Protein 2WV5 (pdb70)

Secondary structure (DSSP, 8-state):
-HHHHHHHHEEEEEEESSSSEEEEEEEEEEETTEEEEEGGGGGS--SEEEETTEEE-GGGEEEEEEEEESSSSEEEEEEEEEEESS-------GGGB-SS----SS-EEEEEEEETTTEEEEEEEEEEEEEEEEEPTTS-EEEEEEEEE----TT-TT-EEEE-STT--EEEEEEEEEETTEEEEEE--HHHHHHHHHH-/-HHHHHHHHEEEEEEESSSSEEEEEEEEEEETTEEEEEGGGGGS--SEEEETTEEE-GGGEEEEEEEEESSSSEEEEEEEEEEESS-------GGG-BSS----TT-EEEEEEEETTTEEEEEEEEEEEEEEEEE-TTS-EEEEEEEEE----TT-TT-EEEEESSSSEEEEEEEEEEETTEEEEEE-BHHHHHHHHTT-/-HHHHHHHHEEEEEEEETTEEEEEEEEEEEETTEEEEEGGGGGS--SEEEETTEEE-GGGEEEEEEEEESSSSEEEEEEEEEEESS-------GGG-BSS----TT-EEEEEEEETTTEEEEEEEEEEEEEEEEE-TTS-EEEEEEEEEE---TT-TT-EEEE--TTS-EEEEEEEEEETTEEEEEE-BHHHHHHHHHT-/-HHHHHHTTEEEEEEEETTEEEEEEEEEEEETTEEEEEGGGGGS--SEEEETTEEE-GGGEEEEEEEEESSSSEEEEEEEEEEESS-------GGGBBSS----TT-EEEEEEEETTTEEEEEEEEEEEEEEEEE-TTS-EEEEEEEEE----TT-TT-EEEEESSSSEEEEEEEEEEETTEEEEEE-BSHHHHHHHHH-/--EE-SEE-/--EE-SEE-/--EE-SEE-/--EE-SEE-

Structure (mmCIF, N/CA/C/O backbone):
data_2WV5
#
_entry.id   2WV5
#
_cell.length_a   64.033
_cell.length_b   75.105
_cell.length_c   86.303
_cell.angle_alpha   90.00
_cell.angle_beta   99.26
_cell.angle_gamma   90.00
#
_symmetry.space_group_name_H-M   'P 1 21 1'
#
loop_
_entity.id
_entity.type
_entity.pdbx_description
1 polymer 'PICORNAIN 3C'
2 polymer 'FOOT AND MOUTH DISEASE VIRUS (SEROTYPE A) VARIANT VP1 CAPSID PROTEIN'
3 water water
#
loop_
_atom_site.group_PDB
_atom_site.id
_atom_site.type_symbol
_atom_site.label_atom_id
_atom_site.label_alt_id
_atom_site.label_comp_id
_atom_site.label_asym_id
_atom_site.label_entity_id
_atom_site.label_seq_id
_atom_site.pdbx_PDB_ins_code
_atom_site.Cartn_x
_atom_site.Cartn_y
_atom_site.Cartn_z
_atom_site.occupancy
_atom_site.B_iso_or_equiv
_atom_site.auth_seq_id
_atom_site.auth_comp_id
_atom_site.auth_asym_id
_atom_site.auth_atom_id
_atom_site.pdbx_PDB_model_num
ATOM 1 N N . ASP A 1 8 ? 4.255 0.110 -9.783 1.00 44.82 7 ASP A N 1
ATOM 2 C CA . ASP A 1 8 ? 5.368 -0.524 -10.555 1.00 45.37 7 ASP A CA 1
ATOM 3 C C . ASP A 1 8 ? 6.642 -0.503 -9.715 1.00 45.66 7 ASP A C 1
ATOM 4 O O . ASP A 1 8 ? 7.224 -1.552 -9.424 1.00 46.89 7 ASP A O 1
ATOM 6 N N . LEU A 1 9 ? 7.074 0.692 -9.317 1.00 44.54 8 LEU A N 1
ATOM 7 C CA . LEU A 1 9 ? 8.277 0.815 -8.509 1.00 42.47 8 LEU A CA 1
ATOM 8 C C . LEU A 1 9 ? 7.995 0.242 -7.127 1.00 42.03 8 LEU A C 1
ATOM 9 O O . LEU A 1 9 ? 8.725 -0.617 -6.655 1.00 41.98 8 LEU A O 1
ATOM 14 N N . GLN A 1 10 ? 6.931 0.709 -6.484 1.00 41.64 9 GLN A N 1
ATOM 15 C CA . GLN A 1 10 ? 6.584 0.221 -5.155 1.00 41.77 9 GLN A CA 1
ATOM 16 C C . GLN A 1 10 ? 6.449 -1.308 -5.149 1.00 41.38 9 GLN A C 1
ATOM 17 O O . GLN A 1 10 ? 6.797 -1.964 -4.164 1.00 40.70 9 GLN A O 1
ATOM 23 N N . LYS A 1 11 ? 5.944 -1.865 -6.250 1.00 39.80 10 LYS A N 1
ATOM 24 C CA . LYS A 1 11 ? 5.780 -3.312 -6.375 1.00 38.05 10 LYS A CA 1
ATOM 25 C C . LYS A 1 11 ? 7.143 -3.904 -6.658 1.00 36.53 10 LYS A C 1
ATOM 26 O O . LYS A 1 11 ? 7.414 -5.060 -6.368 1.00 36.30 10 LYS A O 1
ATOM 28 N N . MET A 1 12 ? 7.999 -3.080 -7.232 1.00 36.06 11 MET A N 1
ATOM 29 C CA . MET A 1 12 ? 9.352 -3.477 -7.583 1.00 36.39 11 MET A CA 1
ATOM 30 C C . MET A 1 12 ? 10.277 -3.542 -6.349 1.00 34.70 11 MET A C 1
ATOM 31 O O . MET A 1 12 ? 11.038 -4.497 -6.177 1.00 33.58 11 MET A O 1
ATOM 36 N N . VAL A 1 13 ? 10.194 -2.528 -5.492 1.00 33.09 12 VAL A N 1
ATOM 37 C CA . VAL A 1 13 ? 11.019 -2.452 -4.291 1.00 31.23 12 VAL A CA 1
ATOM 38 C C . VAL A 1 13 ? 10.554 -3.460 -3.238 1.00 31.57 12 VAL A C 1
ATOM 39 O O . VAL A 1 13 ? 11.370 -4.025 -2.509 1.00 31.47 12 VAL A O 1
ATOM 43 N N . MET A 1 14 ? 9.249 -3.699 -3.164 1.00 30.54 13 MET A N 1
ATOM 44 C CA . MET A 1 14 ? 8.733 -4.647 -2.185 1.00 28.26 13 MET A CA 1
ATOM 45 C C . MET A 1 14 ? 9.291 -6.003 -2.544 1.00 27.12 13 MET A C 1
ATOM 46 O O . MET A 1 14 ? 9.533 -6.842 -1.678 1.00 29.72 13 MET A O 1
ATOM 51 N N . GLY A 1 15 ? 9.521 -6.211 -3.830 1.00 24.89 14 GLY A N 1
ATOM 52 C CA . GLY A 1 15 ? 10.050 -7.488 -4.260 1.00 23.67 14 GLY A CA 1
ATOM 53 C C . GLY A 1 15 ? 11.486 -7.667 -3.838 1.00 22.48 14 GLY A C 1
ATOM 54 O O . GLY A 1 15 ? 11.949 -8.782 -3.620 1.00 22.57 14 GLY A O 1
ATOM 55 N N . ASN A 1 16 ? 12.195 -6.556 -3.722 1.00 21.40 15 ASN A N 1
ATOM 56 C CA . ASN A 1 16 ? 13.592 -6.585 -3.338 1.00 20.83 15 ASN A CA 1
ATOM 57 C C . ASN A 1 16 ? 13.776 -6.546 -1.822 1.00 19.98 15 ASN A C 1
ATOM 58 O O . ASN A 1 16 ? 14.877 -6.744 -1.327 1.00 19.34 15 ASN A O 1
ATOM 63 N N . THR A 1 17 ? 12.702 -6.297 -1.087 1.00 20.21 16 THR A N 1
ATOM 64 C CA . THR A 1 17 ? 12.807 -6.201 0.363 1.00 21.72 16 THR A CA 1
ATOM 65 C C . THR A 1 17 ? 12.700 -7.548 1.065 1.00 24.07 16 THR A C 1
ATOM 66 O O . THR A 1 17 ? 11.681 -8.228 0.965 1.00 24.96 16 THR A O 1
ATOM 70 N N . LYS A 1 18 ? 13.759 -7.922 1.781 1.00 24.94 17 LYS A N 1
ATOM 71 C CA . LYS A 1 18 ? 13.803 -9.195 2.491 1.00 24.58 17 LYS A CA 1
ATOM 72 C C . LYS A 1 18 ? 13.919 -8.956 3.984 1.00 25.15 17 LYS A C 1
ATOM 73 O O . LYS A 1 18 ? 14.486 -7.952 4.418 1.00 25.26 17 LYS A O 1
ATOM 79 N N . PRO A 1 19 ? 13.384 -9.885 4.791 1.00 25.23 18 PRO A N 1
ATOM 80 C CA . PRO A 1 19 ? 13.404 -9.822 6.249 1.00 24.15 18 PRO A CA 1
ATOM 81 C C . PRO A 1 19 ? 14.758 -10.246 6.780 1.00 24.17 18 PRO A C 1
ATOM 82 O O . PRO A 1 19 ? 15.341 -11.221 6.297 1.00 24.32 18 PRO A O 1
ATOM 86 N N . VAL A 1 20 ? 15.245 -9.514 7.780 1.00 24.67 19 VAL A N 1
ATOM 87 C CA . VAL A 1 20 ? 16.545 -9.791 8.394 1.00 25.32 19 VAL A CA 1
ATOM 88 C C . VAL A 1 20 ? 16.418 -10.067 9.881 1.00 25.50 19 VAL A C 1
ATOM 89 O O . VAL A 1 20 ? 15.748 -9.329 10.607 1.00 26.74 19 VAL A O 1
ATOM 93 N N . GLU A 1 21 ? 17.071 -11.129 10.332 1.00 26.42 20 GLU A N 1
ATOM 94 C CA . GLU A 1 21 ? 17.054 -11.495 11.746 1.00 26.90 20 GLU A CA 1
ATOM 95 C C . GLU A 1 21 ? 18.476 -11.776 12.208 1.00 25.83 20 GLU A C 1
ATOM 96 O O . GLU A 1 21 ? 19.262 -12.386 11.485 1.00 24.45 20 GLU A O 1
ATOM 102 N N . LEU A 1 22 ? 18.814 -11.300 13.398 1.00 25.36 21 LEU A N 1
ATOM 103 C CA . LEU A 1 22 ? 20.130 -11.552 13.958 1.00 26.02 21 LEU A CA 1
ATOM 104 C C . LEU A 1 22 ? 19.951 -12.712 14.942 1.00 28.62 21 LEU A C 1
ATOM 105 O O . LEU A 1 22 ? 19.102 -12.653 15.841 1.00 28.56 21 LEU A O 1
ATOM 110 N N . ILE A 1 23 ? 20.735 -13.771 14.760 1.00 29.87 22 ILE A N 1
ATOM 111 C CA . ILE A 1 23 ? 20.645 -14.936 15.631 1.00 31.26 22 ILE A CA 1
ATOM 112 C C . ILE A 1 23 ? 21.834 -14.983 16.573 1.00 31.83 22 ILE A C 1
ATOM 113 O O . ILE A 1 23 ? 22.976 -14.789 16.152 1.00 31.52 22 ILE A O 1
ATOM 118 N N . LEU A 1 24 ? 21.552 -15.232 17.850 1.00 32.66 23 LEU A N 1
ATOM 119 C CA . LEU A 1 24 ? 22.584 -15.323 18.881 1.00 32.30 23 LEU A CA 1
ATOM 120 C C . LEU A 1 24 ? 22.227 -16.443 19.842 1.00 32.78 23 LEU A C 1
ATOM 121 O O . LEU A 1 24 ? 21.406 -16.249 20.732 1.00 32.41 23 LEU A O 1
ATOM 126 N N . ASP A 1 25 ? 22.856 -17.606 19.657 1.00 34.55 24 ASP A N 1
ATOM 127 C CA . ASP A 1 25 ? 22.604 -18.800 20.479 1.00 35.38 24 ASP A CA 1
ATOM 128 C C . ASP A 1 25 ? 21.215 -19.370 20.193 1.00 34.71 24 ASP A C 1
ATOM 129 O O . ASP A 1 25 ? 20.436 -19.602 21.110 1.00 34.31 24 ASP A O 1
ATOM 134 N N . GLY A 1 26 ? 20.914 -19.576 18.913 1.00 35.28 25 GLY A N 1
ATOM 135 C CA . GLY A 1 26 ? 19.631 -20.125 18.513 1.00 36.27 25 GLY A CA 1
ATOM 136 C C . GLY A 1 26 ? 18.432 -19.226 18.748 1.00 37.37 25 GLY A C 1
ATOM 137 O O . GLY A 1 26 ? 17.309 -19.590 18.421 1.00 37.35 25 GLY A O 1
ATOM 138 N N . LYS A 1 27 ? 18.651 -18.051 19.322 1.00 38.69 26 LYS A N 1
ATOM 139 C CA . LYS A 1 27 ? 17.544 -17.137 19.576 1.00 39.24 26 LYS A CA 1
ATOM 140 C C . LYS A 1 27 ? 17.621 -15.892 18.675 1.00 39.94 26 LYS A C 1
ATOM 141 O O . LYS A 1 27 ? 18.709 -15.472 18.265 1.00 40.45 26 LYS A O 1
ATOM 143 N N . THR A 1 28 ? 16.456 -15.333 18.347 1.00 39.63 27 THR A N 1
ATOM 144 C CA . THR A 1 28 ? 16.363 -14.133 17.518 1.00 38.25 27 THR A CA 1
ATOM 145 C C . THR A 1 28 ? 16.593 -12.910 18.408 1.00 37.89 27 THR A C 1
ATOM 146 O O . THR A 1 28 ? 15.746 -12.565 19.230 1.00 38.13 27 THR A O 1
ATOM 150 N N . VAL A 1 29 ? 17.732 -12.248 18.239 1.00 36.69 28 VAL A N 1
ATOM 151 C CA . VAL A 1 29 ? 18.054 -11.086 19.062 1.00 34.82 28 VAL A CA 1
ATOM 152 C C . VAL A 1 29 ? 17.775 -9.733 18.395 1.00 32.60 28 VAL A C 1
ATOM 153 O O . VAL A 1 29 ? 17.623 -8.723 19.074 1.00 32.55 28 VAL A O 1
ATOM 157 N N . ALA A 1 30 ? 17.705 -9.713 17.069 1.00 30.57 29 ALA A N 1
ATOM 158 C CA . ALA A 1 30 ? 17.422 -8.474 16.343 1.00 28.76 29 ALA A CA 1
ATOM 159 C C . ALA A 1 30 ? 16.589 -8.690 15.069 1.00 26.92 29 ALA A C 1
ATOM 160 O O . ALA A 1 30 ? 16.739 -9.691 14.366 1.00 25.79 29 ALA A O 1
ATOM 162 N N . ILE A 1 31 ? 15.711 -7.735 14.779 1.00 25.99 30 ILE A N 1
ATOM 163 C CA . ILE A 1 31 ? 14.857 -7.800 13.599 1.00 24.01 30 ILE A CA 1
ATOM 164 C C . ILE A 1 31 ? 14.898 -6.482 12.850 1.00 21.99 30 ILE A C 1
ATOM 165 O O . ILE A 1 31 ? 14.825 -5.423 13.468 1.00 22.51 30 ILE A O 1
ATOM 170 N N . CYS A 1 32 ? 15.030 -6.547 11.528 1.00 20.54 31 CYS A N 1
ATOM 171 C CA . CYS A 1 32 ? 15.036 -5.343 10.692 1.00 20.22 31 CYS A CA 1
ATOM 172 C C . CYS A 1 32 ? 14.745 -5.747 9.260 1.00 20.05 31 CYS A C 1
ATOM 173 O O . CYS A 1 32 ? 14.299 -6.867 9.028 1.00 21.51 31 CYS A O 1
ATOM 176 N N . CYS A 1 33 ? 14.981 -4.846 8.308 1.00 20.70 32 CYS A N 1
ATOM 177 C CA . CYS A 1 33 ? 14.732 -5.125 6.885 1.00 21.44 32 CYS A CA 1
ATOM 178 C C . CYS A 1 33 ? 16.017 -5.063 6.088 1.00 20.45 32 CYS A C 1
ATOM 179 O O . CYS A 1 33 ? 17.069 -4.745 6.622 1.00 21.96 32 CYS A O 1
ATOM 182 N N . ALA A 1 34 ? 15.907 -5.368 4.799 1.00 20.12 33 ALA A N 1
ATOM 183 C CA . ALA A 1 34 ? 17.021 -5.333 3.856 1.00 19.42 33 ALA A CA 1
ATOM 184 C C . ALA A 1 34 ? 16.425 -5.009 2.492 1.00 20.67 33 ALA A C 1
ATOM 185 O O . ALA A 1 34 ? 15.441 -5.636 2.083 1.00 21.50 33 ALA A O 1
ATOM 187 N N . THR A 1 35 ? 17.004 -4.028 1.798 1.00 20.40 34 THR A N 1
ATOM 188 C CA . THR A 1 35 ? 16.521 -3.635 0.475 1.00 20.81 34 THR A CA 1
ATOM 189 C C . THR A 1 35 ? 17.551 -3.955 -0.610 1.00 21.10 34 THR A C 1
ATOM 190 O O . THR A 1 35 ? 18.593 -3.299 -0.723 1.00 19.81 34 THR A O 1
ATOM 194 N N . GLY A 1 36 ? 17.258 -4.967 -1.412 1.00 20.71 35 GLY A N 1
ATOM 195 C CA . GLY A 1 36 ? 18.181 -5.329 -2.465 1.00 23.16 35 GLY A CA 1
ATOM 196 C C . GLY A 1 36 ? 18.198 -4.302 -3.581 1.00 24.99 35 GLY A C 1
ATOM 197 O O . GLY A 1 36 ? 17.141 -3.902 -4.080 1.00 25.41 35 GLY A O 1
ATOM 198 N N . VAL A 1 37 ? 19.396 -3.879 -3.981 1.00 25.25 36 VAL A N 1
ATOM 199 C CA . VAL A 1 37 ? 19.553 -2.898 -5.052 1.00 24.13 36 VAL A CA 1
ATOM 200 C C . VAL A 1 37 ? 20.070 -3.515 -6.369 1.00 24.65 36 VAL A C 1
ATOM 201 O O . VAL A 1 37 ? 19.681 -3.097 -7.462 1.00 24.27 36 VAL A O 1
ATOM 205 N N . PHE A 1 38 ? 20.939 -4.514 -6.265 1.00 24.36 37 PHE A N 1
ATOM 206 C CA . PHE A 1 38 ? 21.465 -5.173 -7.451 1.00 24.18 37 PHE A CA 1
ATOM 207 C C . PHE A 1 38 ? 22.243 -6.423 -7.078 1.00 24.37 37 PHE A C 1
ATOM 208 O O . PHE A 1 38 ? 22.667 -6.590 -5.932 1.00 24.26 37 PHE A O 1
ATOM 216 N N . GLY A 1 39 ? 22.426 -7.298 -8.059 1.00 23.85 38 GLY A N 1
ATOM 217 C CA . GLY A 1 39 ? 23.154 -8.530 -7.835 1.00 25.10 38 GLY A CA 1
ATOM 218 C C . GLY A 1 39 ? 22.729 -9.232 -6.567 1.00 25.21 38 GLY A C 1
ATOM 219 O O . GLY A 1 39 ? 21.600 -9.701 -6.451 1.00 25.14 38 GLY A O 1
ATOM 220 N N . THR A 1 40 ? 23.652 -9.314 -5.618 1.00 25.88 39 THR A N 1
ATOM 221 C CA . THR A 1 40 ? 23.388 -9.940 -4.332 1.00 26.96 39 THR A CA 1
ATOM 222 C C . THR A 1 40 ? 23.825 -8.908 -3.315 1.00 26.22 39 THR A C 1
ATOM 223 O O . THR A 1 40 ? 24.421 -9.234 -2.278 1.00 26.27 39 THR A O 1
ATOM 227 N N . ALA A 1 41 ? 23.540 -7.654 -3.653 1.00 23.94 40 ALA A N 1
ATOM 228 C CA . ALA A 1 41 ? 23.878 -6.522 -2.815 1.00 22.68 40 ALA A CA 1
ATOM 229 C C . ALA A 1 41 ? 22.600 -5.962 -2.217 1.00 22.41 40 ALA A C 1
ATOM 230 O O . ALA A 1 41 ? 21.609 -5.745 -2.927 1.00 20.98 40 ALA A O 1
ATOM 232 N N . TYR A 1 42 ? 22.627 -5.728 -0.909 1.00 21.22 41 TYR A N 1
ATOM 233 C CA . TYR A 1 42 ? 21.469 -5.182 -0.223 1.00 20.31 41 TYR A CA 1
ATOM 234 C C . TYR A 1 42 ? 21.831 -3.975 0.618 1.00 20.41 41 TYR A C 1
ATOM 235 O O . TYR A 1 42 ? 22.939 -3.892 1.139 1.00 22.23 41 TYR A O 1
ATOM 244 N N . LEU A 1 43 ? 20.895 -3.037 0.730 1.00 19.55 42 LEU A N 1
ATOM 245 C CA . LEU A 1 43 ? 21.084 -1.863 1.573 1.00 20.01 42 LEU A CA 1
ATOM 246 C C . LEU A 1 43 ? 20.495 -2.243 2.952 1.00 21.30 42 LEU A C 1
ATOM 247 O O . LEU A 1 43 ? 19.342 -2.693 3.036 1.00 23.27 42 LEU A O 1
ATOM 252 N N . VAL A 1 44 ? 21.277 -2.091 4.022 1.00 19.91 43 VAL A N 1
ATOM 253 C CA . VAL A 1 44 ? 20.801 -2.443 5.359 1.00 20.44 43 VAL A CA 1
ATOM 254 C C . VAL A 1 44 ? 21.270 -1.431 6.394 1.00 20.86 43 VAL A C 1
ATOM 255 O O . VAL A 1 44 ? 22.164 -0.633 6.123 1.00 21.47 43 VAL A O 1
ATOM 259 N N . PRO A 1 45 ? 20.669 -1.449 7.597 1.00 21.82 44 PRO A N 1
ATOM 260 C CA . PRO A 1 45 ? 21.083 -0.494 8.631 1.00 23.23 44 PRO A CA 1
ATOM 261 C C . PRO A 1 45 ? 22.505 -0.813 9.090 1.00 24.99 44 PRO A C 1
ATOM 262 O O . PRO A 1 45 ? 22.807 -1.963 9.419 1.00 23.67 44 PRO A O 1
ATOM 266 N N . ARG A 1 46 ? 23.387 0.186 9.103 1.00 27.37 45 ARG A N 1
ATOM 267 C CA . ARG A 1 46 ? 24.751 -0.075 9.548 1.00 28.00 45 ARG A CA 1
ATOM 268 C C . ARG A 1 46 ? 24.791 -0.376 11.036 1.00 27.57 45 ARG A C 1
ATOM 269 O O . ARG A 1 46 ? 25.558 -1.235 11.460 1.00 27.41 45 ARG A O 1
ATOM 277 N N . HIS A 1 47 ? 23.969 0.321 11.826 1.00 27.00 46 HIS A N 1
ATOM 278 C CA . HIS A 1 47 ? 23.957 0.087 13.266 1.00 26.21 46 HIS A CA 1
ATOM 279 C C . HIS A 1 47 ? 23.571 -1.344 13.600 1.00 26.38 46 HIS A C 1
ATOM 280 O O . HIS A 1 47 ? 23.625 -1.750 14.759 1.00 27.72 46 HIS A O 1
ATOM 287 N N . LEU A 1 48 ? 23.201 -2.104 12.570 1.00 26.65 47 LEU A N 1
ATOM 288 C CA . LEU A 1 48 ? 22.810 -3.506 12.709 1.00 27.52 47 LEU A CA 1
ATOM 289 C C . LEU A 1 48 ? 23.984 -4.375 13.173 1.00 29.98 47 LEU A C 1
ATOM 290 O O . LEU A 1 48 ? 23.845 -5.211 14.078 1.00 30.06 47 LEU A O 1
ATOM 295 N N . PHE A 1 49 ? 25.137 -4.176 12.541 1.00 30.23 48 PHE A N 1
ATOM 296 C CA . PHE A 1 49 ? 26.326 -4.947 12.868 1.00 30.23 48 PHE A CA 1
ATOM 297 C C . PHE A 1 49 ? 26.961 -4.526 14.184 1.00 30.74 48 PHE A C 1
ATOM 298 O O . PHE A 1 49 ? 27.971 -5.088 14.603 1.00 28.71 48 PHE A O 1
ATOM 306 N N . ALA A 1 50 ? 26.365 -3.534 14.834 1.00 32.49 49 ALA A N 1
ATOM 307 C CA . ALA A 1 50 ? 26.884 -3.070 16.110 1.00 34.87 49 ALA A CA 1
ATOM 308 C C . ALA A 1 50 ? 26.356 -4.013 17.181 1.00 35.54 49 ALA A C 1
ATOM 309 O O . ALA A 1 50 ? 26.815 -4.004 18.314 1.00 35.86 49 ALA A O 1
ATOM 311 N N . GLU A 1 51 ? 25.381 -4.831 16.806 1.00 36.68 50 GLU A N 1
ATOM 312 C CA . GLU A 1 51 ? 24.783 -5.773 17.736 1.00 37.51 50 GLU A CA 1
ATOM 313 C C . GLU A 1 51 ? 25.586 -7.070 17.786 1.00 37.28 50 GLU A C 1
ATOM 314 O O . GLU A 1 51 ? 26.339 -7.376 16.862 1.00 36.50 50 GLU A O 1
ATOM 320 N N . LYS A 1 52 ? 25.417 -7.824 18.873 1.00 36.91 51 LYS A N 1
ATOM 321 C CA . LYS A 1 52 ? 26.124 -9.088 19.068 1.00 35.18 51 LYS A CA 1
ATOM 322 C C . LYS A 1 52 ? 25.306 -10.234 18.499 1.00 34.66 51 LYS A C 1
ATOM 323 O O . LYS A 1 52 ? 24.235 -10.568 19.011 1.00 34.97 51 LYS A O 1
ATOM 325 N N . TYR A 1 53 ? 25.829 -10.839 17.443 1.00 31.77 52 TYR A N 1
ATOM 326 C CA . TYR A 1 53 ? 25.159 -11.938 16.782 1.00 30.82 52 TYR A CA 1
ATOM 327 C C . TYR A 1 53 ? 26.223 -12.917 16.296 1.00 32.65 52 TYR A C 1
ATOM 328 O O . TYR A 1 53 ? 27.414 -12.602 16.275 1.00 33.86 52 TYR A O 1
ATOM 337 N N . ASP A 1 54 ? 25.802 -14.104 15.895 1.00 33.88 53 ASP A N 1
ATOM 338 C CA . ASP A 1 54 ? 26.752 -15.071 15.386 1.00 35.46 53 ASP A CA 1
ATOM 339 C C . ASP A 1 54 ? 26.249 -15.614 14.051 1.00 35.79 53 ASP A C 1
ATOM 340 O O . ASP A 1 54 ? 26.945 -16.369 13.366 1.00 35.55 53 ASP A O 1
ATOM 345 N N . LYS A 1 55 ? 25.040 -15.197 13.681 1.00 35.00 54 LYS A N 1
ATOM 346 C CA . LYS A 1 55 ? 24.434 -15.597 12.412 1.00 33.77 54 LYS A CA 1
ATOM 347 C C . LYS A 1 55 ? 23.409 -14.550 11.959 1.00 31.73 54 LYS A C 1
ATOM 348 O O . LYS A 1 55 ? 22.586 -14.085 12.745 1.00 31.01 54 LYS A O 1
ATOM 350 N N . ILE A 1 56 ? 23.485 -14.163 10.692 1.00 30.71 55 ILE A N 1
ATOM 351 C CA . ILE A 1 56 ? 22.558 -13.187 10.139 1.00 31.14 55 ILE A CA 1
ATOM 352 C C . ILE A 1 56 ? 21.607 -13.884 9.173 1.00 30.85 55 ILE A C 1
ATOM 353 O O . ILE A 1 56 ? 22.034 -14.449 8.162 1.00 29.09 55 ILE A O 1
ATOM 358 N N . MET A 1 57 ? 20.320 -13.835 9.505 1.00 31.12 56 MET A N 1
ATOM 359 C CA . MET A 1 57 ? 19.271 -14.448 8.699 1.00 31.16 56 MET A CA 1
ATOM 360 C C . MET A 1 57 ? 18.760 -13.470 7.672 1.00 31.22 56 MET A C 1
ATOM 361 O O . MET A 1 57 ? 18.203 -12.424 8.019 1.00 32.01 56 MET A O 1
ATOM 366 N N . LEU A 1 58 ? 18.958 -13.802 6.405 1.00 30.76 57 LEU A N 1
ATOM 367 C CA . LEU A 1 58 ? 18.480 -12.946 5.336 1.00 30.48 57 LEU A CA 1
ATOM 368 C C . LEU A 1 58 ? 17.495 -13.747 4.499 1.00 30.58 57 LEU A C 1
ATOM 369 O O . LEU A 1 58 ? 17.858 -14.720 3.845 1.00 29.81 57 LEU A O 1
ATOM 374 N N . ASP A 1 59 ? 16.234 -13.349 4.551 1.00 32.39 58 ASP A N 1
ATOM 375 C CA . ASP A 1 59 ? 15.187 -14.026 3.789 1.00 33.07 58 ASP A CA 1
ATOM 376 C C . ASP A 1 59 ? 15.135 -15.527 4.083 1.00 30.41 58 ASP A C 1
ATOM 377 O O . ASP A 1 59 ? 14.880 -16.340 3.195 1.00 29.76 58 ASP A O 1
ATOM 382 N N . GLY A 1 60 ? 15.377 -15.880 5.339 1.00 28.49 59 GLY A N 1
ATOM 383 C CA . GLY A 1 60 ? 15.333 -17.269 5.741 1.00 26.51 59 GLY A CA 1
ATOM 384 C C . GLY A 1 60 ? 16.636 -18.019 5.571 1.00 25.68 59 GLY A C 1
ATOM 385 O O . GLY A 1 60 ? 16.718 -19.197 5.914 1.00 25.63 59 GLY A O 1
ATOM 386 N N . ARG A 1 61 ? 17.651 -17.353 5.032 1.00 25.63 60 ARG A N 1
ATOM 387 C CA . ARG A 1 61 ? 18.951 -17.982 4.829 1.00 25.62 60 ARG A CA 1
ATOM 388 C C . ARG A 1 61 ? 19.945 -17.540 5.894 1.00 26.89 60 ARG A C 1
ATOM 389 O O . ARG A 1 61 ? 20.248 -16.349 6.006 1.00 27.49 60 ARG A O 1
ATO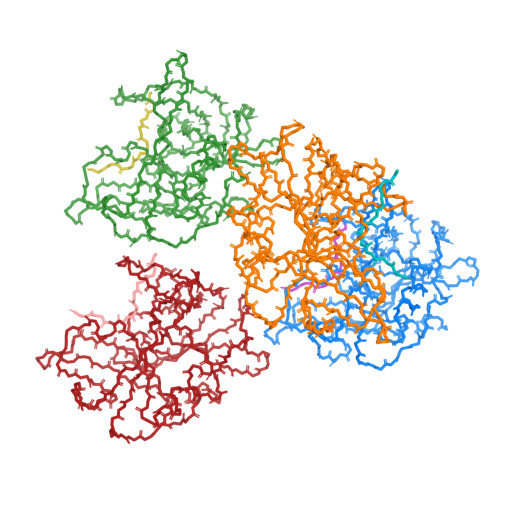M 397 N N . ALA A 1 62 ? 20.457 -18.491 6.671 1.00 26.47 61 ALA A N 1
ATOM 398 C CA . ALA A 1 62 ? 21.409 -18.158 7.727 1.00 25.99 61 ALA A CA 1
ATOM 399 C C . ALA A 1 62 ? 22.795 -17.981 7.139 1.00 25.77 61 ALA A C 1
ATOM 400 O O . ALA A 1 62 ? 23.244 -18.809 6.350 1.00 27.20 61 ALA A O 1
ATOM 402 N N . MET A 1 63 ? 23.465 -16.896 7.516 1.00 25.17 62 MET A N 1
ATOM 403 C CA . MET A 1 63 ? 24.804 -16.618 7.014 1.00 24.64 62 MET A CA 1
ATOM 404 C C . MET A 1 63 ? 25.711 -16.093 8.110 1.00 24.48 62 MET A C 1
ATOM 405 O O . MET A 1 63 ? 25.253 -15.499 9.079 1.00 23.60 62 MET A O 1
ATOM 410 N N . THR A 1 64 ? 27.006 -16.322 7.945 1.00 25.99 63 THR A N 1
ATOM 411 C CA . THR A 1 64 ? 28.004 -15.869 8.903 1.00 27.73 63 THR A CA 1
ATOM 412 C C . THR A 1 64 ? 28.831 -14.796 8.206 1.00 28.72 63 THR A C 1
ATOM 413 O O . THR A 1 64 ? 28.728 -14.629 6.998 1.00 30.17 63 THR A O 1
ATOM 417 N N . ASP A 1 65 ? 29.650 -14.069 8.953 1.00 30.06 64 ASP A N 1
ATOM 418 C CA . ASP A 1 65 ? 30.446 -12.986 8.378 1.00 29.92 64 ASP A CA 1
ATOM 419 C C . ASP A 1 65 ? 31.318 -13.321 7.156 1.00 30.33 64 ASP A C 1
ATOM 420 O O . ASP A 1 65 ? 31.603 -12.452 6.324 1.00 29.66 64 ASP A O 1
ATOM 425 N N . SER A 1 66 ? 31.731 -14.574 7.031 1.00 30.78 65 SER A N 1
ATOM 426 C CA . SER A 1 66 ? 32.567 -14.966 5.898 1.00 31.24 65 SER A CA 1
ATOM 427 C C . SER A 1 66 ? 31.748 -15.207 4.637 1.00 30.40 65 SER A C 1
ATOM 428 O O . SER A 1 66 ? 32.275 -15.663 3.638 1.00 29.83 65 SER A O 1
ATOM 431 N N . ASP A 1 67 ? 30.460 -14.886 4.694 1.00 31.06 66 ASP A N 1
ATOM 432 C CA . ASP A 1 67 ? 29.550 -15.079 3.563 1.00 30.57 66 ASP A CA 1
ATOM 433 C C . ASP A 1 67 ? 29.233 -13.804 2.779 1.00 29.97 66 ASP A C 1
ATOM 434 O O . ASP A 1 67 ? 28.619 -13.858 1.704 1.00 29.54 66 ASP A O 1
ATOM 439 N N . TYR A 1 68 ? 29.670 -12.663 3.301 1.00 28.78 67 TYR A N 1
ATOM 440 C CA . TYR A 1 68 ? 29.398 -11.392 2.645 1.00 28.06 67 TYR A CA 1
ATOM 441 C C . TYR A 1 68 ? 30.427 -10.338 3.007 1.00 26.58 67 TYR A C 1
ATOM 442 O O . TYR A 1 68 ? 31.306 -10.575 3.828 1.00 26.60 67 TYR A O 1
ATOM 451 N N . ARG A 1 69 ? 30.293 -9.174 2.376 1.00 26.07 68 ARG A N 1
ATOM 452 C CA . ARG A 1 69 ? 31.147 -8.011 2.619 1.00 25.19 68 ARG A CA 1
ATOM 453 C C . ARG A 1 69 ? 30.217 -6.836 2.904 1.00 24.77 68 ARG A C 1
ATOM 454 O O . ARG A 1 69 ? 29.138 -6.741 2.336 1.00 24.67 68 ARG A O 1
ATOM 457 N N . VAL A 1 70 ? 30.622 -5.947 3.795 1.00 25.03 69 VAL A N 1
ATOM 458 C CA . VAL A 1 70 ? 29.800 -4.792 4.107 1.00 24.79 69 VAL A CA 1
ATOM 459 C C . VAL A 1 70 ? 30.567 -3.515 3.785 1.00 24.95 69 VAL A C 1
ATOM 460 O O . VAL A 1 70 ? 31.497 -3.154 4.491 1.00 25.73 69 VAL A O 1
ATOM 464 N N . PHE A 1 71 ? 30.196 -2.837 2.707 1.00 25.72 70 PHE A N 1
ATOM 465 C CA . PHE A 1 71 ? 30.869 -1.588 2.365 1.00 26.87 70 PHE A CA 1
ATOM 466 C C . PHE A 1 71 ? 30.103 -0.467 3.035 1.00 28.52 70 PHE A C 1
ATOM 467 O O . PHE A 1 71 ? 28.878 -0.518 3.134 1.00 29.26 70 PHE A O 1
ATOM 475 N N . GLU A 1 72 ? 30.820 0.547 3.493 1.00 30.52 71 GLU A N 1
ATOM 476 C CA . GLU A 1 72 ? 30.178 1.663 4.152 1.00 33.01 71 GLU A CA 1
ATOM 477 C C . GLU A 1 72 ? 30.256 2.910 3.300 1.00 34.09 71 GLU A C 1
ATOM 478 O O . GLU A 1 72 ? 31.204 3.082 2.542 1.00 34.91 71 GLU A O 1
ATOM 484 N N . PHE A 1 73 ? 29.247 3.767 3.411 1.00 34.96 72 PHE A N 1
ATOM 485 C CA . PHE A 1 73 ? 29.215 5.012 2.662 1.00 36.15 72 PHE A CA 1
ATOM 486 C C . PHE A 1 73 ? 29.603 6.129 3.602 1.00 36.95 72 PHE A C 1
ATOM 487 O O . PHE A 1 73 ? 29.113 6.197 4.724 1.00 38.08 72 PHE A O 1
ATOM 495 N N . GLU A 1 74 ? 30.480 7.009 3.136 1.00 38.35 73 GLU A N 1
ATOM 496 C CA . GLU A 1 74 ? 30.949 8.125 3.943 1.00 39.27 73 GLU A CA 1
ATOM 497 C C . GLU A 1 74 ? 30.432 9.396 3.290 1.00 38.80 73 GLU A C 1
ATOM 498 O O . GLU A 1 74 ? 30.632 9.601 2.102 1.00 40.64 73 GLU A O 1
ATOM 504 N N . ILE A 1 75 ? 29.763 10.244 4.059 1.00 38.86 74 ILE A N 1
ATOM 505 C CA . ILE A 1 75 ? 29.209 11.480 3.520 1.00 38.47 74 ILE A CA 1
ATOM 506 C C . ILE A 1 75 ? 29.796 12.763 4.119 1.00 38.37 74 ILE A C 1
ATOM 507 O O . ILE A 1 75 ? 30.005 12.875 5.329 1.00 36.87 74 ILE A O 1
ATOM 512 N N . LYS A 1 76 ? 30.059 13.729 3.248 1.00 38.65 75 LYS A N 1
ATOM 513 C CA . LYS A 1 76 ? 30.635 15.002 3.652 1.00 39.67 75 LYS A CA 1
ATOM 514 C C . LYS A 1 76 ? 29.649 15.889 4.419 1.00 40.42 75 LYS A C 1
ATOM 515 O O . LYS A 1 76 ? 28.649 16.328 3.872 1.00 40.87 75 LYS A O 1
ATOM 517 N N . VAL A 1 77 ? 29.934 16.152 5.687 1.00 41.45 76 VAL A N 1
ATOM 518 C CA . VAL A 1 77 ? 29.071 17.000 6.501 1.00 42.50 76 VAL A CA 1
ATOM 519 C C . VAL A 1 77 ? 29.906 18.070 7.215 1.00 43.92 76 VAL A C 1
ATOM 520 O O . VAL A 1 77 ? 30.524 17.816 8.258 1.00 43.81 76 VAL A O 1
ATOM 524 N N . LYS A 1 78 ? 29.922 19.269 6.636 1.00 44.95 77 LYS A N 1
ATOM 525 C CA . LYS A 1 78 ? 30.675 20.392 7.189 1.00 46.50 77 LYS A CA 1
ATOM 526 C C . LYS A 1 78 ? 32.166 20.074 7.177 1.00 46.95 77 LYS A C 1
ATOM 527 O O . LYS A 1 78 ? 32.801 19.999 8.226 1.00 47.32 77 LYS A O 1
ATOM 529 N N . GLY A 1 79 ? 32.715 19.885 5.982 1.00 47.77 78 GLY A N 1
ATOM 530 C CA . GLY A 1 79 ? 34.128 19.572 5.851 1.00 49.03 78 GLY A CA 1
ATOM 531 C C . GLY A 1 79 ? 34.432 18.090 6.024 1.00 50.08 78 GLY A C 1
ATOM 532 O O . GLY A 1 79 ? 34.551 17.337 5.046 1.00 50.20 78 GLY A O 1
ATOM 533 N N . GLN A 1 80 ? 34.552 17.679 7.283 1.00 50.23 79 GLN A N 1
ATOM 534 C CA . GLN A 1 80 ? 34.838 16.296 7.656 1.00 50.22 79 GLN A CA 1
ATOM 535 C C . GLN A 1 80 ? 33.797 15.296 7.126 1.00 49.62 79 GLN A C 1
ATOM 536 O O . GLN A 1 80 ? 32.623 15.632 6.968 1.00 49.25 79 GLN A O 1
ATOM 542 N N . ASP A 1 81 ? 34.233 14.068 6.850 1.00 48.96 80 ASP A N 1
ATOM 543 C CA . ASP A 1 81 ? 33.329 13.034 6.343 1.00 48.76 80 ASP A CA 1
ATOM 544 C C . ASP A 1 81 ? 32.823 12.108 7.452 1.00 47.75 80 ASP A C 1
ATOM 545 O O . ASP A 1 81 ? 33.561 11.761 8.378 1.00 48.21 80 ASP A O 1
ATOM 550 N N . MET A 1 82 ? 31.562 11.702 7.346 1.00 45.75 81 MET A N 1
ATOM 551 C CA . MET A 1 82 ? 30.964 10.813 8.332 1.00 43.63 81 MET A CA 1
ATOM 552 C C . MET A 1 82 ? 30.388 9.532 7.728 1.00 41.78 81 MET A C 1
ATOM 553 O O . MET A 1 82 ? 30.227 9.407 6.516 1.00 40.72 81 MET A O 1
ATOM 558 N N . LEU A 1 83 ? 30.078 8.581 8.599 1.00 40.04 82 LEU A N 1
ATOM 559 C CA . LEU A 1 83 ? 29.555 7.288 8.184 1.00 36.51 82 LEU A CA 1
ATOM 560 C C . LEU A 1 83 ? 28.039 7.234 8.169 1.00 34.86 82 LEU A C 1
ATOM 561 O O . LEU A 1 83 ? 27.397 7.341 9.220 1.00 33.86 82 LEU A O 1
ATOM 566 N N . SER A 1 84 ? 27.488 7.063 6.965 1.00 31.91 83 SER A N 1
ATOM 567 C CA . SER A 1 84 ? 26.049 6.975 6.730 1.00 28.68 83 SER A CA 1
ATOM 568 C C . SER A 1 84 ? 25.510 5.709 7.372 1.00 27.23 83 SER A C 1
ATOM 569 O O . SER A 1 84 ? 26.215 4.707 7.438 1.00 26.25 83 SER A O 1
ATOM 572 N N . ASP A 1 85 ? 24.274 5.745 7.862 1.00 26.93 84 ASP A N 1
ATOM 573 C CA . ASP A 1 85 ? 23.710 4.546 8.475 1.00 25.79 84 ASP A CA 1
ATOM 574 C C . ASP A 1 85 ? 23.224 3.601 7.378 1.00 25.17 84 ASP A C 1
ATOM 575 O O . ASP A 1 85 ? 22.616 2.561 7.636 1.00 25.64 84 ASP A O 1
ATOM 580 N N . ALA A 1 86 ? 23.505 3.975 6.142 1.00 24.15 85 ALA A N 1
ATOM 581 C CA . ALA A 1 86 ? 23.113 3.157 5.014 1.00 26.69 85 ALA A CA 1
ATOM 582 C C . ALA A 1 86 ? 24.333 2.345 4.569 1.00 26.96 85 ALA A C 1
ATOM 583 O O . ALA A 1 86 ? 25.238 2.873 3.911 1.00 26.15 85 ALA A O 1
ATOM 585 N N . ALA A 1 87 ? 24.355 1.066 4.945 1.00 26.76 86 ALA A N 1
ATOM 586 C CA . ALA A 1 87 ? 25.457 0.168 4.602 1.00 26.17 86 ALA A CA 1
ATOM 587 C C . ALA A 1 87 ? 25.034 -0.793 3.496 1.00 26.19 86 ALA A C 1
ATOM 588 O O . ALA A 1 87 ? 23.865 -1.152 3.390 1.00 28.39 86 ALA A O 1
ATOM 590 N N . LEU A 1 88 ? 25.979 -1.207 2.663 1.00 24.93 87 LEU A N 1
ATOM 591 C CA . LEU A 1 88 ? 25.657 -2.134 1.589 1.00 23.00 87 LEU A CA 1
ATOM 592 C C . LEU A 1 88 ? 26.210 -3.523 1.912 1.00 22.48 87 LEU A C 1
ATOM 593 O O . LEU A 1 88 ? 27.415 -3.698 2.106 1.00 22.95 87 LEU A O 1
ATOM 598 N N . MET A 1 89 ? 25.320 -4.506 1.985 1.00 20.75 88 MET A N 1
ATOM 599 C CA . MET A 1 89 ? 25.720 -5.873 2.282 1.00 20.46 88 MET A CA 1
ATOM 600 C C . MET A 1 89 ? 25.780 -6.721 1.004 1.00 20.45 88 MET A C 1
ATOM 601 O O . MET A 1 89 ? 24.752 -7.110 0.456 1.00 21.98 88 MET A O 1
ATOM 606 N N . VAL A 1 90 ? 26.989 -7.007 0.536 1.00 20.37 89 VAL A N 1
ATOM 607 C CA . VAL A 1 90 ? 27.188 -7.789 -0.684 1.00 22.68 89 VAL A CA 1
ATOM 608 C C . VAL A 1 90 ? 27.514 -9.259 -0.416 1.00 24.16 89 VAL A C 1
ATOM 609 O O . VAL A 1 90 ? 28.625 -9.587 0.002 1.00 25.24 89 VAL A O 1
ATOM 613 N N . LEU A 1 91 ? 26.554 -10.141 -0.674 1.00 25.07 90 LEU A N 1
ATOM 614 C CA . LEU A 1 91 ? 26.760 -11.562 -0.453 1.00 26.84 90 LEU A CA 1
ATOM 615 C C . LEU A 1 91 ? 27.699 -12.143 -1.506 1.00 28.38 90 LEU A C 1
ATOM 616 O O . LEU A 1 91 ? 27.727 -11.664 -2.639 1.00 27.59 90 LEU A O 1
ATOM 621 N N . HIS A 1 92 ? 28.465 -13.170 -1.131 1.00 29.45 91 HIS A N 1
ATOM 622 C CA . HIS A 1 92 ? 29.374 -13.822 -2.075 1.00 31.17 91 HIS A CA 1
ATOM 623 C C . HIS A 1 92 ? 28.564 -14.705 -3.051 1.00 31.54 91 HIS A C 1
ATOM 624 O O . HIS A 1 92 ? 28.732 -14.613 -4.263 1.00 31.25 91 HIS A O 1
ATOM 631 N N . ARG A 1 93 ? 27.703 -15.565 -2.505 1.00 32.03 92 ARG A N 1
ATOM 632 C CA . ARG A 1 93 ? 26.834 -16.452 -3.291 1.00 32.99 92 ARG A CA 1
ATOM 633 C C . ARG A 1 93 ? 25.383 -16.068 -2.954 1.00 34.73 92 ARG A C 1
ATOM 634 O O . ARG A 1 93 ? 25.051 -15.864 -1.786 1.00 36.19 92 ARG A O 1
ATOM 637 N N . GLY A 1 94 ? 24.515 -15.966 -3.955 1.00 34.84 93 GLY A N 1
ATOM 638 C CA . GLY A 1 94 ? 23.135 -15.603 -3.668 1.00 34.21 93 GLY A CA 1
ATOM 639 C C . GLY A 1 94 ? 22.257 -15.441 -4.893 1.00 34.81 93 GLY A C 1
ATOM 640 O O . GLY A 1 94 ? 22.751 -15.294 -6.014 1.00 34.50 93 GLY A O 1
ATOM 641 N N . ASN A 1 95 ? 20.944 -15.471 -4.675 1.00 35.84 94 ASN A N 1
ATOM 642 C CA . ASN A 1 95 ? 19.959 -15.328 -5.756 1.00 36.08 94 ASN A CA 1
ATOM 643 C C . ASN A 1 95 ? 19.812 -13.859 -6.178 1.00 35.45 94 ASN A C 1
ATOM 644 O O . ASN A 1 95 ? 19.324 -13.030 -5.407 1.00 36.17 94 ASN A O 1
ATOM 649 N N . LYS A 1 96 ? 20.219 -13.543 -7.405 1.00 34.17 95 LYS A N 1
ATOM 650 C CA . LYS A 1 96 ? 20.162 -12.166 -7.894 1.00 32.64 95 LYS A CA 1
ATOM 651 C C . LYS A 1 96 ? 18.830 -11.470 -7.611 1.00 31.25 95 LYS A C 1
ATOM 652 O O . LYS A 1 96 ? 17.785 -12.112 -7.511 1.00 32.19 95 LYS A O 1
ATOM 654 N N . VAL A 1 97 ? 18.888 -10.153 -7.466 1.00 29.03 96 VAL A N 1
ATOM 655 C CA . VAL A 1 97 ? 17.711 -9.345 -7.200 1.00 27.70 96 VAL A CA 1
ATOM 656 C C . VAL A 1 97 ? 17.537 -8.413 -8.392 1.00 29.45 96 VAL A C 1
ATOM 657 O O . VAL A 1 97 ? 18.424 -8.332 -9.248 1.00 29.57 96 VAL A O 1
ATOM 661 N N . ARG A 1 98 ? 16.407 -7.716 -8.463 1.00 29.48 97 ARG A N 1
ATOM 662 C CA . ARG A 1 98 ? 16.173 -6.804 -9.580 1.00 30.82 97 ARG A CA 1
ATOM 663 C C . ARG A 1 98 ? 16.971 -5.521 -9.401 1.00 30.73 97 ARG A C 1
ATOM 664 O O . ARG A 1 98 ? 16.776 -4.782 -8.436 1.00 32.08 97 ARG A O 1
ATOM 666 N N . ASP A 1 99 ? 17.883 -5.272 -10.333 1.00 30.49 98 ASP A N 1
ATOM 667 C CA . ASP A 1 99 ? 18.711 -4.072 -10.308 1.00 28.24 98 ASP A CA 1
ATOM 668 C C . ASP A 1 99 ? 17.768 -2.890 -10.295 1.00 25.94 98 ASP A C 1
ATOM 669 O O . ASP A 1 99 ? 17.036 -2.685 -11.264 1.00 25.83 98 ASP A O 1
ATOM 674 N N . ILE A 1 100 ? 17.768 -2.121 -9.207 1.00 24.10 99 ILE A N 1
ATOM 675 C CA . ILE A 1 100 ? 16.900 -0.947 -9.129 1.00 22.79 99 ILE A CA 1
ATOM 676 C C . ILE A 1 100 ? 17.664 0.357 -8.887 1.00 21.29 99 ILE A C 1
ATOM 677 O O . ILE A 1 100 ? 17.064 1.385 -8.617 1.00 21.09 99 ILE A O 1
ATOM 682 N N . THR A 1 101 ? 18.986 0.312 -9.008 1.00 21.65 100 THR A N 1
ATOM 683 C CA . THR A 1 101 ? 19.829 1.488 -8.798 1.00 23.12 100 THR A CA 1
ATOM 684 C C . THR A 1 101 ? 19.427 2.702 -9.634 1.00 25.05 100 THR A C 1
ATOM 685 O O . THR A 1 101 ? 19.515 3.842 -9.167 1.00 24.06 100 THR A O 1
ATOM 689 N N . LYS A 1 102 ? 18.982 2.465 -10.868 1.00 27.87 101 LYS A N 1
ATOM 690 C CA . LYS A 1 102 ? 18.569 3.565 -11.744 1.00 28.93 101 LYS A CA 1
ATOM 691 C C . LYS A 1 102 ? 17.392 4.354 -11.156 1.00 29.40 101 LYS A C 1
ATOM 692 O O . LYS A 1 102 ? 16.941 5.340 -11.747 1.00 31.48 101 LYS A O 1
ATOM 698 N N . HIS A 1 103 ? 16.900 3.933 -9.994 1.00 28.43 102 HIS A N 1
ATOM 699 C CA . HIS A 1 103 ? 15.778 4.619 -9.369 1.00 27.89 102 HIS A CA 1
ATOM 700 C C . HIS A 1 103 ? 16.183 5.465 -8.197 1.00 27.63 102 HIS A C 1
ATOM 701 O O . HIS A 1 103 ? 15.334 5.983 -7.487 1.00 26.15 102 HIS A O 1
ATOM 708 N N . PHE A 1 104 ? 17.483 5.588 -7.976 1.00 29.75 103 PHE A N 1
ATOM 709 C CA . PHE A 1 104 ? 17.958 6.440 -6.897 1.00 34.79 103 PHE A CA 1
ATOM 710 C C . PHE A 1 104 ? 18.395 7.749 -7.546 1.00 36.46 103 PHE A C 1
ATOM 711 O O . PHE A 1 104 ? 18.424 7.856 -8.769 1.00 36.72 103 PHE A O 1
ATOM 719 N N . ARG A 1 105 ? 18.731 8.748 -6.741 1.00 39.37 104 ARG A N 1
ATOM 720 C CA . ARG A 1 105 ? 19.155 10.023 -7.308 1.00 43.19 104 ARG A CA 1
ATOM 721 C C . ARG A 1 105 ? 20.389 10.572 -6.614 1.00 44.42 104 ARG A C 1
ATOM 722 O O . ARG A 1 105 ? 20.859 10.009 -5.612 1.00 43.94 104 ARG A O 1
ATOM 730 N N . ASP A 1 106 ? 20.908 11.676 -7.147 1.00 45.88 105 ASP A N 1
ATOM 731 C CA . ASP A 1 106 ? 22.117 12.273 -6.603 1.00 47.03 105 ASP A CA 1
ATOM 732 C C . ASP A 1 106 ? 21.992 13.485 -5.677 1.00 48.05 105 ASP A C 1
ATOM 733 O O . ASP A 1 106 ? 22.992 14.030 -5.233 1.00 47.23 105 ASP A O 1
ATOM 738 N N . THR A 1 107 ? 20.773 13.880 -5.337 1.00 50.62 106 THR A N 1
ATOM 739 C CA . THR A 1 107 ? 20.577 15.023 -4.441 1.00 52.13 106 THR A CA 1
ATOM 740 C C . THR A 1 107 ? 19.196 15.009 -3.773 1.00 53.22 106 THR A C 1
ATOM 741 O O . THR A 1 107 ? 18.343 14.185 -4.107 1.00 54.30 106 THR A O 1
ATOM 745 N N . ALA A 1 108 ? 18.982 15.914 -2.821 1.00 53.62 107 ALA A N 1
ATOM 746 C CA . ALA A 1 108 ? 17.690 16.015 -2.152 1.00 53.70 107 ALA A CA 1
ATOM 747 C C . ALA A 1 108 ? 16.699 16.523 -3.200 1.00 54.17 107 ALA A C 1
ATOM 748 O O . ALA A 1 108 ? 16.140 17.612 -3.073 1.00 54.48 107 ALA A O 1
ATOM 750 N N . ARG A 1 109 ? 16.501 15.718 -4.238 1.00 54.53 108 ARG A N 1
ATOM 751 C CA . ARG A 1 109 ? 15.624 16.038 -5.356 1.00 55.29 108 ARG A CA 1
ATOM 752 C C . ARG A 1 109 ? 14.148 16.137 -4.940 1.00 55.80 108 ARG A C 1
ATOM 753 O O . ARG A 1 109 ? 13.253 16.171 -5.788 1.00 56.31 108 ARG A O 1
ATOM 756 N N . MET A 1 110 ? 13.899 16.194 -3.634 1.00 55.42 109 MET A N 1
ATOM 757 C CA . MET A 1 110 ? 12.536 16.288 -3.116 1.00 54.56 109 MET A CA 1
ATOM 758 C C . MET A 1 110 ? 12.098 17.715 -2.809 1.00 54.21 109 MET A C 1
ATOM 759 O O . MET A 1 110 ? 12.689 18.682 -3.293 1.00 54.78 109 MET A O 1
ATOM 764 N N . LYS A 1 111 ? 11.055 17.832 -1.992 1.00 52.94 110 LYS A N 1
ATOM 765 C CA . LYS A 1 111 ? 10.501 19.125 -1.605 1.00 51.51 110 LYS A CA 1
ATOM 766 C C . LYS A 1 111 ? 9.581 18.974 -0.386 1.00 51.41 110 LYS A C 1
ATOM 767 O O . LYS A 1 111 ? 8.624 18.196 -0.405 1.00 52.55 110 LYS A O 1
ATOM 769 N N . LYS A 1 112 ? 9.876 19.723 0.671 1.00 50.40 111 LYS A N 1
ATOM 770 C CA . LYS A 1 112 ? 9.084 19.678 1.896 1.00 48.78 111 LYS A CA 1
ATOM 771 C C . LYS A 1 112 ? 7.601 19.499 1.631 1.00 47.86 111 LYS A C 1
ATOM 772 O O . LYS A 1 112 ? 6.938 20.408 1.141 1.00 48.43 111 LYS A O 1
ATOM 778 N N . GLY A 1 113 ? 7.080 18.324 1.945 1.00 46.42 112 GLY A N 1
ATOM 779 C CA . GLY A 1 113 ? 5.664 18.092 1.745 1.00 44.71 112 GLY A CA 1
ATOM 780 C C . GLY A 1 113 ? 5.281 17.276 0.533 1.00 43.56 112 GLY A C 1
ATOM 781 O O . GLY A 1 113 ? 4.213 17.489 -0.036 1.00 44.41 112 GLY A O 1
ATOM 782 N N . THR A 1 114 ? 6.138 16.353 0.116 1.00 42.20 113 THR A N 1
ATOM 783 C CA . THR A 1 114 ? 5.794 15.519 -1.024 1.00 41.02 113 THR A CA 1
ATOM 784 C C . THR A 1 114 ? 5.545 14.109 -0.526 1.00 39.29 113 THR A C 1
ATOM 785 O O . THR A 1 114 ? 6.066 13.708 0.516 1.00 38.36 113 THR A O 1
ATOM 789 N N . PRO A 1 115 ? 4.718 13.348 -1.254 1.00 38.46 114 PRO A N 1
ATOM 790 C CA . PRO A 1 115 ? 4.353 11.963 -0.943 1.00 36.74 114 PRO A CA 1
ATOM 791 C C . PRO A 1 115 ? 5.545 11.038 -0.717 1.00 35.43 114 PRO A C 1
ATOM 792 O O . PRO A 1 115 ? 6.376 10.848 -1.606 1.00 35.24 114 PRO A O 1
ATOM 796 N N . VAL A 1 116 ? 5.618 10.467 0.480 1.00 34.56 115 VAL A N 1
ATOM 797 C CA . VAL A 1 116 ? 6.692 9.544 0.830 1.00 33.83 115 VAL A CA 1
ATOM 798 C C . VAL A 1 116 ? 6.103 8.192 1.240 1.00 34.70 115 VAL A C 1
ATOM 799 O O . VAL A 1 116 ? 5.099 8.126 1.958 1.00 34.71 115 VAL A O 1
ATOM 803 N N . VAL A 1 117 ? 6.731 7.115 0.781 1.00 34.10 116 VAL A N 1
ATOM 804 C CA . VAL A 1 117 ? 6.258 5.772 1.088 1.00 33.16 116 VAL A CA 1
ATOM 805 C C . VAL A 1 117 ? 7.390 4.849 1.530 1.00 32.42 116 VAL A C 1
ATOM 806 O O . VAL A 1 117 ? 8.359 4.645 0.795 1.00 32.75 116 VAL A O 1
ATOM 810 N N . GLY A 1 118 ? 7.266 4.300 2.737 1.00 30.60 117 GLY A N 1
ATOM 811 C CA . GLY A 1 118 ? 8.287 3.401 3.246 1.00 28.99 117 GLY A CA 1
ATOM 812 C C . GLY A 1 118 ? 7.862 1.960 3.046 1.00 28.21 117 GLY A C 1
ATOM 813 O O . GLY A 1 118 ? 6.751 1.601 3.433 1.00 29.72 117 GLY A O 1
ATOM 814 N N . VAL A 1 119 ? 8.724 1.140 2.440 1.00 25.93 118 VAL A N 1
ATOM 815 C CA . VAL A 1 119 ? 8.411 -0.270 2.197 1.00 23.80 118 VAL A CA 1
ATOM 816 C C . VAL A 1 119 ? 9.070 -1.167 3.252 1.00 23.87 118 VAL A C 1
ATOM 817 O O . VAL A 1 119 ? 10.274 -1.098 3.486 1.00 24.92 118 VAL A O 1
ATOM 821 N N . VAL A 1 120 ? 8.277 -2.016 3.886 1.00 22.76 119 VAL A N 1
ATOM 822 C CA . VAL A 1 120 ? 8.794 -2.878 4.934 1.00 23.32 119 VAL A CA 1
ATOM 823 C C . VAL A 1 120 ? 8.528 -4.345 4.690 1.00 24.48 119 VAL A C 1
ATOM 824 O O . VAL A 1 120 ? 7.546 -4.701 4.042 1.00 25.60 119 VAL A O 1
ATOM 828 N N . ASN A 1 121 ? 9.414 -5.190 5.213 1.00 24.64 120 ASN A N 1
ATOM 829 C CA . ASN A 1 121 ? 9.270 -6.638 5.120 1.00 24.32 120 ASN A CA 1
ATOM 830 C C . ASN A 1 121 ? 10.234 -7.311 6.080 1.00 25.68 120 ASN A C 1
ATOM 831 O O . ASN A 1 121 ? 11.395 -7.559 5.738 1.00 25.20 120 ASN A O 1
ATOM 836 N N . ASN A 1 122 ? 9.738 -7.597 7.285 1.00 26.32 121 ASN A N 1
ATOM 837 C CA . ASN A 1 122 ? 10.531 -8.233 8.331 1.00 26.35 121 ASN A CA 1
ATOM 838 C C . ASN A 1 122 ? 9.689 -9.196 9.151 1.00 27.77 121 ASN A C 1
ATOM 839 O O . ASN A 1 122 ? 8.459 -9.209 9.044 1.00 27.58 121 ASN A O 1
ATOM 844 N N . ALA A 1 123 ? 10.362 -9.985 9.987 1.00 29.52 122 ALA A N 1
ATOM 845 C CA . ALA A 1 123 ? 9.703 -10.981 10.833 1.00 28.91 122 ALA A CA 1
ATOM 846 C C . ALA A 1 123 ? 8.713 -10.402 11.841 1.00 29.94 122 ALA A C 1
ATOM 847 O O . ALA A 1 123 ? 7.908 -11.137 12.425 1.00 30.56 122 ALA A O 1
ATOM 849 N N . ASP A 1 124 ? 8.755 -9.092 12.048 1.00 29.28 123 ASP A N 1
ATOM 850 C CA . ASP A 1 124 ? 7.852 -8.479 13.011 1.00 29.58 123 ASP A CA 1
ATOM 851 C C . ASP A 1 124 ? 6.427 -8.241 12.497 1.00 29.09 123 ASP A C 1
ATOM 852 O O . ASP A 1 124 ? 5.471 -8.771 13.052 1.00 28.64 123 ASP A O 1
ATOM 857 N N . VAL A 1 125 ? 6.292 -7.463 11.427 1.00 29.11 124 VAL A N 1
ATOM 858 C CA . VAL A 1 125 ? 4.982 -7.130 10.868 1.00 27.86 124 VAL A CA 1
ATOM 859 C C . VAL A 1 125 ? 4.780 -7.591 9.420 1.00 28.61 124 VAL A C 1
ATOM 860 O O . VAL A 1 125 ? 3.873 -7.109 8.730 1.00 30.42 124 VAL A O 1
ATOM 864 N N . GLY A 1 126 ? 5.618 -8.513 8.953 1.00 27.24 125 GLY A N 1
ATOM 865 C CA . GLY A 1 126 ? 5.480 -8.998 7.588 1.00 25.70 125 GLY A CA 1
ATOM 866 C C . GLY A 1 126 ? 5.712 -7.917 6.545 1.00 25.21 125 GLY A C 1
ATOM 867 O O . GLY A 1 126 ? 6.590 -7.063 6.707 1.00 24.08 125 GLY A O 1
ATOM 868 N N . ARG A 1 127 ? 4.940 -7.957 5.461 1.00 24.00 126 ARG A N 1
ATOM 869 C CA . ARG A 1 127 ? 5.079 -6.959 4.409 1.00 22.48 126 ARG A CA 1
ATOM 870 C C . ARG A 1 127 ? 4.090 -5.851 4.691 1.00 20.69 126 ARG A C 1
ATOM 871 O O . ARG A 1 127 ? 2.926 -6.109 4.983 1.00 18.85 126 ARG A O 1
ATOM 879 N N . LEU A 1 128 ? 4.562 -4.615 4.587 1.00 18.75 127 LEU A N 1
ATOM 880 C CA . LEU A 1 128 ? 3.729 -3.477 4.896 1.00 18.34 127 LEU A CA 1
ATOM 881 C C . LEU A 1 128 ? 4.239 -2.222 4.218 1.00 18.66 127 LEU A C 1
ATOM 882 O O . LEU A 1 128 ? 5.395 -2.156 3.817 1.00 20.43 127 LEU A O 1
ATOM 887 N N . ILE A 1 129 ? 3.361 -1.231 4.101 1.00 17.76 128 ILE A N 1
ATOM 888 C CA . ILE A 1 129 ? 3.678 0.045 3.478 1.00 16.81 128 ILE A CA 1
ATOM 889 C C . ILE A 1 129 ? 3.244 1.144 4.443 1.00 16.65 128 ILE A C 1
ATOM 890 O O . ILE A 1 129 ? 2.155 1.066 5.002 1.00 17.43 128 ILE A O 1
ATOM 895 N N . PHE A 1 130 ? 4.094 2.143 4.669 1.00 15.93 129 PHE A N 1
ATOM 896 C CA . PHE A 1 130 ? 3.707 3.265 5.521 1.00 16.87 129 PHE A CA 1
ATOM 897 C C . PHE A 1 130 ? 3.878 4.558 4.710 1.00 20.45 129 PHE A C 1
ATOM 898 O O . PHE A 1 130 ? 4.891 4.739 4.019 1.00 21.27 129 PHE A O 1
ATOM 906 N N . SER A 1 131 ? 2.869 5.433 4.765 1.00 23.06 130 SER A N 1
ATOM 907 C CA . SER A 1 131 ? 2.900 6.684 4.014 1.00 25.24 130 SER A CA 1
ATOM 908 C C . SER A 1 131 ? 2.839 7.940 4.871 1.00 28.91 130 SER A C 1
ATOM 909 O O . SER A 1 131 ? 1.986 8.078 5.751 1.00 30.27 130 SER A O 1
ATOM 912 N N . GLY A 1 132 ? 3.754 8.861 4.584 1.00 31.95 131 GLY A N 1
ATOM 913 C CA . GLY A 1 132 ? 3.811 10.115 5.301 1.00 34.61 131 GLY A CA 1
ATOM 914 C C . GLY A 1 132 ? 4.168 11.261 4.369 1.00 37.24 131 GLY A C 1
ATOM 915 O O . GLY A 1 132 ? 4.123 11.117 3.141 1.00 36.43 131 GLY A O 1
ATOM 916 N N . GLU A 1 133 ? 4.525 12.398 4.966 1.00 39.57 132 GLU A N 1
ATOM 917 C CA . GLU A 1 133 ? 4.904 13.613 4.243 1.00 40.54 132 GLU A CA 1
ATOM 918 C C . GLU A 1 133 ? 6.401 13.902 4.343 1.00 40.60 132 GLU A C 1
ATOM 919 O O . GLU A 1 133 ? 6.998 13.797 5.420 1.00 38.96 132 GLU A O 1
ATOM 925 N N . ALA A 1 134 ? 6.993 14.315 3.227 1.00 40.76 133 ALA A N 1
ATOM 926 C CA . ALA A 1 134 ? 8.407 14.666 3.209 1.00 39.97 133 ALA A CA 1
ATOM 927 C C . ALA A 1 134 ? 8.586 15.922 4.062 1.00 39.81 133 ALA A C 1
ATOM 928 O O . ALA A 1 134 ? 7.879 16.909 3.856 1.00 40.97 133 ALA A O 1
ATOM 930 N N . LEU A 1 135 ? 9.512 15.891 5.021 1.00 39.50 134 LEU A N 1
ATOM 931 C CA . LEU A 1 135 ? 9.758 17.057 5.874 1.00 38.45 134 LEU A CA 1
ATOM 932 C C . LEU A 1 135 ? 10.913 17.918 5.364 1.00 40.77 134 LEU A C 1
ATOM 933 O O . LEU A 1 135 ? 10.712 18.834 4.561 1.00 41.44 134 LEU A O 1
ATOM 938 N N . THR A 1 136 ? 12.122 17.630 5.837 1.00 42.15 135 THR A N 1
ATOM 939 C CA . THR A 1 136 ? 13.311 18.376 5.426 1.00 42.51 135 THR A CA 1
ATOM 940 C C . THR A 1 136 ? 14.515 17.454 5.442 1.00 42.43 135 THR A C 1
ATOM 941 O O . THR A 1 136 ? 14.463 16.356 5.992 1.00 43.03 135 THR A O 1
ATOM 945 N N . TYR A 1 137 ? 15.602 17.899 4.832 1.00 42.42 136 TYR A N 1
ATOM 946 C CA . TYR A 1 137 ? 16.824 17.110 4.818 1.00 42.09 136 TYR A CA 1
ATOM 947 C C . TYR A 1 137 ? 17.565 17.443 6.116 1.00 42.70 136 TYR A C 1
ATOM 948 O O . TYR A 1 137 ? 17.393 18.534 6.667 1.00 42.53 136 TYR A O 1
ATOM 957 N N . LYS A 1 138 ? 18.374 16.508 6.611 1.00 42.09 137 LYS A N 1
ATOM 958 C CA . LYS A 1 138 ? 19.124 16.729 7.845 1.00 42.21 137 LYS A CA 1
ATOM 959 C C . LYS A 1 138 ? 20.600 16.411 7.649 1.00 41.41 137 LYS A C 1
ATOM 960 O O . LYS A 1 138 ? 20.963 15.337 7.169 1.00 42.35 137 LYS A O 1
ATOM 966 N N . ASP A 1 139 ? 21.459 17.337 8.042 1.00 39.89 138 ASP A N 1
ATOM 967 C CA . ASP A 1 139 ? 22.886 17.121 7.908 1.00 38.73 138 ASP A CA 1
ATOM 968 C C . ASP A 1 139 ? 23.340 16.025 8.860 1.00 38.58 138 ASP A C 1
ATOM 969 O O . ASP A 1 139 ? 23.891 14.997 8.440 1.00 36.78 138 ASP A O 1
ATOM 974 N N . ILE A 1 140 ? 23.077 16.262 10.145 1.00 38.06 139 ILE A N 1
ATOM 975 C CA . ILE A 1 140 ? 23.452 15.361 11.224 1.00 37.42 139 ILE A CA 1
ATOM 976 C C . ILE A 1 140 ? 22.378 15.286 12.305 1.00 37.49 139 ILE A C 1
ATOM 977 O O . ILE A 1 140 ? 22.114 16.270 12.997 1.00 37.67 139 ILE A O 1
ATOM 982 N N . VAL A 1 141 ? 21.768 14.116 12.459 1.00 37.40 140 VAL A N 1
ATOM 983 C CA . VAL A 1 141 ? 20.740 13.936 13.478 1.00 38.04 140 VAL A CA 1
ATOM 984 C C . VAL A 1 141 ? 21.298 13.157 14.671 1.00 39.46 140 VAL A C 1
ATOM 985 O O . VAL A 1 141 ? 21.976 12.139 14.489 1.00 39.83 140 VAL A O 1
ATOM 989 N N . VAL A 1 142 ? 21.020 13.650 15.883 1.00 40.31 141 VAL A N 1
ATOM 990 C CA . VAL A 1 142 ? 21.482 13.020 17.128 1.00 39.91 141 VAL A CA 1
ATOM 991 C C . VAL A 1 142 ? 20.377 12.168 17.745 1.00 41.70 141 VAL A C 1
ATOM 992 O O . VAL A 1 142 ? 19.303 12.659 18.117 1.00 41.98 141 VAL A O 1
ATOM 996 N N . LEU A 1 143 ? 20.678 10.881 17.857 1.00 43.25 142 LEU A N 1
ATOM 997 C CA . LEU A 1 143 ? 19.761 9.891 18.388 1.00 44.91 142 LEU A CA 1
ATOM 998 C C . LEU A 1 143 ? 19.592 9.866 19.905 1.00 45.38 142 LEU A C 1
ATOM 999 O O . LEU A 1 143 ? 20.416 10.375 20.672 1.00 45.52 142 LEU A O 1
ATOM 1004 N N . MET A 1 144 ? 18.495 9.240 20.308 1.00 45.52 143 MET A N 1
ATOM 1005 C CA . MET A 1 144 ? 18.116 9.088 21.695 1.00 44.60 143 MET A CA 1
ATOM 1006 C C . MET A 1 144 ? 19.175 8.370 22.517 1.00 43.96 143 MET A C 1
ATOM 1007 O O . MET A 1 144 ? 19.203 8.510 23.742 1.00 45.07 143 MET A O 1
ATOM 1012 N N . ASP A 1 145 ? 20.035 7.589 21.869 1.00 42.16 144 ASP A N 1
ATOM 1013 C CA . ASP A 1 145 ? 21.067 6.885 22.625 1.00 40.88 144 ASP A CA 1
ATOM 1014 C C . ASP A 1 145 ? 22.357 7.685 22.612 1.00 39.85 144 ASP A C 1
ATOM 1015 O O . ASP A 1 145 ? 23.435 7.155 22.863 1.00 39.12 144 ASP A O 1
ATOM 1020 N N . GLY A 1 146 ? 22.228 8.980 22.330 1.00 39.55 145 GLY A N 1
ATOM 1021 C CA . GLY A 1 146 ? 23.382 9.854 22.290 1.00 37.37 145 GLY A CA 1
ATOM 1022 C C . GLY A 1 146 ? 24.200 9.732 21.020 1.00 37.02 145 GLY A C 1
ATOM 1023 O O . GLY A 1 146 ? 25.088 10.552 20.785 1.00 37.33 145 GLY A O 1
ATOM 1024 N N . ASP A 1 147 ? 23.913 8.722 20.197 1.00 36.67 146 ASP A N 1
ATOM 1025 C CA . ASP A 1 147 ? 24.655 8.530 18.950 1.00 36.40 146 ASP A CA 1
ATOM 1026 C C . ASP A 1 147 ? 24.233 9.540 17.867 1.00 34.62 146 ASP A C 1
ATOM 1027 O O . ASP A 1 147 ? 23.336 10.342 18.082 1.00 33.97 146 ASP A O 1
ATOM 1032 N N . THR A 1 148 ? 24.863 9.480 16.697 1.00 33.07 147 THR A N 1
ATOM 1033 C CA . THR A 1 148 ? 24.582 10.429 15.622 1.00 31.74 147 THR A CA 1
ATOM 1034 C C . THR A 1 148 ? 24.671 9.847 14.207 1.00 30.16 147 THR A C 1
ATOM 1035 O O . THR A 1 148 ? 25.546 9.034 13.938 1.00 29.28 147 THR A O 1
ATOM 1039 N N . MET A 1 149 ? 23.790 10.284 13.301 1.00 29.17 148 MET A N 1
ATOM 1040 C CA . MET A 1 149 ? 23.811 9.787 11.917 1.00 28.99 148 MET A CA 1
ATOM 1041 C C . MET A 1 149 ? 23.814 10.885 10.858 1.00 29.29 148 MET A C 1
ATOM 1042 O O . MET A 1 149 ? 23.076 11.863 10.946 1.00 30.67 148 MET A O 1
ATOM 1047 N N . PRO A 1 150 ? 24.623 10.708 9.813 1.00 28.56 149 PRO A N 1
ATOM 1048 C CA . PRO A 1 150 ? 24.746 11.673 8.722 1.00 29.44 149 PRO A CA 1
ATOM 1049 C C . PRO A 1 150 ? 23.830 11.473 7.518 1.00 30.00 149 PRO A C 1
ATOM 1050 O O . PRO A 1 150 ? 23.340 10.374 7.268 1.00 30.30 149 PRO A O 1
ATOM 1054 N N . GLY A 1 151 ? 23.637 12.558 6.769 1.00 30.01 150 GLY A N 1
ATOM 1055 C CA . GLY A 1 151 ? 22.825 12.535 5.567 1.00 28.93 150 GLY A CA 1
ATOM 1056 C C . GLY A 1 151 ? 21.465 11.885 5.680 1.00 29.45 150 GLY A C 1
ATOM 1057 O O . GLY A 1 151 ? 21.135 10.974 4.913 1.00 28.55 150 GLY A O 1
ATOM 1058 N N . LEU A 1 152 ? 20.668 12.353 6.633 1.00 29.12 151 LEU A N 1
ATOM 1059 C CA . LEU A 1 152 ? 19.335 11.805 6.824 1.00 28.35 151 LEU A CA 1
ATOM 1060 C C . LEU A 1 152 ? 18.271 12.704 6.238 1.00 26.98 151 LEU A C 1
ATOM 1061 O O . LEU A 1 152 ? 18.459 13.907 6.086 1.00 26.83 151 LEU A O 1
ATOM 1066 N N . PHE A 1 153 ? 17.138 12.105 5.918 1.00 26.39 152 PHE A N 1
ATOM 1067 C CA . PHE A 1 153 ? 16.017 12.856 5.395 1.00 26.70 152 PHE A CA 1
ATOM 1068 C C . PHE A 1 153 ? 14.866 12.678 6.382 1.00 25.30 152 PHE A C 1
ATOM 1069 O O . PHE A 1 153 ? 14.535 11.552 6.758 1.00 24.14 152 PHE A O 1
ATOM 1077 N N . ALA A 1 154 ? 14.271 13.790 6.811 1.00 24.64 153 ALA A N 1
ATOM 1078 C CA . ALA A 1 154 ? 13.173 13.755 7.779 1.00 23.69 153 ALA A CA 1
ATOM 1079 C C . ALA A 1 154 ? 11.817 13.702 7.099 1.00 22.10 153 ALA A C 1
ATOM 1080 O O . ALA A 1 154 ? 11.655 14.204 5.987 1.00 22.17 153 ALA A O 1
ATOM 1082 N N . TYR A 1 155 ? 10.856 13.078 7.776 1.00 20.99 154 TYR A N 1
ATOM 1083 C CA . TYR A 1 155 ? 9.498 12.945 7.266 1.00 21.72 154 TYR A CA 1
ATOM 1084 C C . TYR A 1 155 ? 8.464 12.564 8.330 1.00 22.33 154 TYR A C 1
ATOM 1085 O O . TYR A 1 155 ? 8.767 11.884 9.313 1.00 19.18 154 TYR A O 1
ATOM 1094 N N . LYS A 1 156 ? 7.240 13.042 8.114 1.00 24.54 155 LYS A N 1
ATOM 1095 C CA . LYS A 1 156 ? 6.107 12.795 9.004 1.00 25.17 155 LYS A CA 1
ATOM 1096 C C . LYS A 1 156 ? 5.468 11.476 8.595 1.00 24.75 155 LYS A C 1
ATOM 1097 O O . LYS A 1 156 ? 4.771 11.413 7.583 1.00 23.31 155 LYS A O 1
ATOM 1100 N N . ALA A 1 157 ? 5.707 10.438 9.394 1.00 24.53 156 ALA A N 1
ATOM 1101 C CA . ALA A 1 157 ? 5.183 9.101 9.122 1.00 24.66 156 ALA A CA 1
ATOM 1102 C C . ALA A 1 157 ? 5.208 8.210 10.373 1.00 24.44 156 ALA A C 1
AT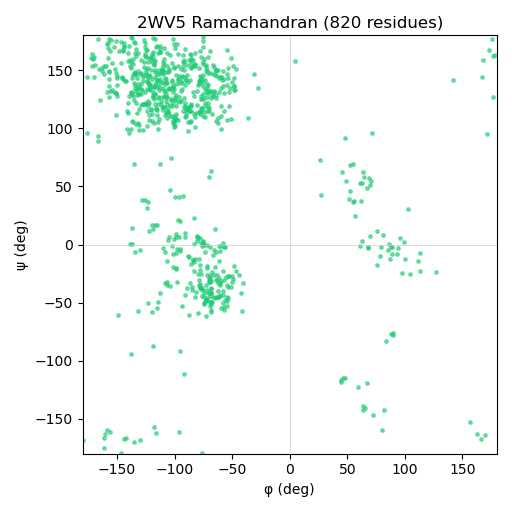OM 1103 O O . ALA A 1 157 ? 6.101 8.323 11.212 1.00 24.40 156 ALA A O 1
ATOM 1105 N N . ALA A 1 158 ? 4.224 7.323 10.493 1.00 24.42 157 ALA A N 1
ATOM 1106 C CA . ALA A 1 158 ? 4.159 6.424 11.636 1.00 24.68 157 ALA A CA 1
ATOM 1107 C C . ALA A 1 158 ? 5.074 5.231 11.389 1.00 25.73 157 ALA A C 1
ATOM 1108 O O . ALA A 1 158 ? 4.736 4.303 10.659 1.00 24.67 157 ALA A O 1
ATOM 1110 N N . THR A 1 159 ? 6.249 5.278 12.007 1.00 28.15 158 THR A N 1
ATOM 1111 C CA . THR A 1 159 ? 7.237 4.217 11.883 1.00 29.46 158 THR A CA 1
ATOM 1112 C C . THR A 1 159 ? 7.428 3.551 13.244 1.00 29.09 158 THR A C 1
ATOM 1113 O O . THR A 1 159 ? 7.015 4.093 14.269 1.00 28.35 158 THR A O 1
ATOM 1117 N N . ARG A 1 160 ? 8.058 2.378 13.237 1.00 28.78 159 ARG A N 1
ATOM 1118 C CA . ARG A 1 160 ? 8.313 1.619 14.455 1.00 28.28 159 ARG A CA 1
ATOM 1119 C C . ARG A 1 160 ? 9.660 0.895 14.353 1.00 27.32 159 ARG A C 1
ATOM 1120 O O . ARG A 1 160 ? 10.235 0.801 13.271 1.00 27.23 159 ARG A O 1
ATOM 1128 N N . ALA A 1 161 ? 10.165 0.382 15.470 1.00 25.82 160 ALA A N 1
ATOM 1129 C CA . ALA A 1 161 ? 11.428 -0.348 15.434 1.00 26.34 160 ALA A CA 1
ATOM 1130 C C . ALA A 1 161 ? 11.249 -1.544 14.486 1.00 25.04 160 ALA A C 1
ATOM 1131 O O . ALA A 1 161 ? 10.171 -2.132 14.421 1.00 24.97 160 ALA A O 1
ATOM 1133 N N . GLY A 1 162 ? 12.302 -1.892 13.752 1.00 24.09 161 GLY A N 1
ATOM 1134 C CA . GLY A 1 162 ? 12.217 -2.999 12.816 1.00 23.22 161 GLY A CA 1
ATOM 1135 C C . GLY A 1 162 ? 12.115 -2.493 11.386 1.00 23.73 161 GLY A C 1
ATOM 1136 O O . GLY A 1 162 ? 12.505 -3.184 10.437 1.00 23.88 161 GLY A O 1
ATOM 1137 N N . TYR A 1 163 ? 11.602 -1.275 11.231 1.00 22.83 162 TYR A N 1
ATOM 1138 C CA . TYR A 1 163 ? 11.448 -0.667 9.920 1.00 23.14 162 TYR A CA 1
ATOM 1139 C C . TYR A 1 163 ? 12.780 -0.181 9.349 1.00 22.69 162 TYR A C 1
ATOM 1140 O O . TYR A 1 163 ? 12.820 0.422 8.276 1.00 22.07 162 TYR A O 1
ATOM 1149 N N . ALA A 1 164 ? 13.865 -0.432 10.068 1.00 21.69 163 ALA A N 1
ATOM 1150 C CA . ALA A 1 164 ? 15.182 -0.029 9.606 1.00 22.04 163 ALA A CA 1
ATOM 1151 C C . ALA A 1 164 ? 15.592 -0.875 8.386 1.00 23.44 163 ALA A C 1
ATOM 1152 O O . ALA A 1 164 ? 15.460 -2.097 8.396 1.00 24.41 163 ALA A O 1
ATOM 1154 N N . GLY A 1 165 ? 16.073 -0.222 7.331 1.00 22.42 164 GLY A N 1
ATOM 1155 C CA . GLY A 1 165 ? 16.481 -0.960 6.154 1.00 21.10 164 GLY A CA 1
ATOM 1156 C C . GLY A 1 165 ? 15.458 -0.958 5.039 1.00 19.97 164 GLY A C 1
ATOM 1157 O O . GLY A 1 165 ? 15.755 -1.358 3.915 1.00 18.20 164 GLY A O 1
ATOM 1158 N N . GLY A 1 166 ? 14.246 -0.523 5.349 1.00 20.48 165 GLY A N 1
ATOM 1159 C CA . GLY A 1 166 ? 13.206 -0.473 4.334 1.00 20.38 165 GLY A CA 1
ATOM 1160 C C . GLY A 1 166 ? 13.417 0.741 3.457 1.00 20.10 165 GLY A C 1
ATOM 1161 O O . GLY A 1 166 ? 13.809 1.796 3.950 1.00 20.12 165 GLY A O 1
ATOM 1162 N N . ALA A 1 167 ? 13.167 0.603 2.160 1.00 21.99 166 ALA A N 1
ATOM 1163 C CA . ALA A 1 167 ? 13.353 1.717 1.229 1.00 23.08 166 ALA A CA 1
ATOM 1164 C C . ALA A 1 167 ? 12.254 2.766 1.330 1.00 23.97 166 ALA A C 1
ATOM 1165 O O . ALA A 1 167 ? 11.080 2.429 1.444 1.00 25.01 166 ALA A O 1
ATOM 1167 N N . VAL A 1 168 ? 12.648 4.036 1.310 1.00 25.15 167 VAL A N 1
ATOM 1168 C CA . VAL A 1 168 ? 11.704 5.146 1.361 1.00 27.16 167 VAL A CA 1
ATOM 1169 C C . VAL A 1 168 ? 11.717 5.801 -0.024 1.00 29.66 167 VAL A C 1
ATOM 1170 O O . VAL A 1 168 ? 12.788 6.123 -0.542 1.00 30.06 167 VAL A O 1
ATOM 1174 N N . LEU A 1 169 ? 10.538 5.981 -0.626 1.00 32.08 168 LEU A N 1
ATOM 1175 C CA . LEU A 1 169 ? 10.432 6.589 -1.958 1.00 32.56 168 LEU A CA 1
ATOM 1176 C C . LEU A 1 169 ? 9.538 7.829 -1.953 1.00 34.76 168 LEU A C 1
ATOM 1177 O O . LEU A 1 169 ? 8.531 7.868 -1.243 1.00 34.06 168 LEU A O 1
ATOM 1182 N N . ALA A 1 170 ? 9.918 8.832 -2.750 1.00 37.61 169 ALA A N 1
ATOM 1183 C CA . ALA A 1 170 ? 9.181 10.094 -2.858 1.00 41.42 169 ALA A CA 1
ATOM 1184 C C . ALA A 1 170 ? 8.615 10.309 -4.263 1.00 45.04 169 ALA A C 1
ATOM 1185 O O . ALA A 1 170 ? 8.510 9.360 -5.049 1.00 46.22 169 ALA A O 1
ATOM 1187 N N . LYS A 1 171 ? 8.255 11.556 -4.583 1.00 48.45 170 LYS A N 1
ATOM 1188 C CA . LYS A 1 171 ? 7.705 11.878 -5.907 1.00 51.33 170 LYS A CA 1
ATOM 1189 C C . LYS A 1 171 ? 8.276 13.141 -6.581 1.00 53.32 170 LYS A C 1
ATOM 1190 O O . LYS A 1 171 ? 7.570 14.140 -6.724 1.00 53.99 170 LYS A O 1
ATOM 1192 N N . ASP A 1 172 ? 9.548 13.087 -6.992 1.00 55.95 171 ASP A N 1
ATOM 1193 C CA . ASP A 1 172 ? 10.210 14.207 -7.684 1.00 58.53 171 ASP A CA 1
ATOM 1194 C C . ASP A 1 172 ? 9.474 14.418 -9.009 1.00 59.03 171 ASP A C 1
ATOM 1195 O O . ASP A 1 172 ? 9.632 13.633 -9.951 1.00 59.48 171 ASP A O 1
ATOM 1200 N N . GLY A 1 173 ? 8.681 15.480 -9.091 1.00 58.91 172 GLY A N 1
ATOM 1201 C CA . GLY A 1 173 ? 7.919 15.697 -10.303 1.00 59.11 172 GLY A CA 1
ATOM 1202 C C . GLY A 1 173 ? 6.949 14.528 -10.359 1.00 59.35 172 GLY A C 1
ATOM 1203 O O . GLY A 1 173 ? 6.424 14.113 -9.322 1.00 59.82 172 GLY A O 1
ATOM 1204 N N . ALA A 1 174 ? 6.715 13.983 -11.549 1.00 58.76 173 ALA A N 1
ATOM 1205 C CA . ALA A 1 174 ? 5.808 12.846 -11.702 1.00 57.59 173 ALA A CA 1
ATOM 1206 C C . ALA A 1 174 ? 6.619 11.563 -11.582 1.00 56.70 173 ALA A C 1
ATOM 1207 O O . ALA A 1 174 ? 6.131 10.464 -11.862 1.00 56.33 173 ALA A O 1
ATOM 1209 N N . ASP A 1 175 ? 7.869 11.723 -11.166 1.00 54.62 174 ASP A N 1
ATOM 1210 C CA . ASP A 1 175 ? 8.774 10.600 -11.008 1.00 53.15 174 ASP A CA 1
ATOM 1211 C C . ASP A 1 175 ? 8.830 10.073 -9.565 1.00 50.91 174 ASP A C 1
ATOM 1212 O O . ASP A 1 175 ? 8.824 10.842 -8.602 1.00 50.91 174 ASP A O 1
ATOM 1214 N N . THR A 1 176 ? 8.866 8.753 -9.424 1.00 47.63 175 THR A N 1
ATOM 1215 C CA . THR A 1 176 ? 8.966 8.136 -8.109 1.00 44.03 175 THR A CA 1
ATOM 1216 C C . THR A 1 176 ? 10.421 7.697 -7.988 1.00 41.54 175 THR A C 1
ATOM 1217 O O . THR A 1 176 ? 10.928 6.967 -8.840 1.00 40.32 175 THR A O 1
ATOM 1221 N N . PHE A 1 177 ? 11.109 8.144 -6.950 1.00 39.06 176 PHE A N 1
ATOM 1222 C CA . PHE A 1 177 ? 12.491 7.729 -6.801 1.00 36.25 176 PHE A CA 1
ATOM 1223 C C . PHE A 1 177 ? 12.768 7.286 -5.367 1.00 33.67 176 PHE A C 1
ATOM 1224 O O . PHE A 1 177 ? 12.171 7.795 -4.416 1.00 33.08 176 PHE A O 1
ATOM 1232 N N . ILE A 1 178 ? 13.657 6.309 -5.232 1.00 30.53 177 ILE A N 1
ATOM 1233 C CA . ILE A 1 178 ? 14.032 5.785 -3.930 1.00 26.22 177 ILE A CA 1
ATOM 1234 C C . ILE A 1 178 ? 14.959 6.795 -3.304 1.00 22.89 177 ILE A C 1
ATOM 1235 O O . ILE A 1 178 ? 15.963 7.161 -3.895 1.00 22.86 177 ILE A O 1
ATOM 1240 N N . VAL A 1 179 ? 14.623 7.240 -2.104 1.00 21.56 178 VAL A N 1
ATOM 1241 C CA . VAL A 1 179 ? 15.430 8.234 -1.411 1.00 19.77 178 VAL A CA 1
ATOM 1242 C C . VAL A 1 179 ? 16.614 7.618 -0.694 1.00 19.18 178 VAL A C 1
ATOM 1243 O O . VAL A 1 179 ? 17.728 8.136 -0.761 1.00 17.17 178 VAL A O 1
ATOM 1247 N N . GLY A 1 180 ? 16.348 6.512 -0.003 1.00 20.62 179 GLY A N 1
ATOM 1248 C CA . GLY A 1 180 ? 17.359 5.804 0.768 1.00 22.05 179 GLY A CA 1
ATOM 1249 C C . GLY A 1 180 ? 16.656 4.880 1.752 1.00 23.84 179 GLY A C 1
ATOM 1250 O O . GLY A 1 180 ? 15.461 4.619 1.595 1.00 25.54 179 GLY A O 1
ATOM 1251 N N . THR A 1 181 ? 17.364 4.409 2.778 1.00 23.20 180 THR A N 1
ATOM 1252 C CA . THR A 1 181 ? 16.783 3.480 3.760 1.00 22.59 180 THR A CA 1
ATOM 1253 C C . THR A 1 181 ? 16.428 4.046 5.141 1.00 22.69 180 THR A C 1
ATOM 1254 O O . THR A 1 181 ? 17.058 4.974 5.629 1.00 22.13 180 THR A O 1
ATOM 1258 N N . HIS A 1 182 ? 15.421 3.458 5.776 1.00 24.53 181 HIS A N 1
ATOM 1259 C CA . HIS A 1 182 ? 14.981 3.897 7.096 1.00 27.90 181 HIS A CA 1
ATOM 1260 C C . HIS A 1 182 ? 15.962 3.490 8.205 1.00 30.26 181 HIS A C 1
ATOM 1261 O O . HIS A 1 182 ? 16.414 2.351 8.266 1.00 31.87 181 HIS A O 1
ATOM 1268 N N . SER A 1 183 ? 16.275 4.422 9.094 1.00 32.06 182 SER A N 1
ATOM 1269 C CA . SER A 1 183 ? 17.203 4.144 10.176 1.00 34.59 182 SER A CA 1
ATOM 1270 C C . SER A 1 183 ? 16.555 4.326 11.533 1.00 35.65 182 SER A C 1
ATOM 1271 O O . SER A 1 183 ? 16.520 3.404 12.345 1.00 36.46 182 SER A O 1
ATOM 1274 N N . ALA A 1 184 ? 16.049 5.531 11.775 1.00 36.40 183 ALA A N 1
ATOM 1275 C CA . ALA A 1 184 ? 15.441 5.848 13.054 1.00 36.63 183 ALA A CA 1
ATOM 1276 C C . ALA A 1 184 ? 14.161 6.664 12.947 1.00 36.48 183 ALA A C 1
ATOM 1277 O O . ALA A 1 184 ? 13.955 7.438 12.016 1.00 35.64 183 ALA A O 1
ATOM 1279 N N . GLY A 1 185 ? 13.303 6.485 13.933 1.00 37.03 184 GLY A N 1
ATOM 1280 C CA . GLY A 1 185 ? 12.058 7.177 13.957 1.00 38.17 184 GLY A CA 1
ATOM 1281 C C . GLY A 1 185 ? 11.699 7.520 15.390 1.00 38.62 184 GLY A C 1
ATOM 1282 O O . GLY A 1 185 ? 11.942 6.733 16.298 1.00 36.76 184 GLY A O 1
ATOM 1283 N N . GLY A 1 186 ? 11.123 8.680 15.555 1.00 39.89 185 GLY A N 1
ATOM 1284 C CA . GLY A 1 186 ? 10.728 9.039 16.860 1.00 41.17 185 GLY A CA 1
ATOM 1285 C C . GLY A 1 186 ? 9.621 10.048 16.865 1.00 41.40 185 GLY A C 1
ATOM 1286 O O . GLY A 1 186 ? 9.699 11.077 16.185 1.00 41.68 185 GLY A O 1
ATOM 1287 N N . ASN A 1 187 ? 8.609 9.780 17.656 1.00 40.91 186 ASN A N 1
ATOM 1288 C CA . ASN A 1 187 ? 7.600 10.765 17.895 1.00 40.20 186 ASN A CA 1
ATOM 1289 C C . ASN A 1 187 ? 7.046 11.549 16.676 1.00 38.40 186 ASN A C 1
ATOM 1290 O O . ASN A 1 187 ? 7.188 12.767 16.614 1.00 38.26 186 ASN A O 1
ATOM 1295 N N . GLY A 1 188 ? 6.411 10.847 15.703 1.00 36.50 187 GLY A N 1
ATOM 1296 C CA . GLY A 1 188 ? 5.777 11.457 14.521 1.00 35.15 187 GLY A CA 1
ATOM 1297 C C . GLY A 1 188 ? 6.715 11.686 13.323 1.00 34.32 187 GLY A C 1
ATOM 1298 O O . GLY A 1 188 ? 6.266 11.977 12.206 1.00 34.23 187 GLY A O 1
ATOM 1299 N N . VAL A 1 189 ? 8.023 11.556 13.555 1.00 33.32 188 VAL A N 1
ATOM 1300 C CA . VAL A 1 189 ? 8.955 11.837 12.467 1.00 34.07 188 VAL A CA 1
ATOM 1301 C C . VAL A 1 189 ? 9.948 10.698 12.212 1.00 34.27 188 VAL A C 1
ATOM 1302 O O . VAL A 1 189 ? 10.705 10.308 13.088 1.00 35.66 188 VAL A O 1
ATOM 1306 N N . GLY A 1 190 ? 9.918 10.185 10.987 1.00 32.79 189 GLY A N 1
ATOM 1307 C CA . GLY A 1 190 ? 10.821 9.113 10.618 1.00 31.53 189 GLY A CA 1
ATOM 1308 C C . GLY A 1 190 ? 12.030 9.694 9.912 1.00 31.99 189 GLY A C 1
ATOM 1309 O O . GLY A 1 190 ? 11.953 10.776 9.319 1.00 31.79 189 GLY A O 1
ATOM 1310 N N . TYR A 1 191 ? 13.155 8.991 9.985 1.00 30.93 190 TYR A N 1
ATOM 1311 C CA . TYR A 1 191 ? 14.375 9.458 9.346 1.00 30.05 190 TYR A CA 1
ATOM 1312 C C . TYR A 1 191 ? 14.992 8.326 8.551 1.00 30.59 190 TYR A C 1
ATOM 1313 O O . TYR A 1 191 ? 15.161 7.228 9.066 1.00 30.42 190 TYR A O 1
ATOM 1322 N N . CYS A 1 192 ? 15.330 8.599 7.293 1.00 31.36 191 CYS A N 1
ATOM 1323 C CA . CYS A 1 192 ? 15.919 7.586 6.442 1.00 32.30 191 CYS A CA 1
ATOM 1324 C C . CYS A 1 192 ? 17.321 8.027 6.058 1.00 31.96 191 CYS A C 1
ATOM 1325 O O . CYS A 1 192 ? 17.574 9.215 5.859 1.00 33.77 191 CYS A O 1
ATOM 1328 N N . SER A 1 193 ? 18.238 7.072 5.947 1.00 29.70 192 SER A N 1
ATOM 1329 C CA . SER A 1 193 ? 19.599 7.391 5.577 1.00 28.76 192 SER A CA 1
ATOM 1330 C C . SER A 1 193 ? 19.677 7.495 4.065 1.00 28.83 192 SER A C 1
ATOM 1331 O O . SER A 1 193 ? 19.524 6.509 3.342 1.00 27.97 192 SER A O 1
ATOM 1334 N N . CYS A 1 194 ? 19.916 8.712 3.598 1.00 29.54 193 CYS A N 1
ATOM 1335 C CA . CYS A 1 194 ? 20.008 9.006 2.175 1.00 29.77 193 CYS A CA 1
ATOM 1336 C C . CYS A 1 194 ? 21.190 8.363 1.469 1.00 29.06 193 CYS A C 1
ATOM 1337 O O . CYS A 1 194 ? 22.327 8.468 1.932 1.00 29.28 193 CYS A O 1
ATOM 1340 N N . VAL A 1 195 ? 20.908 7.713 0.338 1.00 28.26 194 VAL A N 1
ATOM 1341 C CA . VAL A 1 195 ? 21.930 7.037 -0.458 1.00 28.14 194 VAL A CA 1
ATOM 1342 C C . VAL A 1 195 ? 21.976 7.676 -1.831 1.00 28.84 194 VAL A C 1
ATOM 1343 O O . VAL A 1 195 ? 20.957 7.784 -2.500 1.00 28.58 194 VAL A O 1
ATOM 1347 N N . SER A 1 196 ? 23.168 8.093 -2.244 1.00 31.17 195 SER A N 1
ATOM 1348 C CA . SER A 1 196 ? 23.371 8.726 -3.540 1.00 31.81 195 SER A CA 1
ATOM 1349 C C . SER A 1 196 ? 23.329 7.713 -4.664 1.00 31.70 195 SER A C 1
ATOM 1350 O O . SER A 1 196 ? 23.868 6.613 -4.542 1.00 30.80 195 SER A O 1
ATOM 1353 N N . ARG A 1 197 ? 22.699 8.091 -5.768 1.00 33.30 196 ARG A N 1
ATOM 1354 C CA . ARG A 1 197 ? 22.621 7.202 -6.919 1.00 33.98 196 ARG A CA 1
ATOM 1355 C C . ARG A 1 197 ? 24.047 6.930 -7.436 1.00 34.10 196 ARG A C 1
ATOM 1356 O O . ARG A 1 197 ? 24.391 5.787 -7.706 1.00 34.75 196 ARG A O 1
ATOM 1364 N N . SER A 1 198 ? 24.876 7.972 -7.549 1.00 34.11 197 SER A N 1
ATOM 1365 C CA . SER A 1 198 ? 26.268 7.824 -8.003 1.00 33.14 197 SER A CA 1
ATOM 1366 C C . SER A 1 198 ? 26.954 6.800 -7.119 1.00 33.94 197 SER A C 1
ATOM 1367 O O . SER A 1 198 ? 27.618 5.870 -7.597 1.00 32.95 197 SER A O 1
ATOM 1370 N N . MET A 1 199 ? 26.783 7.006 -5.815 1.00 34.71 198 MET A N 1
ATOM 1371 C CA . MET A 1 199 ? 27.348 6.154 -4.783 1.00 34.02 198 MET A CA 1
ATOM 1372 C C . MET A 1 199 ? 27.018 4.690 -5.032 1.00 34.22 198 MET A C 1
ATOM 1373 O O . MET A 1 199 ? 27.840 3.813 -4.768 1.00 36.37 198 MET A O 1
ATOM 1375 N N . LEU A 1 200 ? 25.820 4.420 -5.538 1.00 32.72 199 LEU A N 1
ATOM 1376 C CA . LEU A 1 200 ? 25.424 3.048 -5.815 1.00 32.15 199 LEU A CA 1
ATOM 1377 C C . LEU A 1 200 ? 26.106 2.503 -7.061 1.00 32.32 199 LEU A C 1
ATOM 1378 O O . LEU A 1 200 ? 26.604 1.376 -7.051 1.00 32.45 199 LEU A O 1
ATOM 1383 N N . GLN A 1 201 ? 26.134 3.308 -8.123 1.00 31.61 200 GLN A N 1
ATOM 1384 C CA . GLN A 1 201 ? 26.730 2.908 -9.395 1.00 31.18 200 GLN A CA 1
ATOM 1385 C C . GLN A 1 201 ? 28.197 2.507 -9.270 1.00 30.66 200 GLN A C 1
ATOM 1386 O O . GLN A 1 201 ? 28.596 1.448 -9.759 1.00 29.25 200 GLN A O 1
ATOM 1392 N N . LYS A 1 202 ? 29.001 3.359 -8.633 1.00 30.15 201 LYS A N 1
ATOM 1393 C CA . LYS A 1 202 ? 30.427 3.083 -8.462 1.00 29.06 201 LYS A CA 1
ATOM 1394 C C . LYS A 1 202 ? 30.593 1.821 -7.619 1.00 29.88 201 LYS A C 1
ATOM 1395 O O . LYS A 1 202 ? 31.446 0.972 -7.891 1.00 31.39 201 LYS A O 1
ATOM 1397 N N . MET A 1 203 ? 29.756 1.693 -6.600 1.00 29.10 202 MET A N 1
ATOM 1398 C CA . MET A 1 203 ? 29.792 0.534 -5.738 1.00 28.39 202 MET A CA 1
ATOM 1399 C C . MET A 1 203 ? 29.472 -0.723 -6.549 1.00 27.15 202 MET A C 1
ATOM 1400 O O . MET A 1 203 ? 29.981 -1.797 -6.261 1.00 25.60 202 MET A O 1
ATOM 1405 N N . LYS A 1 204 ? 28.620 -0.585 -7.563 1.00 27.80 203 LYS A N 1
ATOM 1406 C CA . LYS A 1 204 ? 28.243 -1.720 -8.413 1.00 27.46 203 LYS A CA 1
ATOM 1407 C C . LYS A 1 204 ? 29.369 -2.028 -9.400 1.00 29.31 203 LYS A C 1
ATOM 1408 O O . LYS A 1 204 ? 29.650 -3.193 -9.687 1.00 30.68 203 LYS A O 1
ATOM 1414 N N . ALA A 1 205 ? 30.015 -0.992 -9.923 1.00 30.85 204 ALA A N 1
ATOM 1415 C CA . ALA A 1 205 ? 31.123 -1.198 -10.850 1.00 32.15 204 ALA A CA 1
ATOM 1416 C C . ALA A 1 205 ? 32.268 -1.774 -10.017 1.00 33.52 204 ALA A C 1
ATOM 1417 O O . ALA A 1 205 ? 33.067 -2.588 -10.486 1.00 34.01 204 ALA A O 1
ATOM 1419 N N . HIS A 1 206 ? 32.317 -1.349 -8.760 1.00 33.98 205 HIS A N 1
ATOM 1420 C CA . HIS A 1 206 ? 33.335 -1.788 -7.826 1.00 33.83 205 HIS A CA 1
ATOM 1421 C C . HIS A 1 206 ? 33.210 -3.281 -7.517 1.00 34.29 205 HIS A C 1
ATOM 1422 O O . HIS A 1 206 ? 34.198 -3.936 -7.178 1.00 34.33 205 HIS A O 1
ATOM 1429 N N . VAL A 1 207 ? 31.993 -3.809 -7.645 1.00 34.76 206 VAL A N 1
ATOM 1430 C CA . VAL A 1 207 ? 31.702 -5.224 -7.393 1.00 34.63 206 VAL A CA 1
ATOM 1431 C C . VAL A 1 207 ? 31.050 -5.881 -8.623 1.00 33.71 206 VAL A C 1
ATOM 1432 O O . VAL A 1 207 ? 31.741 -6.610 -9.372 1.00 32.92 206 VAL A O 1
ATOM 1436 N N . ASP B 1 8 ? 66.203 -2.407 19.878 1.00 47.65 7 ASP B N 1
ATOM 1437 C CA . ASP B 1 8 ? 65.257 -3.342 20.551 1.00 46.63 7 ASP B CA 1
ATOM 1438 C C . ASP B 1 8 ? 63.856 -3.213 19.961 1.00 45.70 7 ASP B C 1
ATOM 1439 O O . ASP B 1 8 ? 63.330 -4.178 19.394 1.00 46.45 7 ASP B O 1
ATOM 1441 N N . LEU B 1 9 ? 63.255 -2.028 20.087 1.00 42.72 8 LEU B N 1
ATOM 1442 C CA . LEU B 1 9 ? 61.907 -1.817 19.562 1.00 40.34 8 LEU B CA 1
ATOM 1443 C C . LEU B 1 9 ? 61.922 -1.826 18.036 1.00 38.64 8 LEU B C 1
ATOM 1444 O O . LEU B 1 9 ? 61.140 -2.525 17.396 1.00 37.07 8 LEU B O 1
ATOM 1449 N N . GLN B 1 10 ? 62.834 -1.057 17.458 1.00 37.97 9 GLN B N 1
ATOM 1450 C CA . GLN B 1 10 ? 62.950 -0.983 16.011 1.00 36.35 9 GLN B CA 1
ATOM 1451 C C . GLN B 1 10 ? 63.104 -2.369 15.377 1.00 35.36 9 GLN B C 1
ATOM 1452 O O . GLN B 1 10 ? 62.450 -2.682 14.389 1.00 35.47 9 GLN B O 1
ATOM 1458 N N . LYS B 1 11 ? 63.966 -3.205 15.942 1.00 34.21 10 LYS B N 1
ATOM 1459 C CA . LYS B 1 11 ? 64.174 -4.543 15.395 1.00 32.17 10 LYS B CA 1
ATOM 1460 C C . LYS B 1 11 ? 62.960 -5.409 15.672 1.00 31.31 10 LYS B C 1
ATOM 1461 O O . LYS B 1 11 ? 62.754 -6.429 15.024 1.00 31.38 10 LYS B O 1
ATOM 1463 N N . MET B 1 12 ? 62.155 -4.982 16.637 1.00 30.85 11 MET B N 1
ATOM 1464 C CA . MET B 1 12 ? 60.967 -5.713 17.060 1.00 30.55 11 MET B CA 1
ATOM 1465 C C . MET B 1 12 ? 59.763 -5.385 16.184 1.00 29.65 11 MET B C 1
ATOM 1466 O O . MET B 1 12 ? 58.943 -6.254 15.900 1.00 30.22 11 MET B O 1
ATOM 1471 N N . VAL B 1 13 ? 59.656 -4.132 15.754 1.00 28.54 12 VAL B N 1
ATOM 1472 C CA . VAL B 1 13 ? 58.548 -3.727 14.898 1.00 28.26 12 VAL B CA 1
ATOM 1473 C C . VAL B 1 13 ? 58.809 -4.177 13.459 1.00 29.31 12 VAL B C 1
ATOM 1474 O O . VAL B 1 13 ? 57.882 -4.538 12.730 1.00 28.68 12 VAL B O 1
ATOM 1478 N N . MET B 1 14 ? 60.075 -4.160 13.056 1.00 30.15 13 MET B N 1
ATOM 1479 C CA . MET B 1 14 ? 60.435 -4.584 11.715 1.00 31.02 13 MET B CA 1
ATOM 1480 C C . MET B 1 14 ? 60.068 -6.056 11.589 1.00 31.38 13 MET B C 1
ATOM 1481 O O . MET B 1 14 ? 59.713 -6.532 10.509 1.00 31.44 13 MET B O 1
ATOM 1486 N N . GLY B 1 15 ? 60.136 -6.770 12.709 1.00 30.89 14 GLY B N 1
ATOM 1487 C CA . GLY B 1 15 ? 59.796 -8.181 12.704 1.00 29.69 14 GLY B CA 1
ATOM 1488 C C . GLY B 1 15 ? 58.308 -8.376 12.490 1.00 29.36 14 GLY B C 1
ATOM 1489 O O . GLY B 1 15 ? 57.868 -9.355 11.885 1.00 30.35 14 GLY B O 1
ATOM 1490 N N . ASN B 1 16 ? 57.525 -7.430 12.986 1.00 27.84 15 ASN B N 1
ATOM 1491 C CA . ASN B 1 16 ? 56.083 -7.505 12.847 1.00 26.35 15 ASN B CA 1
ATOM 1492 C C . ASN B 1 16 ? 55.586 -6.928 11.517 1.00 25.94 15 ASN B C 1
ATOM 1493 O O . ASN B 1 16 ? 54.457 -7.203 11.101 1.00 26.34 15 ASN B O 1
ATOM 1498 N N . THR B 1 17 ? 56.425 -6.150 10.844 1.00 23.35 16 THR B N 1
ATOM 1499 C CA . THR B 1 17 ? 56.025 -5.544 9.584 1.00 23.00 16 THR B CA 1
ATOM 1500 C C . THR B 1 17 ? 56.061 -6.470 8.370 1.00 23.08 16 THR B C 1
ATOM 1501 O O . THR B 1 17 ? 57.132 -6.912 7.947 1.00 22.67 16 THR B O 1
ATOM 1505 N N . LYS B 1 18 ? 54.881 -6.727 7.805 1.00 21.74 17 LYS B N 1
ATOM 1506 C CA . LYS B 1 18 ? 54.733 -7.591 6.642 1.00 21.55 17 LYS B CA 1
ATOM 1507 C C . LYS B 1 18 ? 54.313 -6.833 5.366 1.00 21.52 17 LYS B C 1
ATOM 1508 O O . LYS B 1 18 ? 53.591 -5.829 5.415 1.00 21.74 17 LYS B O 1
ATOM 1514 N N . PRO B 1 19 ? 54.763 -7.319 4.200 1.00 20.01 18 PRO B N 1
ATOM 1515 C CA . PRO B 1 19 ? 54.430 -6.691 2.923 1.00 18.37 18 PRO B CA 1
ATOM 1516 C C . PRO B 1 19 ? 53.027 -7.062 2.461 1.00 18.85 18 PRO B C 1
ATOM 1517 O O . PRO B 1 19 ? 52.592 -8.198 2.607 1.00 19.49 18 PRO B O 1
ATOM 1521 N N . VAL B 1 20 ? 52.319 -6.100 1.894 1.00 18.94 19 VAL B N 1
ATOM 1522 C CA . VAL B 1 20 ? 50.961 -6.338 1.432 1.00 18.66 19 VAL B CA 1
ATOM 1523 C C . VAL B 1 20 ? 50.801 -6.027 -0.054 1.00 19.83 19 VAL B C 1
ATOM 1524 O O . VAL B 1 20 ? 51.319 -5.024 -0.551 1.00 20.52 19 VAL B O 1
ATOM 1528 N N . GLU B 1 21 ? 50.088 -6.896 -0.763 1.00 21.46 20 GLU B N 1
ATOM 1529 C CA . GLU B 1 21 ? 49.839 -6.695 -2.188 1.00 24.35 20 GLU B CA 1
ATOM 1530 C C . GLU B 1 21 ? 48.372 -6.978 -2.508 1.00 24.91 20 GLU B C 1
ATOM 1531 O O . GLU B 1 21 ? 47.793 -7.919 -1.971 1.00 26.60 20 GLU B O 1
ATOM 1537 N N . LEU B 1 22 ? 47.767 -6.149 -3.356 1.00 24.49 21 LEU B N 1
ATOM 1538 C CA . LEU B 1 22 ? 46.380 -6.351 -3.764 1.00 24.87 21 LEU B CA 1
ATOM 1539 C C . LEU B 1 22 ? 46.410 -6.992 -5.155 1.00 26.99 21 LEU B C 1
ATOM 1540 O O . LEU B 1 22 ? 46.999 -6.449 -6.095 1.00 27.62 21 LEU B O 1
ATOM 1545 N N . ILE B 1 23 ? 45.799 -8.166 -5.280 1.00 27.92 22 ILE B N 1
ATOM 1546 C CA . ILE B 1 23 ? 45.787 -8.867 -6.557 1.00 29.07 22 ILE B CA 1
ATOM 1547 C C . ILE B 1 23 ? 44.421 -8.739 -7.193 1.00 29.19 22 ILE B C 1
ATOM 1548 O O . ILE B 1 23 ? 43.405 -8.909 -6.519 1.00 30.16 22 ILE B O 1
ATOM 1553 N N . LEU B 1 24 ? 44.408 -8.429 -8.485 1.00 28.87 23 LEU B N 1
ATOM 1554 C CA . LEU B 1 24 ? 43.172 -8.286 -9.253 1.00 29.82 23 LEU B CA 1
ATOM 1555 C C . LEU B 1 24 ? 43.370 -8.912 -10.635 1.00 33.24 23 LEU B C 1
ATOM 1556 O O . LEU B 1 24 ? 43.899 -8.275 -11.561 1.00 33.33 23 LEU B O 1
ATOM 1561 N N . ASP B 1 25 ? 42.937 -10.164 -10.765 1.00 35.56 24 ASP B N 1
ATOM 1562 C CA . ASP B 1 25 ? 43.080 -10.920 -12.010 1.00 36.90 24 ASP B CA 1
ATOM 1563 C C . ASP B 1 25 ? 44.545 -11.273 -12.231 1.00 37.60 24 ASP B C 1
ATOM 1564 O O . ASP B 1 25 ? 45.125 -10.951 -13.269 1.00 38.48 24 ASP B O 1
ATOM 1569 N N . GLY B 1 26 ? 45.138 -11.926 -11.234 1.00 39.10 25 GLY B N 1
ATOM 1570 C CA . GLY B 1 26 ? 46.532 -12.332 -11.312 1.00 39.05 25 GLY B CA 1
ATOM 1571 C C . GLY B 1 26 ? 47.555 -11.212 -11.427 1.00 38.95 25 GLY B C 1
ATOM 1572 O O . GLY B 1 26 ? 48.747 -11.487 -11.558 1.00 38.57 25 GLY B O 1
ATOM 1573 N N . LYS B 1 27 ? 47.107 -9.957 -11.382 1.00 38.42 26 LYS B N 1
ATOM 1574 C CA . LYS B 1 27 ? 48.023 -8.821 -11.484 1.00 37.67 26 LYS B CA 1
ATOM 1575 C C . LYS B 1 27 ? 48.067 -7.988 -10.195 1.00 37.49 26 LYS B C 1
ATOM 1576 O O . LYS B 1 27 ? 47.031 -7.712 -9.584 1.00 39.54 26 LYS B O 1
ATOM 1578 N N . THR B 1 28 ? 49.270 -7.602 -9.777 1.00 35.27 27 THR B N 1
ATOM 1579 C CA . THR B 1 28 ? 49.427 -6.785 -8.581 1.00 32.30 27 THR B CA 1
ATOM 1580 C C . THR B 1 28 ? 48.879 -5.400 -8.900 1.00 30.75 27 THR B C 1
ATOM 1581 O O . THR B 1 28 ? 49.392 -4.719 -9.784 1.00 30.06 27 THR B O 1
ATOM 1585 N N . VAL B 1 29 ? 47.833 -4.985 -8.195 1.00 28.80 28 VAL B N 1
ATOM 1586 C CA . VAL B 1 29 ? 47.246 -3.674 -8.455 1.00 28.44 28 VAL B CA 1
ATOM 1587 C C . VAL B 1 29 ? 47.555 -2.631 -7.377 1.00 28.35 28 VAL B C 1
ATOM 1588 O O . VAL B 1 29 ? 47.353 -1.438 -7.592 1.00 28.34 28 VAL B O 1
ATOM 1592 N N . ALA B 1 30 ? 48.045 -3.069 -6.219 1.00 27.60 29 ALA B N 1
ATOM 1593 C CA . ALA B 1 30 ? 48.370 -2.130 -5.149 1.00 25.33 29 ALA B CA 1
ATOM 1594 C C . ALA B 1 30 ? 49.404 -2.713 -4.185 1.00 23.89 29 ALA B C 1
ATOM 1595 O O . ALA B 1 30 ? 49.446 -3.924 -3.984 1.00 23.58 29 ALA B O 1
ATOM 1597 N N . ILE B 1 31 ? 50.232 -1.839 -3.607 1.00 22.18 30 ILE B N 1
ATOM 1598 C CA . ILE B 1 31 ? 51.278 -2.223 -2.652 1.00 20.58 30 ILE B CA 1
ATOM 1599 C C . ILE B 1 31 ? 51.297 -1.300 -1.434 1.00 19.91 30 ILE B C 1
ATOM 1600 O O . ILE B 1 31 ? 51.172 -0.090 -1.558 1.00 19.01 30 ILE B O 1
ATOM 1605 N N . CYS B 1 32 ? 51.448 -1.878 -0.253 1.00 19.85 31 CYS B N 1
ATOM 1606 C CA . CYS B 1 32 ? 51.524 -1.079 0.968 1.00 19.79 31 CYS B CA 1
ATOM 1607 C C . CYS B 1 32 ? 52.157 -1.939 2.047 1.00 20.03 31 CYS B C 1
ATOM 1608 O O . CYS B 1 32 ? 52.779 -2.953 1.734 1.00 22.25 31 CYS B O 1
ATOM 1611 N N . CYS B 1 33 ? 52.008 -1.551 3.308 1.00 19.20 32 CYS B N 1
ATOM 1612 C CA . CYS B 1 33 ? 52.589 -2.330 4.400 1.00 20.36 32 CYS B CA 1
ATOM 1613 C C . CYS B 1 33 ? 51.540 -2.726 5.422 1.00 20.38 32 CYS B C 1
ATOM 1614 O O . CYS B 1 33 ? 50.421 -2.211 5.400 1.00 20.23 32 CYS B O 1
ATOM 1617 N N . ALA B 1 34 ? 51.913 -3.645 6.309 1.00 18.69 33 ALA B N 1
ATOM 1618 C CA . ALA B 1 34 ? 51.036 -4.103 7.379 1.00 18.54 33 ALA B CA 1
ATOM 1619 C C . ALA B 1 34 ? 51.854 -4.260 8.669 1.00 19.71 33 ALA B C 1
ATOM 1620 O O . ALA B 1 34 ? 52.902 -4.913 8.674 1.00 19.62 33 ALA B O 1
ATOM 1622 N N . THR B 1 35 ? 51.387 -3.647 9.754 1.00 19.69 34 THR B N 1
ATOM 1623 C CA . THR B 1 35 ? 52.092 -3.741 11.027 1.00 19.57 34 THR B CA 1
ATOM 1624 C C . THR B 1 35 ? 51.373 -4.671 12.012 1.00 20.31 34 THR B C 1
ATOM 1625 O O . THR B 1 35 ? 50.262 -4.372 12.445 1.00 20.22 34 THR B O 1
ATOM 1629 N N . GLY B 1 36 ? 52.004 -5.794 12.363 1.00 19.38 35 GLY B N 1
ATOM 1630 C CA . GLY B 1 36 ? 51.394 -6.722 13.309 1.00 20.38 35 GLY B CA 1
ATOM 1631 C C . GLY B 1 36 ? 51.485 -6.263 14.761 1.00 20.31 35 GLY B C 1
ATOM 1632 O O . GLY B 1 36 ? 52.571 -5.991 15.259 1.00 21.64 35 GLY B O 1
ATOM 1633 N N . VAL B 1 37 ? 50.354 -6.177 15.452 1.00 20.30 36 VAL B N 1
ATOM 1634 C CA . VAL B 1 37 ? 50.360 -5.732 16.845 1.00 20.83 36 VAL B CA 1
ATOM 1635 C C . VAL B 1 37 ? 50.185 -6.857 17.877 1.00 21.87 36 VAL B C 1
ATOM 1636 O O . VAL B 1 37 ? 50.774 -6.796 18.967 1.00 20.95 36 VAL B O 1
ATOM 1640 N N . PHE B 1 38 ? 49.371 -7.864 17.547 1.00 22.26 37 PHE B N 1
ATOM 1641 C CA . PHE B 1 38 ? 49.145 -9.006 18.441 1.00 23.57 37 PHE B CA 1
ATOM 1642 C C . PHE B 1 38 ? 48.395 -10.149 17.747 1.00 25.63 37 PHE B C 1
ATOM 1643 O O . PHE B 1 38 ? 47.654 -9.914 16.786 1.00 27.54 37 PHE B O 1
ATOM 1651 N N . GLY B 1 39 ? 48.592 -11.380 18.232 1.00 26.07 38 GLY B N 1
ATOM 1652 C CA . GLY B 1 39 ? 47.932 -12.546 17.646 1.00 26.68 38 GLY B CA 1
ATOM 1653 C C . GLY B 1 39 ? 48.058 -12.587 16.133 1.00 26.93 38 GLY B C 1
ATOM 1654 O O . GLY B 1 39 ? 49.168 -12.759 15.613 1.00 27.18 38 GLY B O 1
ATOM 1655 N N . THR B 1 40 ? 46.933 -12.458 15.426 1.00 26.01 39 THR B N 1
ATOM 1656 C CA . THR B 1 40 ? 46.945 -12.424 13.957 1.00 26.30 39 THR B CA 1
ATOM 1657 C C . THR B 1 40 ? 46.218 -11.149 13.497 1.00 25.81 39 THR B C 1
ATOM 1658 O O . THR B 1 40 ? 45.480 -11.142 12.504 1.00 25.40 39 THR B O 1
ATOM 1662 N N . ALA B 1 41 ? 46.452 -10.072 14.245 1.00 24.10 40 ALA B N 1
ATOM 1663 C CA . ALA B 1 41 ? 45.853 -8.774 13.978 1.00 22.94 40 ALA B CA 1
ATOM 1664 C C . ALA B 1 41 ? 46.904 -7.797 13.475 1.00 22.64 40 ALA B C 1
ATOM 1665 O O . ALA B 1 41 ? 47.948 -7.604 14.108 1.00 21.60 40 ALA B O 1
ATOM 1667 N N . TYR B 1 42 ? 46.621 -7.176 12.337 1.00 20.65 41 TYR B N 1
ATOM 1668 C CA . TYR B 1 42 ? 47.548 -6.218 11.770 1.00 20.07 41 TYR B CA 1
ATOM 1669 C C . TYR B 1 42 ? 46.935 -4.824 11.601 1.00 21.85 41 TYR B C 1
ATOM 1670 O O . TYR B 1 42 ? 45.721 -4.675 11.405 1.00 22.98 41 TYR B O 1
ATOM 1679 N N . LEU B 1 43 ? 47.783 -3.803 11.694 1.00 20.84 42 LEU B N 1
ATOM 1680 C CA . LEU B 1 43 ? 47.352 -2.430 11.491 1.00 18.64 42 LEU B CA 1
ATOM 1681 C C . LEU B 1 43 ? 47.659 -2.186 10.017 1.00 19.72 42 LEU B C 1
ATOM 1682 O O . LEU B 1 43 ? 48.800 -2.369 9.569 1.00 19.55 42 LEU B O 1
ATOM 1687 N N . VAL B 1 44 ? 46.633 -1.807 9.257 1.00 19.44 43 VAL B N 1
ATOM 1688 C CA . VAL B 1 44 ? 46.795 -1.558 7.827 1.00 17.71 43 VAL B CA 1
ATOM 1689 C C . VAL B 1 44 ? 46.081 -0.289 7.396 1.00 18.77 43 VAL B C 1
ATOM 1690 O O . VAL B 1 44 ? 45.168 0.190 8.071 1.00 18.37 43 VAL B O 1
ATOM 1694 N N . PRO B 1 45 ? 46.477 0.269 6.249 1.00 18.78 44 PRO B N 1
ATOM 1695 C CA . PRO B 1 45 ? 45.813 1.491 5.800 1.00 21.00 44 PRO B CA 1
ATOM 1696 C C . PRO B 1 45 ? 44.349 1.204 5.497 1.00 22.24 44 PRO B C 1
ATOM 1697 O O . PRO B 1 45 ? 44.048 0.261 4.760 1.00 23.43 44 PRO B O 1
ATOM 1701 N N . ARG B 1 46 ? 43.436 1.995 6.052 1.00 22.03 45 ARG B N 1
ATOM 1702 C CA . ARG B 1 46 ? 42.037 1.755 5.758 1.00 23.30 45 ARG B CA 1
ATOM 1703 C C . ARG B 1 46 ? 41.745 2.038 4.291 1.00 22.61 45 ARG B C 1
ATOM 1704 O O . ARG B 1 46 ? 41.093 1.245 3.626 1.00 22.47 45 ARG B O 1
ATOM 1712 N N . HIS B 1 47 ? 42.251 3.147 3.766 1.00 22.84 46 HIS B N 1
ATOM 1713 C CA . HIS B 1 47 ? 41.975 3.460 2.374 1.00 23.36 46 HIS B CA 1
ATOM 1714 C C . HIS B 1 47 ? 42.398 2.341 1.416 1.00 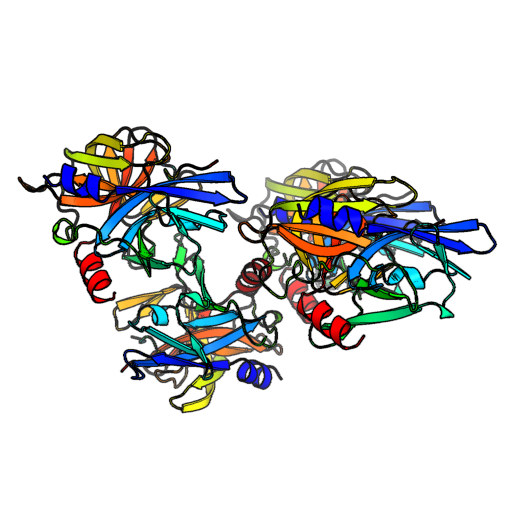24.05 46 HIS B C 1
ATOM 1715 O O . HIS B 1 47 ? 42.174 2.433 0.201 1.00 25.54 46 HIS B O 1
ATOM 1722 N N . LEU B 1 48 ? 42.982 1.278 1.966 1.00 23.55 47 LEU B N 1
ATOM 1723 C CA . LEU B 1 48 ? 43.427 0.142 1.161 1.00 24.05 47 LEU B CA 1
ATOM 1724 C C . LEU B 1 48 ? 42.229 -0.617 0.611 1.00 26.31 47 LEU B C 1
ATOM 1725 O O . LEU B 1 48 ? 42.188 -1.002 -0.564 1.00 24.46 47 LEU B O 1
ATOM 1730 N N . PHE B 1 49 ? 41.251 -0.830 1.485 1.00 28.46 48 PHE B N 1
ATOM 1731 C CA . PHE B 1 49 ? 40.049 -1.558 1.125 1.00 29.94 48 PHE B CA 1
ATOM 1732 C C . PHE B 1 49 ? 39.142 -0.772 0.198 1.00 31.35 48 PHE B C 1
ATOM 1733 O O . PHE B 1 49 ? 38.088 -1.250 -0.224 1.00 33.77 48 PHE B O 1
ATOM 1741 N N . ALA B 1 50 ? 39.563 0.438 -0.126 1.00 31.51 49 ALA B N 1
ATOM 1742 C CA . ALA B 1 50 ? 38.793 1.277 -1.012 1.00 31.62 49 ALA B CA 1
ATOM 1743 C C . ALA B 1 50 ? 39.139 0.863 -2.439 1.00 32.75 49 ALA B C 1
ATOM 1744 O O . ALA B 1 50 ? 38.431 1.206 -3.397 1.00 33.80 49 ALA B O 1
ATOM 1746 N N . GLU B 1 51 ? 40.233 0.119 -2.577 1.00 31.59 50 GLU B N 1
ATOM 1747 C CA . GLU B 1 51 ? 40.676 -0.340 -3.887 1.00 31.40 50 GLU B CA 1
ATOM 1748 C C . GLU B 1 51 ? 39.918 -1.595 -4.316 1.00 29.82 50 GLU B C 1
ATOM 1749 O O . GLU B 1 51 ? 39.408 -2.322 -3.476 1.00 31.20 50 GLU B O 1
ATOM 1755 N N . LYS B 1 52 ? 39.818 -1.836 -5.618 1.00 28.65 51 LYS B N 1
ATOM 1756 C CA . LYS B 1 52 ? 39.125 -3.026 -6.095 1.00 28.18 51 LYS B CA 1
ATOM 1757 C C . LYS B 1 52 ? 40.131 -4.140 -6.253 1.00 27.74 51 LYS B C 1
ATOM 1758 O O . LYS B 1 52 ? 41.058 -4.049 -7.054 1.00 27.41 51 LYS B O 1
ATOM 1764 N N . TYR B 1 53 ? 39.933 -5.203 -5.496 1.00 28.18 52 TYR B N 1
ATOM 1765 C CA . TYR B 1 53 ? 40.840 -6.339 -5.530 1.00 29.66 52 TYR B CA 1
ATOM 1766 C C . TYR B 1 53 ? 39.991 -7.590 -5.348 1.00 32.29 52 TYR B C 1
ATOM 1767 O O . TYR B 1 53 ? 38.785 -7.496 -5.083 1.00 31.34 52 TYR B O 1
ATOM 1776 N N . ASP B 1 54 ? 40.615 -8.757 -5.488 1.00 34.39 53 ASP B N 1
ATOM 1777 C CA . ASP B 1 54 ? 39.903 -10.012 -5.290 1.00 35.57 53 ASP B CA 1
ATOM 1778 C C . ASP B 1 54 ? 40.747 -10.993 -4.486 1.00 34.01 53 ASP B C 1
ATOM 1779 O O . ASP B 1 54 ? 40.319 -12.113 -4.213 1.00 35.00 53 ASP B O 1
ATOM 1784 N N . LYS B 1 55 ? 41.944 -10.553 -4.111 1.00 32.38 54 LYS B N 1
ATOM 1785 C CA . LYS B 1 55 ? 42.859 -11.346 -3.297 1.00 32.15 54 LYS B CA 1
ATOM 1786 C C . LYS B 1 55 ? 43.856 -10.395 -2.626 1.00 32.71 54 LYS B C 1
ATOM 1787 O O . LYS B 1 55 ? 44.423 -9.521 -3.288 1.00 32.91 54 LYS B O 1
ATOM 1789 N N . ILE B 1 56 ? 44.049 -10.553 -1.317 1.00 32.07 55 ILE B N 1
ATOM 1790 C CA . ILE B 1 56 ? 44.979 -9.713 -0.564 1.00 32.76 55 ILE B CA 1
ATOM 1791 C C . ILE B 1 56 ? 46.194 -10.516 -0.111 1.00 32.53 55 ILE B C 1
ATOM 1792 O O . ILE B 1 56 ? 46.061 -11.482 0.642 1.00 33.23 55 ILE B O 1
ATOM 1797 N N . MET B 1 57 ? 47.372 -10.105 -0.579 1.00 32.16 56 MET B N 1
ATOM 1798 C CA . MET B 1 57 ? 48.640 -10.769 -0.252 1.00 31.76 56 MET B CA 1
ATOM 1799 C C . MET B 1 57 ? 49.270 -10.188 0.997 1.00 30.27 56 MET B C 1
ATOM 1800 O O . MET B 1 57 ? 49.629 -9.014 1.021 1.00 31.38 56 MET B O 1
ATOM 1805 N N . LEU B 1 58 ? 49.405 -11.002 2.033 1.00 28.32 57 LEU B N 1
ATOM 1806 C CA . LEU B 1 58 ? 50.033 -10.536 3.257 1.00 27.35 57 LEU B CA 1
ATOM 1807 C C . LEU B 1 58 ? 51.204 -11.451 3.520 1.00 26.62 57 LEU B C 1
ATOM 1808 O O . LEU B 1 58 ? 51.038 -12.630 3.808 1.00 27.36 57 LEU B O 1
ATOM 1813 N N . ASP B 1 59 ? 52.395 -10.893 3.392 1.00 26.17 58 ASP B N 1
ATOM 1814 C CA . ASP B 1 59 ? 53.625 -11.629 3.604 1.00 26.64 58 ASP B CA 1
ATOM 1815 C C . ASP B 1 59 ? 53.729 -12.877 2.735 1.00 26.78 58 ASP B C 1
ATOM 1816 O O . ASP B 1 59 ? 54.240 -13.902 3.162 1.00 27.49 58 ASP B O 1
ATOM 1821 N N . GLY B 1 60 ? 53.249 -12.787 1.506 1.00 27.42 59 GLY B N 1
ATOM 1822 C CA . GLY B 1 60 ? 53.333 -13.927 0.616 1.00 27.23 59 GLY B CA 1
ATOM 1823 C C . GLY B 1 60 ? 52.173 -14.891 0.688 1.00 26.92 59 GLY B C 1
ATOM 1824 O O . GLY B 1 60 ? 52.154 -15.872 -0.058 1.00 28.17 59 GLY B O 1
ATOM 1825 N N . ARG B 1 61 ? 51.216 -14.633 1.578 1.00 26.12 60 ARG B N 1
ATOM 1826 C CA . ARG B 1 61 ? 50.050 -15.503 1.706 1.00 25.60 60 ARG B CA 1
ATOM 1827 C C . ARG B 1 61 ? 48.857 -14.879 1.018 1.00 23.94 60 ARG B C 1
ATOM 1828 O O . ARG B 1 61 ? 48.562 -13.711 1.239 1.00 26.64 60 ARG B O 1
ATOM 1836 N N . ALA B 1 62 ? 48.166 -15.639 0.184 1.00 22.38 61 ALA B N 1
ATOM 1837 C CA . ALA B 1 62 ? 47.010 -15.077 -0.503 1.00 23.78 61 ALA B CA 1
ATOM 1838 C C . ALA B 1 62 ? 45.761 -15.318 0.330 1.00 24.04 61 ALA B C 1
ATOM 1839 O O . ALA B 1 62 ? 45.588 -16.404 0.882 1.00 22.56 61 ALA B O 1
ATOM 1841 N N . MET B 1 63 ? 44.907 -14.296 0.436 1.00 24.59 62 MET B N 1
ATOM 1842 C CA . MET B 1 63 ? 43.669 -14.405 1.208 1.00 25.01 62 MET B CA 1
ATOM 1843 C C . MET B 1 63 ? 42.497 -13.702 0.545 1.00 25.14 62 MET B C 1
ATOM 1844 O O . MET B 1 63 ? 42.674 -12.798 -0.272 1.00 26.56 62 MET B O 1
ATOM 1849 N N . THR B 1 64 ? 41.294 -14.123 0.904 1.00 25.06 63 THR B N 1
ATOM 1850 C CA . THR B 1 64 ? 40.092 -13.506 0.371 1.00 25.90 63 THR B CA 1
ATOM 1851 C C . THR B 1 64 ? 39.304 -12.964 1.549 1.00 27.69 63 THR B C 1
ATOM 1852 O O . THR B 1 64 ? 39.511 -13.390 2.679 1.00 27.40 63 THR B O 1
ATOM 1856 N N . ASP B 1 65 ? 38.403 -12.025 1.288 1.00 30.66 64 ASP B N 1
ATOM 1857 C CA . ASP B 1 65 ? 37.614 -11.406 2.351 1.00 32.52 64 ASP B CA 1
ATOM 1858 C C . ASP B 1 65 ? 37.102 -12.327 3.454 1.00 32.84 64 ASP B C 1
ATOM 1859 O O . ASP B 1 65 ? 37.007 -11.908 4.604 1.00 33.74 64 ASP B O 1
ATOM 1864 N N . SER B 1 66 ? 36.783 -13.577 3.134 1.00 32.98 65 SER B N 1
ATOM 1865 C CA . SER B 1 66 ? 36.265 -14.478 4.166 1.00 33.35 65 SER B CA 1
ATOM 1866 C C . SER B 1 66 ? 37.336 -15.061 5.096 1.00 32.56 65 SER B C 1
ATOM 1867 O O . SER B 1 66 ? 37.041 -15.896 5.954 1.00 31.12 65 SER B O 1
ATOM 1870 N N . ASP B 1 67 ? 38.572 -14.599 4.933 1.00 32.97 66 ASP B N 1
ATOM 1871 C CA . ASP B 1 67 ? 39.692 -15.081 5.737 1.00 33.17 66 ASP B CA 1
ATOM 1872 C C . ASP B 1 67 ? 40.060 -14.182 6.909 1.00 32.58 66 ASP B C 1
ATOM 1873 O O . ASP B 1 67 ? 40.895 -14.554 7.734 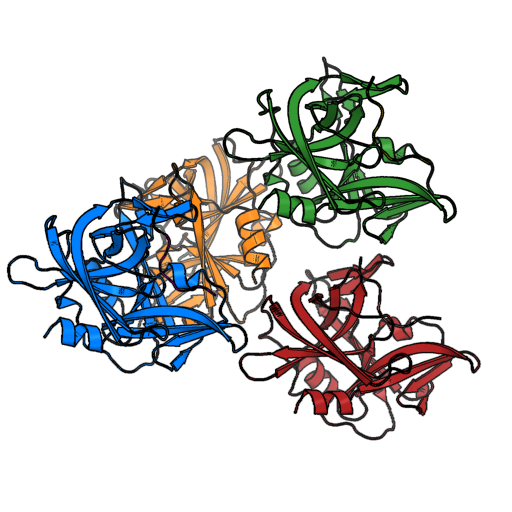1.00 34.18 66 ASP B O 1
ATOM 1878 N N . TYR B 1 68 ? 39.445 -13.009 6.989 1.00 30.91 67 TYR B N 1
ATOM 1879 C CA . TYR B 1 68 ? 39.753 -12.068 8.060 1.00 29.21 67 TYR B CA 1
ATOM 1880 C C . TYR B 1 68 ? 38.601 -11.106 8.296 1.00 29.10 67 TYR B C 1
ATOM 1881 O O . TYR B 1 68 ? 37.594 -11.129 7.584 1.00 27.88 67 TYR B O 1
ATOM 1890 N N . ARG B 1 69 ? 38.768 -10.257 9.301 1.00 28.99 68 ARG B N 1
ATOM 1891 C CA . ARG B 1 69 ? 37.781 -9.245 9.650 1.00 28.53 68 ARG B CA 1
ATOM 1892 C C . ARG B 1 69 ? 38.530 -7.919 9.667 1.00 29.47 68 ARG B C 1
ATOM 1893 O O . ARG B 1 69 ? 39.753 -7.896 9.829 1.00 31.05 68 ARG B O 1
ATOM 1896 N N . VAL B 1 70 ? 37.814 -6.813 9.490 1.00 28.60 69 VAL B N 1
ATOM 1897 C CA . VAL B 1 70 ? 38.468 -5.513 9.512 1.00 26.98 69 VAL B CA 1
ATOM 1898 C C . VAL B 1 70 ? 37.725 -4.546 10.413 1.00 27.20 69 VAL B C 1
ATOM 1899 O O . VAL B 1 70 ? 36.661 -4.050 10.066 1.00 27.35 69 VAL B O 1
ATOM 1903 N N . PHE B 1 71 ? 38.280 -4.287 11.589 1.00 27.88 70 PHE B N 1
ATOM 1904 C CA . PHE B 1 71 ? 37.652 -3.356 12.511 1.00 27.47 70 PHE B CA 1
ATOM 1905 C C . PHE B 1 71 ? 38.161 -1.946 12.239 1.00 28.06 70 PHE B C 1
ATOM 1906 O O . PHE B 1 71 ? 39.309 -1.737 11.859 1.00 28.46 70 PHE B O 1
ATOM 1914 N N . GLU B 1 72 ? 37.297 -0.965 12.419 1.00 30.60 71 GLU B N 1
ATOM 1915 C CA . GLU B 1 72 ? 37.706 0.409 12.204 1.00 32.38 71 GLU B CA 1
ATOM 1916 C C . GLU B 1 72 ? 37.699 1.177 13.516 1.00 33.32 71 GLU B C 1
ATOM 1917 O O . GLU B 1 72 ? 36.939 0.866 14.436 1.00 33.23 71 GLU B O 1
ATOM 1923 N N . PHE B 1 73 ? 38.579 2.163 13.607 1.00 35.33 72 PHE B N 1
ATOM 1924 C CA . PHE B 1 73 ? 38.661 2.999 14.794 1.00 36.82 72 PHE B CA 1
ATOM 1925 C C . PHE B 1 73 ? 37.965 4.314 14.483 1.00 37.42 72 PHE B C 1
ATOM 1926 O O . PHE B 1 73 ? 38.126 4.894 13.403 1.00 36.69 72 PHE B O 1
ATOM 1934 N N . GLU B 1 74 ? 37.172 4.770 15.439 1.00 38.81 73 GLU B N 1
ATOM 1935 C CA . GLU B 1 74 ? 36.429 6.007 15.291 1.00 39.79 73 GLU B CA 1
ATOM 1936 C C . GLU B 1 74 ? 36.966 6.996 16.317 1.00 39.33 73 GLU B C 1
ATOM 1937 O O . GLU B 1 74 ? 36.934 6.737 17.516 1.00 38.60 73 GLU B O 1
ATOM 1943 N N . ILE B 1 75 ? 37.465 8.125 15.836 1.00 39.84 74 ILE B N 1
ATOM 1944 C CA . ILE B 1 75 ? 38.034 9.130 16.709 1.00 40.65 74 ILE B CA 1
ATOM 1945 C C . ILE B 1 75 ? 37.216 10.419 16.741 1.00 41.76 74 ILE B C 1
ATOM 1946 O O . ILE B 1 75 ? 36.781 10.924 15.699 1.00 40.83 74 ILE B O 1
ATOM 1951 N N . LYS B 1 76 ? 37.002 10.936 17.952 1.00 43.15 75 LYS B N 1
ATOM 1952 C CA . LYS B 1 76 ? 36.235 12.166 18.157 1.00 44.10 75 LYS B CA 1
ATOM 1953 C C . LYS B 1 76 ? 37.007 13.393 17.680 1.00 44.46 75 LYS B C 1
ATOM 1954 O O . LYS B 1 76 ? 38.116 13.660 18.147 1.00 45.13 75 LYS B O 1
ATOM 1956 N N . VAL B 1 77 ? 36.419 14.132 16.745 1.00 44.36 76 VAL B N 1
ATOM 1957 C CA . VAL B 1 77 ? 37.050 15.335 16.218 1.00 45.75 76 VAL B CA 1
ATOM 1958 C C . VAL B 1 77 ? 36.011 16.452 16.112 1.00 46.95 76 VAL B C 1
ATOM 1959 O O . VAL B 1 77 ? 35.148 16.438 15.226 1.00 46.88 76 VAL B O 1
ATOM 1963 N N . LYS B 1 78 ? 36.097 17.415 17.029 1.00 47.80 77 LYS B N 1
ATOM 1964 C CA . LYS B 1 78 ? 35.160 18.539 17.065 1.00 47.83 77 LYS B CA 1
ATOM 1965 C C . LYS B 1 78 ? 33.730 18.031 17.274 1.00 48.30 77 LYS B C 1
ATOM 1966 O O . LYS B 1 78 ? 32.823 18.363 16.509 1.00 47.31 77 LYS B O 1
ATOM 1968 N N . GLY B 1 79 ? 33.544 17.221 18.315 1.00 49.50 78 GLY B N 1
ATOM 1969 C CA . GLY B 1 79 ? 32.233 16.671 18.613 1.00 51.36 78 GLY B CA 1
ATOM 1970 C C . GLY B 1 79 ? 31.965 15.349 17.912 1.00 52.44 78 GLY B C 1
ATOM 1971 O O . GLY B 1 79 ? 32.027 14.282 18.531 1.00 53.43 78 GLY B O 1
ATOM 1972 N N . GLN B 1 80 ? 31.673 15.427 16.615 1.00 52.46 79 GLN B N 1
ATOM 1973 C CA . GLN B 1 80 ? 31.383 14.259 15.786 1.00 52.50 79 GLN B CA 1
ATOM 1974 C C . GLN B 1 80 ? 32.563 13.283 15.672 1.00 51.61 79 GLN B C 1
ATOM 1975 O O . GLN B 1 80 ? 33.725 13.685 15.757 1.00 50.92 79 GLN B O 1
ATOM 1981 N N . ASP B 1 81 ? 32.254 11.997 15.493 1.00 51.34 80 ASP B N 1
ATOM 1982 C CA . ASP B 1 81 ? 33.278 10.957 15.370 1.00 50.37 80 ASP B CA 1
ATOM 1983 C C . ASP B 1 81 ? 33.612 10.660 13.920 1.00 48.76 80 ASP B C 1
ATOM 1984 O O . ASP B 1 81 ? 32.729 10.616 13.066 1.00 48.30 80 ASP B O 1
ATOM 1989 N N . MET B 1 82 ? 34.894 10.440 13.655 1.00 46.82 81 MET B N 1
ATOM 1990 C CA . MET B 1 82 ? 35.343 10.135 12.305 1.00 45.48 81 MET B CA 1
ATOM 1991 C C . MET B 1 82 ? 36.135 8.833 12.236 1.00 42.90 81 MET B C 1
ATOM 1992 O O . MET B 1 82 ? 36.640 8.329 13.238 1.00 42.38 81 MET B O 1
ATOM 1997 N N . LEU B 1 83 ? 36.244 8.299 11.032 1.00 39.44 82 LEU B N 1
ATOM 1998 C CA . LEU B 1 83 ? 36.939 7.050 10.823 1.00 35.78 82 LEU B CA 1
ATOM 1999 C C . LEU B 1 83 ? 38.435 7.217 10.569 1.00 32.83 82 LEU B C 1
ATOM 2000 O O . LEU B 1 83 ? 38.834 7.810 9.566 1.00 32.94 82 LEU B O 1
ATOM 2005 N N . SER B 1 84 ? 39.247 6.684 11.482 1.00 28.46 83 SER B N 1
ATOM 2006 C CA . SER B 1 84 ? 40.704 6.749 11.390 1.00 24.90 83 SER B CA 1
ATOM 2007 C C . SER B 1 84 ? 41.247 5.993 10.186 1.00 24.47 83 SER B C 1
ATOM 2008 O O . SER B 1 84 ? 40.653 5.004 9.754 1.00 24.82 83 SER B O 1
ATOM 2011 N N . ASP B 1 85 ? 42.374 6.433 9.636 1.00 22.19 84 ASP B N 1
ATOM 2012 C CA . ASP B 1 85 ? 42.904 5.699 8.501 1.00 22.85 84 ASP B CA 1
ATOM 2013 C C . ASP B 1 85 ? 43.671 4.466 8.972 1.00 22.84 84 ASP B C 1
ATOM 2014 O O . ASP B 1 85 ? 44.257 3.743 8.175 1.00 24.58 84 ASP B O 1
ATOM 2019 N N . ALA B 1 86 ? 43.671 4.231 10.279 1.00 21.97 85 ALA B N 1
ATOM 2020 C CA . ALA B 1 86 ? 44.321 3.056 10.823 1.00 19.85 85 ALA B CA 1
ATOM 2021 C C . ALA B 1 86 ? 43.235 2.018 11.070 1.00 19.24 85 ALA B C 1
ATOM 2022 O O . ALA B 1 86 ? 42.411 2.168 11.965 1.00 17.56 85 ALA B O 1
ATOM 2024 N N . ALA B 1 87 ? 43.221 0.978 10.249 1.00 18.85 86 ALA B N 1
ATOM 2025 C CA . ALA B 1 87 ? 42.253 -0.096 10.401 1.00 18.95 86 ALA B CA 1
ATOM 2026 C C . ALA B 1 87 ? 42.991 -1.278 11.019 1.00 18.42 86 ALA B C 1
ATOM 2027 O O . ALA B 1 87 ? 44.219 -1.310 11.024 1.00 19.61 86 ALA B O 1
ATOM 2029 N N . LEU B 1 88 ? 42.248 -2.237 11.552 1.00 17.03 87 LEU B N 1
ATOM 2030 C CA . LEU B 1 88 ? 42.856 -3.411 12.153 1.00 18.17 87 LEU B CA 1
ATOM 2031 C C . LEU B 1 88 ? 42.375 -4.666 11.432 1.00 18.73 87 LEU B C 1
ATOM 2032 O O . LEU B 1 88 ? 41.187 -4.993 11.441 1.00 17.09 87 LEU B O 1
ATOM 2037 N N . MET B 1 89 ? 43.306 -5.370 10.809 1.00 19.80 88 MET B N 1
ATOM 2038 C CA . MET B 1 89 ? 42.971 -6.569 10.061 1.00 21.83 88 MET B CA 1
ATOM 2039 C C . MET B 1 89 ? 43.251 -7.810 10.879 1.00 22.76 88 MET B C 1
ATOM 2040 O O . MET B 1 89 ? 44.410 -8.132 11.155 1.00 24.38 88 MET B O 1
ATOM 2045 N N . VAL B 1 90 ? 42.186 -8.508 11.255 1.00 22.81 89 VAL B N 1
ATOM 2046 C CA . VAL B 1 90 ? 42.310 -9.699 12.071 1.00 23.34 89 VAL B CA 1
ATOM 2047 C C . VAL B 1 90 ? 42.013 -10.970 11.296 1.00 23.62 89 VAL B C 1
ATOM 2048 O O . VAL B 1 90 ? 40.873 -11.218 10.900 1.00 23.05 89 VAL B O 1
ATOM 2052 N N . LEU B 1 91 ? 43.058 -11.772 11.092 1.00 25.13 90 LEU B N 1
ATOM 2053 C CA . LEU B 1 91 ? 42.964 -13.037 10.364 1.00 25.88 90 LEU B CA 1
ATOM 2054 C C . LEU B 1 91 ? 42.343 -14.112 11.245 1.00 26.70 90 LEU B C 1
ATOM 2055 O O . LEU B 1 91 ? 42.590 -14.151 12.450 1.00 24.88 90 LEU B O 1
ATOM 2060 N N . HIS B 1 92 ? 41.540 -14.986 10.642 1.00 28.32 91 HIS B N 1
ATOM 2061 C CA . HIS B 1 92 ? 40.918 -16.079 11.388 1.00 30.13 91 HIS B CA 1
ATOM 2062 C C . HIS B 1 92 ? 41.989 -17.113 11.745 1.00 30.90 91 HIS B C 1
ATOM 2063 O O . HIS B 1 92 ? 42.080 -17.548 12.885 1.00 31.30 91 HIS B O 1
ATOM 2070 N N . ARG B 1 93 ? 42.798 -17.505 10.766 1.00 31.77 92 ARG B N 1
ATOM 2071 C CA . ARG B 1 93 ? 43.866 -18.467 11.004 1.00 34.02 92 ARG B CA 1
ATOM 2072 C C . ARG B 1 93 ? 45.185 -17.841 10.586 1.00 35.75 92 ARG B C 1
ATOM 2073 O O . ARG B 1 93 ? 45.242 -17.154 9.562 1.00 37.55 92 ARG B O 1
ATOM 2076 N N . GLY B 1 94 ? 46.239 -18.070 11.369 1.00 36.09 93 GLY B N 1
ATOM 2077 C CA . GLY B 1 94 ? 47.538 -17.512 11.027 1.00 37.08 93 GLY B CA 1
ATOM 2078 C C . GLY B 1 94 ? 48.631 -17.697 12.070 1.00 38.52 93 GLY B C 1
ATOM 2079 O O . GLY B 1 94 ? 48.363 -18.082 13.210 1.00 38.64 93 GLY B O 1
ATOM 2080 N N . ASN B 1 95 ? 49.875 -17.426 11.674 1.00 38.83 94 ASN B N 1
ATOM 2081 C CA . ASN B 1 95 ? 51.021 -17.540 12.578 1.00 38.88 94 ASN B CA 1
ATOM 2082 C C . ASN B 1 95 ? 51.091 -16.298 13.447 1.00 37.31 94 ASN B C 1
ATOM 2083 O O . ASN B 1 95 ? 51.246 -15.193 12.930 1.00 38.67 94 ASN B O 1
ATOM 2088 N N . LYS B 1 96 ? 51.002 -16.478 14.761 1.00 34.72 95 LYS B N 1
ATOM 2089 C CA . LYS B 1 96 ? 51.042 -15.352 15.690 1.00 32.32 95 LYS B CA 1
ATOM 2090 C C . LYS B 1 96 ? 52.251 -14.434 15.516 1.00 30.78 95 LYS B C 1
ATOM 2091 O O . LYS B 1 96 ? 53.313 -14.857 15.059 1.00 29.58 95 LYS B O 1
ATOM 2093 N N . VAL B 1 97 ? 52.067 -13.167 15.876 1.00 30.02 96 VAL B N 1
ATOM 2094 C CA . VAL B 1 97 ? 53.124 -12.158 15.794 1.00 29.20 96 VAL B CA 1
ATOM 2095 C C . VAL B 1 97 ? 53.478 -11.759 17.229 1.00 29.48 96 VAL B C 1
ATOM 2096 O O . VAL B 1 97 ? 52.774 -12.152 18.158 1.00 30.66 96 VAL B O 1
ATOM 2100 N N . ARG B 1 98 ? 54.555 -10.992 17.415 1.00 29.20 97 ARG B N 1
ATOM 2101 C CA . ARG B 1 98 ? 54.962 -10.567 18.760 1.00 29.33 97 ARG B CA 1
ATOM 2102 C C . ARG B 1 98 ? 54.075 -9.441 19.283 1.00 31.15 97 ARG B C 1
ATOM 2103 O O . ARG B 1 98 ? 54.035 -8.336 18.721 1.00 32.44 97 ARG B O 1
ATOM 2105 N N . ASP B 1 99 ? 53.358 -9.734 20.363 1.00 31.72 98 ASP B N 1
ATOM 2106 C CA . ASP B 1 99 ? 52.477 -8.756 20.985 1.00 30.79 98 ASP B CA 1
ATOM 2107 C C . ASP B 1 99 ? 53.279 -7.510 21.305 1.00 29.28 98 ASP B C 1
ATOM 2108 O O . ASP B 1 99 ? 54.089 -7.529 22.225 1.00 29.11 98 ASP B O 1
ATOM 2113 N N . ILE B 1 100 ? 53.062 -6.437 20.549 1.00 28.55 99 ILE B N 1
ATOM 2114 C CA . ILE B 1 100 ? 53.777 -5.195 20.805 1.00 27.94 99 ILE B CA 1
ATOM 2115 C C . ILE B 1 100 ? 52.840 -4.067 21.241 1.00 28.90 99 ILE B C 1
ATOM 2116 O O . ILE B 1 100 ? 53.229 -2.898 21.223 1.00 30.88 99 ILE B O 1
ATOM 2121 N N . THR B 1 101 ? 51.619 -4.411 21.652 1.00 29.07 100 THR B N 1
ATOM 2122 C CA . THR B 1 101 ? 50.647 -3.400 22.077 1.00 29.60 100 THR B CA 1
ATOM 2123 C C . THR B 1 101 ? 51.090 -2.542 23.251 1.00 28.84 100 THR B C 1
ATOM 2124 O O . THR B 1 101 ? 50.720 -1.372 23.339 1.00 28.91 100 THR B O 1
ATOM 2128 N N . LYS B 1 102 ? 51.888 -3.104 24.147 1.00 28.94 101 LYS B N 1
ATOM 2129 C CA . LYS B 1 102 ? 52.326 -2.333 25.299 1.00 30.87 101 LYS B CA 1
ATOM 2130 C C . LYS B 1 102 ? 53.231 -1.171 24.907 1.00 31.64 101 LYS B C 1
ATOM 2131 O O . LYS B 1 102 ? 53.606 -0.357 25.749 1.00 33.50 101 LYS B O 1
ATOM 2137 N N . HIS B 1 103 ? 53.571 -1.076 23.628 1.00 31.91 102 HIS B N 1
ATOM 2138 C CA . HIS B 1 103 ? 54.440 0.002 23.165 1.00 31.47 102 HIS B CA 1
ATOM 2139 C C . HIS B 1 103 ? 53.693 1.165 22.538 1.00 32.47 102 HIS B C 1
ATOM 2140 O O . HIS B 1 103 ? 54.309 2.069 21.978 1.00 30.67 102 HIS B O 1
ATOM 2147 N N . PHE B 1 104 ? 52.365 1.131 22.612 1.00 34.65 103 PHE B N 1
ATOM 2148 C CA . PHE B 1 104 ? 51.550 2.217 22.080 1.00 36.28 103 PHE B CA 1
ATOM 2149 C C . PHE B 1 104 ? 51.184 3.060 23.282 1.00 37.44 103 PHE B C 1
ATOM 2150 O O . PHE B 1 104 ? 51.416 2.644 24.410 1.00 38.06 103 PHE B O 1
ATOM 2158 N N . ARG B 1 105 ? 50.624 4.240 23.054 1.00 39.66 104 ARG B N 1
ATOM 2159 C CA . ARG B 1 105 ? 50.258 5.107 24.161 1.00 41.55 104 ARG B CA 1
ATOM 2160 C C . ARG B 1 105 ? 48.865 5.695 24.004 1.00 43.32 104 ARG B C 1
ATOM 2161 O O . ARG B 1 105 ? 48.211 5.511 22.970 1.00 43.71 104 ARG B O 1
ATOM 2169 N N . ASP B 1 106 ? 48.415 6.397 25.044 1.00 44.74 105 ASP B N 1
ATOM 2170 C CA . ASP B 1 106 ? 47.097 7.031 25.052 1.00 46.46 105 ASP B CA 1
ATOM 2171 C C . ASP B 1 106 ? 47.257 8.540 25.092 1.00 46.29 105 ASP B C 1
ATOM 2172 O O . ASP B 1 106 ? 46.632 9.275 24.325 1.00 45.65 105 ASP B O 1
ATOM 2177 N N . THR B 1 107 ? 48.094 8.971 26.033 1.00 47.95 106 THR B N 1
ATOM 2178 C CA . THR B 1 107 ? 48.399 10.374 26.273 1.00 49.71 106 THR B CA 1
ATOM 2179 C C . THR B 1 107 ? 49.887 10.561 26.018 1.00 50.69 106 THR B C 1
ATOM 2180 O O . THR B 1 107 ? 50.502 9.760 25.315 1.00 51.47 106 THR B O 1
ATOM 2184 N N . ALA B 1 108 ? 50.466 11.605 26.605 1.00 52.30 107 ALA B N 1
ATOM 2185 C CA . ALA B 1 108 ? 51.887 11.883 26.423 1.00 54.18 107 ALA B CA 1
ATOM 2186 C C . ALA B 1 108 ? 52.206 11.803 24.937 1.00 54.43 107 ALA B C 1
ATOM 2187 O O . ALA B 1 108 ? 52.511 10.735 24.402 1.00 53.69 107 ALA B O 1
ATOM 2189 N N . ARG B 1 109 ? 52.116 12.948 24.274 1.00 54.78 108 ARG B N 1
ATOM 2190 C CA . ARG B 1 109 ? 52.381 13.021 22.847 1.00 56.19 108 ARG B CA 1
ATOM 2191 C C . ARG B 1 109 ? 53.498 14.009 22.485 1.00 56.60 108 ARG B C 1
ATOM 2192 O O . ARG B 1 109 ? 53.427 15.196 22.813 1.00 57.01 108 ARG B O 1
ATOM 2196 N N . MET B 1 110 ? 54.525 13.473 21.825 1.00 59.36 109 MET B N 1
ATOM 2197 C CA . MET B 1 110 ? 55.726 14.173 21.346 1.00 60.18 109 MET B CA 1
ATOM 2198 C C . MET B 1 110 ? 55.962 15.661 21.673 1.00 60.72 109 MET B C 1
ATOM 2199 O O . MET B 1 110 ? 55.038 16.427 21.967 1.00 61.55 109 MET B O 1
ATOM 2204 N N . LYS B 1 111 ? 57.235 16.047 21.601 1.00 58.58 110 LYS B N 1
ATOM 2205 C CA . LYS B 1 111 ? 57.686 17.421 21.815 1.00 57.54 110 LYS B CA 1
ATOM 2206 C C . LYS B 1 111 ? 58.250 17.780 20.441 1.00 57.59 110 LYS B C 1
ATOM 2207 O O . LYS B 1 111 ? 59.213 17.158 20.002 1.00 58.58 110 LYS B O 1
ATOM 2209 N N . LYS B 1 112 ? 57.659 18.756 19.756 1.00 57.20 111 LYS B N 1
ATOM 2210 C CA . LYS B 1 112 ? 58.114 19.118 18.407 1.00 56.64 111 LYS B CA 1
ATOM 2211 C C . LYS B 1 112 ? 59.604 18.920 18.103 1.00 56.03 111 LYS B C 1
ATOM 2212 O O . LYS B 1 112 ? 60.459 19.066 18.976 1.00 56.13 111 LYS B O 1
ATOM 2218 N N . GLY B 1 113 ? 59.897 18.581 16.849 1.00 55.37 112 GLY B N 1
ATOM 2219 C CA . GLY B 1 113 ? 61.270 18.383 16.417 1.00 54.20 112 GLY B CA 1
ATOM 2220 C C . GLY B 1 113 ? 61.940 17.085 16.838 1.00 53.96 112 GLY B C 1
ATOM 2221 O O . GLY B 1 113 ? 62.953 16.703 16.247 1.00 53.47 112 GLY B O 1
ATOM 2222 N N . THR B 1 114 ? 61.388 16.403 17.843 1.00 52.87 113 THR B N 1
ATOM 2223 C CA . THR B 1 114 ? 61.969 15.150 18.337 1.00 51.86 113 THR B CA 1
ATOM 2224 C C . THR B 1 114 ? 62.195 14.079 17.269 1.00 50.96 113 THR B C 1
ATOM 2225 O O . THR B 1 114 ? 61.705 14.191 16.143 1.00 50.82 113 THR B O 1
ATOM 2229 N N . PRO B 1 115 ? 62.953 13.022 17.619 1.00 49.97 114 PRO B N 1
ATOM 2230 C CA . PRO B 1 115 ? 63.311 11.872 16.775 1.00 48.67 114 PRO B CA 1
ATOM 2231 C C . PRO B 1 115 ? 62.136 10.971 16.357 1.00 46.91 114 PRO B C 1
ATOM 2232 O O . PRO B 1 115 ? 61.322 10.577 17.194 1.00 47.86 114 PRO B O 1
ATOM 2236 N N . VAL B 1 116 ? 62.056 10.634 15.072 1.00 44.00 115 VAL B N 1
ATOM 2237 C CA . VAL B 1 116 ? 60.991 9.762 14.591 1.00 41.86 115 VAL B CA 1
ATOM 2238 C C . VAL B 1 116 ? 61.483 8.753 13.545 1.00 40.99 115 VAL B C 1
ATOM 2239 O O . VAL B 1 116 ? 62.010 9.127 12.491 1.00 40.47 115 VAL B O 1
ATOM 2243 N N . VAL B 1 117 ? 61.296 7.470 13.848 1.00 39.13 116 VAL B N 1
ATOM 2244 C CA . VAL B 1 117 ? 61.724 6.380 12.973 1.00 38.06 116 VAL B CA 1
ATOM 2245 C C . VAL B 1 117 ? 60.568 5.601 12.357 1.00 37.70 116 VAL B C 1
ATOM 2246 O O . VAL B 1 117 ? 59.744 5.019 13.068 1.00 38.39 116 VAL B O 1
ATOM 2250 N N . GLY B 1 118 ? 60.523 5.575 11.030 1.00 36.26 117 GLY B N 1
ATOM 2251 C CA . GLY B 1 118 ? 59.471 4.849 10.348 1.00 34.04 117 GLY B CA 1
ATOM 2252 C C . GLY B 1 118 ? 59.966 3.490 9.899 1.00 32.18 117 GLY B C 1
ATOM 2253 O O . GLY B 1 118 ? 61.095 3.376 9.411 1.00 32.96 117 GLY B O 1
ATOM 2254 N N . VAL B 1 119 ? 59.136 2.461 10.066 1.00 28.95 118 VAL B N 1
ATOM 2255 C CA . VAL B 1 119 ? 59.513 1.111 9.660 1.00 26.12 118 VAL B CA 1
ATOM 2256 C C . VAL B 1 119 ? 58.625 0.646 8.519 1.00 23.58 118 VAL B C 1
ATOM 2257 O O . VAL B 1 119 ? 57.405 0.682 8.629 1.00 23.59 118 VAL B O 1
ATOM 2261 N N . VAL B 1 120 ? 59.251 0.217 7.425 1.00 22.05 119 VAL B N 1
ATOM 2262 C CA . VAL B 1 120 ? 58.538 -0.243 6.227 1.00 20.33 119 VAL B CA 1
ATOM 2263 C C . VAL B 1 120 ? 59.099 -1.545 5.659 1.00 20.00 119 VAL B C 1
ATOM 2264 O O . VAL B 1 120 ? 60.297 -1.827 5.756 1.00 19.78 119 VAL B O 1
ATOM 2268 N N . ASN B 1 121 ? 58.203 -2.341 5.090 1.00 18.57 120 ASN B N 1
ATOM 2269 C CA . ASN B 1 121 ? 58.549 -3.594 4.434 1.00 18.73 120 ASN B CA 1
ATOM 2270 C C . ASN B 1 121 ? 57.474 -3.752 3.354 1.00 18.69 120 ASN B C 1
ATOM 2271 O O . ASN B 1 121 ? 56.297 -3.938 3.668 1.00 18.23 120 ASN B O 1
ATOM 2276 N N . ASN B 1 122 ? 57.865 -3.635 2.090 1.00 16.47 121 ASN B N 1
ATOM 2277 C CA . ASN B 1 122 ? 56.909 -3.766 1.014 1.00 16.90 121 ASN B CA 1
ATOM 2278 C C . ASN B 1 122 ? 57.567 -4.149 -0.287 1.00 18.20 121 ASN B C 1
ATOM 2279 O O . ASN B 1 122 ? 58.707 -3.798 -0.547 1.00 16.48 121 ASN B O 1
ATOM 2284 N N . ALA B 1 123 ? 56.814 -4.875 -1.104 1.00 20.52 122 ALA B N 1
ATOM 2285 C CA . ALA B 1 123 ? 57.285 -5.355 -2.389 1.00 20.85 122 ALA B CA 1
ATOM 2286 C C . ALA B 1 123 ? 58.046 -4.308 -3.205 1.00 21.96 122 ALA B C 1
ATOM 2287 O O . ALA B 1 123 ? 58.893 -4.651 -4.032 1.00 22.55 122 ALA B O 1
ATOM 2289 N N . ASP B 1 124 ? 57.754 -3.035 -2.973 1.00 22.56 123 ASP B N 1
ATOM 2290 C CA . ASP B 1 124 ? 58.414 -1.968 -3.718 1.00 22.93 123 ASP B CA 1
ATOM 2291 C C . ASP B 1 124 ? 59.873 -1.703 -3.346 1.00 24.15 123 ASP B C 1
ATOM 2292 O O . ASP B 1 124 ? 60.764 -1.836 -4.184 1.00 25.06 123 ASP B O 1
ATOM 2297 N N . VAL B 1 125 ? 60.118 -1.321 -2.096 1.00 25.14 124 VAL B N 1
ATOM 2298 C CA . VAL B 1 125 ? 61.470 -1.007 -1.658 1.00 25.23 124 VAL B CA 1
ATOM 2299 C C . VAL B 1 125 ? 62.110 -1.982 -0.685 1.00 25.02 124 VAL B C 1
ATOM 2300 O O . VAL B 1 125 ? 63.262 -1.810 -0.314 1.00 24.95 124 VAL B O 1
ATOM 2304 N N . GLY B 1 126 ? 61.369 -2.999 -0.268 1.00 26.01 125 GLY B N 1
ATOM 2305 C CA . GLY B 1 126 ? 61.918 -3.980 0.655 1.00 26.38 125 GLY B CA 1
ATOM 2306 C C . GLY B 1 126 ? 61.857 -3.504 2.088 1.00 27.56 125 GLY B C 1
ATOM 2307 O O . GLY B 1 126 ? 60.877 -2.875 2.475 1.00 26.52 125 GLY B O 1
ATOM 2308 N N . ARG B 1 127 ? 62.885 -3.812 2.878 1.00 28.87 126 ARG B N 1
ATOM 2309 C CA . ARG B 1 127 ? 62.927 -3.371 4.269 1.00 30.33 126 ARG B CA 1
ATOM 2310 C C . ARG B 1 127 ? 63.605 -2.018 4.328 1.00 30.23 126 ARG B C 1
ATOM 2311 O O . ARG B 1 127 ? 64.810 -1.907 4.117 1.00 30.14 126 ARG B O 1
ATOM 2319 N N . LEU B 1 128 ? 62.823 -0.989 4.632 1.00 30.68 127 LEU B N 1
ATOM 2320 C CA . LEU B 1 128 ? 63.347 0.369 4.702 1.00 30.27 127 LEU B CA 1
ATOM 2321 C C . LEU B 1 128 ? 63.012 1.077 6.022 1.00 29.96 127 LEU B C 1
ATOM 2322 O O . LEU B 1 128 ? 61.953 0.847 6.610 1.00 31.24 127 LEU B O 1
ATOM 2327 N N . ILE B 1 129 ? 63.933 1.918 6.488 1.00 28.57 128 ILE B N 1
ATOM 2328 C CA . ILE B 1 129 ? 63.748 2.687 7.715 1.00 27.61 128 ILE B CA 1
ATOM 2329 C C . ILE B 1 129 ? 63.956 4.152 7.339 1.00 28.65 128 ILE B C 1
ATOM 2330 O O . ILE B 1 129 ? 65.019 4.528 6.834 1.00 28.44 128 ILE B O 1
ATOM 2335 N N . PHE B 1 130 ? 62.950 4.987 7.550 1.00 29.10 129 PHE B N 1
ATOM 2336 C CA . PHE B 1 130 ? 63.138 6.392 7.239 1.00 29.33 129 PHE B CA 1
ATOM 2337 C C . PHE B 1 130 ? 63.124 7.178 8.542 1.00 30.90 129 PHE B C 1
ATOM 2338 O O . PHE B 1 130 ? 62.392 6.848 9.480 1.00 29.63 129 PHE B O 1
ATOM 2346 N N . SER B 1 131 ? 63.973 8.194 8.609 1.00 32.53 130 SER B N 1
ATOM 2347 C CA . SER B 1 131 ? 64.068 9.024 9.798 1.00 32.99 130 SER B CA 1
ATOM 2348 C C . SER B 1 131 ? 63.291 10.286 9.537 1.00 33.17 130 SER B C 1
ATOM 2349 O O . SER B 1 131 ? 63.145 10.701 8.391 1.00 33.01 130 SER B O 1
ATOM 2352 N N . GLY B 1 132 ? 62.794 10.896 10.601 1.00 34.59 131 GLY B N 1
ATOM 2353 C CA . GLY B 1 132 ? 62.041 12.121 10.442 1.00 36.20 131 GLY B CA 1
ATOM 2354 C C . GLY B 1 132 ? 61.921 12.872 11.747 1.00 38.33 131 GLY B C 1
ATOM 2355 O O . GLY B 1 132 ? 61.958 12.283 12.834 1.00 38.72 131 GLY B O 1
ATOM 2356 N N . GLU B 1 133 ? 61.790 14.186 11.636 1.00 39.90 132 GLU B N 1
ATOM 2357 C CA . GLU B 1 133 ? 61.644 15.042 12.801 1.00 41.19 132 GLU B CA 1
ATOM 2358 C C . GLU B 1 133 ? 60.158 15.134 13.141 1.00 41.85 132 GLU B C 1
ATOM 2359 O O . GLU B 1 133 ? 59.307 15.219 12.251 1.00 40.86 132 GLU B O 1
ATOM 2365 N N . ALA B 1 134 ? 59.842 15.105 14.429 1.00 43.31 133 ALA B N 1
ATOM 2366 C CA . ALA B 1 134 ? 58.452 15.211 14.849 1.00 44.67 133 ALA B CA 1
ATOM 2367 C C . ALA B 1 134 ? 57.994 16.653 14.597 1.00 45.60 133 ALA B C 1
ATOM 2368 O O . ALA B 1 134 ? 58.815 17.561 14.424 1.00 45.72 133 ALA B O 1
ATOM 2370 N N . LEU B 1 135 ? 56.686 16.861 14.558 1.00 45.96 134 LEU B N 1
ATOM 2371 C CA . LEU B 1 135 ? 56.153 18.194 14.339 1.00 46.51 134 LEU B CA 1
ATOM 2372 C C . LEU B 1 135 ? 54.968 18.444 15.256 1.00 47.51 134 LEU B C 1
ATOM 2373 O O . LEU B 1 135 ? 55.121 18.836 16.415 1.00 49.28 134 LEU B O 1
ATOM 2378 N N . THR B 1 136 ? 53.778 18.185 14.734 1.00 47.58 135 THR B N 1
ATOM 2379 C CA . THR B 1 136 ? 52.567 18.419 15.490 1.00 46.35 135 THR B CA 1
ATOM 2380 C C . THR B 1 136 ? 51.438 17.497 15.081 1.00 45.63 135 THR B C 1
ATOM 2381 O O . THR B 1 136 ? 51.354 17.062 13.932 1.00 44.31 135 THR B O 1
ATOM 2385 N N . TYR B 1 137 ? 50.567 17.216 16.042 1.00 45.27 136 TYR B N 1
ATOM 2386 C CA . TYR B 1 137 ? 49.395 16.383 15.836 1.00 44.67 136 TYR B CA 1
ATOM 2387 C C . TYR B 1 137 ? 48.438 1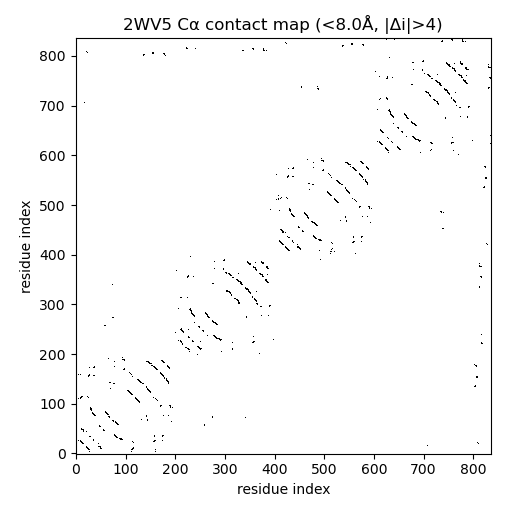7.184 14.944 1.00 44.78 136 TYR B C 1
ATOM 2388 O O . TYR B 1 137 ? 48.631 18.384 14.733 1.00 44.10 136 TYR B O 1
ATOM 2397 N N . LYS B 1 138 ? 47.426 16.519 14.401 1.00 44.61 137 LYS B N 1
ATOM 2398 C CA . LYS B 1 138 ? 46.442 17.186 13.563 1.00 45.08 137 LYS B CA 1
ATOM 2399 C C . LYS B 1 138 ? 45.056 16.607 13.837 1.00 45.94 137 LYS B C 1
ATOM 2400 O O . LYS B 1 138 ? 44.895 15.401 14.050 1.00 44.20 137 LYS B O 1
ATOM 2406 N N . ASP B 1 139 ? 44.059 17.487 13.852 1.00 46.93 138 ASP B N 1
ATOM 2407 C CA . ASP B 1 139 ? 42.679 17.084 14.083 1.00 46.72 138 ASP B CA 1
ATOM 2408 C C . ASP B 1 139 ? 42.182 16.392 12.829 1.00 45.41 138 ASP B C 1
ATOM 2409 O O . ASP B 1 139 ? 41.614 15.308 12.888 1.00 45.79 138 ASP B O 1
ATOM 2414 N N . ILE B 1 140 ? 42.399 17.040 11.692 1.00 43.70 139 ILE B N 1
ATOM 2415 C CA . ILE B 1 140 ? 41.988 16.493 10.418 1.00 42.61 139 ILE B CA 1
ATOM 2416 C C . ILE B 1 140 ? 42.941 16.978 9.338 1.00 41.86 139 ILE B C 1
ATOM 2417 O O . ILE B 1 140 ? 43.421 18.115 9.367 1.00 40.31 139 ILE B O 1
ATOM 2422 N N . VAL B 1 141 ? 43.214 16.098 8.386 1.00 40.92 140 VAL B N 1
ATOM 2423 C CA . VAL B 1 141 ? 44.089 16.426 7.276 1.00 41.15 140 VAL B CA 1
ATOM 2424 C C . VAL B 1 141 ? 43.283 16.209 5.995 1.00 41.12 140 VAL B C 1
ATOM 2425 O O . VAL B 1 141 ? 42.591 15.194 5.839 1.00 41.24 140 VAL B O 1
ATOM 2429 N N . VAL B 1 142 ? 43.356 17.173 5.089 1.00 38.06 141 VAL B N 1
ATOM 2430 C CA . VAL B 1 142 ? 42.634 17.066 3.845 1.00 36.17 141 VAL B CA 1
ATOM 2431 C C . VAL B 1 142 ? 43.613 16.605 2.798 1.00 34.83 141 VAL B C 1
ATOM 2432 O O . VAL B 1 142 ? 44.648 17.224 2.584 1.00 34.81 141 VAL B O 1
ATOM 2436 N N . LEU B 1 143 ? 43.280 15.506 2.143 1.00 34.24 142 LEU B N 1
ATOM 2437 C CA . LEU B 1 143 ? 44.161 14.946 1.134 1.00 34.63 142 LEU B CA 1
ATOM 2438 C C . LEU B 1 143 ? 44.021 15.618 -0.223 1.00 35.02 142 LEU B C 1
ATOM 2439 O O . LEU B 1 143 ? 43.066 16.352 -0.488 1.00 34.20 142 LEU B O 1
ATOM 2444 N N . MET B 1 144 ? 45.011 15.365 -1.067 1.00 37.06 143 MET B N 1
ATOM 2445 C CA . MET B 1 144 ? 45.065 15.889 -2.425 1.00 38.39 143 MET B CA 1
ATOM 2446 C C . MET B 1 144 ? 43.851 15.389 -3.200 1.00 39.05 143 MET B C 1
ATOM 2447 O O . MET B 1 144 ? 43.311 16.085 -4.057 1.00 40.80 143 MET B O 1
ATOM 2452 N N . ASP B 1 145 ? 43.441 14.162 -2.894 1.00 39.99 144 ASP B N 1
ATOM 2453 C CA . ASP B 1 145 ? 42.281 13.551 -3.524 1.00 39.33 144 ASP B CA 1
ATOM 2454 C C . ASP B 1 145 ? 41.059 14.052 -2.775 1.00 38.21 144 ASP B C 1
ATOM 2455 O O . ASP B 1 145 ? 40.010 13.418 -2.783 1.00 38.64 144 ASP B O 1
ATOM 2460 N N . GLY B 1 146 ? 41.223 15.199 -2.120 1.00 36.76 145 GLY B N 1
ATOM 2461 C CA . GLY B 1 146 ? 40.139 15.823 -1.387 1.00 33.84 145 GLY B CA 1
ATOM 2462 C C . GLY B 1 146 ? 39.495 14.961 -0.331 1.00 33.04 145 GLY B C 1
ATOM 2463 O O . GLY B 1 146 ? 38.347 15.183 0.030 1.00 33.41 145 GLY B O 1
ATOM 2464 N N . ASP B 1 147 ? 40.228 13.983 0.179 1.00 32.36 146 ASP B N 1
ATOM 2465 C CA . ASP B 1 147 ? 39.688 13.104 1.201 1.00 31.73 146 ASP B CA 1
ATOM 2466 C C . ASP B 1 147 ? 40.019 13.613 2.605 1.00 30.70 146 ASP B C 1
ATOM 2467 O O . ASP B 1 147 ? 40.913 14.441 2.786 1.00 29.68 146 ASP B O 1
ATOM 2472 N N . THR B 1 148 ? 39.300 13.103 3.599 1.00 30.01 147 THR B N 1
ATOM 2473 C CA . THR B 1 148 ? 39.515 13.500 4.989 1.00 30.63 147 THR B CA 1
ATOM 2474 C C . THR B 1 148 ? 39.982 12.339 5.873 1.00 29.67 147 THR B C 1
ATOM 2475 O O . THR B 1 148 ? 39.364 11.276 5.863 1.00 29.39 147 THR B O 1
ATOM 2479 N N . MET B 1 149 ? 41.072 12.557 6.622 1.00 28.79 148 MET B N 1
ATOM 2480 C CA . MET B 1 149 ? 41.640 11.556 7.549 1.00 27.31 148 MET B CA 1
ATOM 2481 C C . MET B 1 149 ? 41.759 12.176 8.934 1.00 27.31 148 MET B C 1
ATOM 2482 O O . MET B 1 149 ? 42.445 13.169 9.119 1.00 29.24 148 MET B O 1
ATOM 2487 N N . PRO B 1 150 ? 41.102 11.587 9.934 1.00 28.39 149 PRO B N 1
ATOM 2488 C CA . PRO B 1 150 ? 41.162 12.132 11.290 1.00 28.22 149 PRO B CA 1
ATOM 2489 C C . PRO B 1 150 ? 42.300 11.594 12.146 1.00 28.54 149 PRO B C 1
ATOM 2490 O O . PRO B 1 150 ? 42.778 10.485 11.923 1.00 29.63 149 PRO B O 1
ATOM 2494 N N . GLY B 1 151 ? 42.702 12.403 13.129 1.00 29.28 150 GLY B N 1
ATOM 2495 C CA . GLY B 1 151 ? 43.750 12.061 14.084 1.00 29.64 150 GLY B CA 1
ATOM 2496 C C . GLY B 1 151 ? 45.108 11.652 13.559 1.00 30.46 150 GLY B C 1
ATOM 2497 O O . GLY B 1 151 ? 45.498 10.503 13.704 1.00 31.41 150 GLY B O 1
ATOM 2498 N N . LEU B 1 152 ? 45.846 12.583 12.969 1.00 31.47 151 LEU B N 1
ATOM 2499 C CA . LEU B 1 152 ? 47.158 12.254 12.429 1.00 32.34 151 LEU B CA 1
ATOM 2500 C C . LEU B 1 152 ? 48.303 13.013 13.095 1.00 34.18 151 LEU B C 1
ATOM 2501 O O . LEU B 1 152 ? 48.121 14.100 13.644 1.00 35.65 151 LEU B O 1
ATOM 2506 N N . PHE B 1 153 ? 49.489 12.419 13.046 1.00 35.22 152 PHE B N 1
ATOM 2507 C CA . PHE B 1 153 ? 50.683 13.021 13.614 1.00 34.54 152 PHE B CA 1
ATOM 2508 C C . PHE B 1 153 ? 51.620 13.276 12.446 1.00 32.56 152 PHE B C 1
ATOM 2509 O O . PHE B 1 153 ? 52.030 12.344 11.759 1.00 31.24 152 PHE B O 1
ATOM 2517 N N . ALA B 1 154 ? 51.938 14.544 12.215 1.00 31.95 153 ALA B N 1
ATOM 2518 C CA . ALA B 1 154 ? 52.815 14.930 11.117 1.00 31.85 153 ALA B CA 1
ATOM 2519 C C . ALA B 1 154 ? 54.277 14.855 11.526 1.00 32.15 153 ALA B C 1
ATOM 2520 O O . ALA B 1 154 ? 54.607 14.816 12.713 1.00 31.71 153 ALA B O 1
ATOM 2522 N N . TYR B 1 155 ? 55.149 14.835 10.526 1.00 32.40 154 TYR B N 1
ATOM 2523 C CA . TYR B 1 155 ? 56.586 14.763 10.749 1.00 32.71 154 TYR B CA 1
ATOM 2524 C C . TYR B 1 155 ? 57.317 15.008 9.435 1.00 32.99 154 TYR B C 1
ATOM 2525 O O . TYR B 1 155 ? 56.840 14.614 8.372 1.00 33.98 154 TYR B O 1
ATOM 2534 N N . LYS B 1 156 ? 58.457 15.688 9.516 1.00 33.36 155 LYS B N 1
ATOM 2535 C CA . LYS B 1 156 ? 59.260 15.993 8.341 1.00 33.52 155 LYS B CA 1
ATOM 2536 C C . LYS B 1 156 ? 59.923 14.715 7.904 1.00 33.25 155 LYS B C 1
ATOM 2537 O O . LYS B 1 156 ? 60.654 14.093 8.672 1.00 33.46 155 LYS B O 1
ATOM 2540 N N . ALA B 1 157 ? 59.668 14.306 6.672 1.00 33.66 156 ALA B N 1
ATOM 2541 C CA . ALA B 1 157 ? 60.265 13.074 6.208 1.00 34.81 156 ALA B CA 1
ATOM 2542 C C . ALA B 1 157 ? 60.068 12.784 4.734 1.00 34.72 156 ALA B C 1
ATOM 2543 O O . ALA B 1 157 ? 59.111 13.231 4.102 1.00 35.51 156 ALA B O 1
ATOM 2545 N N . ALA B 1 158 ? 61.005 12.016 4.200 1.00 34.17 157 ALA B N 1
ATOM 2546 C CA . ALA B 1 158 ? 60.972 11.601 2.817 1.00 33.33 157 ALA B CA 1
ATOM 2547 C C . ALA B 1 158 ? 60.222 10.271 2.787 1.00 32.50 157 ALA B C 1
ATOM 2548 O O . ALA B 1 158 ? 60.725 9.258 3.273 1.00 32.17 157 ALA B O 1
ATOM 2550 N N . THR B 1 159 ? 59.011 10.281 2.238 1.00 31.44 158 THR B N 1
ATOM 2551 C CA . THR B 1 159 ? 58.215 9.062 2.158 1.00 30.34 158 THR B CA 1
ATOM 2552 C C . THR B 1 159 ? 57.602 8.917 0.769 1.00 29.67 158 THR B C 1
ATOM 2553 O O . THR B 1 159 ? 57.294 9.903 0.105 1.00 28.58 158 THR B O 1
ATOM 2557 N N . ARG B 1 160 ? 57.434 7.679 0.327 1.00 30.18 159 ARG B N 1
ATOM 2558 C CA . ARG B 1 160 ? 56.874 7.424 -0.992 1.00 30.47 159 ARG B CA 1
ATOM 2559 C C . ARG B 1 160 ? 55.586 6.631 -0.872 1.00 30.94 159 ARG B C 1
ATOM 2560 O O . ARG B 1 160 ? 55.177 6.258 0.228 1.00 31.44 159 ARG B O 1
ATOM 2568 N N . ALA B 1 161 ? 54.942 6.374 -2.005 1.00 30.32 160 ALA B N 1
ATOM 2569 C CA . ALA B 1 161 ? 53.736 5.572 -1.980 1.00 30.75 160 ALA B CA 1
ATOM 2570 C C . ALA B 1 161 ? 54.226 4.155 -1.737 1.00 31.89 160 ALA B C 1
ATOM 2571 O O . ALA B 1 161 ? 55.274 3.747 -2.246 1.00 32.08 160 ALA B O 1
ATOM 2573 N N . GLY B 1 162 ? 53.471 3.413 -0.940 1.00 33.92 161 GLY B N 1
ATOM 2574 C CA . GLY B 1 162 ? 53.845 2.050 -0.624 1.00 33.27 161 GLY B CA 1
ATOM 2575 C C . GLY B 1 162 ? 54.191 1.997 0.846 1.00 32.85 161 GLY B C 1
ATOM 2576 O O . GLY B 1 162 ? 54.127 0.940 1.469 1.00 35.01 161 GLY B O 1
ATOM 2577 N N . TYR B 1 163 ? 54.543 3.149 1.405 1.00 29.72 162 TYR B N 1
ATOM 2578 C CA . TYR B 1 163 ? 54.908 3.231 2.813 1.00 27.68 162 TYR B CA 1
ATOM 2579 C C . TYR B 1 163 ? 53.710 3.061 3.740 1.00 25.50 162 TYR B C 1
ATOM 2580 O O . TYR B 1 163 ? 53.863 2.731 4.911 1.00 24.11 162 TYR B O 1
ATOM 2589 N N . ALA B 1 164 ? 52.514 3.283 3.216 1.00 24.30 163 ALA B N 1
ATOM 2590 C CA . ALA B 1 164 ? 51.310 3.151 4.025 1.00 22.32 163 ALA B CA 1
ATOM 2591 C C . ALA B 1 164 ? 51.298 1.819 4.779 1.00 20.68 163 ALA B C 1
ATOM 2592 O O . ALA B 1 164 ? 51.679 0.782 4.246 1.00 19.45 163 ALA B O 1
ATOM 2594 N N . GLY B 1 165 ? 50.858 1.860 6.029 1.00 19.73 164 GLY B N 1
ATOM 2595 C CA . GLY B 1 165 ? 50.816 0.651 6.824 1.00 17.84 164 GLY B CA 1
ATOM 2596 C C . GLY B 1 165 ? 52.083 0.485 7.639 1.00 16.47 164 GLY B C 1
ATOM 2597 O O . GLY B 1 165 ? 52.179 -0.402 8.480 1.00 16.18 164 GLY B O 1
ATOM 2598 N N . GLY B 1 166 ? 53.066 1.333 7.379 1.00 15.49 165 GLY B N 1
ATOM 2599 C CA . GLY B 1 166 ? 54.307 1.245 8.114 1.00 15.08 165 GLY B CA 1
ATOM 2600 C C . GLY B 1 166 ? 54.125 1.893 9.467 1.00 16.33 165 GLY B C 1
ATOM 2601 O O . GLY B 1 166 ? 53.297 2.792 9.615 1.00 15.10 165 GLY B O 1
ATOM 2602 N N . ALA B 1 167 ? 54.884 1.441 10.459 1.00 17.82 166 ALA B N 1
ATOM 2603 C CA . ALA B 1 167 ? 54.780 2.010 11.796 1.00 19.02 166 ALA B CA 1
ATOM 2604 C C . ALA B 1 167 ? 55.740 3.177 11.974 1.00 20.40 166 ALA B C 1
ATOM 2605 O O . ALA B 1 167 ? 56.861 3.152 11.466 1.00 21.58 166 ALA B O 1
ATOM 2607 N N . VAL B 1 168 ? 55.298 4.211 12.680 1.00 20.84 167 VAL B N 1
ATOM 2608 C CA . VAL B 1 168 ? 56.167 5.346 12.934 1.00 22.38 167 VAL B CA 1
ATOM 2609 C C . VAL B 1 168 ? 56.579 5.302 14.409 1.00 23.86 167 VAL B C 1
ATOM 2610 O O . VAL B 1 168 ? 55.731 5.144 15.288 1.00 23.50 167 VAL B O 1
ATOM 2614 N N . LEU B 1 169 ? 57.884 5.409 14.664 1.00 25.56 168 LEU B N 1
ATOM 2615 C CA . LEU B 1 169 ? 58.431 5.393 16.024 1.00 26.19 168 LEU B CA 1
ATOM 2616 C C . LEU B 1 169 ? 58.773 6.811 16.491 1.00 28.43 168 LEU B C 1
ATOM 2617 O O . LEU B 1 169 ? 59.358 7.594 15.740 1.00 28.73 168 LEU B O 1
ATOM 2622 N N . ALA B 1 170 ? 58.407 7.144 17.728 1.00 31.72 169 ALA B N 1
ATOM 2623 C CA . ALA B 1 170 ? 58.679 8.478 18.271 1.00 35.03 169 ALA B CA 1
ATOM 2624 C C . ALA B 1 170 ? 59.198 8.430 19.697 1.00 37.92 169 ALA B C 1
ATOM 2625 O O . ALA B 1 170 ? 58.798 7.576 20.488 1.00 38.62 169 ALA B O 1
ATOM 2627 N N . LYS B 1 171 ? 60.081 9.372 20.022 1.00 41.63 170 LYS B N 1
ATOM 2628 C CA . LYS B 1 171 ? 60.667 9.458 21.357 1.00 44.72 170 LYS B CA 1
ATOM 2629 C C . LYS B 1 171 ? 59.699 10.079 22.375 1.00 46.27 170 LYS B C 1
ATOM 2630 O O . LYS B 1 171 ? 59.280 11.232 22.233 1.00 46.51 170 LYS B O 1
ATOM 2632 N N . ASP B 1 172 ? 59.329 9.291 23.381 1.00 48.93 171 ASP B N 1
ATOM 2633 C CA . ASP B 1 172 ? 58.442 9.741 24.459 1.00 51.58 171 ASP B CA 1
ATOM 2634 C C . ASP B 1 172 ? 59.360 9.742 25.678 1.00 52.70 171 ASP B C 1
ATOM 2635 O O . ASP B 1 172 ? 59.232 8.923 26.598 1.00 51.00 171 ASP B O 1
ATOM 2640 N N . GLY B 1 173 ? 60.293 10.687 25.660 1.00 54.32 172 GLY B N 1
ATOM 2641 C CA . GLY B 1 173 ? 61.281 10.758 26.710 1.00 56.77 172 GLY B CA 1
ATOM 2642 C C . GLY B 1 173 ? 62.254 9.685 26.257 1.00 57.95 172 GLY B C 1
ATOM 2643 O O . GLY B 1 173 ? 62.249 9.318 25.073 1.00 58.08 172 GLY B O 1
ATOM 2644 N N . ALA B 1 174 ? 63.082 9.174 27.163 1.00 58.20 173 ALA B N 1
ATOM 2645 C CA . ALA B 1 174 ? 64.022 8.126 26.786 1.00 58.21 173 ALA B CA 1
ATOM 2646 C C . ALA B 1 174 ? 63.201 7.007 26.146 1.00 57.64 173 ALA B C 1
ATOM 2647 O O . ALA B 1 174 ? 63.552 6.486 25.080 1.00 58.32 173 ALA B O 1
ATOM 2649 N N . ASP B 1 175 ? 62.090 6.675 26.804 1.00 55.73 174 ASP B N 1
ATOM 2650 C CA . ASP B 1 175 ? 61.177 5.629 26.361 1.00 53.67 174 ASP B CA 1
ATOM 2651 C C . ASP B 1 175 ? 60.544 5.927 24.998 1.00 52.16 174 ASP B C 1
ATOM 2652 O O . ASP B 1 175 ? 59.707 6.820 24.887 1.00 52.76 174 ASP B O 1
ATOM 2654 N N . THR B 1 176 ? 60.953 5.176 23.973 1.00 49.58 175 THR B N 1
ATOM 2655 C CA . THR B 1 176 ? 60.430 5.333 22.609 1.00 46.87 175 THR B CA 1
ATOM 2656 C C . THR B 1 176 ? 59.156 4.489 22.443 1.00 43.63 175 THR B C 1
ATOM 2657 O O . THR B 1 176 ? 58.884 3.608 23.261 1.00 43.39 175 THR B O 1
ATOM 2661 N N . PHE B 1 177 ? 58.373 4.758 21.398 1.00 39.20 176 PHE B N 1
ATOM 2662 C CA . PHE B 1 177 ? 57.130 4.019 21.189 1.00 34.97 176 PHE B CA 1
ATOM 2663 C C . PHE B 1 177 ? 56.590 4.111 19.757 1.00 33.08 176 PHE B C 1
ATOM 2664 O O . PHE B 1 177 ? 57.237 4.687 18.879 1.00 32.43 176 PHE B O 1
ATOM 2672 N N . ILE B 1 178 ? 55.401 3.542 19.545 1.00 30.35 177 ILE B N 1
ATOM 2673 C CA . ILE B 1 178 ? 54.723 3.527 18.243 1.00 27.65 177 ILE B CA 1
ATOM 2674 C C . ILE B 1 178 ? 53.531 4.491 18.223 1.00 28.96 177 ILE B C 1
ATOM 2675 O O . ILE B 1 178 ? 52.502 4.230 18.852 1.00 29.76 177 ILE B O 1
ATOM 2680 N N . VAL B 1 179 ? 53.670 5.592 17.492 1.00 28.17 178 VAL B N 1
ATOM 2681 C CA . VAL B 1 179 ? 52.620 6.598 17.383 1.00 26.43 178 VAL B CA 1
ATOM 2682 C C . VAL B 1 179 ? 51.421 6.104 16.599 1.00 26.71 178 VAL B C 1
ATOM 2683 O O . VAL B 1 179 ? 50.289 6.520 16.822 1.00 26.67 178 VAL B O 1
ATOM 2687 N N . GLY B 1 180 ? 51.693 5.222 15.654 1.00 27.79 179 GLY B N 1
ATOM 2688 C CA . GLY B 1 180 ? 50.649 4.677 14.812 1.00 26.28 179 GLY B CA 1
ATOM 2689 C C . GLY B 1 180 ? 51.262 4.178 13.517 1.00 24.47 179 GLY B C 1
ATOM 2690 O O . GLY B 1 180 ? 52.442 3.820 13.479 1.00 23.03 179 GLY B O 1
ATOM 2691 N N . THR B 1 181 ? 50.471 4.176 12.451 1.00 23.12 180 THR B N 1
ATOM 2692 C CA . THR B 1 181 ? 50.949 3.698 11.165 1.00 21.22 180 THR B CA 1
ATOM 2693 C C . THR B 1 181 ? 50.714 4.690 10.026 1.00 20.61 180 THR B C 1
ATOM 2694 O O . THR B 1 181 ? 49.628 5.247 9.880 1.00 20.73 180 THR B O 1
ATOM 2698 N N . HIS B 1 182 ? 51.760 4.901 9.232 1.00 20.57 181 HIS B N 1
ATOM 2699 C CA . HIS B 1 182 ? 51.758 5.821 8.092 1.00 20.55 181 HIS B CA 1
ATOM 2700 C C . HIS B 1 182 ? 50.547 5.692 7.162 1.00 20.35 181 HIS B C 1
ATOM 2701 O O . HIS B 1 182 ? 50.175 4.586 6.756 1.00 20.38 181 HIS B O 1
ATOM 2708 N N . SER B 1 183 ? 49.952 6.830 6.810 1.00 18.92 182 SER B N 1
ATOM 2709 C CA . SER B 1 183 ? 48.791 6.847 5.919 1.00 19.46 182 SER B CA 1
ATOM 2710 C C . SER B 1 183 ? 49.003 7.706 4.676 1.00 19.24 182 SER B C 1
ATOM 2711 O O . SER B 1 183 ? 48.756 7.254 3.559 1.00 18.39 182 SER B O 1
ATOM 2714 N N . ALA B 1 184 ? 49.450 8.944 4.874 1.00 18.97 183 ALA B N 1
ATOM 2715 C CA . ALA B 1 184 ? 49.645 9.862 3.762 1.00 18.77 183 ALA B CA 1
ATOM 2716 C C . ALA B 1 184 ? 50.901 10.687 3.866 1.00 20.24 183 ALA B C 1
ATOM 2717 O O . ALA B 1 184 ? 51.444 10.875 4.952 1.00 21.67 183 ALA B O 1
ATOM 2719 N N . GLY B 1 185 ? 51.343 11.195 2.723 1.00 20.35 184 GLY B N 1
ATOM 2720 C CA . GLY B 1 185 ? 52.532 12.018 2.682 1.00 24.00 184 GLY B CA 1
ATOM 2721 C C . GLY B 1 185 ? 52.502 12.928 1.468 1.00 27.20 184 GLY B C 1
ATOM 2722 O O . GLY B 1 185 ? 51.687 12.730 0.556 1.00 27.17 184 GLY B O 1
ATOM 2723 N N . GLY B 1 186 ? 53.384 13.928 1.455 1.00 28.44 185 GLY B N 1
ATOM 2724 C CA . GLY B 1 186 ? 53.445 14.854 0.339 1.00 29.19 185 GLY B CA 1
ATOM 2725 C C . GLY B 1 186 ? 54.274 16.085 0.641 1.00 30.82 185 GLY B C 1
ATOM 2726 O O . GLY B 1 186 ? 54.294 16.577 1.767 1.00 30.08 185 GLY B O 1
ATOM 2727 N N . ASN B 1 187 ? 54.984 16.568 -0.370 1.00 33.53 186 ASN B N 1
ATOM 2728 C CA . ASN B 1 187 ? 55.803 17.772 -0.246 1.00 35.21 186 ASN B CA 1
ATOM 2729 C C . ASN B 1 187 ? 56.789 17.780 0.931 1.00 34.75 186 ASN B C 1
ATOM 2730 O O . ASN B 1 187 ? 56.895 18.767 1.669 1.00 35.80 186 ASN B O 1
ATOM 2735 N N . GLY B 1 188 ? 57.508 16.679 1.107 1.00 32.97 187 GLY B N 1
ATOM 2736 C CA . GLY B 1 188 ? 58.491 16.619 2.168 1.00 31.24 187 GLY B CA 1
ATOM 2737 C C . GLY B 1 188 ? 57.980 16.364 3.571 1.00 31.28 187 GLY B C 1
ATOM 2738 O O . GLY B 1 188 ? 58.785 16.276 4.497 1.00 31.67 187 GLY B O 1
ATOM 2739 N N . VAL B 1 189 ? 56.667 16.247 3.750 1.00 30.30 188 VAL B N 1
ATOM 2740 C CA . VAL B 1 189 ? 56.122 15.987 5.080 1.00 29.46 188 VAL B CA 1
ATOM 2741 C C . VAL B 1 189 ? 55.363 14.673 5.070 1.00 29.40 188 VAL B C 1
ATOM 2742 O O . VAL B 1 189 ? 54.922 14.223 4.009 1.00 28.61 188 VAL B O 1
ATOM 2746 N N . GLY B 1 190 ? 55.214 14.066 6.251 1.00 29.53 189 GLY B N 1
ATOM 2747 C CA . GLY B 1 190 ? 54.508 12.798 6.369 1.00 28.95 189 GLY B CA 1
ATOM 2748 C C . GLY B 1 190 ? 53.442 12.813 7.447 1.00 29.51 189 GLY B C 1
ATOM 2749 O O . GLY B 1 190 ? 53.495 13.644 8.349 1.00 30.36 189 GLY B O 1
ATOM 2750 N N . TYR B 1 191 ? 52.471 11.904 7.353 1.00 29.25 190 TYR B N 1
ATOM 2751 C CA . TYR B 1 191 ? 51.386 11.822 8.332 1.00 29.59 190 TYR B CA 1
ATOM 2752 C C . TYR B 1 191 ? 50.993 10.381 8.599 1.00 30.07 190 TYR B C 1
ATOM 2753 O O . TYR B 1 191 ? 50.935 9.573 7.673 1.00 30.44 190 TYR B O 1
ATOM 2762 N N . CYS B 1 192 ? 50.702 10.068 9.862 1.00 30.34 191 CYS B N 1
ATOM 2763 C CA . CYS B 1 192 ? 50.292 8.727 10.219 1.00 30.70 191 CYS B CA 1
ATOM 2764 C C . CYS B 1 192 ? 49.099 8.762 11.151 1.00 31.14 191 CYS B C 1
ATOM 2765 O O . CYS B 1 192 ? 48.933 9.694 11.937 1.00 29.88 191 CYS B O 1
ATOM 2768 N N . SER B 1 193 ? 48.251 7.747 11.032 1.00 31.65 192 SER B N 1
ATOM 2769 C CA . SER B 1 193 ? 47.079 7.641 11.873 1.00 32.57 192 SER B CA 1
ATOM 2770 C C . SER B 1 193 ? 47.559 7.266 13.261 1.00 34.04 192 SER B C 1
ATOM 2771 O O . SER B 1 193 ? 48.309 6.302 13.436 1.00 34.60 192 SER B O 1
ATOM 2774 N N . CYS B 1 194 ? 47.138 8.043 14.247 1.00 34.25 193 CYS B N 1
ATOM 2775 C CA . CYS B 1 194 ? 47.512 7.773 15.617 1.00 34.40 193 CYS B CA 1
ATOM 2776 C C . CYS B 1 194 ? 46.621 6.658 16.149 1.00 34.02 193 CYS B C 1
ATOM 2777 O O . CYS B 1 194 ? 45.416 6.642 15.897 1.00 33.28 193 CYS B O 1
ATOM 2780 N N . VAL B 1 195 ? 47.232 5.718 16.867 1.00 33.60 194 VAL B N 1
ATOM 2781 C CA . VAL B 1 195 ? 46.514 4.592 17.448 1.00 32.97 194 VAL B CA 1
ATOM 2782 C C . VAL B 1 195 ? 46.740 4.549 18.955 1.00 35.65 194 VAL B C 1
ATOM 2783 O O . VAL B 1 195 ? 47.884 4.490 19.431 1.00 34.35 194 VAL B O 1
ATOM 2787 N N . SER B 1 196 ? 45.639 4.580 19.701 1.00 38.78 195 SER B N 1
ATOM 2788 C CA . SER B 1 196 ? 45.687 4.535 21.161 1.00 40.13 195 SER B CA 1
ATOM 2789 C C . SER B 1 196 ? 46.066 3.145 21.660 1.00 40.42 195 SER B C 1
ATOM 2790 O O . SER B 1 196 ? 45.838 2.143 20.972 1.00 38.52 195 SER B O 1
ATOM 2793 N N . ARG B 1 197 ? 46.649 3.095 22.859 1.00 41.20 196 ARG B N 1
ATOM 2794 C CA . ARG B 1 197 ? 47.035 1.821 23.464 1.00 40.99 196 ARG B CA 1
ATOM 2795 C C . ARG B 1 197 ? 45.720 1.176 23.871 1.00 41.30 196 ARG B C 1
ATOM 2796 O O . ARG B 1 197 ? 45.492 -0.009 23.621 1.00 40.77 196 ARG B O 1
ATOM 2804 N N . SER B 1 198 ? 44.853 1.974 24.495 1.00 41.57 197 SER B N 1
ATOM 2805 C CA . SER B 1 198 ? 43.543 1.490 24.914 1.00 41.50 197 SER B CA 1
ATOM 2806 C C . SER B 1 198 ? 42.905 0.958 23.656 1.00 40.93 197 SER B C 1
ATOM 2807 O O . SER B 1 198 ? 42.365 -0.147 23.639 1.00 40.70 197 SER B O 1
ATOM 2810 N N . MET B 1 199 ? 42.986 1.764 22.600 1.00 40.45 198 MET B N 1
ATOM 2811 C CA . MET B 1 199 ? 42.421 1.409 21.312 1.00 40.26 198 MET B CA 1
ATOM 2812 C C . MET B 1 199 ? 42.722 -0.054 20.984 1.00 40.15 198 MET B C 1
ATOM 2813 O O . MET B 1 199 ? 41.859 -0.778 20.488 1.00 39.35 198 MET B O 1
ATOM 2815 N N . LEU B 1 200 ? 43.943 -0.490 21.277 1.00 39.91 199 LEU B N 1
ATOM 2816 C CA . LEU B 1 200 ? 44.334 -1.873 21.020 1.00 39.93 199 LEU B CA 1
ATOM 2817 C C . LEU B 1 200 ? 43.964 -2.824 22.184 1.00 39.82 199 LEU B C 1
ATOM 2818 O O . LEU B 1 200 ? 43.636 -3.989 21.953 1.00 38.52 199 LEU B O 1
ATOM 2823 N N . GLN B 1 201 ? 44.002 -2.331 23.423 1.00 40.40 200 GLN B N 1
ATOM 2824 C CA . GLN B 1 201 ? 43.648 -3.160 24.585 1.00 41.44 200 GLN B CA 1
ATOM 2825 C C . GLN B 1 201 ? 42.221 -3.703 24.424 1.00 40.25 200 GLN B C 1
ATOM 2826 O O . GLN B 1 201 ? 41.949 -4.878 24.693 1.00 37.95 200 GLN B O 1
ATOM 2832 N N . LYS B 1 202 ? 41.319 -2.831 23.984 1.00 40.05 201 LYS B N 1
ATOM 2833 C CA . LYS B 1 202 ? 39.915 -3.184 23.780 1.00 41.13 201 LYS B CA 1
ATOM 2834 C C . LYS B 1 202 ? 39.710 -4.152 22.614 1.00 42.04 201 LYS B C 1
ATOM 2835 O O . LYS B 1 202 ? 39.054 -5.186 22.753 1.00 42.63 201 LYS B O 1
ATOM 2837 N N . MET B 1 203 ? 40.278 -3.809 21.466 1.00 42.41 202 MET B N 1
ATOM 2838 C CA . MET B 1 203 ? 40.148 -4.629 20.276 1.00 42.87 202 MET B CA 1
ATOM 2839 C C . MET B 1 203 ? 40.785 -5.989 20.498 1.00 42.64 202 MET B C 1
ATOM 2840 O O . MET B 1 203 ? 40.403 -6.979 19.872 1.00 43.00 202 MET B O 1
ATOM 2845 N N . LYS B 1 204 ? 41.751 -6.031 21.405 1.00 42.56 203 LYS B N 1
ATOM 2846 C CA . LYS B 1 204 ? 42.474 -7.264 21.721 1.00 42.97 203 LYS B CA 1
ATOM 2847 C C . LYS B 1 204 ? 41.721 -8.235 22.625 1.00 43.82 203 LYS B C 1
ATOM 2848 O O . LYS B 1 204 ? 41.864 -9.447 22.494 1.00 43.24 203 LYS B O 1
ATOM 2854 N N . ALA B 1 205 ? 40.932 -7.702 23.552 1.00 46.27 204 ALA B N 1
ATOM 2855 C CA . ALA B 1 205 ? 40.171 -8.541 24.469 1.00 47.93 204 ALA B CA 1
ATOM 2856 C C . ALA B 1 205 ? 38.803 -8.826 23.874 1.00 48.95 204 ALA B C 1
ATOM 2857 O O . ALA B 1 205 ? 37.939 -9.417 24.514 1.00 48.72 204 ALA B O 1
ATOM 2859 N N . HIS B 1 206 ? 38.624 -8.397 22.633 1.00 50.70 205 HIS B N 1
ATOM 2860 C CA . HIS B 1 206 ? 37.381 -8.596 21.900 1.00 52.23 205 HIS B CA 1
ATOM 2861 C C . HIS B 1 206 ? 37.635 -9.756 20.930 1.00 52.01 205 HIS B C 1
ATOM 2862 O O . HIS B 1 206 ? 36.734 -10.184 20.203 1.00 52.47 205 HIS B O 1
ATOM 2869 N N . VAL B 1 207 ? 38.869 -10.269 20.954 1.00 50.56 206 VAL B N 1
ATOM 2870 C CA . VAL B 1 207 ? 39.301 -11.370 20.086 1.00 48.47 206 VAL B CA 1
ATOM 2871 C C . VAL B 1 207 ? 40.181 -12.399 20.804 1.00 48.26 206 VAL B C 1
ATOM 2872 O O . VAL B 1 207 ? 40.632 -12.111 21.937 1.00 48.09 206 VAL B O 1
ATOM 2876 N N . ASP C 1 8 ? 29.669 3.638 32.710 1.00 40.63 7 ASP C N 1
ATOM 2877 C CA . ASP C 1 8 ? 30.829 3.029 31.994 1.00 40.84 7 ASP C CA 1
ATOM 2878 C C . ASP C 1 8 ? 32.073 3.053 32.878 1.00 40.65 7 ASP C C 1
ATOM 2879 O O . ASP C 1 8 ? 32.627 2.007 33.216 1.00 40.87 7 ASP C O 1
ATOM 2881 N N . LEU C 1 9 ? 32.508 4.248 33.260 1.00 39.55 8 LEU C N 1
ATOM 2882 C CA . LEU C 1 9 ? 33.691 4.369 34.101 1.00 39.46 8 LEU C CA 1
ATOM 2883 C C . LEU C 1 9 ? 33.422 3.818 35.492 1.00 39.77 8 LEU C C 1
ATOM 2884 O O . LEU C 1 9 ? 34.205 3.033 36.017 1.00 39.95 8 LEU C O 1
ATOM 2889 N N . GLN C 1 10 ? 32.316 4.238 36.093 1.00 39.48 9 GLN C N 1
ATOM 2890 C CA . GLN C 1 10 ? 31.971 3.768 37.419 1.00 39.79 9 GLN C CA 1
ATOM 2891 C C . GLN C 1 10 ? 31.855 2.235 37.424 1.00 40.40 9 GLN C C 1
ATOM 2892 O O . GLN C 1 10 ? 32.295 1.575 38.374 1.00 39.73 9 GLN C O 1
ATOM 2898 N N . LYS C 1 11 ? 31.274 1.671 36.361 1.00 39.59 10 LYS C N 1
ATOM 2899 C CA . LYS C 1 11 ? 31.121 0.220 36.262 1.00 37.59 10 LYS C CA 1
ATOM 2900 C C . LYS C 1 11 ? 32.487 -0.381 36.011 1.00 36.89 10 LYS C C 1
ATOM 2901 O O . LYS C 1 11 ? 32.749 -1.525 36.362 1.00 37.52 10 LYS C O 1
ATOM 2903 N N . MET C 1 12 ? 33.359 0.419 35.409 1.00 36.61 11 MET C N 1
ATOM 2904 C CA . MET C 1 12 ? 34.711 -0.004 35.079 1.00 36.60 11 MET C CA 1
ATOM 2905 C C . MET C 1 12 ? 35.656 0.002 36.278 1.00 36.41 11 MET C C 1
ATOM 2906 O O . MET C 1 12 ? 36.522 -0.865 36.387 1.00 37.16 11 MET C O 1
ATOM 2911 N N . VAL C 1 13 ? 35.494 0.974 37.175 1.00 35.53 12 VAL C N 1
ATOM 2912 C CA . VAL C 1 13 ? 36.336 1.066 38.366 1.00 34.43 12 VAL C CA 1
ATOM 2913 C C . VAL C 1 13 ? 35.875 0.060 39.421 1.00 34.78 12 VAL C C 1
ATOM 2914 O O . VAL C 1 13 ? 36.690 -0.539 40.119 1.00 35.56 12 VAL C O 1
ATOM 2918 N N . MET C 1 14 ? 34.567 -0.134 39.537 1.00 34.71 13 MET C N 1
ATOM 2919 C CA . MET C 1 14 ? 34.052 -1.089 40.505 1.00 33.40 13 MET C CA 1
ATOM 2920 C C . MET C 1 14 ? 34.596 -2.461 40.133 1.00 32.31 13 MET C C 1
ATOM 2921 O O . MET C 1 14 ? 34.794 -3.321 40.996 1.00 34.15 13 MET C O 1
ATOM 2926 N N . GLY C 1 15 ? 34.855 -2.658 38.844 1.00 29.91 14 GLY C N 1
ATOM 2927 C CA . GLY C 1 15 ? 35.381 -3.931 38.392 1.00 27.44 14 GLY C CA 1
ATOM 2928 C C . GLY C 1 15 ? 36.802 -4.119 38.860 1.00 26.61 14 GLY C C 1
ATOM 2929 O O . GLY C 1 15 ? 37.252 -5.235 39.132 1.00 25.72 14 GLY C O 1
ATOM 2930 N N . ASN C 1 16 ? 37.510 -3.003 38.970 1.00 26.27 15 ASN C N 1
ATOM 2931 C CA . ASN C 1 16 ? 38.899 -3.023 39.393 1.00 25.52 15 ASN C CA 1
ATOM 2932 C C . ASN C 1 16 ? 39.057 -2.965 40.909 1.00 24.70 15 ASN C C 1
ATOM 2933 O O . ASN C 1 16 ? 40.153 -3.170 41.430 1.00 24.76 15 ASN C O 1
ATOM 2938 N N . THR C 1 17 ? 37.971 -2.692 41.622 1.00 24.06 16 THR C N 1
ATOM 2939 C CA . THR C 1 17 ? 38.063 -2.590 43.073 1.00 24.59 16 THR C CA 1
ATOM 2940 C C . THR C 1 17 ? 37.992 -3.950 43.765 1.00 25.28 16 THR C C 1
ATOM 2941 O O . THR C 1 17 ? 37.074 -4.734 43.518 1.00 26.19 16 THR C O 1
ATOM 2945 N N . LYS C 1 18 ? 38.973 -4.223 44.624 1.00 24.97 17 LYS C N 1
ATOM 2946 C CA . LYS C 1 18 ? 39.043 -5.489 45.349 1.00 25.09 17 LYS C CA 1
ATOM 2947 C C . LYS C 1 18 ? 39.119 -5.260 46.863 1.00 24.17 17 LYS C C 1
ATOM 2948 O O . LYS C 1 18 ? 39.693 -4.274 47.326 1.00 23.33 17 LYS C O 1
ATOM 2954 N N . PRO C 1 19 ? 38.532 -6.173 47.652 1.00 22.71 18 PRO C N 1
ATOM 2955 C CA . PRO C 1 19 ? 38.542 -6.059 49.109 1.00 20.81 18 PRO C CA 1
ATOM 2956 C C . PRO C 1 19 ? 39.891 -6.482 49.628 1.00 20.84 18 PRO C C 1
ATOM 2957 O O . PRO C 1 19 ? 40.474 -7.452 49.146 1.00 21.82 18 PRO C O 1
ATOM 2961 N N . VAL C 1 20 ? 40.390 -5.758 50.615 1.00 21.20 19 VAL C N 1
ATOM 2962 C CA . VAL C 1 20 ? 41.692 -6.067 51.186 1.00 22.76 19 VAL C CA 1
ATOM 2963 C C . VAL C 1 20 ? 41.555 -6.342 52.666 1.00 22.77 19 VAL C C 1
ATOM 2964 O O . VAL C 1 20 ? 40.833 -5.627 53.356 1.00 25.11 19 VAL C O 1
ATOM 2968 N N . GLU C 1 21 ? 42.234 -7.378 53.150 1.00 23.00 20 GLU C N 1
ATOM 2969 C CA . GLU C 1 21 ? 42.187 -7.726 54.571 1.00 24.51 20 GLU C CA 1
ATOM 2970 C C . GLU C 1 21 ? 43.586 -8.012 55.081 1.00 24.65 20 GLU C C 1
ATOM 2971 O O . GLU C 1 21 ? 44.361 -8.700 54.418 1.00 23.21 20 GLU C O 1
ATOM 2977 N N . LEU C 1 22 ? 43.913 -7.464 56.248 1.00 24.80 21 LEU C N 1
ATOM 2978 C CA . LEU C 1 22 ? 45.206 -7.723 56.854 1.00 25.97 21 LEU C CA 1
ATOM 2979 C C . LEU C 1 22 ? 44.977 -8.856 57.861 1.00 28.59 21 LEU C C 1
ATOM 2980 O O . LEU C 1 22 ? 44.073 -8.784 58.702 1.00 28.58 21 LEU C O 1
ATOM 2985 N N . ILE C 1 23 ? 45.778 -9.913 57.750 1.00 30.50 22 ILE C N 1
ATOM 2986 C CA . ILE C 1 23 ? 45.652 -11.069 58.632 1.00 31.61 22 ILE C CA 1
ATOM 2987 C C . ILE C 1 23 ? 46.827 -11.115 59.591 1.00 33.01 22 ILE C C 1
ATOM 2988 O O . ILE C 1 23 ? 47.975 -10.966 59.168 1.00 34.20 22 ILE C O 1
ATOM 2993 N N . LEU C 1 24 ? 46.540 -11.308 60.878 1.00 33.85 23 LEU C N 1
ATOM 2994 C CA . LEU C 1 24 ? 47.586 -11.395 61.899 1.00 35.69 23 LEU C CA 1
ATOM 2995 C C . LEU C 1 24 ? 47.247 -12.520 62.861 1.00 37.65 23 LEU C C 1
ATOM 2996 O O . LEU C 1 24 ? 46.438 -12.343 63.770 1.00 38.86 23 LEU C O 1
ATOM 3001 N N . ASP C 1 25 ? 47.877 -13.673 62.656 1.00 39.88 24 ASP C N 1
ATOM 3002 C CA . ASP C 1 25 ? 47.628 -14.851 63.480 1.00 41.38 24 ASP C CA 1
ATOM 3003 C C . ASP C 1 25 ? 46.218 -15.360 63.191 1.00 41.69 24 ASP C C 1
ATOM 3004 O O . ASP C 1 25 ? 45.386 -15.456 64.091 1.00 42.17 24 ASP C O 1
ATOM 3009 N N . GLY C 1 26 ? 45.953 -15.658 61.922 1.00 41.32 25 GLY C N 1
ATOM 3010 C CA . GLY C 1 26 ? 44.652 -16.168 61.526 1.00 42.03 25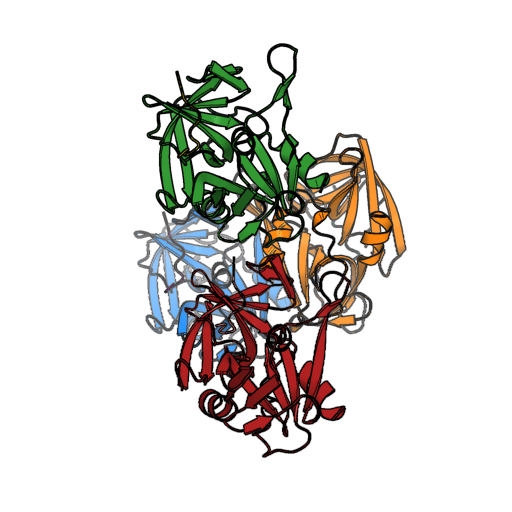 GLY C CA 1
ATOM 3011 C C . GLY C 1 26 ? 43.456 -15.268 61.789 1.00 42.54 25 GLY C C 1
ATOM 3012 O O . GLY C 1 26 ? 42.322 -15.632 61.458 1.00 42.14 25 GLY C O 1
ATOM 3013 N N . LYS C 1 27 ? 43.692 -14.097 62.379 1.00 41.68 26 LYS C N 1
ATOM 3014 C CA . LYS C 1 27 ? 42.609 -13.158 62.665 1.00 40.54 26 LYS C CA 1
ATOM 3015 C C . LYS C 1 27 ? 42.689 -11.905 61.777 1.00 39.10 26 LYS C C 1
ATOM 3016 O O . LYS C 1 27 ? 43.781 -11.386 61.519 1.00 39.72 26 LYS C O 1
ATOM 3018 N N . THR C 1 28 ? 41.534 -11.434 61.303 1.00 37.16 27 THR C N 1
ATOM 3019 C CA . THR C 1 28 ? 41.464 -10.234 60.461 1.00 35.28 27 THR C CA 1
ATOM 3020 C C . THR C 1 28 ? 41.666 -8.998 61.336 1.00 33.67 27 THR C C 1
ATOM 3021 O O . THR C 1 28 ? 40.815 -8.647 62.152 1.00 32.79 27 THR C O 1
ATOM 3025 N N . VAL C 1 29 ? 42.798 -8.334 61.158 1.00 32.53 28 VAL C N 1
ATOM 3026 C CA . VAL C 1 29 ? 43.101 -7.161 61.956 1.00 31.98 28 VAL C CA 1
ATOM 3027 C C . VAL C 1 29 ? 42.807 -5.824 61.277 1.00 30.22 28 VAL C C 1
ATOM 3028 O O . VAL C 1 29 ? 42.661 -4.810 61.952 1.00 32.24 28 VAL C O 1
ATOM 3032 N N . ALA C 1 30 ? 42.718 -5.815 59.951 1.00 28.13 29 ALA C N 1
ATOM 3033 C CA . ALA C 1 30 ? 42.425 -4.582 59.218 1.00 26.33 29 ALA C CA 1
ATOM 3034 C C . ALA C 1 30 ? 41.660 -4.828 57.910 1.00 25.64 29 ALA C C 1
ATOM 3035 O O . ALA C 1 30 ? 41.871 -5.836 57.225 1.00 23.92 29 ALA C O 1
ATOM 3037 N N . ILE C 1 31 ? 40.767 -3.891 57.582 1.00 25.41 30 ILE C N 1
ATOM 3038 C CA . ILE C 1 31 ? 39.944 -3.955 56.378 1.00 22.66 30 ILE C CA 1
ATOM 3039 C C . ILE C 1 31 ? 39.971 -2.622 55.649 1.00 22.56 30 ILE C C 1
ATOM 3040 O O . ILE C 1 31 ? 39.808 -1.569 56.272 1.00 21.88 30 ILE C O 1
ATOM 3045 N N . CYS C 1 32 ? 40.168 -2.680 54.330 1.00 21.14 31 CYS C N 1
ATOM 3046 C CA . CYS C 1 32 ? 40.193 -1.496 53.479 1.00 19.11 31 CYS C CA 1
ATOM 3047 C C . CYS C 1 32 ? 39.902 -1.942 52.058 1.00 19.49 31 CYS C C 1
ATOM 3048 O O . CYS C 1 32 ? 39.343 -3.020 51.858 1.00 20.62 31 CYS C O 1
ATOM 3051 N N . CYS C 1 33 ? 40.280 -1.125 51.077 1.00 20.03 32 CYS C N 1
ATOM 3052 C CA . CYS C 1 33 ? 40.058 -1.444 49.663 1.00 20.29 32 CYS C CA 1
ATOM 3053 C C . CYS C 1 33 ? 41.351 -1.364 48.865 1.00 20.13 32 CYS C C 1
ATOM 3054 O O . CYS C 1 33 ? 42.394 -0.979 49.382 1.00 20.73 32 CYS C O 1
ATOM 3057 N N . ALA C 1 34 ? 41.258 -1.722 47.589 1.00 20.41 33 ALA C N 1
ATOM 3058 C CA . ALA C 1 34 ? 42.381 -1.674 46.657 1.00 20.78 33 ALA C CA 1
ATOM 3059 C C . ALA C 1 34 ? 41.817 -1.403 45.267 1.00 21.75 33 ALA C C 1
ATOM 3060 O O . ALA C 1 34 ? 40.906 -2.102 44.818 1.00 23.30 33 ALA C O 1
ATOM 3062 N N . THR C 1 35 ? 42.347 -0.388 44.589 1.00 21.95 34 THR C N 1
ATOM 3063 C CA . THR C 1 35 ? 41.877 -0.036 43.248 1.00 20.36 34 THR C CA 1
ATOM 3064 C C . THR C 1 35 ? 42.899 -0.440 42.191 1.00 20.95 34 THR C C 1
ATOM 3065 O O . THR C 1 35 ? 44.005 0.095 42.150 1.00 22.21 34 THR C O 1
ATOM 3069 N N . GLY C 1 36 ? 42.537 -1.387 41.336 1.00 20.62 35 GLY C N 1
ATOM 3070 C CA . GLY C 1 36 ? 43.459 -1.801 40.299 1.00 21.12 35 GLY C CA 1
ATOM 3071 C C . GLY C 1 36 ? 43.507 -0.782 39.174 1.00 21.16 35 GLY C C 1
ATOM 3072 O O . GLY C 1 36 ? 42.473 -0.398 38.642 1.00 21.33 35 GLY C O 1
ATOM 3073 N N . VAL C 1 37 ? 44.705 -0.344 38.810 1.00 21.16 36 VAL C N 1
ATOM 3074 C CA . VAL C 1 37 ? 44.860 0.621 37.737 1.00 22.25 36 VAL C CA 1
ATOM 3075 C C . VAL C 1 37 ? 45.423 -0.013 36.449 1.00 23.42 36 VAL C C 1
ATOM 3076 O O . VAL C 1 37 ? 45.080 0.402 35.336 1.00 23.11 36 VAL C O 1
ATOM 3080 N N . PHE C 1 38 ? 46.273 -1.028 36.591 1.00 24.89 37 PHE C N 1
ATOM 3081 C CA . PHE C 1 38 ? 46.842 -1.705 35.419 1.00 25.17 37 PHE C CA 1
ATOM 3082 C C . PHE C 1 38 ? 47.608 -2.968 35.807 1.00 24.97 37 PHE C C 1
ATOM 3083 O O . PHE C 1 38 ? 48.008 -3.118 36.963 1.00 25.81 37 PHE C O 1
ATOM 3091 N N . GLY C 1 39 ? 47.806 -3.865 34.844 1.00 23.20 38 GLY C N 1
ATOM 3092 C CA . GLY C 1 39 ? 48.530 -5.099 35.108 1.00 23.59 38 GLY C CA 1
ATOM 3093 C C . GLY C 1 39 ? 48.104 -5.749 36.407 1.00 25.15 38 GLY C C 1
ATOM 3094 O O . GLY C 1 39 ? 46.954 -6.156 36.555 1.00 26.24 38 GLY C O 1
ATOM 3095 N N . THR C 1 40 ? 49.030 -5.854 37.355 1.00 25.74 39 THR C N 1
ATOM 3096 C CA . THR C 1 40 ? 48.720 -6.445 38.658 1.00 26.24 39 THR C CA 1
ATOM 3097 C C . THR C 1 40 ? 49.082 -5.415 39.724 1.00 25.89 39 THR C C 1
ATOM 3098 O O . THR C 1 40 ? 49.485 -5.737 40.856 1.00 23.82 39 THR C O 1
ATOM 3102 N N . ALA C 1 41 ? 48.922 -4.160 39.317 1.00 24.73 40 ALA C N 1
ATOM 3103 C CA . ALA C 1 41 ? 49.204 -3.010 40.146 1.00 24.07 40 ALA C CA 1
ATOM 3104 C C . ALA C 1 41 ? 47.907 -2.455 40.708 1.00 23.93 40 ALA C C 1
ATOM 3105 O O . ALA C 1 41 ? 46.923 -2.288 39.983 1.00 22.94 40 ALA C O 1
ATOM 3107 N N . TYR 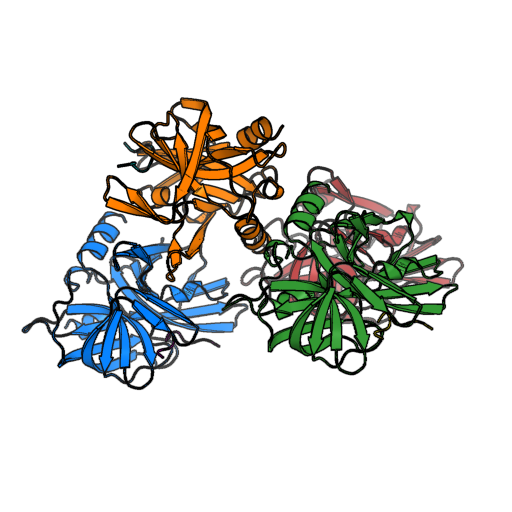C 1 42 ? 47.914 -2.173 42.007 1.00 23.72 41 TYR C N 1
ATOM 3108 C CA . TYR C 1 42 ? 46.741 -1.625 42.671 1.00 22.26 41 TYR C CA 1
ATOM 3109 C C . TYR C 1 42 ? 47.084 -0.411 43.497 1.00 22.01 41 TYR C C 1
ATOM 3110 O O . TYR C 1 42 ? 48.177 -0.325 44.064 1.00 23.57 41 TYR C O 1
ATOM 3119 N N . LEU C 1 43 ? 46.139 0.521 43.566 1.00 20.86 42 LEU C N 1
ATOM 3120 C CA . LEU C 1 43 ? 46.291 1.710 44.389 1.00 20.80 42 LEU C CA 1
ATOM 3121 C C . LEU C 1 43 ? 45.693 1.374 45.776 1.00 20.59 42 LEU C C 1
ATOM 3122 O O . LEU C 1 43 ? 44.526 0.985 45.873 1.00 21.20 42 LEU C O 1
ATOM 3127 N N . VAL C 1 44 ? 46.497 1.488 46.835 1.00 19.26 43 VAL C N 1
ATOM 3128 C CA . VAL C 1 44 ? 46.024 1.192 48.188 1.00 19.88 43 VAL C CA 1
ATOM 3129 C C . VAL C 1 44 ? 46.447 2.267 49.175 1.00 19.98 43 VAL C C 1
ATOM 3130 O O . VAL C 1 44 ? 47.323 3.085 48.888 1.00 19.07 43 VAL C O 1
ATOM 3134 N N . PRO C 1 45 ? 45.829 2.284 50.360 1.00 20.52 44 PRO C N 1
ATOM 3135 C CA . PRO C 1 45 ? 46.251 3.325 51.297 1.00 22.69 44 PRO C CA 1
ATOM 3136 C C . PRO C 1 45 ? 47.658 2.955 51.771 1.00 24.26 44 PRO C C 1
ATOM 3137 O O . PRO C 1 45 ? 47.931 1.785 52.050 1.00 22.49 44 PRO C O 1
ATOM 3141 N N . ARG C 1 46 ? 48.554 3.935 51.846 1.00 26.17 45 ARG C N 1
ATOM 3142 C CA . ARG C 1 46 ? 49.908 3.649 52.309 1.00 26.74 45 ARG C CA 1
ATOM 3143 C C . ARG C 1 46 ? 49.924 3.370 53.804 1.00 25.89 45 ARG C C 1
ATOM 3144 O O . ARG C 1 46 ? 50.639 2.475 54.252 1.00 24.82 45 ARG C O 1
ATOM 3152 N N . HIS C 1 47 ? 49.132 4.122 54.572 1.00 26.08 46 HIS C N 1
ATOM 3153 C CA . HIS C 1 47 ? 49.089 3.930 56.023 1.00 26.23 46 HIS C CA 1
ATOM 3154 C C . HIS C 1 47 ? 48.649 2.513 56.390 1.00 25.74 46 HIS C C 1
ATOM 3155 O O . HIS C 1 47 ? 48.589 2.153 57.566 1.00 26.46 46 HIS C O 1
ATOM 3162 N N . LEU C 1 48 ? 48.361 1.712 55.368 1.00 25.76 47 LEU C N 1
ATOM 3163 C CA . LEU C 1 48 ? 47.949 0.324 55.542 1.00 27.43 47 LEU C CA 1
ATOM 3164 C C . LEU C 1 48 ? 49.134 -0.530 56.005 1.00 30.73 47 LEU C C 1
ATOM 3165 O O . LEU C 1 48 ? 49.013 -1.396 56.884 1.00 31.25 47 LEU C O 1
ATOM 3170 N N . PHE C 1 49 ? 50.287 -0.276 55.401 1.00 31.54 48 PHE C N 1
ATOM 3171 C CA . PHE C 1 49 ? 51.483 -1.027 55.723 1.00 31.81 48 PHE C CA 1
ATOM 3172 C C . PHE C 1 49 ? 52.097 -0.620 57.049 1.00 31.82 48 PHE C C 1
ATOM 3173 O O . PHE C 1 49 ? 53.131 -1.147 57.457 1.00 31.24 48 PHE C O 1
ATOM 3181 N N . ALA C 1 50 ? 51.446 0.312 57.729 1.00 32.46 49 ALA C N 1
ATOM 3182 C CA . ALA C 1 50 ? 51.939 0.782 59.010 1.00 33.23 49 ALA C CA 1
ATOM 3183 C C . ALA C 1 50 ? 51.465 -0.190 60.075 1.00 33.91 49 ALA C C 1
ATOM 3184 O O . ALA C 1 50 ? 52.059 -0.298 61.143 1.00 34.10 49 ALA C O 1
ATOM 3186 N N . GLU C 1 51 ? 50.390 -0.905 59.762 1.00 35.03 50 GLU C N 1
ATOM 3187 C CA . GLU C 1 51 ? 49.818 -1.874 60.684 1.00 34.37 50 GLU C CA 1
ATOM 3188 C C . GLU C 1 51 ? 50.643 -3.148 60.747 1.00 33.52 50 GLU C C 1
ATOM 3189 O O . GLU C 1 51 ? 51.363 -3.487 59.804 1.00 31.73 50 GLU C O 1
ATOM 3195 N N . LYS C 1 52 ? 50.526 -3.845 61.876 1.00 33.85 51 LYS C N 1
ATOM 3196 C CA . LYS C 1 52 ? 51.232 -5.103 62.104 1.00 31.66 51 LYS C CA 1
ATOM 3197 C C . LYS C 1 52 ? 50.378 -6.218 61.510 1.00 30.77 51 LYS C C 1
ATOM 3198 O O . LYS C 1 52 ? 49.216 -6.401 61.890 1.00 30.14 51 LYS C O 1
ATOM 3200 N N . TYR C 1 53 ? 50.962 -6.947 60.567 1.00 29.32 52 TYR C N 1
ATOM 3201 C CA . TYR C 1 53 ? 50.273 -8.032 59.900 1.00 29.46 52 TYR C CA 1
ATOM 3202 C C . TYR C 1 53 ? 51.318 -9.035 59.439 1.00 30.69 52 TYR C C 1
ATOM 3203 O O . TYR C 1 53 ? 52.508 -8.758 59.487 1.00 31.05 52 TYR C O 1
ATOM 3212 N N . ASP C 1 54 ? 50.880 -10.199 58.984 1.00 31.98 53 ASP C N 1
ATOM 3213 C CA . ASP C 1 54 ? 51.821 -11.180 58.482 1.00 34.76 53 ASP C CA 1
ATOM 3214 C C . ASP C 1 54 ? 51.309 -11.750 57.161 1.00 35.15 53 ASP C C 1
ATOM 3215 O O . ASP C 1 54 ? 52.007 -12.500 56.477 1.00 35.61 53 ASP C O 1
ATOM 3220 N N . LYS C 1 55 ? 50.092 -11.360 56.794 1.00 35.24 54 LYS C N 1
ATOM 3221 C CA . LYS C 1 55 ? 49.492 -11.811 55.539 1.00 35.57 54 LYS C CA 1
ATOM 3222 C C . LYS C 1 55 ? 48.480 -10.773 55.038 1.00 34.78 54 LYS C C 1
ATOM 3223 O O . LYS C 1 55 ? 47.645 -10.300 55.810 1.00 36.24 54 LYS C O 1
ATOM 3225 N N . ILE C 1 56 ? 48.575 -10.412 53.758 1.00 32.59 55 ILE C N 1
ATOM 3226 C CA . ILE C 1 56 ? 47.671 -9.439 53.153 1.00 31.64 55 ILE C CA 1
ATOM 3227 C C . ILE C 1 56 ? 46.723 -10.106 52.163 1.00 31.81 55 ILE C C 1
ATOM 3228 O O . ILE C 1 56 ? 47.150 -10.646 51.139 1.00 31.38 55 ILE C O 1
ATOM 3233 N N . MET C 1 57 ? 45.434 -10.060 52.484 1.00 32.67 56 MET C N 1
ATOM 3234 C CA . MET C 1 57 ? 44.387 -10.652 51.653 1.00 33.61 56 MET C CA 1
ATOM 3235 C C . MET C 1 57 ? 43.906 -9.694 50.581 1.00 32.77 56 MET C C 1
ATOM 3236 O O . MET C 1 57 ? 43.327 -8.650 50.888 1.00 32.34 56 MET C O 1
ATOM 3241 N N . LEU C 1 58 ? 44.150 -10.036 49.324 1.00 31.61 57 LEU C N 1
ATOM 3242 C CA . LEU C 1 58 ? 43.685 -9.184 48.241 1.00 31.92 57 LEU C CA 1
ATOM 3243 C C . LEU C 1 58 ? 42.704 -9.963 47.382 1.00 32.63 57 LEU C C 1
ATOM 3244 O O . LEU C 1 58 ? 43.088 -10.832 46.602 1.00 32.98 57 LEU C O 1
ATOM 3249 N N . ASP C 1 59 ? 41.425 -9.660 47.542 1.00 34.06 58 ASP C N 1
ATOM 3250 C CA . ASP C 1 59 ? 40.391 -10.334 46.763 1.00 35.02 58 ASP C CA 1
ATOM 3251 C C . ASP C 1 59 ? 40.357 -11.838 47.042 1.00 33.33 58 ASP C C 1
ATOM 3252 O O . ASP C 1 59 ? 40.139 -12.643 46.137 1.00 33.09 58 ASP C O 1
ATOM 3257 N N . GLY C 1 60 ? 40.584 -12.203 48.302 1.00 32.04 59 GLY C N 1
ATOM 3258 C CA . GLY C 1 60 ? 40.544 -13.600 48.695 1.00 29.91 59 GLY C CA 1
ATOM 3259 C C . GLY C 1 60 ? 41.833 -14.377 48.525 1.00 29.69 59 GLY C C 1
ATOM 3260 O O . GLY C 1 60 ? 41.879 -15.571 48.820 1.00 29.41 59 GLY C O 1
ATOM 3261 N N . ARG C 1 61 ? 42.879 -13.713 48.042 1.00 29.11 60 ARG C N 1
ATOM 3262 C CA . ARG C 1 61 ? 44.176 -14.360 47.839 1.00 27.68 60 ARG C CA 1
ATOM 3263 C C . ARG C 1 61 ? 45.183 -13.892 48.894 1.00 28.85 60 ARG C C 1
ATOM 3264 O O . ARG C 1 61 ? 45.573 -12.724 48.913 1.00 30.55 60 ARG C O 1
ATOM 3272 N N . ALA C 1 62 ? 45.599 -14.799 49.772 1.00 28.46 61 ALA C N 1
ATOM 3273 C CA . ALA C 1 62 ? 46.541 -14.462 50.842 1.00 28.76 61 ALA C CA 1
ATOM 3274 C C . ALA C 1 62 ? 47.952 -14.313 50.313 1.00 29.23 61 ALA C C 1
ATOM 3275 O O . ALA C 1 62 ? 48.440 -15.202 49.613 1.00 30.44 61 ALA C O 1
ATOM 3277 N N . MET C 1 63 ? 48.618 -13.208 50.655 1.00 28.05 62 MET C N 1
ATOM 3278 C CA . MET C 1 63 ? 49.985 -12.983 50.175 1.00 27.78 62 MET C CA 1
ATOM 3279 C C . MET C 1 63 ? 50.934 -12.462 51.237 1.00 28.04 62 MET C C 1
ATOM 3280 O O . MET C 1 63 ? 50.512 -11.849 52.212 1.00 29.13 62 MET C O 1
ATOM 3285 N N . THR C 1 64 ? 52.223 -12.714 51.051 1.00 28.54 63 THR C N 1
ATOM 3286 C CA . THR C 1 64 ? 53.216 -12.228 52.001 1.00 29.78 63 THR C CA 1
ATOM 3287 C C . THR C 1 64 ? 54.052 -11.189 51.282 1.00 30.30 63 THR C C 1
ATOM 3288 O O . THR C 1 64 ? 54.004 -11.095 50.055 1.00 30.28 63 THR C O 1
ATOM 3292 N N . ASP C 1 65 ? 54.818 -10.412 52.040 1.00 32.01 64 ASP C N 1
ATOM 3293 C CA . ASP C 1 65 ? 55.624 -9.342 51.464 1.00 33.07 64 ASP C CA 1
ATOM 3294 C C . ASP C 1 65 ? 56.491 -9.682 50.255 1.00 33.61 64 ASP C C 1
ATOM 3295 O O . ASP C 1 65 ? 56.735 -8.824 49.402 1.00 35.59 64 ASP C O 1
ATOM 3300 N N . SER C 1 66 ? 56.947 -10.922 50.146 1.00 32.92 65 SER C N 1
ATOM 3301 C CA . SER C 1 66 ? 57.787 -11.294 49.006 1.00 32.47 65 SER C CA 1
ATOM 3302 C C . SER C 1 66 ? 57.006 -11.482 47.688 1.00 32.75 65 SER C C 1
ATOM 3303 O O . SER C 1 66 ? 57.598 -11.754 46.643 1.00 31.46 65 SER C O 1
ATOM 3306 N N . ASP C 1 67 ? 55.684 -11.318 47.745 1.00 33.29 66 ASP C N 1
ATOM 3307 C CA . ASP C 1 67 ? 54.812 -11.495 46.581 1.00 32.41 66 ASP C CA 1
ATOM 3308 C C . ASP C 1 67 ? 54.487 -10.213 45.824 1.00 31.30 66 ASP C C 1
ATOM 3309 O O . ASP C 1 67 ? 53.822 -10.262 44.788 1.00 31.41 66 ASP C O 1
ATOM 3314 N N . TYR C 1 68 ? 54.949 -9.073 46.325 1.00 29.33 67 TYR C N 1
ATOM 3315 C CA . TYR C 1 68 ? 54.645 -7.808 45.671 1.00 28.12 67 TYR C CA 1
ATOM 3316 C C . TYR C 1 68 ? 55.640 -6.729 46.039 1.00 26.93 67 TYR C C 1
ATOM 3317 O O . TYR C 1 68 ? 56.491 -6.926 46.900 1.00 26.74 67 TYR C O 1
ATOM 3326 N N . ARG C 1 69 ? 55.518 -5.586 45.372 1.00 26.74 68 ARG C N 1
ATOM 3327 C CA . ARG C 1 69 ? 56.375 -4.430 45.617 1.00 26.77 68 ARG C CA 1
ATOM 3328 C C . ARG C 1 69 ? 55.459 -3.257 45.917 1.00 26.93 68 ARG C C 1
ATOM 3329 O O . ARG C 1 69 ? 54.346 -3.194 45.400 1.00 26.84 68 ARG C O 1
ATOM 3332 N N . VAL C 1 70 ? 55.913 -2.331 46.753 1.00 26.94 69 VAL C N 1
ATOM 3333 C CA . VAL C 1 70 ? 55.096 -1.175 47.064 1.00 28.01 69 VAL C CA 1
ATOM 3334 C C . VAL C 1 70 ? 55.816 0.135 46.763 1.00 29.74 69 VAL C C 1
ATOM 3335 O O . VAL C 1 70 ? 56.669 0.575 47.533 1.00 31.29 69 VAL C O 1
ATOM 3339 N N . PHE C 1 71 ? 55.477 0.759 45.639 1.00 30.15 70 PHE C N 1
ATOM 3340 C CA . PHE C 1 71 ? 56.094 2.031 45.282 1.00 30.19 70 PHE C CA 1
ATOM 3341 C C . PHE C 1 71 ? 55.304 3.150 45.928 1.00 29.98 70 PHE C C 1
ATOM 3342 O O . PHE C 1 71 ? 54.079 3.093 46.004 1.00 29.20 70 PHE C O 1
ATOM 3350 N N . GLU C 1 72 ? 56.007 4.167 46.403 1.00 30.90 71 GLU C N 1
ATOM 3351 C CA . GLU C 1 72 ? 55.337 5.287 47.027 1.00 32.21 71 GLU C CA 1
ATOM 3352 C C . GLU C 1 72 ? 55.427 6.501 46.126 1.00 32.74 71 GLU C C 1
ATOM 3353 O O . GLU C 1 72 ? 56.321 6.595 45.291 1.00 32.37 71 GLU C O 1
ATOM 3359 N N . PHE C 1 73 ? 54.479 7.416 46.278 1.00 34.36 72 PHE C N 1
ATOM 3360 C CA . PHE C 1 73 ? 54.486 8.635 45.493 1.00 36.09 72 PHE C CA 1
ATOM 3361 C C . PHE C 1 73 ? 54.887 9.761 46.416 1.00 36.07 72 PHE C C 1
ATOM 3362 O O . PHE C 1 73 ? 54.478 9.803 47.568 1.00 35.92 72 PHE C O 1
ATOM 3370 N N . GLU C 1 74 ? 55.703 10.666 45.902 1.00 37.33 73 GLU C N 1
ATOM 3371 C CA . GLU C 1 74 ? 56.184 11.788 46.679 1.00 38.73 73 GLU C CA 1
ATOM 3372 C C . GLU C 1 74 ? 55.673 13.057 46.006 1.00 39.09 73 GLU C C 1
ATOM 3373 O O . GLU C 1 74 ? 55.892 13.271 44.817 1.00 39.39 73 GLU C O 1
ATOM 3379 N N . ILE C 1 75 ? 54.983 13.898 46.763 1.00 40.44 74 ILE C N 1
ATOM 3380 C CA . ILE C 1 75 ? 54.440 15.130 46.202 1.00 41.33 74 ILE C CA 1
ATOM 3381 C C . ILE C 1 75 ? 55.027 16.404 46.796 1.00 41.26 74 ILE C C 1
ATOM 3382 O O . ILE C 1 75 ? 55.242 16.506 48.006 1.00 40.38 74 ILE C O 1
ATOM 3387 N N . LYS C 1 76 ? 55.269 17.369 45.913 1.00 41.43 75 LYS C N 1
ATOM 3388 C CA . LYS C 1 76 ? 55.853 18.657 46.264 1.00 41.78 75 LYS C CA 1
ATOM 3389 C C . LYS C 1 76 ? 54.898 19.595 47.003 1.00 41.80 75 LYS C C 1
ATOM 3390 O O . LYS C 1 76 ? 53.959 20.114 46.413 1.00 41.58 75 LYS C O 1
ATOM 3392 N N . VAL C 1 77 ? 55.153 19.827 48.288 1.00 42.23 76 VAL C N 1
ATOM 3393 C CA . VAL C 1 77 ? 54.309 20.712 49.085 1.00 42.99 76 VAL C CA 1
ATOM 3394 C C . VAL C 1 77 ? 55.120 21.798 49.794 1.00 43.82 76 VAL C C 1
ATOM 3395 O O . VAL C 1 77 ? 55.705 21.567 50.857 1.00 43.59 76 VAL C O 1
ATOM 3399 N N . LYS C 1 78 ? 55.144 22.985 49.189 1.00 44.63 77 LYS C N 1
ATOM 3400 C CA . LYS C 1 78 ? 55.879 24.124 49.728 1.00 45.45 77 LYS C CA 1
ATOM 3401 C C . LYS C 1 78 ? 57.371 23.835 49.740 1.00 45.89 77 LYS C C 1
ATOM 3402 O O . LYS C 1 78 ? 58.008 23.870 50.796 1.00 45.46 77 LYS C O 1
ATOM 3404 N N . GLY C 1 79 ? 57.918 23.546 48.562 1.00 46.20 78 GLY C N 1
ATOM 3405 C CA . GLY C 1 79 ? 59.338 23.253 48.448 1.00 48.35 78 GLY C CA 1
ATOM 3406 C C . GLY C 1 79 ? 59.696 21.791 48.657 1.00 49.64 78 GLY C C 1
ATOM 3407 O O . GLY C 1 79 ? 59.958 21.054 47.697 1.00 51.69 78 GLY C O 1
ATOM 3408 N N . GLN C 1 80 ? 59.704 21.369 49.917 1.00 49.40 79 GLN C N 1
ATOM 3409 C CA . GLN C 1 80 ? 60.031 19.993 50.289 1.00 49.70 79 GLN C CA 1
ATOM 3410 C C . GLN C 1 80 ? 59.031 18.958 49.750 1.00 48.70 79 GLN C C 1
ATOM 3411 O O . GLN C 1 80 ? 57.856 19.261 49.579 1.00 48.73 79 GLN C O 1
ATOM 3417 N N . ASP C 1 81 ? 59.503 17.742 49.479 1.00 48.29 80 ASP C N 1
ATOM 3418 C CA . ASP C 1 81 ? 58.632 16.676 48.971 1.00 49.06 80 ASP C CA 1
ATOM 3419 C C . ASP C 1 81 ? 58.074 15.786 50.093 1.00 48.83 80 ASP C C 1
ATOM 3420 O O . ASP C 1 81 ? 58.790 15.424 51.035 1.00 50.07 80 ASP C O 1
ATOM 3425 N N . MET C 1 82 ? 56.796 15.427 49.988 1.00 47.12 81 MET C N 1
ATOM 3426 C CA . MET C 1 82 ? 56.166 14.579 50.994 1.00 45.06 81 MET C CA 1
ATOM 3427 C C . MET C 1 82 ? 55.590 13.296 50.416 1.00 42.68 81 MET C C 1
ATOM 3428 O O . MET C 1 82 ? 55.336 13.197 49.212 1.00 42.28 81 MET C O 1
ATOM 3433 N N . LEU C 1 83 ? 55.370 12.323 51.296 1.00 39.72 82 LEU C N 1
ATOM 3434 C CA . LEU C 1 83 ? 54.848 11.020 50.910 1.00 36.31 82 LEU C CA 1
ATOM 3435 C C . LEU C 1 83 ? 53.320 10.952 50.844 1.00 34.39 82 LEU C C 1
ATOM 3436 O O . LEU C 1 83 ? 52.633 11.086 51.858 1.00 34.52 82 LEU C O 1
ATOM 3441 N N . SER C 1 84 ? 52.802 10.740 49.635 1.00 31.85 83 SER C N 1
ATOM 3442 C CA . SER C 1 84 ? 51.363 10.644 49.395 1.00 29.30 83 SER C CA 1
ATOM 3443 C C . SER C 1 84 ? 50.782 9.422 50.087 1.00 27.57 83 SER C C 1
ATOM 3444 O O . SER C 1 84 ? 51.451 8.398 50.195 1.00 27.17 83 SER C O 1
ATOM 3447 N N . ASP C 1 85 ? 49.547 9.513 50.572 1.00 27.29 84 ASP C N 1
ATOM 3448 C CA . ASP C 1 85 ? 48.972 8.342 51.226 1.00 26.88 84 ASP C CA 1
ATOM 3449 C C . ASP C 1 85 ? 48.515 7.332 50.187 1.00 25.56 84 ASP C C 1
ATOM 3450 O O . ASP C 1 85 ? 47.975 6.281 50.522 1.00 25.75 84 ASP C O 1
ATOM 3455 N N . ALA C 1 86 ? 48.730 7.660 48.922 1.00 23.52 85 ALA C N 1
ATOM 3456 C CA . ALA C 1 86 ? 48.352 6.757 47.860 1.00 25.26 85 ALA C CA 1
ATOM 3457 C C . ALA C 1 86 ? 49.583 5.954 47.445 1.00 25.51 85 ALA C C 1
ATOM 3458 O O . ALA C 1 86 ? 50.493 6.485 46.805 1.00 25.30 85 ALA C O 1
ATOM 3460 N N . ALA C 1 87 ? 49.601 4.676 47.826 1.00 25.60 86 ALA C N 1
ATOM 3461 C CA . ALA C 1 87 ? 50.705 3.763 47.512 1.00 25.31 86 ALA C CA 1
ATOM 3462 C C . ALA C 1 87 ? 50.305 2.776 46.414 1.00 24.99 86 ALA C C 1
ATOM 3463 O O . ALA C 1 87 ? 49.140 2.393 46.314 1.00 25.79 86 ALA C O 1
ATOM 3465 N N . LEU C 1 88 ? 51.269 2.361 45.594 1.00 25.32 87 LEU C N 1
ATOM 3466 C CA . LEU C 1 88 ? 50.995 1.414 44.504 1.00 23.85 87 LEU C CA 1
ATOM 3467 C C . LEU C 1 88 ? 51.528 0.021 44.819 1.00 23.89 87 LEU C C 1
ATOM 3468 O O . LEU C 1 88 ? 52.730 -0.182 44.986 1.00 24.10 87 LEU C O 1
ATOM 3473 N N . MET C 1 89 ? 50.618 -0.939 44.898 1.00 24.17 88 MET C N 1
ATOM 3474 C CA . MET C 1 89 ? 50.972 -2.323 45.210 1.00 25.15 88 MET C CA 1
ATOM 3475 C C . MET C 1 89 ? 51.024 -3.192 43.946 1.00 24.83 88 MET C C 1
ATOM 3476 O O . MET C 1 89 ? 49.991 -3.592 43.404 1.00 24.91 88 MET C O 1
ATOM 3481 N N . VAL C 1 90 ? 52.234 -3.483 43.486 1.00 25.20 89 VAL C N 1
ATOM 3482 C CA . VAL C 1 90 ? 52.427 -4.285 42.280 1.00 26.02 89 VAL C CA 1
ATOM 3483 C C . VAL C 1 90 ? 52.761 -5.736 42.617 1.00 26.86 89 VAL C C 1
ATOM 3484 O O . VAL C 1 90 ? 53.849 -6.036 43.123 1.00 26.86 89 VAL C O 1
ATOM 3488 N N . LEU C 1 91 ? 51.822 -6.633 42.339 1.00 27.96 90 LEU C N 1
ATOM 3489 C CA . LEU C 1 91 ? 52.027 -8.050 42.614 1.00 28.85 90 LEU C CA 1
ATOM 3490 C C . LEU C 1 91 ? 52.957 -8.649 41.577 1.00 29.85 90 LEU C C 1
ATOM 3491 O O . LEU C 1 91 ? 52.926 -8.253 40.416 1.00 30.88 90 LEU C O 1
ATOM 3496 N N . HIS C 1 92 ? 53.773 -9.611 41.986 1.00 30.18 91 HIS C N 1
ATOM 3497 C CA . HIS C 1 92 ? 54.670 -10.253 41.041 1.00 31.81 91 HIS C CA 1
ATOM 3498 C C . HIS C 1 92 ? 53.839 -11.083 40.047 1.00 32.49 91 HIS C C 1
ATOM 3499 O O . HIS C 1 92 ? 53.929 -10.894 38.838 1.00 32.40 91 HIS C O 1
ATOM 3506 N N . ARG C 1 93 ? 53.029 -11.999 40.566 1.00 34.14 92 ARG C N 1
ATOM 3507 C CA . ARG C 1 93 ? 52.176 -12.839 39.727 1.00 35.38 92 ARG C CA 1
ATOM 3508 C C . ARG C 1 93 ? 50.740 -12.424 40.044 1.00 35.30 92 ARG C C 1
ATOM 3509 O O . ARG C 1 93 ? 50.416 -12.155 41.200 1.00 34.94 92 ARG C O 1
ATOM 3512 N N . GLY C 1 94 ? 49.880 -12.363 39.034 1.00 35.36 93 GLY C N 1
ATOM 3513 C CA . GLY C 1 94 ? 48.502 -11.981 39.300 1.00 35.14 93 GLY C CA 1
ATOM 3514 C C . GLY C 1 94 ? 47.582 -11.893 38.095 1.00 34.58 93 GLY C C 1
ATOM 3515 O O . GLY C 1 94 ? 48.040 -11.829 36.951 1.00 33.98 93 GLY C O 1
ATOM 3516 N N . ASN C 1 95 ? 46.277 -11.897 38.360 1.00 33.94 94 ASN C N 1
ATOM 3517 C CA . ASN C 1 95 ? 45.264 -11.809 37.307 1.00 34.68 94 ASN C CA 1
ATOM 3518 C C . ASN C 1 95 ? 45.103 -10.361 36.825 1.00 34.28 94 ASN C C 1
ATOM 3519 O O . ASN C 1 95 ? 44.638 -9.505 37.578 1.00 34.75 94 ASN C O 1
ATOM 3524 N N . LYS C 1 96 ? 45.472 -10.104 35.567 1.00 32.78 95 LYS C N 1
ATOM 3525 C CA . LYS C 1 96 ? 45.423 -8.762 34.980 1.00 30.12 95 LYS C CA 1
ATOM 3526 C C . LYS C 1 96 ? 44.108 -8.020 35.198 1.00 29.01 95 LYS C C 1
ATOM 3527 O O . LYS C 1 96 ? 43.030 -8.613 35.193 1.00 27.26 95 LYS C O 1
ATOM 3529 N N . VAL C 1 97 ? 44.217 -6.712 35.401 1.00 27.90 96 VAL C N 1
ATOM 3530 C CA . VAL C 1 97 ? 43.062 -5.858 35.631 1.00 27.61 96 VAL C CA 1
ATOM 3531 C C . VAL C 1 97 ? 42.926 -4.926 34.439 1.00 28.48 96 VAL C C 1
ATOM 3532 O O . VAL C 1 97 ? 43.856 -4.796 33.645 1.00 28.35 96 VAL C O 1
ATOM 3536 N N . ARG C 1 98 ? 41.774 -4.274 34.312 1.00 28.79 97 ARG C N 1
ATOM 3537 C CA . ARG C 1 98 ? 41.560 -3.362 33.196 1.00 28.61 97 ARG C CA 1
ATOM 3538 C C . ARG C 1 98 ? 42.339 -2.084 33.401 1.00 27.88 97 ARG C C 1
ATOM 3539 O O . ARG C 1 98 ? 42.127 -1.371 34.379 1.00 28.82 97 ARG C O 1
ATOM 3541 N N . ASP C 1 99 ? 43.244 -1.810 32.468 1.00 27.54 98 ASP C N 1
ATOM 3542 C CA . ASP C 1 99 ? 44.071 -0.605 32.483 1.00 26.07 98 ASP C CA 1
ATOM 3543 C C . ASP C 1 99 ? 43.167 0.619 32.448 1.00 23.77 98 ASP C C 1
ATOM 3544 O O . ASP C 1 99 ? 42.531 0.897 31.424 1.00 23.69 98 ASP C O 1
ATOM 3549 N N . ILE C 1 100 ? 43.119 1.355 33.553 1.00 21.52 99 ILE C N 1
ATOM 3550 C CA . ILE C 1 100 ? 42.276 2.544 33.624 1.00 20.71 99 ILE C CA 1
ATOM 3551 C C . ILE C 1 100 ? 43.061 3.822 33.872 1.00 20.88 99 ILE C C 1
ATOM 3552 O O . ILE C 1 100 ? 42.484 4.855 34.187 1.00 20.10 99 ILE C O 1
ATOM 3557 N N . THR C 1 101 ? 44.377 3.747 33.710 1.00 22.32 100 THR C N 1
ATOM 3558 C CA . THR C 1 101 ? 45.252 4.899 33.913 1.00 23.89 100 THR C CA 1
ATOM 3559 C C . THR C 1 101 ? 44.923 6.118 33.051 1.00 25.10 100 THR C C 1
ATOM 3560 O O . THR C 1 101 ? 45.166 7.243 33.468 1.00 25.22 100 THR C O 1
ATOM 3564 N N . LYS C 1 102 ? 44.385 5.905 31.851 1.00 26.61 101 LYS C N 1
ATOM 3565 C CA . LYS C 1 102 ? 44.059 7.028 30.977 1.00 28.37 101 LYS C CA 1
ATOM 3566 C C . LYS C 1 102 ? 42.941 7.883 31.557 1.00 29.45 101 LYS C C 1
ATOM 3567 O O . LYS C 1 102 ? 42.652 8.964 31.050 1.00 29.90 101 LYS C O 1
ATOM 3573 N N . HIS C 1 103 ? 42.315 7.404 32.627 1.00 29.78 102 HIS C N 1
ATOM 3574 C CA . HIS C 1 103 ? 41.222 8.142 33.251 1.00 29.34 102 HIS C CA 1
ATOM 3575 C C . HIS C 1 103 ? 41.639 8.995 34.440 1.00 30.13 102 HIS C C 1
ATOM 3576 O O . HIS C 1 103 ? 40.795 9.555 35.140 1.00 30.09 102 HIS C O 1
ATOM 3583 N N . PHE C 1 104 ? 42.939 9.072 34.687 1.00 30.54 103 PHE C N 1
ATOM 3584 C CA . PHE C 1 104 ? 43.434 9.905 35.763 1.00 32.75 103 PHE C CA 1
ATOM 3585 C C . PHE C 1 104 ? 43.857 11.186 35.076 1.00 34.06 103 PHE C C 1
ATOM 3586 O O . PHE C 1 104 ? 43.836 11.249 33.854 1.00 34.83 103 PHE C O 1
ATOM 3594 N N . ARG C 1 105 ? 44.218 12.211 35.835 1.00 36.43 104 ARG C N 1
ATOM 3595 C CA . ARG C 1 105 ? 44.635 13.465 35.214 1.00 39.63 104 ARG C CA 1
ATOM 3596 C C . ARG C 1 105 ? 45.852 14.037 35.909 1.00 40.70 104 ARG C C 1
ATOM 3597 O O . ARG C 1 105 ? 46.338 13.478 36.897 1.00 38.76 104 ARG C O 1
ATOM 3605 N N . ASP C 1 106 ? 46.340 15.157 35.384 1.00 43.48 105 ASP C N 1
ATOM 3606 C CA . ASP C 1 106 ? 47.519 15.802 35.938 1.00 46.35 105 ASP C CA 1
ATOM 3607 C C . ASP C 1 106 ? 47.285 17.079 36.749 1.00 48.55 105 ASP C C 1
ATOM 3608 O O . ASP C 1 106 ? 48.229 17.698 37.220 1.00 49.47 105 ASP C O 1
ATOM 3613 N N . THR C 1 107 ? 46.035 17.467 36.952 1.00 51.46 106 THR C N 1
ATOM 3614 C CA . THR C 1 107 ? 45.759 18.666 37.742 1.00 53.41 106 THR C CA 1
ATOM 3615 C C . THR C 1 107 ? 44.462 18.554 38.550 1.00 53.94 106 THR C C 1
ATOM 3616 O O . THR C 1 107 ? 43.570 17.763 38.211 1.00 54.26 106 THR C O 1
ATOM 3620 N N . ALA C 1 108 ? 44.368 19.332 39.628 1.00 53.98 107 ALA C N 1
ATOM 3621 C CA . ALA C 1 108 ? 43.159 19.350 40.448 1.00 53.97 107 ALA C CA 1
ATOM 3622 C C . ALA C 1 108 ? 42.110 20.043 39.581 1.00 53.64 107 ALA C C 1
ATOM 3623 O O . ALA C 1 108 ? 41.543 21.063 39.965 1.00 54.16 107 ALA C O 1
ATOM 3625 N N . ARG C 1 109 ? 41.882 19.465 38.404 1.00 53.42 108 ARG C N 1
ATOM 3626 C CA . ARG C 1 109 ? 40.952 19.959 37.393 1.00 53.10 108 ARG C CA 1
ATOM 3627 C C . ARG C 1 109 ? 39.566 20.304 37.953 1.00 52.27 108 ARG C C 1
ATOM 3628 O O . ARG C 1 109 ? 38.802 21.045 37.336 1.00 51.30 108 ARG C O 1
ATOM 3631 N N . MET C 1 110 ? 39.266 19.773 39.134 1.00 52.27 109 MET C N 1
ATOM 3632 C CA . MET C 1 110 ? 37.983 19.974 39.812 1.00 51.68 109 MET C CA 1
ATOM 3633 C C . MET C 1 110 ? 37.486 21.406 39.979 1.00 49.46 109 MET C C 1
ATOM 3634 O O . MET C 1 110 ? 38.253 22.363 39.896 1.00 49.50 109 MET C O 1
ATOM 3639 N N . LYS C 1 111 ? 36.185 21.529 40.220 1.00 46.50 110 LYS C N 1
ATOM 3640 C CA . LYS C 1 111 ? 35.539 22.818 40.427 1.00 44.49 110 LYS C CA 1
ATOM 3641 C C . LYS C 1 111 ? 34.582 22.635 41.597 1.00 43.84 110 LYS C C 1
ATOM 3642 O O . LYS C 1 111 ? 33.540 21.994 41.463 1.00 44.36 110 LYS C O 1
ATOM 3644 N N . LYS C 1 112 ? 34.957 23.185 42.747 1.00 43.00 111 LYS C N 1
ATOM 3645 C CA . LYS C 1 112 ? 34.163 23.095 43.971 1.00 42.07 111 LYS C CA 1
ATOM 3646 C C . LYS C 1 112 ? 32.666 22.942 43.726 1.00 41.58 111 LYS C C 1
ATOM 3647 O O . LYS C 1 112 ? 32.083 23.638 42.896 1.00 41.22 111 LYS C O 1
ATOM 3653 N N . GLY C 1 113 ? 32.050 22.017 44.453 1.00 41.09 112 GLY C N 1
ATOM 3654 C CA . GLY C 1 113 ? 30.624 21.794 44.314 1.00 39.33 112 GLY C CA 1
ATOM 3655 C C . GLY C 1 113 ? 30.190 20.785 43.267 1.00 38.18 112 GLY C C 1
ATOM 3656 O O . GLY C 1 113 ? 29.013 20.444 43.216 1.00 39.35 112 GLY C O 1
ATOM 3657 N N . THR C 1 114 ? 31.105 20.294 42.436 1.00 36.11 113 THR C N 1
ATOM 3658 C CA . THR C 1 114 ? 30.705 19.339 41.409 1.00 34.61 113 THR C CA 1
ATOM 3659 C C . THR C 1 114 ? 30.615 17.910 41.928 1.00 33.30 113 THR C C 1
ATOM 3660 O O . THR C 1 114 ? 31.281 17.545 42.900 1.00 33.53 113 THR C O 1
ATOM 3664 N N . PRO C 1 115 ? 29.770 17.084 41.286 1.00 31.57 114 PRO C N 1
ATOM 3665 C CA . PRO C 1 115 ? 29.534 15.678 41.625 1.00 29.34 114 PRO C CA 1
ATOM 3666 C C . PRO C 1 115 ? 30.782 14.836 41.823 1.00 28.24 114 PRO C C 1
ATOM 3667 O O . PRO C 1 115 ? 31.731 14.909 41.046 1.00 28.54 114 PRO C O 1
ATOM 3671 N N . VAL C 1 116 ? 30.751 14.026 42.873 1.00 27.96 115 VAL C N 1
ATOM 3672 C CA . VAL C 1 116 ? 31.850 13.141 43.236 1.00 27.64 115 VAL C CA 1
ATOM 3673 C C . VAL C 1 116 ? 31.294 11.758 43.607 1.00 27.66 115 VAL C C 1
ATOM 3674 O O . VAL C 1 116 ? 30.387 11.648 44.430 1.00 27.22 115 VAL C O 1
ATOM 3678 N N . VAL C 1 117 ? 31.827 10.707 42.988 1.00 27.68 116 VAL C N 1
ATOM 3679 C CA . VAL C 1 117 ? 31.403 9.341 43.293 1.00 26.18 116 VAL C CA 1
ATOM 3680 C C . VAL C 1 117 ? 32.591 8.572 43.868 1.00 26.73 116 VAL C C 1
ATOM 3681 O O . VAL C 1 117 ? 33.687 8.580 43.296 1.00 27.49 116 VAL C O 1
ATOM 3685 N N . GLY C 1 118 ? 32.373 7.927 45.009 1.00 25.71 117 GLY C N 1
ATOM 3686 C CA . GLY C 1 118 ? 33.422 7.139 45.628 1.00 24.93 117 GLY C CA 1
ATOM 3687 C C . GLY C 1 118 ? 33.085 5.673 45.430 1.00 25.50 117 GLY C C 1
ATOM 3688 O O . GLY C 1 118 ? 31.915 5.289 45.563 1.00 27.29 117 GLY C O 1
ATOM 3689 N N . VAL C 1 119 ? 34.087 4.851 45.116 1.00 23.21 118 VAL C N 1
ATOM 3690 C CA . VAL C 1 119 ? 33.860 3.421 44.892 1.00 20.78 118 VAL C CA 1
ATOM 3691 C C . VAL C 1 119 ? 34.478 2.526 45.983 1.00 20.48 118 VAL C C 1
ATOM 3692 O O . VAL C 1 119 ? 35.677 2.584 46.247 1.00 22.09 118 VAL C O 1
ATOM 3696 N N . VAL C 1 120 ? 33.650 1.704 46.621 1.00 19.06 119 VAL C N 1
ATOM 3697 C CA . VAL C 1 120 ? 34.120 0.820 47.683 1.00 19.05 119 VAL C CA 1
ATOM 3698 C C . VAL C 1 120 ? 33.850 -0.635 47.350 1.00 20.98 119 VAL C C 1
ATOM 3699 O O . VAL C 1 120 ? 33.015 -0.958 46.506 1.00 20.96 119 VAL C O 1
ATOM 3703 N N . ASN C 1 121 ? 34.565 -1.511 48.039 1.00 22.57 120 ASN C N 1
ATOM 3704 C CA . ASN C 1 121 ? 34.410 -2.940 47.873 1.00 23.38 120 ASN C CA 1
ATOM 3705 C C . ASN C 1 121 ? 35.313 -3.607 48.884 1.00 23.94 120 ASN C C 1
ATOM 3706 O O . ASN C 1 121 ? 36.500 -3.773 48.628 1.00 25.01 120 ASN C O 1
ATOM 3711 N N . ASN C 1 122 ? 34.756 -3.974 50.037 1.00 23.92 121 ASN C N 1
ATOM 3712 C CA . ASN C 1 122 ? 35.536 -4.614 51.089 1.00 24.84 121 ASN C CA 1
ATOM 3713 C C . ASN C 1 122 ? 34.759 -5.642 51.907 1.00 25.84 121 ASN C C 1
ATOM 3714 O O . ASN C 1 122 ? 33.574 -5.874 51.673 1.00 26.79 121 ASN C O 1
ATOM 3719 N N . ALA C 1 123 ? 35.436 -6.241 52.885 1.00 27.14 122 ALA C N 1
ATOM 3720 C CA . ALA C 1 123 ? 34.828 -7.256 53.749 1.00 26.83 122 ALA C CA 1
ATOM 3721 C C . ALA C 1 123 ? 33.843 -6.662 54.760 1.00 28.39 122 ALA C C 1
ATOM 3722 O O . ALA C 1 123 ? 33.138 -7.391 55.468 1.00 27.20 122 ALA C O 1
ATOM 3724 N N . ASP C 1 124 ? 33.784 -5.335 54.811 1.00 30.43 123 ASP C N 1
ATOM 3725 C CA . ASP C 1 124 ? 32.903 -4.645 55.744 1.00 31.64 123 ASP C CA 1
ATOM 3726 C C . ASP C 1 124 ? 31.498 -4.326 55.219 1.00 31.74 123 ASP C C 1
ATOM 3727 O O . ASP C 1 124 ? 30.519 -4.510 55.938 1.00 32.87 123 ASP C O 1
ATOM 3732 N N . VAL C 1 125 ? 31.397 -3.850 53.979 1.00 31.14 124 VAL C N 1
ATOM 3733 C CA . VAL C 1 125 ? 30.099 -3.500 53.394 1.00 29.07 124 VAL C CA 1
ATOM 3734 C C . VAL C 1 125 ? 29.918 -3.960 51.943 1.00 28.46 124 VAL C C 1
ATOM 3735 O O . VAL C 1 125 ? 29.005 -3.507 51.266 1.00 29.46 124 VAL C O 1
ATOM 3739 N N . GLY C 1 126 ? 30.782 -4.848 51.462 1.00 27.31 125 GLY C N 1
ATOM 3740 C CA . GLY C 1 126 ? 30.660 -5.320 50.090 1.00 26.64 125 GLY C CA 1
ATOM 3741 C C . GLY C 1 126 ? 30.862 -4.225 49.054 1.00 26.56 125 GLY C C 1
ATOM 3742 O O . GLY C 1 126 ? 31.750 -3.387 49.202 1.00 27.13 125 GLY C O 1
ATOM 3743 N N . ARG C 1 127 ? 30.052 -4.227 47.998 1.00 25.54 126 ARG C N 1
ATOM 3744 C CA . ARG C 1 127 ? 30.174 -3.202 46.965 1.00 23.42 126 ARG C CA 1
ATOM 3745 C C . ARG C 1 127 ? 29.219 -2.071 47.249 1.00 21.23 126 ARG C C 1
ATOM 3746 O O . ARG C 1 127 ? 28.045 -2.294 47.500 1.00 20.32 126 ARG C O 1
ATOM 3754 N N . LEU C 1 128 ? 29.738 -0.851 47.182 1.00 20.85 127 LEU C N 1
ATOM 3755 C CA . LEU C 1 128 ? 28.961 0.343 47.485 1.00 18.73 127 LEU C CA 1
ATOM 3756 C C . LEU C 1 128 ? 29.520 1.566 46.770 1.00 17.65 127 LEU C C 1
ATOM 3757 O O . LEU C 1 128 ? 30.692 1.597 46.409 1.00 18.67 127 LEU C O 1
ATOM 3762 N N . ILE C 1 129 ? 28.677 2.570 46.564 1.00 15.95 128 ILE C N 1
ATOM 3763 C CA . ILE C 1 129 ? 29.093 3.807 45.916 1.00 14.52 128 ILE C CA 1
ATOM 3764 C C . ILE C 1 129 ? 28.593 4.946 46.812 1.00 14.62 128 ILE C C 1
ATOM 3765 O O . ILE C 1 129 ? 27.468 4.888 47.307 1.00 14.07 128 ILE C O 1
ATOM 3770 N N . PHE C 1 130 ? 29.424 5.954 47.070 1.00 14.12 129 PHE C N 1
ATOM 3771 C CA . PHE C 1 130 ? 28.941 7.086 47.854 1.00 14.43 129 PHE C CA 1
ATOM 3772 C C . PHE C 1 130 ? 29.067 8.351 46.997 1.00 16.24 129 PHE C C 1
ATOM 3773 O O . PHE C 1 130 ? 30.003 8.503 46.202 1.00 14.72 129 PHE C O 1
ATOM 3781 N N . SER C 1 131 ? 28.086 9.237 47.115 1.00 18.86 130 SER C N 1
ATOM 3782 C CA . SER C 1 131 ? 28.106 10.463 46.344 1.00 20.97 130 SER C CA 1
ATOM 3783 C C . SER C 1 131 ? 28.170 11.680 47.252 1.00 23.87 130 SER C C 1
ATOM 3784 O O . SER C 1 131 ? 27.836 11.614 48.440 1.00 24.61 130 SER C O 1
ATOM 3787 N N . GLY C 1 132 ? 28.623 12.788 46.675 1.00 27.11 131 GLY C N 1
ATOM 3788 C CA . GLY C 1 132 ? 28.743 14.027 47.412 1.00 29.38 131 GLY C CA 1
ATOM 3789 C C . GLY C 1 132 ? 29.270 15.135 46.527 1.00 31.60 131 GLY C C 1
ATOM 3790 O O . GLY C 1 132 ? 29.326 14.990 45.301 1.00 31.25 131 GLY C O 1
ATOM 3791 N N . GLU C 1 133 ? 29.657 16.243 47.154 1.00 33.36 132 GLU C N 1
ATOM 3792 C CA . GLU C 1 133 ? 30.182 17.409 46.446 1.00 34.12 132 GLU C CA 1
ATOM 3793 C C . GLU C 1 133 ? 31.681 17.602 46.636 1.00 33.75 132 GLU C C 1
ATOM 3794 O O . GLU C 1 133 ? 32.219 17.415 47.726 1.00 34.07 132 GLU C O 1
ATOM 3800 N N . ALA C 1 134 ? 32.344 18.028 45.573 1.00 32.98 133 ALA C N 1
ATOM 3801 C CA . ALA C 1 134 ? 33.765 18.292 45.641 1.00 31.66 133 ALA C CA 1
ATOM 3802 C C . ALA C 1 134 ? 33.975 19.558 46.483 1.00 31.09 133 ALA C C 1
ATOM 3803 O O . ALA C 1 134 ? 33.305 20.566 46.268 1.00 31.31 133 ALA C O 1
ATOM 3805 N N . LEU C 1 135 ? 34.870 19.499 47.465 1.00 30.47 134 LEU C N 1
ATOM 3806 C CA . LEU C 1 135 ? 35.171 20.683 48.257 1.00 31.11 134 LEU C CA 1
ATOM 3807 C C . LEU C 1 135 ? 36.364 21.358 47.563 1.00 33.24 134 LEU C C 1
ATOM 3808 O O . LEU C 1 135 ? 36.214 21.880 46.456 1.00 33.60 134 LEU C O 1
ATOM 3813 N N . THR C 1 136 ? 37.539 21.353 48.189 1.00 34.81 135 THR C N 1
ATOM 3814 C CA . THR C 1 136 ? 38.726 21.948 47.569 1.00 37.51 135 THR C CA 1
ATOM 3815 C C . THR C 1 136 ? 39.964 21.075 47.691 1.00 37.65 135 THR C C 1
ATOM 3816 O O . THR C 1 136 ? 39.898 19.913 48.098 1.00 37.26 135 THR C O 1
ATOM 3820 N N . TYR C 1 137 ? 41.099 21.658 47.333 1.00 37.81 136 TYR C N 1
ATOM 3821 C CA . TYR C 1 137 ? 42.360 20.954 47.405 1.00 37.84 136 TYR C CA 1
ATOM 3822 C C . TYR C 1 137 ? 43.002 21.236 48.766 1.00 38.62 136 TYR C C 1
ATOM 3823 O O . TYR C 1 137 ? 42.683 22.234 49.424 1.00 38.99 136 TYR C O 1
ATOM 3832 N N . LYS C 1 138 ? 43.890 20.348 49.196 1.00 37.57 137 LYS C N 1
ATOM 3833 C CA . LYS C 1 138 ? 44.556 20.504 50.481 1.00 37.81 137 LYS C CA 1
ATOM 3834 C C . LYS C 1 138 ? 46.005 20.096 50.334 1.00 37.60 137 LYS C C 1
ATOM 3835 O O . LYS C 1 138 ? 46.309 18.929 50.093 1.00 38.51 137 LYS C O 1
ATOM 3841 N N . ASP C 1 139 ? 46.909 21.050 50.470 1.00 37.02 138 ASP C N 1
ATOM 3842 C CA . ASP C 1 139 ? 48.313 20.716 50.358 1.00 36.02 138 ASP C CA 1
ATOM 3843 C C . ASP C 1 139 ? 48.608 19.685 51.437 1.00 34.81 138 ASP C C 1
ATOM 3844 O O . ASP C 1 139 ? 49.099 18.591 51.153 1.00 34.27 138 ASP C O 1
ATOM 3849 N N . ILE C 1 140 ? 48.274 20.043 52.675 1.00 33.19 139 ILE C N 1
ATOM 3850 C CA . ILE C 1 140 ? 48.511 19.193 53.833 1.00 31.52 139 ILE C CA 1
ATOM 3851 C C . ILE C 1 140 ? 47.347 19.166 54.820 1.00 30.58 139 ILE C C 1
ATOM 3852 O O . ILE C 1 140 ? 46.811 20.197 55.213 1.00 28.70 139 ILE C O 1
ATOM 3857 N N . VAL C 1 141 ? 46.957 17.970 55.221 1.00 30.96 140 VAL C N 1
ATOM 3858 C CA . VAL C 1 141 ? 45.877 17.827 56.183 1.00 33.81 140 VAL C CA 1
ATOM 3859 C C . VAL C 1 141 ? 46.459 17.176 57.434 1.00 34.01 140 VAL C C 1
ATOM 3860 O O . VAL C 1 141 ? 47.405 16.383 57.350 1.00 34.16 140 VAL C O 1
ATOM 3864 N N . VAL C 1 142 ? 45.899 17.522 58.589 1.00 33.64 141 VAL C N 1
ATOM 3865 C CA . VAL C 1 142 ? 46.351 16.965 59.856 1.00 33.76 141 VAL C CA 1
ATOM 3866 C C . VAL C 1 142 ? 45.235 16.106 60.464 1.00 35.46 141 VAL C C 1
ATOM 3867 O O . VAL C 1 142 ? 44.223 16.603 60.985 1.00 35.03 141 VAL C O 1
ATOM 3871 N N . LEU C 1 143 ? 45.445 14.800 60.373 1.00 36.45 142 LEU C N 1
ATOM 3872 C CA . LEU C 1 143 ? 44.503 13.821 60.863 1.00 38.09 142 LEU C CA 1
ATOM 3873 C C . LEU C 1 143 ? 44.519 13.708 62.384 1.00 38.77 142 LEU C C 1
ATOM 3874 O O . LEU C 1 143 ? 45.504 14.040 63.043 1.00 38.85 142 LEU C O 1
ATOM 3879 N N . MET C 1 144 ? 43.409 13.226 62.923 1.00 39.79 143 MET C N 1
ATOM 3880 C CA . MET C 1 144 ? 43.230 13.035 64.353 1.00 41.02 143 MET C CA 1
ATOM 3881 C C . MET C 1 144 ? 44.468 12.464 65.067 1.00 41.18 143 MET C C 1
ATOM 3882 O O . MET C 1 144 ? 44.993 13.074 65.996 1.00 41.81 143 MET C O 1
ATOM 3887 N N . ASP C 1 145 ? 44.931 11.297 64.624 1.00 41.29 144 ASP C N 1
ATOM 3888 C CA . ASP C 1 145 ? 46.078 10.630 65.237 1.00 39.82 144 ASP C CA 1
ATOM 3889 C C . ASP C 1 145 ? 47.360 11.453 65.243 1.00 38.45 144 ASP C C 1
ATOM 3890 O O . ASP C 1 145 ? 48.395 10.988 65.705 1.00 37.80 144 ASP C O 1
ATOM 3895 N N . GLY C 1 146 ? 47.297 12.674 64.727 1.00 38.19 145 GLY C N 1
ATOM 3896 C CA . GLY C 1 146 ? 48.479 13.516 64.709 1.00 36.58 145 GLY C CA 1
ATOM 3897 C C . GLY C 1 146 ? 49.396 13.302 63.522 1.00 36.08 145 GLY C C 1
ATOM 3898 O O . GLY C 1 146 ? 50.385 14.015 63.361 1.00 36.37 145 GLY C O 1
ATOM 3899 N N . ASP C 1 147 ? 49.080 12.317 62.692 1.00 35.95 146 ASP C N 1
ATOM 3900 C CA . ASP C 1 147 ? 49.880 12.034 61.511 1.00 35.97 146 ASP C CA 1
ATOM 3901 C C . ASP C 1 147 ? 49.537 13.109 60.466 1.00 36.03 146 ASP C C 1
ATOM 3902 O O . ASP C 1 147 ? 48.719 13.994 60.727 1.00 34.56 146 ASP C O 1
ATOM 3907 N N . THR C 1 148 ? 50.153 13.043 59.288 1.00 35.20 147 THR C N 1
ATOM 3908 C CA . THR C 1 148 ? 49.882 14.034 58.250 1.00 35.13 147 THR C CA 1
ATOM 3909 C C . THR C 1 148 ? 50.057 13.506 56.838 1.00 35.59 147 THR C C 1
ATOM 3910 O O . THR C 1 148 ? 51.087 12.915 56.508 1.00 37.16 147 THR C O 1
ATOM 3914 N N . MET C 1 149 ? 49.053 13.751 56.001 1.00 34.02 148 MET C N 1
ATOM 3915 C CA . MET C 1 149 ? 49.083 13.295 54.619 1.00 31.98 148 MET C CA 1
ATOM 3916 C C . MET C 1 149 ? 49.117 14.485 53.673 1.00 30.75 148 MET C C 1
ATOM 3917 O O . MET C 1 149 ? 48.475 15.507 53.925 1.00 31.55 148 MET C O 1
ATOM 3922 N N . PRO C 1 150 ? 49.885 14.373 52.577 1.00 29.21 149 PRO C N 1
ATOM 3923 C CA . PRO C 1 150 ? 50.015 15.436 51.576 1.00 28.60 149 PRO C CA 1
ATOM 3924 C C . PRO C 1 150 ? 49.002 15.356 50.410 1.00 28.34 149 PRO C C 1
ATOM 3925 O O . PRO C 1 150 ? 48.300 14.353 50.239 1.00 27.23 149 PRO C O 1
ATOM 3929 N N . GLY C 1 151 ? 48.942 16.437 49.631 1.00 27.60 150 GLY C N 1
ATOM 3930 C CA . GLY C 1 151 ? 48.066 16.530 48.472 1.00 26.64 150 GLY C CA 1
ATOM 3931 C C . GLY C 1 151 ? 46.792 15.705 48.421 1.00 27.29 150 GLY C C 1
ATOM 3932 O O . GLY C 1 151 ? 46.684 14.733 47.653 1.00 25.82 150 GLY C O 1
ATOM 3933 N N . LEU C 1 152 ? 45.816 16.109 49.229 1.00 27.07 151 LEU C N 1
ATOM 3934 C CA . LEU C 1 152 ? 44.525 15.430 49.283 1.00 26.88 151 LEU C CA 1
ATOM 3935 C C . LEU C 1 152 ? 43.463 16.319 48.662 1.00 24.79 151 LEU C C 1
ATOM 3936 O O . LEU C 1 152 ? 43.702 17.496 48.410 1.00 24.69 151 LEU C O 1
ATOM 3941 N N . PHE C 1 153 ? 42.286 15.757 48.430 1.00 22.31 152 PHE C N 1
ATOM 3942 C CA . PHE C 1 153 ? 41.185 16.523 47.868 1.00 21.01 152 PHE C CA 1
ATOM 3943 C C . PHE C 1 153 ? 39.930 16.332 48.727 1.00 20.65 152 PHE C C 1
ATOM 3944 O O . PHE C 1 153 ? 39.450 15.214 48.888 1.00 21.15 152 PHE C O 1
ATOM 3952 N N . ALA C 1 154 ? 39.397 17.424 49.272 1.00 21.05 153 ALA C N 1
ATOM 3953 C CA . ALA C 1 154 ? 38.220 17.356 50.151 1.00 21.64 153 ALA C CA 1
ATOM 3954 C C . ALA C 1 154 ? 36.875 17.302 49.424 1.00 21.86 153 ALA C C 1
ATOM 3955 O O . ALA C 1 154 ? 36.755 17.770 48.290 1.00 23.30 153 ALA C O 1
ATOM 3957 N N . TYR C 1 155 ? 35.869 16.728 50.086 1.00 20.54 154 TYR C N 1
ATOM 3958 C CA . TYR C 1 155 ? 34.528 16.620 49.510 1.00 20.68 154 TYR C CA 1
ATOM 3959 C C . TYR C 1 155 ? 33.464 16.257 50.547 1.00 20.36 154 TYR C C 1
ATOM 3960 O O . TYR C 1 155 ? 33.757 15.602 51.546 1.00 18.19 154 TYR C O 1
ATOM 3969 N N . LYS C 1 156 ? 32.233 16.703 50.300 1.00 21.52 155 LYS C N 1
ATOM 3970 C CA . LYS C 1 156 ? 31.103 16.430 51.192 1.00 23.43 155 LYS C CA 1
ATOM 3971 C C . LYS C 1 156 ? 30.479 15.089 50.842 1.00 24.07 155 LYS C C 1
ATOM 3972 O O . LYS C 1 156 ? 29.785 14.981 49.834 1.00 23.68 155 LYS C O 1
ATOM 3975 N N . ALA C 1 157 ? 30.719 14.079 51.680 1.00 24.91 156 ALA C N 1
ATOM 3976 C CA . ALA C 1 157 ? 30.183 12.731 51.459 1.00 24.29 156 ALA C CA 1
ATOM 3977 C C . ALA C 1 157 ? 30.213 11.919 52.756 1.00 23.98 156 ALA C C 1
ATOM 3978 O O . ALA C 1 157 ? 31.035 12.177 53.641 1.00 23.44 156 ALA C O 1
ATOM 3980 N N . ALA C 1 158 ? 29.314 10.943 52.867 1.00 23.45 157 ALA C N 1
ATOM 3981 C CA . ALA C 1 158 ? 29.239 10.097 54.057 1.00 23.30 157 ALA C CA 1
ATOM 3982 C C . ALA C 1 158 ? 30.166 8.902 53.904 1.00 24.37 157 ALA C C 1
ATOM 3983 O O . ALA C 1 158 ? 29.814 7.899 53.280 1.00 25.34 157 ALA C O 1
ATOM 3985 N N . THR C 1 159 ? 31.354 9.024 54.488 1.00 25.91 158 THR C N 1
ATOM 3986 C CA . THR C 1 159 ? 32.366 7.984 54.432 1.00 26.60 158 THR C CA 1
ATOM 3987 C C . THR C 1 159 ? 32.472 7.280 55.783 1.00 27.45 158 THR C C 1
ATOM 3988 O O . THR C 1 159 ? 31.951 7.778 56.778 1.00 28.13 158 THR C O 1
ATOM 3992 N N . ARG C 1 160 ? 33.124 6.116 55.798 1.00 28.04 159 ARG C N 1
ATOM 3993 C CA . ARG C 1 160 ? 33.310 5.314 57.009 1.00 28.61 159 ARG C CA 1
ATOM 3994 C C . ARG C 1 160 ? 34.685 4.648 56.956 1.00 27.15 159 ARG C C 1
ATOM 3995 O O . ARG C 1 160 ? 35.345 4.682 55.924 1.00 28.95 159 ARG C O 1
ATOM 4003 N N . ALA C 1 161 ? 35.106 4.035 58.059 1.00 24.32 160 ALA C N 1
ATOM 4004 C CA . ALA C 1 161 ? 36.385 3.341 58.102 1.00 22.63 160 ALA C CA 1
ATOM 4005 C C . ALA C 1 161 ? 36.294 2.063 57.275 1.00 22.64 160 ALA C C 1
ATOM 4006 O O . ALA C 1 161 ? 35.334 1.298 57.381 1.00 21.84 160 ALA C O 1
ATOM 4008 N N . GLY C 1 162 ? 37.311 1.833 56.455 1.00 22.40 161 GLY C N 1
ATOM 4009 C CA . GLY C 1 162 ? 37.318 0.662 55.607 1.00 20.53 161 GLY C CA 1
ATOM 4010 C C . GLY C 1 162 ? 37.172 1.119 54.176 1.00 19.94 161 GLY C C 1
ATOM 4011 O O . GLY C 1 162 ? 37.416 0.363 53.240 1.00 20.08 161 GLY C O 1
ATOM 4012 N N . TYR C 1 163 ? 36.778 2.377 54.015 1.00 19.84 162 TYR C N 1
ATOM 4013 C CA . TYR C 1 163 ? 36.586 2.982 52.696 1.00 21.14 162 TYR C CA 1
ATOM 4014 C C . TYR C 1 163 ? 37.905 3.386 52.014 1.00 21.21 162 TYR C C 1
ATOM 4015 O O . TYR C 1 163 ? 37.942 3.614 50.805 1.00 18.79 162 TYR C O 1
ATOM 4024 N N . ALA C 1 164 ? 38.971 3.486 52.804 1.00 21.18 163 ALA C N 1
ATOM 4025 C CA . ALA C 1 164 ? 40.282 3.862 52.297 1.00 21.29 163 ALA C CA 1
ATOM 4026 C C . ALA C 1 164 ? 40.729 2.950 51.152 1.00 21.70 163 ALA C C 1
ATOM 4027 O O . ALA C 1 164 ? 40.556 1.736 51.217 1.00 23.75 163 ALA C O 1
ATOM 4029 N N . GLY C 1 165 ? 41.301 3.535 50.104 1.00 20.58 164 GLY C N 1
ATOM 4030 C CA . GLY C 1 165 ? 41.757 2.738 48.980 1.00 19.34 164 GLY C CA 1
ATOM 4031 C C . GLY C 1 165 ? 40.744 2.621 47.853 1.00 17.71 164 GLY C C 1
ATOM 4032 O O . GLY C 1 165 ? 41.014 2.009 46.820 1.00 15.26 164 GLY C O 1
ATOM 4033 N N . GLY C 1 166 ? 39.571 3.206 48.060 1.00 17.13 165 GLY C N 1
ATOM 4034 C CA . GLY C 1 166 ? 38.537 3.174 47.044 1.00 16.41 165 GLY C CA 1
ATOM 4035 C C . GLY C 1 166 ? 38.709 4.384 46.158 1.00 17.45 165 GLY C C 1
ATOM 4036 O O . GLY C 1 166 ? 39.054 5.467 46.642 1.00 18.22 165 GLY C O 1
ATOM 4037 N N . ALA C 1 167 ? 38.485 4.206 44.861 1.00 17.93 166 ALA C N 1
ATOM 4038 C CA . ALA C 1 167 ? 38.633 5.300 43.907 1.00 17.65 166 ALA C CA 1
ATOM 4039 C C . ALA C 1 167 ? 37.530 6.338 44.033 1.00 18.59 166 ALA C C 1
ATOM 4040 O O . ALA C 1 167 ? 36.405 6.022 44.429 1.00 19.22 166 ALA C O 1
ATOM 4042 N N . VAL C 1 168 ? 37.872 7.583 43.706 1.00 19.11 167 VAL C N 1
ATOM 4043 C CA . VAL C 1 168 ? 36.929 8.695 43.741 1.00 18.78 167 VAL C CA 1
ATOM 4044 C C . VAL C 1 168 ? 36.965 9.406 42.396 1.00 19.08 167 VAL C C 1
ATOM 4045 O O . VAL C 1 168 ? 38.015 9.878 41.972 1.00 19.07 167 VAL C O 1
ATOM 4049 N N . LEU C 1 169 ? 35.826 9.468 41.715 1.00 19.86 168 LEU C N 1
ATOM 4050 C CA . LEU C 1 169 ? 35.774 10.134 40.420 1.00 21.87 168 LEU C CA 1
ATOM 4051 C C . LEU C 1 169 ? 35.016 11.445 40.499 1.00 24.91 168 LEU C C 1
ATOM 4052 O O . LEU C 1 169 ? 34.028 11.569 41.229 1.00 24.72 168 LEU C O 1
ATOM 4057 N N . ALA C 1 170 ? 35.501 12.420 39.741 1.00 28.62 169 ALA C N 1
ATOM 4058 C CA . ALA C 1 170 ? 34.911 13.745 39.702 1.00 33.22 169 ALA C CA 1
ATOM 4059 C C . ALA C 1 170 ? 34.452 14.000 38.287 1.00 36.88 169 ALA C C 1
ATOM 4060 O O . ALA C 1 170 ? 34.898 13.318 37.365 1.00 38.34 169 ALA C O 1
ATOM 4062 N N . LYS C 1 171 ? 33.571 14.981 38.110 1.00 41.02 170 LYS C N 1
ATOM 4063 C CA . LYS C 1 171 ? 33.050 15.292 36.778 1.00 44.47 170 LYS C CA 1
ATOM 4064 C C . LYS C 1 171 ? 33.668 16.534 36.134 1.00 46.44 170 LYS C C 1
ATOM 4065 O O . LYS C 1 171 ? 33.035 17.584 36.059 1.00 47.51 170 LYS C O 1
ATOM 4067 N N . ASP C 1 172 ? 34.911 16.399 35.677 1.00 48.62 171 ASP C N 1
ATOM 4068 C CA . ASP C 1 172 ? 35.622 17.480 35.004 1.00 50.35 171 ASP C CA 1
ATOM 4069 C C . ASP C 1 172 ? 34.829 17.810 33.743 1.00 51.00 171 ASP C C 1
ATOM 4070 O O . ASP C 1 172 ? 34.874 17.071 32.758 1.00 51.26 171 ASP C O 1
ATOM 4075 N N . GLY C 1 173 ? 34.097 18.921 33.777 1.00 50.81 172 GLY C N 1
ATOM 4076 C CA . GLY C 1 173 ? 33.289 19.282 32.634 1.00 50.64 172 GLY C CA 1
ATOM 4077 C C . GLY C 1 173 ? 32.320 18.141 32.393 1.00 50.68 172 GLY C C 1
ATOM 4078 O O . GLY C 1 173 ? 31.558 17.769 33.286 1.00 51.02 172 GLY C O 1
ATOM 4079 N N . ALA C 1 174 ? 32.360 17.570 31.193 1.00 49.97 173 ALA C N 1
ATOM 4080 C CA . ALA C 1 174 ? 31.485 16.460 30.845 1.00 48.44 173 ALA C CA 1
ATOM 4081 C C . ALA C 1 174 ? 32.154 15.132 31.204 1.00 47.85 173 ALA C C 1
ATOM 4082 O O . ALA C 1 174 ? 31.489 14.191 31.651 1.00 48.68 173 ALA C O 1
ATOM 4084 N N . ASP C 1 175 ? 33.469 15.057 31.012 1.00 45.19 174 ASP C N 1
ATOM 4085 C CA . ASP C 1 175 ? 34.211 13.840 31.321 1.00 42.68 174 ASP C CA 1
ATOM 4086 C C . ASP C 1 175 ? 34.351 13.623 32.838 1.00 40.85 174 ASP C C 1
ATOM 4087 O O . ASP C 1 175 ? 34.311 14.565 33.626 1.00 40.97 174 ASP C O 1
ATOM 4089 N N . THR C 1 176 ? 34.487 12.365 33.234 1.00 38.87 175 THR C N 1
ATOM 4090 C CA . THR C 1 176 ? 34.659 11.999 34.631 1.00 36.73 175 THR C CA 1
ATOM 4091 C C . THR C 1 176 ? 36.098 11.509 34.717 1.00 34.95 175 THR C C 1
ATOM 4092 O O . THR C 1 176 ? 36.673 11.097 33.710 1.00 35.17 175 THR C O 1
ATOM 4096 N N . PHE C 1 177 ? 36.695 11.545 35.899 1.00 32.71 176 PHE C N 1
ATOM 4097 C CA . PHE C 1 177 ? 38.065 11.070 36.020 1.00 30.72 176 PHE C CA 1
ATOM 4098 C C . PHE C 1 177 ? 38.378 10.667 37.441 1.00 29.73 176 PHE C C 1
ATOM 4099 O O . PHE C 1 177 ? 37.925 11.298 38.395 1.00 29.11 176 PHE C O 1
ATOM 4107 N N . ILE C 1 178 ? 39.153 9.599 37.570 1.00 28.69 177 ILE C N 1
ATOM 4108 C CA . ILE C 1 178 ? 39.549 9.099 38.877 1.00 25.89 177 ILE C CA 1
ATOM 4109 C C . ILE C 1 178 ? 40.523 10.094 39.489 1.00 24.84 177 ILE C C 1
ATOM 4110 O O . ILE C 1 178 ? 41.621 10.312 38.971 1.00 25.24 177 ILE C O 1
ATOM 4115 N N . VAL C 1 179 ? 40.099 10.707 40.586 1.00 22.62 178 VAL C N 1
ATOM 4116 C CA . VAL C 1 179 ? 40.904 11.694 41.282 1.00 20.69 178 VAL C CA 1
ATOM 4117 C C . VAL C 1 179 ? 42.062 11.054 42.029 1.00 20.53 178 VAL C C 1
ATOM 4118 O O . VAL C 1 179 ? 43.185 11.509 41.931 1.00 20.32 178 VAL C O 1
ATOM 4122 N N . GLY C 1 180 ? 41.779 10.002 42.781 1.00 21.33 179 GLY C N 1
ATOM 4123 C CA . GLY C 1 180 ? 42.810 9.330 43.551 1.00 22.98 179 GLY C CA 1
ATOM 4124 C C . GLY C 1 180 ? 42.125 8.407 44.543 1.00 25.77 179 GLY C C 1
ATOM 4125 O O . GLY C 1 180 ? 40.922 8.178 44.431 1.00 29.80 179 GLY C O 1
ATOM 4126 N N . THR C 1 181 ? 42.853 7.880 45.519 1.00 25.18 180 THR C N 1
ATOM 4127 C CA . THR C 1 181 ? 42.251 6.971 46.489 1.00 24.38 180 THR C CA 1
ATOM 4128 C C . THR C 1 181 ? 41.775 7.642 47.775 1.00 24.48 180 THR C C 1
ATOM 4129 O O . THR C 1 181 ? 42.339 8.647 48.215 1.00 22.92 180 THR C O 1
ATOM 4133 N N . HIS C 1 182 ? 40.743 7.065 48.383 1.00 24.72 181 HIS C N 1
ATOM 4134 C CA . HIS C 1 182 ? 40.196 7.586 49.639 1.00 26.45 181 HIS C CA 1
ATOM 4135 C C . HIS C 1 182 ? 41.155 7.230 50.788 1.00 28.08 181 HIS C C 1
ATOM 4136 O O . HIS C 1 182 ? 41.499 6.065 50.963 1.00 28.23 181 HIS C O 1
ATOM 4143 N N . SER C 1 183 ? 41.587 8.223 51.563 1.00 29.39 182 SER C N 1
ATOM 4144 C CA . SER C 1 183 ? 42.518 7.971 52.665 1.00 30.51 182 SER C CA 1
ATOM 4145 C C . SER C 1 183 ? 41.952 8.260 54.047 1.00 31.53 182 SER C C 1
ATOM 4146 O O . SER C 1 183 ? 41.983 7.403 54.925 1.00 31.71 182 SER C O 1
ATOM 4149 N N . ALA C 1 184 ? 41.449 9.472 54.243 1.00 32.95 183 ALA C N 1
ATOM 4150 C CA . ALA C 1 184 ? 40.885 9.857 55.524 1.00 33.99 183 ALA C CA 1
ATOM 4151 C C . ALA C 1 184 ? 39.460 10.373 55.340 1.00 35.23 183 ALA C C 1
ATOM 4152 O O . ALA C 1 184 ? 38.993 10.532 54.224 1.00 35.84 183 ALA C O 1
ATOM 4154 N N . GLY C 1 185 ? 38.770 10.632 56.443 1.00 37.83 184 GLY C N 1
ATOM 4155 C CA . GLY C 1 185 ? 37.409 11.132 56.371 1.00 39.14 184 GLY C CA 1
ATOM 4156 C C . GLY C 1 185 ? 36.903 11.549 57.744 1.00 40.87 184 GLY C C 1
ATOM 4157 O O . GLY C 1 185 ? 37.500 11.190 58.766 1.00 39.77 184 GLY C O 1
ATOM 4158 N N . GLY C 1 186 ? 35.810 12.316 57.766 1.00 41.85 185 GLY C N 1
ATOM 4159 C CA . GLY C 1 186 ? 35.227 12.763 59.021 1.00 41.81 185 GLY C CA 1
ATOM 4160 C C . GLY C 1 186 ? 34.168 13.853 58.916 1.00 41.99 185 GLY C C 1
ATOM 4161 O O . GLY C 1 186 ? 34.092 14.590 57.930 1.00 42.71 185 GLY C O 1
ATOM 4162 N N . ASN C 1 187 ? 33.344 13.936 59.957 1.00 41.88 186 ASN C N 1
ATOM 4163 C CA . ASN C 1 187 ? 32.268 14.922 60.095 1.00 40.63 186 ASN C CA 1
ATOM 4164 C C . ASN C 1 187 ? 31.645 15.491 58.820 1.00 38.05 186 ASN C C 1
ATOM 4165 O O . ASN C 1 187 ? 31.396 16.685 58.740 1.00 36.35 186 ASN C O 1
ATOM 4170 N N . GLY C 1 188 ? 31.386 14.647 57.831 1.00 37.90 187 GLY C N 1
ATOM 4171 C CA . GLY C 1 188 ? 30.763 15.133 56.611 1.00 36.80 187 GLY C CA 1
ATOM 4172 C C . GLY C 1 188 ? 31.709 15.470 55.473 1.00 37.26 187 GLY C C 1
ATOM 4173 O O . GLY C 1 188 ? 31.289 15.994 54.435 1.00 38.17 187 GLY C O 1
ATOM 4174 N N . VAL C 1 189 ? 32.993 15.181 55.651 1.00 35.57 188 VAL C N 1
ATOM 4175 C CA . VAL C 1 189 ? 33.954 15.464 54.597 1.00 34.14 188 VAL C CA 1
ATOM 4176 C C . VAL C 1 189 ? 34.947 14.318 54.430 1.00 33.19 188 VAL C C 1
ATOM 4177 O O . VAL C 1 189 ? 35.521 13.833 55.406 1.00 33.60 188 VAL C O 1
ATOM 4181 N N . GLY C 1 190 ? 35.128 13.879 53.186 1.00 30.85 189 GLY C N 1
ATOM 4182 C CA . GLY C 1 190 ? 36.050 12.798 52.912 1.00 28.44 189 GLY C CA 1
ATOM 4183 C C . GLY C 1 190 ? 37.278 13.326 52.205 1.00 28.19 189 GLY C C 1
ATOM 4184 O O . GLY C 1 190 ? 37.204 14.299 51.454 1.00 27.32 189 GLY C O 1
ATOM 4185 N N . TYR C 1 191 ? 38.415 12.688 52.452 1.00 28.05 190 TYR C N 1
ATOM 4186 C CA . TYR C 1 191 ? 39.669 13.102 51.835 1.00 27.82 190 TYR C CA 1
ATOM 4187 C C . TYR C 1 191 ? 40.325 11.956 51.064 1.00 28.03 190 TYR C C 1
ATOM 4188 O O . TYR C 1 191 ? 40.737 10.947 51.646 1.00 27.20 190 TYR C O 1
ATOM 4197 N N . CYS C 1 192 ? 40.419 12.116 49.749 1.00 27.45 191 CYS C N 1
ATOM 4198 C CA . CYS C 1 192 ? 41.054 11.104 48.925 1.00 27.51 191 CYS C CA 1
ATOM 4199 C C . CYS C 1 192 ? 42.461 11.605 48.589 1.00 26.99 191 CYS C C 1
ATOM 4200 O O . CYS C 1 192 ? 42.662 12.805 48.363 1.00 26.48 191 CYS C O 1
ATOM 4203 N N . SER C 1 193 ? 43.433 10.695 48.579 1.00 25.24 192 SER C N 1
ATOM 4204 C CA . SER C 1 193 ? 44.806 11.066 48.260 1.00 24.97 192 SER C CA 1
ATOM 4205 C C . SER C 1 193 ? 44.945 11.149 46.738 1.00 24.06 192 SER C C 1
ATOM 4206 O O . SER C 1 193 ? 44.850 10.144 46.052 1.00 23.01 192 SER C O 1
ATOM 4209 N N . CYS C 1 194 ? 45.170 12.355 46.225 1.00 25.58 193 CYS C N 1
ATOM 4210 C CA . CYS C 1 194 ? 45.299 12.599 44.781 1.00 27.78 193 CYS C CA 1
ATOM 4211 C C . CYS C 1 194 ? 46.419 11.843 44.098 1.00 27.80 193 CYS C C 1
ATOM 4212 O O . CYS C 1 194 ? 47.543 11.820 44.604 1.00 31.19 193 CYS C O 1
ATOM 4215 N N . VAL C 1 195 ? 46.116 11.260 42.936 1.00 25.74 194 VAL C N 1
ATOM 4216 C CA . VAL C 1 195 ? 47.092 10.492 42.161 1.00 23.86 194 VAL C CA 1
ATOM 4217 C C . VAL C 1 195 ? 47.244 11.041 40.754 1.00 24.85 194 VAL C C 1
ATOM 4218 O O . VAL C 1 195 ? 46.287 11.081 39.975 1.00 24.05 194 VAL C O 1
ATOM 4222 N N . SER C 1 196 ? 48.465 11.461 40.439 1.00 26.93 195 SER C N 1
ATOM 4223 C CA . SER C 1 196 ? 48.802 12.003 39.126 1.00 27.25 195 SER C CA 1
ATOM 4224 C C . SER C 1 196 ? 48.777 10.950 38.011 1.00 28.80 195 SER C C 1
ATOM 4225 O O . SER C 1 196 ? 49.348 9.866 38.152 1.00 26.96 195 SER C O 1
ATOM 4228 N N . ARG C 1 197 ? 48.121 11.275 36.900 1.00 31.31 196 ARG C N 1
ATOM 4229 C CA . ARG C 1 197 ? 48.066 10.354 35.762 1.00 33.31 196 ARG C CA 1
ATOM 4230 C C . ARG C 1 197 ? 49.498 10.110 35.285 1.00 32.94 196 ARG C C 1
ATOM 4231 O O . ARG C 1 197 ? 49.894 8.978 35.001 1.00 32.36 196 ARG C O 1
ATOM 4239 N N . SER C 1 198 ? 50.265 11.193 35.207 1.00 33.18 197 SER C N 1
ATOM 4240 C CA . SER C 1 198 ? 51.655 11.131 34.790 1.00 32.99 197 SER C CA 1
ATOM 4241 C C . SER C 1 198 ? 52.410 10.132 35.656 1.00 33.61 197 SER C C 1
ATOM 4242 O O . SER C 1 198 ? 53.067 9.226 35.137 1.00 33.36 197 SER C O 1
ATOM 4245 N N . MET C 1 199 ? 52.301 10.308 36.975 1.00 34.08 198 MET C N 1
ATOM 4246 C CA . MET C 1 199 ? 52.978 9.455 37.946 1.00 34.75 198 MET C CA 1
ATOM 4247 C C . MET C 1 199 ? 52.663 7.971 37.790 1.00 36.29 198 MET C C 1
ATOM 4248 O O . MET C 1 199 ? 53.486 7.130 38.148 1.00 37.33 198 MET C O 1
ATOM 4250 N N . LEU C 1 200 ? 51.478 7.646 37.268 1.00 37.10 199 LEU C N 1
ATOM 4251 C CA . LEU C 1 200 ? 51.097 6.249 37.055 1.00 36.97 199 LEU C CA 1
ATOM 4252 C C . LEU C 1 200 ? 51.639 5.758 35.725 1.00 36.79 199 LEU C C 1
ATOM 4253 O O . LEU C 1 200 ? 52.068 4.616 35.612 1.00 36.97 199 LEU C O 1
ATOM 4258 N N . GLN C 1 201 ? 51.601 6.620 34.714 1.00 36.92 200 GLN C N 1
ATOM 4259 C CA . GLN C 1 201 ? 52.106 6.268 33.393 1.00 37.57 200 GLN C CA 1
ATOM 4260 C C . GLN C 1 201 ? 53.562 5.844 33.547 1.00 37.71 200 GLN C C 1
ATOM 4261 O O . GLN C 1 201 ? 53.964 4.764 33.113 1.00 36.42 200 GLN C O 1
ATOM 4267 N N . LYS C 1 202 ? 54.347 6.715 34.173 1.00 38.03 201 LYS C N 1
ATOM 4268 C CA . LYS C 1 202 ? 55.757 6.447 34.406 1.00 38.73 201 LYS C CA 1
ATOM 4269 C C . LYS C 1 202 ? 55.860 5.139 35.193 1.00 39.98 201 LYS C C 1
ATOM 4270 O O . LYS C 1 202 ? 56.519 4.181 34.775 1.00 40.66 201 LYS C O 1
ATOM 4272 N N . MET C 1 203 ? 55.183 5.113 36.334 1.00 40.19 202 MET C N 1
ATOM 4273 C CA . MET C 1 203 ? 55.144 3.952 37.209 1.00 39.09 202 MET C CA 1
ATOM 4274 C C . MET C 1 203 ? 54.784 2.702 36.416 1.00 38.84 202 MET C C 1
ATOM 4275 O O . MET C 1 203 ? 55.221 1.599 36.725 1.00 39.79 202 MET C O 1
ATOM 4280 N N . LYS C 1 204 ? 53.972 2.881 35.388 1.00 38.47 203 LYS C N 1
ATOM 4281 C CA . LYS C 1 204 ? 53.549 1.764 34.573 1.00 38.48 203 LYS C CA 1
ATOM 4282 C C . LYS C 1 204 ? 54.714 1.311 33.707 1.00 40.18 203 LYS C C 1
ATOM 4283 O O . LYS C 1 204 ? 55.017 0.116 33.644 1.00 42.07 203 LYS C O 1
ATOM 4289 N N . ALA C 1 205 ? 55.369 2.269 33.054 1.00 40.17 204 ALA C N 1
ATOM 4290 C CA . ALA C 1 205 ? 56.506 1.982 32.183 1.00 40.08 204 ALA C CA 1
ATOM 4291 C C . ALA C 1 205 ? 57.677 1.422 32.989 1.00 40.64 204 ALA C C 1
ATOM 4292 O O . ALA C 1 205 ? 58.589 0.791 32.449 1.00 40.07 204 ALA C O 1
ATOM 4294 N N . HIS C 1 206 ? 57.639 1.661 34.291 1.00 40.64 205 HIS C N 1
ATOM 4295 C CA . HIS C 1 206 ? 58.688 1.206 35.179 1.00 41.48 205 HIS C CA 1
ATOM 4296 C C . HIS C 1 206 ? 58.507 -0.279 35.494 1.00 42.30 205 HIS C C 1
ATOM 4297 O O . HIS C 1 206 ? 59.418 -0.931 36.005 1.00 41.66 205 HIS C O 1
ATOM 4304 N N . VAL C 1 207 ? 57.335 -0.807 35.144 1.00 43.20 206 VAL C N 1
ATOM 4305 C CA . VAL C 1 207 ? 56.987 -2.209 35.386 1.00 42.97 206 VAL C CA 1
ATOM 4306 C C . VAL C 1 207 ? 56.735 -3.052 34.119 1.00 42.42 206 VAL C C 1
ATOM 4307 O O . VAL C 1 207 ? 56.733 -2.502 32.993 1.00 40.31 206 VAL C O 1
ATOM 4311 N N . ASP D 1 8 ? 22.678 -35.859 22.969 1.00 39.53 7 ASP D N 1
ATOM 4312 C CA . ASP D 1 8 ? 23.608 -36.804 22.291 1.00 39.05 7 ASP D CA 1
ATOM 4313 C C . ASP D 1 8 ? 25.010 -36.688 22.875 1.00 38.32 7 ASP D C 1
ATOM 4314 O O . ASP D 1 8 ? 25.506 -37.638 23.487 1.00 39.07 7 ASP D O 1
ATOM 4316 N N . LEU D 1 9 ? 25.651 -35.535 22.697 1.00 36.48 8 LEU D N 1
ATOM 4317 C CA . LEU D 1 9 ? 27.004 -35.359 23.223 1.00 35.83 8 LEU D CA 1
ATOM 4318 C C . LEU D 1 9 ? 27.015 -35.325 24.745 1.00 35.16 8 LEU D C 1
ATOM 4319 O O . LEU D 1 9 ? 27.879 -35.919 25.376 1.00 34.17 8 LEU D O 1
ATOM 4324 N N . GLN D 1 10 ? 26.047 -34.632 25.333 1.00 35.14 9 GLN D N 1
ATOM 4325 C CA . GLN D 1 10 ? 25.965 -34.540 26.781 1.00 33.75 9 GLN D CA 1
ATOM 4326 C C . GLN D 1 10 ? 25.803 -35.931 27.383 1.00 33.40 9 GLN D C 1
ATOM 4327 O O . GLN D 1 10 ? 26.464 -36.262 28.362 1.00 32.87 9 GLN D O 1
ATOM 4333 N N . LYS D 1 11 ? 24.926 -36.747 26.797 1.00 33.25 10 LYS D N 1
ATOM 4334 C CA . LYS D 1 11 ? 24.705 -38.113 27.288 1.00 31.49 10 LYS D CA 1
ATOM 4335 C C . LYS D 1 11 ? 25.935 -38.956 27.016 1.00 31.32 10 LYS D C 1
ATOM 4336 O O . LYS D 1 11 ? 26.216 -39.910 27.731 1.00 31.02 10 LYS D O 1
ATOM 4338 N N . MET D 1 12 ? 26.665 -38.578 25.973 1.00 31.66 11 MET D N 1
ATOM 4339 C CA . MET D 1 12 ? 27.877 -39.267 25.542 1.00 31.24 11 MET D CA 1
ATOM 4340 C C . MET D 1 12 ? 29.086 -38.961 26.447 1.00 30.39 11 MET D C 1
ATOM 4341 O O . MET D 1 12 ? 29.904 -39.844 26.714 1.00 30.32 11 MET D O 1
ATOM 4346 N N . VAL D 1 13 ? 29.188 -37.720 26.921 1.00 28.81 12 VAL D N 1
ATOM 4347 C CA . VAL D 1 13 ? 30.290 -37.307 27.787 1.00 27.74 12 VAL D CA 1
ATOM 4348 C C . VAL D 1 13 ? 30.047 -37.776 29.224 1.00 29.41 12 VAL D C 1
ATOM 4349 O O . VAL D 1 13 ? 30.993 -38.057 29.973 1.00 28.88 12 VAL D O 1
ATOM 4353 N N . MET D 1 14 ? 28.778 -37.870 29.608 1.00 29.95 13 MET D N 1
ATOM 4354 C CA . MET D 1 14 ? 28.445 -38.319 30.953 1.00 30.31 13 MET D CA 1
ATOM 4355 C C . MET D 1 14 ? 28.803 -39.797 31.077 1.00 29.73 13 MET D C 1
ATOM 4356 O O . MET D 1 14 ? 29.090 -40.291 32.162 1.00 29.99 13 MET D O 1
ATOM 4361 N N . GLY D 1 15 ? 28.804 -40.497 29.949 1.00 29.52 14 GLY D N 1
ATOM 4362 C CA . GLY D 1 15 ? 29.150 -41.906 29.952 1.00 28.03 14 GLY D CA 1
ATOM 4363 C C . GLY D 1 15 ? 30.657 -42.093 30.041 1.00 28.94 14 GLY D C 1
ATOM 4364 O O . GLY D 1 15 ? 31.152 -43.157 30.451 1.00 29.40 14 GLY D O 1
ATOM 4365 N N . ASN D 1 16 ? 31.397 -41.057 29.653 1.00 27.30 15 ASN D N 1
ATOM 4366 C CA . ASN D 1 16 ? 32.851 -41.109 29.705 1.00 26.07 15 ASN D CA 1
ATOM 4367 C C . ASN D 1 16 ? 33.402 -40.496 30.996 1.00 26.21 15 ASN D C 1
ATOM 4368 O O . ASN D 1 16 ? 34.600 -40.554 31.250 1.00 27.72 15 ASN D O 1
ATOM 4373 N N . THR D 1 17 ? 32.528 -39.922 31.814 1.00 25.54 16 THR D N 1
ATOM 4374 C CA . THR D 1 17 ? 32.956 -39.310 33.067 1.00 26.18 16 THR D CA 1
ATOM 4375 C C . THR D 1 17 ? 32.925 -40.284 34.239 1.00 26.14 16 THR D C 1
ATOM 4376 O O . THR D 1 17 ? 31.860 -40.796 34.589 1.00 26.86 16 THR D O 1
ATOM 4380 N N . LYS D 1 18 ? 34.088 -40.522 34.851 1.00 23.79 17 LYS D N 1
ATOM 4381 C CA . LYS D 1 18 ? 34.182 -41.435 35.983 1.00 22.96 17 LYS D CA 1
ATOM 4382 C C . LYS D 1 18 ? 34.599 -40.728 37.278 1.00 22.09 17 LYS D C 1
ATOM 4383 O O . LYS D 1 18 ? 35.364 -39.766 37.266 1.00 22.31 17 LYS D O 1
ATOM 4389 N N . PRO D 1 19 ? 34.099 -41.204 38.423 1.00 20.45 18 PRO D N 1
ATOM 4390 C CA . PRO D 1 19 ? 34.458 -40.589 39.701 1.00 20.03 18 PRO D CA 1
ATOM 4391 C C . PRO D 1 19 ? 35.873 -41.010 40.105 1.00 19.91 18 PRO D C 1
ATOM 4392 O O . PRO D 1 19 ? 36.276 -42.153 39.882 1.00 19.69 18 PRO D O 1
ATOM 4396 N N . VAL D 1 20 ? 36.621 -40.082 40.690 1.00 18.60 19 VAL D N 1
ATOM 4397 C CA . VAL D 1 20 ? 37.997 -40.341 41.099 1.00 18.32 19 VAL D CA 1
ATOM 4398 C C . VAL D 1 20 ? 38.170 -40.074 42.580 1.00 19.53 19 VAL D C 1
ATOM 4399 O O . VAL D 1 20 ? 37.641 -39.096 43.113 1.00 19.98 19 VAL D O 1
ATOM 4403 N N . GLU D 1 21 ? 38.908 -40.944 43.252 1.00 20.54 20 GLU D N 1
ATOM 4404 C CA . GLU D 1 21 ? 39.166 -40.746 44.666 1.00 24.06 20 GLU D CA 1
ATOM 4405 C C . GLU D 1 21 ? 40.631 -41.038 44.949 1.00 25.81 20 GLU D C 1
ATOM 4406 O O . GLU D 1 21 ? 41.217 -41.925 44.326 1.00 28.22 20 GLU D O 1
ATOM 4412 N N . LEU D 1 22 ? 41.230 -40.271 45.856 1.00 26.33 21 LEU D N 1
ATOM 4413 C CA . LEU D 1 22 ? 42.619 -40.495 46.243 1.00 26.64 21 LEU D CA 1
ATOM 4414 C C . LEU D 1 22 ? 42.575 -41.198 47.595 1.00 27.75 21 LEU D C 1
ATOM 4415 O O . LEU D 1 22 ? 41.939 -40.723 48.541 1.00 28.84 21 LEU D O 1
ATOM 4420 N N . ILE D 1 23 ? 43.227 -42.350 47.681 1.00 28.05 22 ILE D N 1
ATOM 4421 C CA . ILE D 1 23 ? 43.238 -43.096 48.925 1.00 27.79 22 ILE D CA 1
ATOM 4422 C C . ILE D 1 23 ? 44.595 -43.015 49.587 1.00 28.11 22 ILE D C 1
ATOM 4423 O O . ILE D 1 23 ? 45.606 -43.288 48.954 1.00 27.66 22 ILE D O 1
ATOM 4428 N N . LEU D 1 24 ? 44.604 -42.613 50.855 1.00 29.00 23 LEU D N 1
ATOM 4429 C CA . LEU D 1 24 ? 45.829 -42.528 51.641 1.00 30.79 23 LEU D CA 1
ATOM 4430 C C . LEU D 1 24 ? 45.597 -43.221 52.988 1.00 34.12 23 LEU D C 1
ATOM 4431 O O . LEU D 1 24 ? 44.955 -42.668 53.888 1.00 34.09 23 LEU D O 1
ATOM 4436 N N . ASP D 1 25 ? 46.126 -44.434 53.119 1.00 37.06 24 ASP D N 1
ATOM 4437 C CA . ASP D 1 25 ? 45.976 -45.217 54.343 1.00 39.96 24 ASP D CA 1
ATOM 4438 C C . ASP D 1 25 ? 44.516 -45.613 54.539 1.00 40.97 24 ASP D C 1
ATOM 4439 O O . ASP D 1 25 ? 43.952 -45.426 55.620 1.00 41.77 24 ASP D O 1
ATOM 4444 N N . GLY D 1 26 ? 43.907 -46.148 53.484 1.00 41.22 25 GLY D N 1
ATOM 4445 C CA . GLY D 1 26 ? 42.522 -46.573 53.566 1.00 40.81 25 GLY D CA 1
ATOM 4446 C C . GLY D 1 26 ? 41.502 -45.457 53.727 1.00 41.15 25 GLY D C 1
ATOM 4447 O O . GLY D 1 26 ? 40.304 -45.726 53.753 1.00 41.09 25 GLY D O 1
ATOM 4448 N N . LYS D 1 27 ? 41.958 -44.211 53.836 1.00 40.88 26 LYS D N 1
ATOM 4449 C CA . LYS D 1 27 ? 41.046 -43.074 53.992 1.00 40.22 26 LYS D CA 1
ATOM 4450 C C . LYS D 1 27 ? 40.995 -42.178 52.740 1.00 39.82 26 LYS D C 1
ATOM 4451 O O . LYS D 1 27 ? 42.033 -41.838 52.158 1.00 41.79 26 LYS D O 1
ATOM 4453 N N . THR D 1 28 ? 39.784 -41.805 52.327 1.00 37.27 27 THR D N 1
ATOM 4454 C CA . THR D 1 28 ? 39.603 -40.948 51.159 1.00 34.20 27 THR D CA 1
ATOM 4455 C C . THR D 1 28 ? 40.152 -39.569 51.465 1.00 32.48 27 THR D C 1
ATOM 4456 O O . THR D 1 28 ? 39.598 -38.860 52.293 1.00 31.06 27 THR D O 1
ATOM 4460 N N . VAL D 1 29 ? 41.233 -39.182 50.797 1.00 31.77 28 VAL D N 1
ATOM 4461 C CA . VAL D 1 29 ? 41.815 -37.864 51.035 1.00 31.12 28 VAL D CA 1
ATOM 4462 C C . VAL D 1 29 ? 41.464 -36.831 49.950 1.00 31.05 28 VAL D C 1
ATOM 4463 O O . VAL D 1 29 ? 41.563 -35.633 50.192 1.00 33.67 28 VAL D O 1
ATOM 4467 N N . ALA D 1 30 ? 41.052 -37.267 48.762 1.00 28.87 29 ALA D N 1
ATOM 4468 C CA . ALA D 1 30 ? 40.704 -36.301 47.716 1.00 27.22 29 ALA D CA 1
ATOM 4469 C C . ALA D 1 30 ? 39.642 -36.825 46.762 1.00 25.29 29 ALA D C 1
ATOM 4470 O O . ALA D 1 30 ? 39.582 -38.020 46.505 1.00 25.90 29 ALA D O 1
ATOM 4472 N N . ILE D 1 31 ? 38.812 -35.922 46.246 1.00 22.61 30 ILE D N 1
ATOM 4473 C CA . ILE D 1 31 ? 37.734 -36.275 45.313 1.00 20.76 30 ILE D CA 1
ATOM 4474 C C . ILE D 1 31 ? 37.675 -35.337 44.118 1.00 19.85 30 ILE D C 1
ATOM 4475 O O . ILE D 1 31 ? 37.694 -34.119 44.278 1.00 17.68 30 ILE D O 1
ATOM 4480 N N . CYS D 1 32 ? 37.595 -35.910 42.923 1.00 18.70 31 CYS D N 1
ATOM 4481 C CA . CYS D 1 32 ? 37.503 -35.103 41.712 1.00 17.90 31 CYS D CA 1
ATOM 4482 C C . CYS D 1 32 ? 36.857 -35.934 40.612 1.00 17.88 31 CYS D C 1
ATOM 4483 O O . CYS D 1 32 ? 36.203 -36.928 40.903 1.00 17.91 31 CYS D O 1
ATOM 4486 N N . CYS D 1 33 ? 37.026 -35.520 39.357 1.00 19.18 32 CYS D N 1
ATOM 4487 C CA . CYS D 1 33 ? 36.446 -36.232 38.211 1.00 19.12 32 CYS D CA 1
ATOM 4488 C C . CYS D 1 33 ? 37.481 -36.595 37.159 1.00 18.78 32 CYS D C 1
ATOM 4489 O O . CYS D 1 33 ? 38.578 -36.026 37.114 1.00 17.96 32 CYS D O 1
ATOM 4492 N N . ALA D 1 34 ? 37.106 -37.538 36.303 1.00 17.30 33 ALA D N 1
ATOM 4493 C CA . ALA D 1 34 ? 37.950 -37.975 35.199 1.00 15.60 33 ALA D CA 1
ATOM 4494 C C . ALA D 1 34 ? 37.085 -38.090 33.938 1.00 15.75 33 ALA D C 1
ATOM 4495 O O . ALA D 1 34 ? 36.064 -38.785 33.935 1.00 13.52 33 ALA D O 1
ATOM 4497 N N . THR D 1 35 ? 37.478 -37.396 32.874 1.00 16.61 34 THR D N 1
ATOM 4498 C CA . THR D 1 35 ? 36.722 -37.469 31.620 1.00 18.00 34 THR D CA 1
ATOM 4499 C C . THR D 1 35 ? 37.453 -38.323 30.561 1.00 18.75 34 THR D C 1
ATOM 4500 O O . THR D 1 35 ? 38.521 -37.940 30.073 1.00 18.32 34 THR D O 1
ATOM 4504 N N . GLY D 1 36 ? 36.874 -39.472 30.213 1.00 16.93 35 GLY D N 1
ATOM 4505 C CA . GLY D 1 36 ? 37.487 -40.344 29.222 1.00 18.07 35 GLY D CA 1
ATOM 4506 C C . GLY D 1 36 ? 37.389 -39.830 27.788 1.00 18.59 35 GLY D C 1
ATOM 4507 O O . GLY D 1 36 ? 36.319 -39.452 27.323 1.00 19.57 35 GLY D O 1
ATOM 4508 N N . VAL D 1 37 ? 38.505 -39.825 27.069 1.00 18.77 36 VAL D N 1
ATOM 4509 C CA . VAL D 1 37 ? 38.505 -39.341 25.692 1.00 19.42 36 VAL D CA 1
ATOM 4510 C C . VAL D 1 37 ? 38.676 -40.459 24.640 1.00 20.77 36 VAL D C 1
ATOM 4511 O O . VAL D 1 37 ? 38.120 -40.377 23.543 1.00 21.35 36 VAL D O 1
ATOM 4515 N N . PHE D 1 38 ? 39.432 -41.503 24.974 1.00 21.44 37 PHE D N 1
ATOM 4516 C CA . PHE D 1 38 ? 39.642 -42.619 24.057 1.00 22.30 37 PHE D CA 1
ATOM 4517 C C . PHE D 1 38 ? 40.395 -43.754 24.742 1.00 23.25 37 PHE D C 1
ATOM 4518 O O . PHE D 1 38 ? 41.038 -43.543 25.762 1.00 23.20 37 PHE D O 1
ATOM 4526 N N . GLY D 1 39 ? 40.298 -44.957 24.178 1.00 25.15 38 GLY D N 1
ATOM 4527 C CA . GLY D 1 39 ? 40.978 -46.122 24.731 1.00 26.37 38 GLY D CA 1
ATOM 4528 C C . GLY D 1 39 ? 40.818 -46.201 26.231 1.00 28.01 38 GLY D C 1
ATOM 4529 O O . GLY D 1 39 ? 39.689 -46.330 26.713 1.00 30.41 38 GLY D O 1
ATOM 4530 N N . THR D 1 40 ? 41.929 -46.141 26.969 1.00 27.00 39 THR D N 1
ATOM 4531 C CA . THR D 1 40 ? 41.879 -46.154 28.436 1.00 26.40 39 THR D CA 1
ATOM 4532 C C . THR D 1 40 ? 42.583 -44.891 28.936 1.00 26.14 39 THR D C 1
ATOM 4533 O O . THR D 1 40 ? 43.281 -44.901 29.965 1.00 26.49 39 THR D O 1
ATOM 4537 N N . ALA D 1 41 ? 42.381 -43.811 28.176 1.00 23.75 40 ALA D N 1
ATOM 4538 C CA . ALA D 1 41 ? 42.963 -42.498 28.437 1.00 21.30 40 ALA D CA 1
ATOM 4539 C C . ALA D 1 41 ? 41.928 -41.533 28.959 1.00 20.30 40 ALA D C 1
ATOM 4540 O O . ALA D 1 41 ? 40.891 -41.331 28.331 1.00 19.34 40 ALA D O 1
ATOM 4542 N N . TYR D 1 42 ? 42.224 -40.916 30.096 1.00 19.62 41 TYR D N 1
ATOM 4543 C CA . TYR D 1 42 ? 41.309 -39.951 30.683 1.00 19.00 41 TYR D CA 1
ATOM 4544 C C . TYR D 1 42 ? 41.968 -38.587 30.886 1.00 19.81 41 TYR D C 1
ATOM 4545 O O . TYR D 1 42 ? 43.190 -38.488 31.042 1.00 20.83 41 TYR D O 1
ATOM 4554 N N . LEU D 1 43 ? 41.149 -37.539 30.852 1.00 18.49 42 LEU D N 1
ATOM 4555 C CA . LEU D 1 43 ? 41.613 -36.184 31.089 1.00 15.91 42 LEU D CA 1
ATOM 4556 C C . LEU D 1 43 ? 41.329 -35.976 32.582 1.00 17.32 42 LEU D C 1
ATOM 4557 O O . LEU D 1 43 ? 40.194 -36.160 33.032 1.00 17.43 42 LEU D O 1
ATOM 4562 N N . VAL D 1 44 ? 42.358 -35.632 33.352 1.00 16.96 43 VAL D N 1
ATOM 4563 C CA . VAL D 1 44 ? 42.199 -35.413 34.792 1.00 14.46 43 VAL D CA 1
ATOM 4564 C C . VAL D 1 44 ? 42.881 -34.138 35.245 1.00 15.06 43 VAL D C 1
ATOM 4565 O O . VAL D 1 44 ? 43.737 -33.598 34.552 1.00 14.07 43 VAL D O 1
ATOM 4569 N N . PRO D 1 45 ? 42.516 -33.639 36.424 1.00 15.50 44 PRO D N 1
ATOM 4570 C CA . PRO D 1 45 ? 43.170 -32.410 36.869 1.00 15.99 44 PRO D CA 1
ATOM 4571 C C . PRO D 1 45 ? 44.628 -32.696 37.181 1.00 17.82 44 PRO D C 1
ATOM 4572 O O . PRO D 1 45 ? 44.924 -33.600 37.957 1.00 18.21 44 PRO D O 1
ATOM 4576 N N . ARG D 1 46 ? 45.544 -31.940 36.587 1.00 19.29 45 ARG D N 1
ATOM 4577 C CA . ARG D 1 46 ? 46.945 -32.181 36.882 1.00 20.82 45 ARG D CA 1
ATOM 4578 C C . ARG D 1 46 ? 47.267 -31.943 38.354 1.00 19.32 45 ARG D C 1
ATOM 4579 O O . ARG D 1 46 ? 47.940 -32.758 38.963 1.00 18.75 45 ARG D O 1
ATOM 4587 N N . HIS D 1 47 ? 46.778 -30.853 38.939 1.00 19.82 46 HIS D N 1
ATOM 4588 C CA . HIS D 1 47 ? 47.087 -30.594 40.342 1.00 21.30 46 HIS D CA 1
ATOM 4589 C C . HIS D 1 47 ? 46.673 -31.731 41.272 1.00 22.03 46 HIS D C 1
ATOM 4590 O O . HIS D 1 47 ? 46.923 -31.678 42.475 1.00 20.93 46 HIS D O 1
ATOM 4597 N N . LEU D 1 48 ? 46.067 -32.766 40.694 1.00 23.11 47 LEU D N 1
ATOM 4598 C CA . LEU D 1 48 ? 45.619 -33.939 41.438 1.00 24.46 47 LEU D CA 1
ATOM 4599 C C . LEU D 1 48 ? 46.805 -34.754 41.943 1.00 27.23 47 LEU D C 1
ATOM 4600 O O . LEU D 1 48 ? 46.817 -35.248 43.074 1.00 27.55 47 LEU D O 1
ATOM 4605 N N . PHE D 1 49 ? 47.801 -34.905 41.084 1.00 28.90 48 PHE D N 1
ATOM 4606 C CA . PHE D 1 49 ? 48.988 -35.655 41.436 1.00 30.99 48 PHE D CA 1
ATOM 4607 C C . PHE D 1 49 ? 49.900 -34.864 42.371 1.00 32.72 48 PHE D C 1
ATOM 4608 O O . PHE D 1 49 ? 50.963 -35.341 42.782 1.00 34.39 48 PHE D O 1
ATOM 4616 N N . ALA D 1 50 ? 49.474 -33.653 42.711 1.00 32.91 49 ALA D N 1
ATOM 4617 C CA . ALA D 1 50 ? 50.237 -32.806 43.609 1.00 32.76 49 ALA D CA 1
ATOM 4618 C C . ALA D 1 50 ? 49.895 -33.207 45.040 1.00 33.34 49 ALA D C 1
ATOM 4619 O O . ALA D 1 50 ? 50.578 -32.824 45.988 1.00 34.77 49 ALA D O 1
ATOM 4621 N N . GLU D 1 51 ? 48.829 -33.983 45.188 1.00 33.60 50 GLU D N 1
ATOM 4622 C CA . GLU D 1 51 ? 48.384 -34.450 46.499 1.00 33.88 50 GLU D CA 1
ATOM 4623 C C . GLU D 1 51 ? 49.121 -35.738 46.906 1.00 33.21 50 GLU D C 1
ATOM 4624 O O . GLU D 1 51 ? 49.559 -36.497 46.037 1.00 34.85 50 GLU D O 1
ATOM 4630 N N . LYS D 1 52 ? 49.278 -35.973 48.211 1.00 30.51 51 LYS D N 1
ATOM 4631 C CA . LYS D 1 52 ? 49.944 -37.189 48.687 1.00 28.94 51 LYS D CA 1
ATOM 4632 C C . LYS D 1 52 ? 48.917 -38.306 48.797 1.00 28.30 51 LYS D C 1
ATOM 4633 O O . LYS D 1 52 ? 47.959 -38.209 49.562 1.00 27.91 51 LYS D O 1
ATOM 4639 N N . TYR D 1 53 ? 49.130 -39.371 48.038 1.00 28.77 52 TYR D N 1
ATOM 4640 C CA . TYR D 1 53 ? 48.209 -40.510 48.019 1.00 28.66 52 TYR D CA 1
ATOM 4641 C C . TYR D 1 53 ? 49.050 -41.765 47.792 1.00 29.98 52 TYR D C 1
ATOM 4642 O O . TYR D 1 53 ? 50.257 -41.663 47.564 1.00 29.86 52 TYR D O 1
ATOM 4651 N N . ASP D 1 54 ? 48.424 -42.936 47.860 1.00 30.24 53 ASP D N 1
ATOM 4652 C CA . ASP D 1 54 ? 49.137 -44.178 47.606 1.00 31.47 53 ASP D CA 1
ATOM 4653 C C . ASP D 1 54 ? 48.265 -45.112 46.780 1.00 30.90 53 ASP D C 1
ATOM 4654 O O . ASP D 1 54 ? 48.659 -46.228 46.448 1.00 32.63 53 ASP D O 1
ATOM 4659 N N . LYS D 1 55 ? 47.072 -44.637 46.441 1.00 29.54 54 LYS D N 1
ATOM 4660 C CA . LYS D 1 55 ? 46.148 -45.394 45.604 1.00 28.82 54 LYS D CA 1
ATOM 4661 C C . LYS D 1 55 ? 45.170 -44.426 44.927 1.00 27.94 54 LYS D C 1
ATOM 4662 O O . LYS D 1 55 ? 44.674 -43.484 45.548 1.00 27.59 54 LYS D O 1
ATOM 4664 N N . ILE D 1 56 ? 44.919 -44.642 43.642 1.00 27.29 55 ILE D N 1
ATOM 4665 C CA . ILE D 1 56 ? 44.002 -43.784 42.906 1.00 29.32 55 ILE D CA 1
ATOM 4666 C C . ILE D 1 56 ? 42.775 -44.560 42.453 1.00 29.27 55 ILE D C 1
ATOM 4667 O O . ILE D 1 56 ? 42.877 -45.487 41.654 1.00 28.53 55 ILE D O 1
ATOM 4672 N N . MET D 1 57 ? 41.617 -44.171 42.987 1.00 30.23 56 MET D N 1
ATOM 4673 C CA . MET D 1 57 ? 40.341 -44.811 42.672 1.00 31.08 56 MET D CA 1
ATOM 4674 C C . MET D 1 57 ? 39.692 -44.203 41.448 1.00 30.53 56 MET D C 1
ATOM 4675 O O . MET D 1 57 ? 39.306 -43.036 41.459 1.00 32.18 56 MET D O 1
ATOM 4680 N N . LEU D 1 58 ? 39.571 -44.993 40.393 1.00 29.20 57 LEU D N 1
ATOM 4681 C CA . LEU D 1 58 ? 38.934 -44.514 39.184 1.00 29.33 57 LEU D CA 1
ATOM 4682 C C . LEU D 1 58 ? 37.753 -45.429 38.935 1.00 29.12 57 LEU D C 1
ATOM 4683 O O . LEU D 1 58 ? 37.905 -46.634 38.718 1.00 28.46 57 LEU D O 1
ATOM 4688 N N . ASP D 1 59 ? 36.569 -44.843 38.996 1.00 28.89 58 ASP D N 1
ATOM 4689 C CA . ASP D 1 59 ? 35.344 -45.580 38.804 1.00 28.30 58 ASP D CA 1
ATOM 4690 C C . ASP D 1 59 ? 35.287 -46.822 39.691 1.00 27.45 58 ASP D C 1
ATOM 4691 O O . ASP D 1 59 ? 34.820 -47.872 39.268 1.00 27.98 58 ASP D O 1
ATOM 4696 N N . GLY D 1 60 ? 35.770 -46.697 40.923 1.00 26.43 59 GLY D N 1
ATOM 4697 C CA . GLY D 1 60 ? 35.727 -47.809 41.852 1.00 24.44 59 GLY D CA 1
ATOM 4698 C C . GLY D 1 60 ? 36.825 -48.832 41.696 1.00 23.69 59 GLY D C 1
ATOM 4699 O O . GLY D 1 60 ? 36.776 -49.887 42.324 1.00 23.47 59 GLY D O 1
ATOM 4700 N N . ARG D 1 61 ? 37.804 -48.534 40.852 1.00 23.70 60 ARG D N 1
ATOM 4701 C CA . ARG D 1 61 ? 38.925 -49.437 40.640 1.00 24.31 60 ARG D CA 1
ATOM 4702 C C . ARG D 1 61 ? 40.154 -48.835 41.298 1.00 23.63 60 ARG D C 1
ATOM 4703 O O . ARG D 1 61 ? 40.532 -47.711 40.987 1.00 25.81 60 ARG D O 1
ATOM 4711 N N . ALA D 1 62 ? 40.780 -49.571 42.207 1.00 22.78 61 ALA D N 1
ATOM 4712 C CA . ALA D 1 62 ? 41.969 -49.062 42.892 1.00 21.94 61 ALA D CA 1
ATOM 4713 C C . ALA D 1 62 ? 43.231 -49.306 42.059 1.00 21.46 61 ALA D C 1
ATOM 4714 O O . ALA D 1 62 ? 43.460 -50.415 41.576 1.00 18.83 61 ALA D O 1
ATOM 4716 N N . MET D 1 63 ? 44.042 -48.261 41.901 1.00 21.34 62 MET D N 1
ATOM 4717 C CA . MET D 1 63 ? 45.274 -48.349 41.126 1.00 22.67 62 MET D CA 1
ATOM 4718 C C . MET D 1 63 ? 46.458 -47.638 41.771 1.00 23.80 62 MET D C 1
ATOM 4719 O O . MET D 1 63 ? 46.294 -46.726 42.571 1.00 23.87 62 MET D O 1
ATOM 4724 N N . THR D 1 64 ? 47.661 -48.059 41.407 1.00 25.82 63 THR D N 1
ATOM 4725 C CA . THR D 1 64 ? 48.877 -47.444 41.924 1.00 27.29 63 THR D CA 1
ATOM 4726 C C . THR D 1 64 ? 49.641 -46.895 40.725 1.00 29.94 63 THR D C 1
ATOM 4727 O O . THR D 1 64 ? 49.367 -47.271 39.584 1.00 29.47 63 THR D O 1
ATOM 4731 N N . ASP D 1 65 ? 50.600 -46.011 40.983 1.00 32.42 64 ASP D N 1
ATOM 4732 C CA . ASP D 1 65 ? 51.383 -45.386 39.916 1.00 33.33 64 ASP D CA 1
ATOM 4733 C C . ASP D 1 65 ? 51.948 -46.293 38.823 1.00 33.17 64 ASP D C 1
ATOM 4734 O O . ASP D 1 65 ? 52.222 -45.830 37.719 1.00 33.27 64 ASP D O 1
ATOM 4739 N N . SER D 1 66 ? 52.115 -47.577 39.108 1.00 32.56 65 SER D N 1
ATOM 4740 C CA . SER D 1 66 ? 52.660 -48.480 38.102 1.00 33.34 65 SER D CA 1
ATOM 4741 C C . SER D 1 66 ? 51.608 -49.010 37.117 1.00 32.24 65 SER D C 1
ATOM 4742 O O . SER D 1 66 ? 51.931 -49.769 36.200 1.00 30.58 65 SER D O 1
ATOM 4745 N N . ASP D 1 67 ? 50.361 -48.585 37.303 1.00 31.87 66 ASP D N 1
ATOM 4746 C CA . ASP D 1 67 ? 49.247 -49.012 36.454 1.00 31.62 66 ASP D CA 1
ATOM 4747 C C . ASP D 1 67 ? 48.854 -48.038 35.333 1.00 30.96 66 ASP D C 1
ATOM 4748 O O . ASP D 1 67 ? 47.976 -48.339 34.514 1.00 28.86 66 ASP D O 1
ATOM 4753 N N . TYR D 1 68 ? 49.501 -46.880 35.284 1.00 30.85 67 TYR D N 1
ATOM 4754 C CA . TYR D 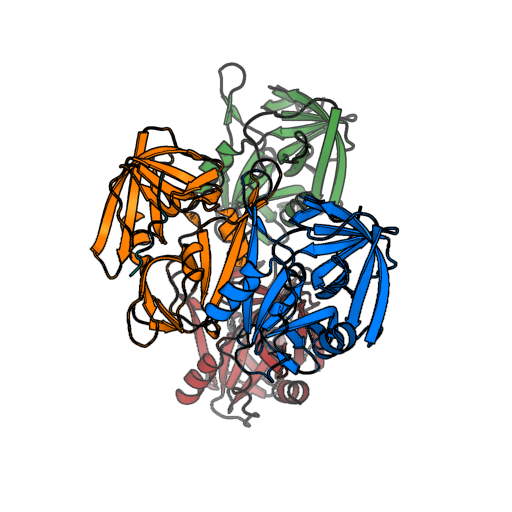1 68 ? 49.166 -45.894 34.265 1.00 31.00 67 TYR D CA 1
ATOM 4755 C C . TYR D 1 68 ? 50.288 -44.915 34.013 1.00 30.31 67 TYR D C 1
ATOM 4756 O O . TYR D 1 68 ? 51.252 -44.860 34.764 1.00 30.10 67 TYR D O 1
ATOM 4765 N N . ARG D 1 69 ? 50.133 -44.137 32.949 1.00 30.23 68 ARG D N 1
ATOM 4766 C CA . ARG D 1 69 ? 51.089 -43.103 32.561 1.00 29.04 68 ARG D CA 1
ATOM 4767 C C . ARG D 1 69 ? 50.344 -41.760 32.532 1.00 29.02 68 ARG D C 1
ATOM 4768 O O . ARG D 1 69 ? 49.167 -41.699 32.178 1.00 29.10 68 ARG D O 1
ATOM 4771 N N . VAL D 1 70 ? 51.029 -40.685 32.909 1.00 28.94 69 VAL D N 1
ATOM 4772 C CA . VAL D 1 70 ? 50.415 -39.360 32.915 1.00 27.11 69 VAL D CA 1
ATOM 4773 C C . VAL D 1 70 ? 51.195 -38.396 32.039 1.00 26.40 69 VAL D C 1
ATOM 4774 O O . VAL D 1 70 ? 52.288 -37.971 32.395 1.00 26.76 69 VAL D O 1
ATOM 4778 N N . PHE D 1 71 ? 50.637 -38.064 30.882 1.00 25.95 70 PHE D N 1
ATOM 4779 C CA . PHE D 1 71 ? 51.286 -37.125 29.981 1.00 24.90 70 PHE D CA 1
ATOM 4780 C C . PHE D 1 71 ? 50.758 -35.726 30.259 1.00 25.53 70 PHE D C 1
ATOM 4781 O O . PHE D 1 71 ? 49.588 -35.530 30.592 1.00 23.78 70 PHE D O 1
ATOM 4789 N N . GLU D 1 72 ? 51.629 -34.743 30.134 1.00 28.26 71 GLU D N 1
ATOM 4790 C CA . GLU D 1 72 ? 51.219 -33.376 30.375 1.00 30.55 71 GLU D CA 1
ATOM 4791 C C . GLU D 1 72 ? 51.206 -32.581 29.076 1.00 31.64 71 GLU D C 1
ATOM 4792 O O . GLU D 1 72 ? 51.940 -32.885 28.134 1.00 31.45 71 GLU D O 1
ATOM 4798 N N . PHE D 1 73 ? 50.337 -31.582 29.015 1.00 33.61 72 PHE D N 1
ATOM 4799 C CA . PHE D 1 73 ? 50.260 -30.735 27.839 1.00 34.84 72 PHE D CA 1
ATOM 4800 C C . PHE D 1 73 ? 50.977 -29.435 28.156 1.00 34.97 72 PHE D C 1
ATOM 4801 O O . PHE D 1 73 ? 50.878 -28.904 29.256 1.00 33.15 72 PHE D O 1
ATOM 4809 N N . GLU D 1 74 ? 51.723 -28.942 27.181 1.00 37.49 73 GLU D N 1
ATOM 4810 C CA . GLU D 1 74 ? 52.483 -27.724 27.355 1.00 39.20 73 GLU D CA 1
ATOM 4811 C C . GLU D 1 74 ? 51.951 -26.704 26.384 1.00 38.82 73 GLU D C 1
ATOM 4812 O O . GLU D 1 74 ? 51.966 -26.927 25.180 1.00 38.51 73 GLU D O 1
ATOM 4818 N N . ILE D 1 75 ? 51.476 -25.587 26.915 1.00 39.30 74 ILE D N 1
ATOM 4819 C CA . ILE D 1 75 ? 50.917 -24.539 26.089 1.00 40.30 74 ILE D CA 1
ATOM 4820 C C . ILE D 1 75 ? 51.735 -23.250 26.107 1.00 40.69 74 ILE D C 1
ATOM 4821 O O . ILE D 1 75 ? 52.144 -22.762 27.165 1.00 38.38 74 ILE D O 1
ATOM 4826 N N . LYS D 1 76 ? 51.969 -22.715 24.910 1.00 42.42 75 LYS D N 1
ATOM 4827 C CA . LYS D 1 76 ? 52.732 -21.480 24.720 1.00 43.47 75 LYS D CA 1
ATOM 4828 C C . LYS D 1 76 ? 51.960 -20.252 25.205 1.00 43.43 75 LYS D C 1
ATOM 4829 O O . LYS D 1 76 ? 50.881 -19.944 24.692 1.00 43.52 75 LYS D O 1
ATOM 4831 N N . VAL D 1 77 ? 52.524 -19.558 26.190 1.00 43.66 76 VAL D N 1
ATOM 4832 C CA . VAL D 1 77 ? 51.913 -18.357 26.747 1.00 45.02 76 VAL D CA 1
ATOM 4833 C C . VAL D 1 77 ? 52.945 -17.238 26.875 1.00 45.49 76 VAL D C 1
ATOM 4834 O O . VAL D 1 77 ? 53.778 -17.239 27.781 1.00 44.80 76 VAL D O 1
ATOM 4838 N N . LYS D 1 78 ? 52.880 -16.279 25.955 1.00 47.18 77 LYS D N 1
ATOM 4839 C CA . LYS D 1 78 ? 53.808 -15.149 25.945 1.00 47.69 77 LYS D CA 1
ATOM 4840 C C . LYS D 1 78 ? 55.231 -15.652 25.728 1.00 48.45 77 LYS D C 1
ATOM 4841 O O . LYS D 1 78 ? 56.126 -15.350 26.510 1.00 49.17 77 LYS D O 1
ATOM 4843 N N . GLY D 1 79 ? 55.428 -16.432 24.668 1.00 49.85 78 GLY D N 1
ATOM 4844 C CA . GLY D 1 79 ? 56.746 -16.972 24.366 1.00 50.87 78 GLY D CA 1
ATOM 4845 C C . GLY D 1 79 ? 57.042 -18.323 25.002 1.00 50.79 78 GLY D C 1
ATOM 4846 O O . GLY D 1 79 ? 56.992 -19.362 24.346 1.00 50.79 78 GLY D O 1
ATOM 4847 N N . GLN D 1 80 ? 57.356 -18.298 26.290 1.00 50.97 79 GLN D N 1
ATOM 4848 C CA . GLN D 1 80 ? 57.676 -19.496 27.058 1.00 51.23 79 GLN D CA 1
ATOM 4849 C C . GLN D 1 80 ? 56.477 -20.442 27.189 1.00 49.80 79 GLN D C 1
ATOM 4850 O O . GLN D 1 80 ? 55.332 -20.004 27.144 1.00 48.91 79 GLN D O 1
ATOM 4856 N N . ASP D 1 81 ? 56.746 -21.738 27.348 1.00 49.50 80 ASP D N 1
ATOM 4857 C CA . ASP D 1 81 ? 55.683 -22.740 27.493 1.00 48.71 80 ASP D CA 1
ATOM 4858 C C . ASP D 1 81 ? 55.378 -23.073 28.955 1.00 47.31 80 ASP D C 1
ATOM 4859 O O . ASP D 1 81 ? 56.273 -23.103 29.806 1.00 46.81 80 ASP D O 1
ATOM 4864 N N . MET D 1 82 ? 54.107 -23.341 29.234 1.00 45.03 81 MET D N 1
ATOM 4865 C CA . MET D 1 82 ? 53.680 -23.692 30.579 1.00 42.47 81 MET D CA 1
ATOM 4866 C C . MET D 1 82 ? 52.918 -25.012 30.606 1.00 39.60 81 MET D C 1
ATOM 4867 O O . MET D 1 82 ? 52.551 -25.563 29.569 1.00 39.44 81 MET D O 1
ATOM 4872 N N . LEU D 1 83 ? 52.676 -25.514 31.805 1.00 35.76 82 LEU D N 1
ATOM 4873 C CA . LEU D 1 83 ? 51.966 -26.767 31.949 1.00 31.89 82 LEU D CA 1
ATOM 4874 C C . LEU D 1 83 ? 50.488 -26.560 32.218 1.00 28.78 82 LEU D C 1
ATOM 4875 O O . LEU D 1 83 ? 50.112 -25.899 33.175 1.00 28.67 82 LEU D O 1
ATOM 4880 N N . SER D 1 84 ? 49.667 -27.129 31.341 1.00 26.30 83 SER D N 1
ATOM 4881 C CA . SER D 1 84 ? 48.212 -27.049 31.407 1.00 24.24 83 SER D CA 1
ATOM 4882 C C . SER D 1 84 ? 47.702 -27.872 32.570 1.00 23.68 83 SER D C 1
ATOM 4883 O O . SER D 1 84 ? 48.294 -28.893 32.904 1.00 25.07 83 SER D O 1
ATOM 4886 N N . ASP D 1 85 ? 46.607 -27.448 33.190 1.00 21.42 84 ASP D N 1
ATOM 4887 C CA . ASP D 1 85 ? 46.087 -28.215 34.308 1.00 21.37 84 ASP D CA 1
ATOM 4888 C C . ASP D 1 85 ? 45.281 -29.401 33.792 1.00 21.71 84 ASP D C 1
ATOM 4889 O O . ASP D 1 85 ? 44.632 -30.119 34.554 1.00 21.19 84 ASP D O 1
ATOM 4894 N N . ALA D 1 86 ? 45.315 -29.594 32.482 1.00 20.62 85 ALA D N 1
ATOM 4895 C CA . ALA D 1 86 ? 44.631 -30.714 31.886 1.00 19.14 85 ALA D CA 1
ATOM 4896 C C . ALA D 1 86 ? 45.687 -31.765 31.601 1.00 18.58 85 ALA D C 1
ATOM 4897 O O . ALA D 1 86 ? 46.502 -31.612 30.692 1.00 17.18 85 ALA D O 1
ATOM 4899 N N . ALA D 1 87 ? 45.686 -32.821 32.405 1.00 18.84 86 ALA D N 1
ATOM 4900 C CA . ALA D 1 87 ? 46.628 -33.917 32.224 1.00 19.90 86 ALA D CA 1
ATOM 4901 C C . ALA D 1 87 ? 45.875 -35.110 31.650 1.00 20.39 86 ALA D C 1
ATOM 4902 O O . ALA D 1 87 ? 44.662 -35.239 31.846 1.00 22.06 86 ALA D O 1
ATOM 4904 N N . LEU D 1 88 ? 46.597 -35.969 30.934 1.00 19.52 87 LEU D N 1
ATOM 4905 C CA . LEU D 1 88 ? 46.008 -37.162 30.348 1.00 20.11 87 LEU D CA 1
ATOM 4906 C C . LEU D 1 88 ? 46.491 -38.424 31.052 1.00 20.46 87 LEU D C 1
ATOM 4907 O O . LEU D 1 88 ? 47.682 -38.735 31.043 1.00 19.86 87 LEU D O 1
ATOM 4912 N N . MET D 1 89 ? 45.558 -39.159 31.647 1.00 21.39 88 MET D N 1
ATOM 4913 C CA . MET D 1 89 ? 45.882 -40.389 32.375 1.00 20.88 88 MET D CA 1
ATOM 4914 C C . MET D 1 89 ? 45.598 -41.636 31.551 1.00 20.45 88 MET D C 1
ATOM 4915 O O . MET D 1 89 ? 44.446 -41.995 31.323 1.00 20.15 88 MET D O 1
ATOM 4920 N N . VAL D 1 90 ? 46.650 -42.306 31.109 1.00 21.62 89 VAL D N 1
ATOM 4921 C CA . VAL D 1 90 ? 46.476 -43.496 30.284 1.00 23.82 89 VAL D CA 1
ATOM 4922 C C . VAL D 1 90 ? 46.760 -44.759 31.071 1.00 24.68 89 VAL D C 1
ATOM 4923 O O . VAL D 1 90 ? 47.889 -44.998 31.487 1.00 24.31 89 VAL D O 1
ATOM 4927 N N . LEU D 1 91 ? 45.720 -45.561 31.268 1.00 26.79 90 LEU D N 1
ATOM 4928 C CA . LEU D 1 91 ? 45.825 -46.814 32.002 1.00 28.53 90 LEU D CA 1
ATOM 4929 C C . LEU D 1 91 ? 46.458 -47.889 31.122 1.00 29.91 90 LEU D C 1
ATOM 4930 O O . LEU D 1 91 ? 46.175 -47.950 29.928 1.00 31.11 90 LEU D O 1
ATOM 4935 N N . HIS D 1 92 ? 47.307 -48.736 31.696 1.00 30.34 91 HIS D N 1
ATOM 4936 C CA . HIS D 1 92 ? 47.920 -49.795 30.905 1.00 31.71 91 HIS D CA 1
ATOM 4937 C C . HIS D 1 92 ? 46.846 -50.791 30.493 1.00 32.25 91 HIS D C 1
ATOM 4938 O O . HIS D 1 92 ? 46.742 -51.154 29.333 1.00 32.98 91 HIS D O 1
ATOM 4945 N N . ARG D 1 93 ? 46.045 -51.228 31.454 1.00 33.56 92 ARG D N 1
ATOM 4946 C CA . ARG D 1 93 ? 44.972 -52.173 31.188 1.00 34.83 92 ARG D CA 1
ATOM 4947 C C . ARG D 1 93 ? 43.648 -51.578 31.659 1.00 36.08 92 ARG D C 1
ATOM 4948 O O . ARG D 1 93 ? 43.593 -50.929 32.708 1.00 37.03 92 ARG D O 1
ATOM 4951 N N . GLY D 1 94 ? 42.586 -51.790 30.888 1.00 36.50 93 GLY D N 1
ATOM 4952 C CA . GLY D 1 94 ? 41.286 -51.265 31.280 1.00 36.56 93 GLY D CA 1
ATOM 4953 C C . GLY D 1 94 ? 40.186 -51.499 30.257 1.00 37.04 93 GLY D C 1
ATOM 4954 O O . GLY D 1 94 ? 40.443 -52.053 29.179 1.00 36.54 93 GLY D O 1
ATOM 4955 N N . ASN D 1 95 ? 38.962 -51.090 30.604 1.00 36.99 94 ASN D N 1
ATOM 4956 C CA . ASN D 1 95 ? 37.798 -51.215 29.715 1.00 36.79 94 ASN D CA 1
ATOM 4957 C C . ASN D 1 95 ? 37.697 -49.945 28.869 1.00 35.38 94 ASN D C 1
ATOM 4958 O O . ASN D 1 95 ? 37.483 -48.855 29.403 1.00 35.66 94 ASN D O 1
ATOM 4963 N N . LYS D 1 96 ? 37.836 -50.088 27.555 1.00 33.61 95 LYS D N 1
ATOM 4964 C CA . LYS D 1 96 ? 37.783 -48.944 26.644 1.00 32.25 95 LYS D CA 1
ATOM 4965 C C . LYS D 1 96 ? 36.582 -48.030 26.854 1.00 30.93 95 LYS D C 1
ATOM 4966 O O . LYS D 1 96 ? 35.544 -48.458 27.351 1.00 30.95 95 LYS D O 1
ATOM 4968 N N . VAL D 1 97 ? 36.741 -46.766 26.475 1.00 29.25 96 VAL D N 1
ATOM 4969 C CA . VAL D 1 97 ? 35.677 -45.775 26.589 1.00 29.81 96 VAL D CA 1
ATOM 4970 C C . VAL D 1 97 ? 35.283 -45.318 25.177 1.00 28.90 96 VAL D C 1
ATOM 4971 O O . VAL D 1 97 ? 35.949 -45.671 24.206 1.00 31.24 96 VAL D O 1
ATOM 4975 N N . ARG D 1 98 ? 34.205 -44.553 25.042 1.00 27.09 97 ARG D N 1
ATOM 4976 C CA . ARG D 1 98 ? 33.802 -44.096 23.712 1.00 26.55 97 ARG D CA 1
ATOM 4977 C C . ARG D 1 98 ? 34.655 -42.911 23.217 1.00 27.04 97 ARG D C 1
ATOM 4978 O O . ARG D 1 98 ? 34.598 -41.797 23.769 1.00 27.00 97 ARG D O 1
ATOM 4980 N N . ASP D 1 99 ? 35.447 -43.173 22.177 1.00 26.22 98 ASP D N 1
ATOM 4981 C CA . ASP D 1 99 ? 36.323 -42.178 21.563 1.00 24.53 98 ASP D CA 1
ATOM 4982 C C . ASP D 1 99 ? 35.536 -40.928 21.254 1.00 23.98 98 ASP D C 1
ATOM 4983 O O . ASP D 1 99 ? 34.731 -40.929 20.327 1.00 23.68 98 ASP D O 1
ATOM 4988 N N . ILE D 1 100 ? 35.772 -39.863 22.016 1.00 23.49 99 ILE D N 1
ATOM 4989 C CA . ILE D 1 100 ? 35.060 -38.608 21.794 1.00 23.65 99 ILE D CA 1
ATOM 4990 C C . ILE D 1 100 ? 35.981 -37.466 21.392 1.00 24.87 99 ILE D C 1
ATOM 4991 O O . ILE D 1 100 ? 35.583 -36.304 21.455 1.00 25.81 99 ILE D O 1
ATOM 4996 N N . THR D 1 101 ? 37.200 -37.794 20.966 1.00 25.31 100 THR D N 1
ATOM 4997 C CA . THR D 1 101 ? 38.181 -36.785 20.564 1.00 25.98 100 THR D CA 1
ATOM 4998 C C . THR D 1 101 ? 37.735 -35.914 19.393 1.00 26.17 100 THR D C 1
ATOM 4999 O O . THR D 1 101 ? 38.071 -34.732 19.312 1.00 24.57 100 THR D O 1
ATOM 5003 N N . LYS D 1 102 ? 36.970 -36.492 18.481 1.00 27.83 101 LYS D N 1
ATOM 5004 C CA . LYS D 1 102 ? 36.508 -35.725 17.340 1.00 29.08 101 LYS D CA 1
ATOM 5005 C C . LYS D 1 102 ? 35.595 -34.581 17.789 1.00 29.57 101 LYS D C 1
ATOM 5006 O O . LYS D 1 102 ? 35.202 -33.734 16.980 1.00 29.74 101 LYS D O 1
ATOM 5012 N N . HIS D 1 103 ? 35.267 -34.544 19.078 1.00 29.95 102 HIS D N 1
ATOM 5013 C CA . HIS D 1 103 ? 34.391 -33.494 19.592 1.00 30.04 102 HIS D CA 1
ATOM 5014 C C . HIS D 1 103 ? 35.114 -32.349 20.257 1.00 30.62 102 HIS D C 1
ATOM 5015 O O . HIS D 1 103 ? 34.482 -31.514 20.889 1.00 30.26 102 HIS D O 1
ATOM 5022 N N . PHE D 1 104 ? 36.437 -32.327 20.137 1.00 32.66 103 PHE D N 1
ATOM 5023 C CA . PHE D 1 104 ? 37.221 -31.230 20.690 1.00 35.42 103 PHE D CA 1
ATOM 5024 C C . PHE D 1 104 ? 37.565 -30.326 19.513 1.00 37.21 103 PHE D C 1
ATOM 5025 O O . PHE D 1 104 ? 37.219 -30.637 18.378 1.00 37.46 103 PHE D O 1
ATOM 5033 N N . ARG D 1 105 ? 38.225 -29.203 19.769 1.00 40.23 104 ARG D N 1
ATOM 5034 C CA . ARG D 1 105 ? 38.576 -28.305 18.682 1.00 42.44 104 ARG D CA 1
ATOM 5035 C C . ARG D 1 105 ? 39.972 -27.713 18.824 1.00 44.03 104 ARG D C 1
ATOM 5036 O O . ARG D 1 105 ? 40.627 -27.882 19.856 1.00 43.63 104 ARG D O 1
ATOM 5044 N N . ASP D 1 106 ? 40.426 -27.037 17.769 1.00 46.31 105 ASP D N 1
ATOM 5045 C CA . ASP D 1 106 ? 41.750 -26.413 17.748 1.00 48.75 105 ASP D CA 1
ATOM 5046 C C . ASP D 1 106 ? 41.572 -24.915 17.715 1.00 49.35 105 ASP D C 1
ATOM 5047 O O . ASP D 1 106 ? 42.297 -24.159 18.369 1.00 48.97 105 ASP D O 1
ATOM 5052 N N . THR D 1 107 ? 40.605 -24.514 16.897 1.00 49.83 106 THR D N 1
ATOM 5053 C CA . THR D 1 107 ? 40.253 -23.124 16.700 1.00 52.43 106 THR D CA 1
ATOM 5054 C C . THR D 1 107 ? 38.734 -23.089 16.668 1.00 53.17 106 THR D C 1
ATOM 5055 O O . THR D 1 107 ? 38.086 -24.139 16.746 1.00 53.52 106 THR D O 1
ATOM 5059 N N . ALA D 1 108 ? 38.166 -21.897 16.520 1.00 55.06 107 ALA D N 1
ATOM 5060 C CA . ALA D 1 108 ? 36.711 -21.741 16.523 1.00 57.40 107 ALA D CA 1
ATOM 5061 C C . ALA D 1 108 ? 36.318 -21.990 17.974 1.00 58.19 107 ALA D C 1
ATOM 5062 O O . ALA D 1 108 ? 36.160 -23.143 18.389 1.00 57.61 107 ALA D O 1
ATOM 5064 N N . ARG D 1 109 ? 36.170 -20.915 18.748 1.00 58.01 108 ARG D N 1
ATOM 5065 C CA . ARG D 1 109 ? 35.837 -21.081 20.152 1.00 58.66 108 ARG D CA 1
ATOM 5066 C C . ARG D 1 109 ? 34.997 -20.010 20.854 1.00 59.06 108 ARG D C 1
ATOM 5067 O O . ARG D 1 109 ? 33.903 -20.289 21.344 1.00 59.24 108 ARG D O 1
ATOM 5069 N N . MET D 1 110 ? 35.506 -18.786 20.891 1.00 61.78 109 MET D N 1
ATOM 5070 C CA . MET D 1 110 ? 34.859 -17.694 21.614 1.00 62.97 109 MET D CA 1
ATOM 5071 C C . MET D 1 110 ? 33.484 -17.144 21.247 1.00 63.49 109 MET D C 1
ATOM 5072 O O . MET D 1 110 ? 33.071 -17.150 20.081 1.00 63.77 109 MET D O 1
ATOM 5077 N N . LYS D 1 111 ? 32.811 -16.647 22.292 1.00 61.74 110 LYS D N 1
ATOM 5078 C CA . LYS D 1 111 ? 31.494 -16.004 22.239 1.00 60.37 110 LYS D CA 1
ATOM 5079 C C . LYS D 1 111 ? 30.949 -15.755 23.651 1.00 58.81 110 LYS D C 1
ATOM 5080 O O . LYS D 1 111 ? 30.332 -16.632 24.264 1.00 58.60 110 LYS D O 1
ATOM 5086 N N . LYS D 1 112 ? 31.185 -14.541 24.150 1.00 56.78 111 LYS D N 1
ATOM 5087 C CA . LYS D 1 112 ? 30.771 -14.140 25.496 1.00 54.22 111 LYS D CA 1
ATOM 5088 C C . LYS D 1 112 ? 29.288 -14.203 25.802 1.00 52.25 111 LYS D C 1
ATOM 5089 O O . LYS D 1 112 ? 28.544 -13.290 25.465 1.00 51.31 111 LYS D O 1
ATOM 5095 N N . GLY D 1 113 ? 28.867 -15.265 26.473 1.00 51.42 112 GLY D N 1
ATOM 5096 C CA . GLY D 1 113 ? 27.466 -15.391 26.829 1.00 50.68 112 GLY D CA 1
ATOM 5097 C C . GLY D 1 113 ? 26.801 -16.688 26.403 1.00 49.88 112 GLY D C 1
ATOM 5098 O O . GLY D 1 113 ? 25.795 -17.091 27.003 1.00 47.90 112 GLY D O 1
ATOM 5099 N N . THR D 1 114 ? 27.350 -17.342 25.377 1.00 49.04 113 THR D N 1
ATOM 5100 C CA . THR D 1 114 ? 26.770 -18.590 24.895 1.00 48.36 113 THR D CA 1
ATOM 5101 C C . THR D 1 114 ? 26.728 -19.589 26.039 1.00 47.66 113 THR D C 1
ATOM 5102 O O . THR D 1 114 ? 27.674 -19.705 26.821 1.00 47.43 113 THR D O 1
ATOM 5106 N N . PRO D 1 115 ? 25.607 -20.307 26.168 1.00 46.11 114 PRO D N 1
ATOM 5107 C CA . PRO D 1 115 ? 25.442 -21.302 27.225 1.00 43.08 114 PRO D CA 1
ATOM 5108 C C . PRO D 1 115 ? 26.558 -22.348 27.254 1.00 40.67 114 PRO D C 1
ATOM 5109 O O . PRO D 1 115 ? 27.122 -22.714 26.218 1.00 39.75 114 PRO D O 1
ATOM 5113 N N . VAL D 1 116 ? 26.869 -22.807 28.462 1.00 38.59 115 VAL D N 1
ATOM 5114 C CA . VAL D 1 116 ? 27.891 -23.820 28.688 1.00 36.06 115 VAL D CA 1
ATOM 5115 C C . VAL D 1 116 ? 27.302 -24.886 29.603 1.00 35.59 115 VAL D C 1
ATOM 5116 O O . VAL D 1 116 ? 26.443 -24.598 30.452 1.00 35.61 115 VAL D O 1
ATOM 5120 N N . VAL D 1 117 ? 27.764 -26.118 29.430 1.00 33.85 116 VAL D N 1
ATOM 5121 C CA . VAL D 1 117 ? 27.294 -27.225 30.251 1.00 33.20 116 VAL D CA 1
ATOM 5122 C C . VAL D 1 117 ? 28.490 -27.943 30.857 1.00 33.22 116 VAL D C 1
ATOM 5123 O O . VAL D 1 117 ? 29.525 -28.109 30.202 1.00 32.65 116 VAL D O 1
ATOM 5127 N N . GLY D 1 118 ? 28.341 -28.343 32.120 1.00 32.50 117 GLY D N 1
ATOM 5128 C CA . GLY D 1 118 ? 29.403 -29.041 32.824 1.00 29.55 117 GLY D CA 1
ATOM 5129 C C . GLY D 1 118 ? 28.966 -30.428 33.252 1.00 27.73 117 GLY D C 1
ATOM 5130 O O . GLY D 1 118 ? 27.932 -30.585 33.903 1.00 26.47 117 GLY D O 1
ATOM 5131 N N . VAL D 1 119 ? 29.760 -31.432 32.885 1.00 26.77 118 VAL D N 1
ATOM 5132 C CA . VAL D 1 119 ? 29.466 -32.831 33.208 1.00 25.60 118 VAL D CA 1
ATOM 5133 C C . VAL D 1 119 ? 30.342 -33.328 34.347 1.00 24.24 118 VAL D C 1
ATOM 5134 O O . VAL D 1 119 ? 31.545 -33.504 34.198 1.00 24.99 118 VAL D O 1
ATOM 5138 N N . VAL D 1 120 ? 29.722 -33.562 35.486 1.00 23.24 119 VAL D N 1
ATOM 5139 C CA . VAL D 1 120 ? 30.440 -34.026 36.648 1.00 23.17 119 VAL D CA 1
ATOM 5140 C C . VAL D 1 120 ? 29.938 -35.400 37.036 1.00 24.54 119 VAL D C 1
ATOM 5141 O O . VAL D 1 120 ? 28.830 -35.811 36.682 1.00 23.97 119 VAL D O 1
ATOM 5145 N N . ASN D 1 121 ? 30.788 -36.104 37.762 1.00 26.18 120 ASN D N 1
ATOM 5146 C CA . ASN D 1 121 ? 30.493 -37.414 38.294 1.00 26.16 120 ASN D CA 1
ATOM 5147 C C . ASN D 1 121 ? 31.589 -37.666 39.308 1.00 25.19 120 ASN D C 1
ATOM 5148 O O . ASN D 1 121 ? 32.654 -38.157 38.962 1.00 25.79 120 ASN D O 1
ATOM 5153 N N . ASN D 1 122 ? 31.351 -37.257 40.547 1.00 23.47 121 ASN D N 1
ATOM 5154 C CA . ASN D 1 122 ? 32.324 -37.474 41.594 1.00 22.83 121 ASN D CA 1
ATOM 5155 C C . ASN D 1 122 ? 31.593 -38.058 42.786 1.00 23.51 121 ASN D C 1
ATOM 5156 O O . ASN D 1 122 ? 30.367 -38.002 42.854 1.00 21.81 121 ASN D O 1
ATOM 5161 N N . ALA D 1 123 ? 32.349 -38.619 43.724 1.00 24.92 122 ALA D N 1
ATOM 5162 C CA . ALA D 1 123 ? 31.764 -39.254 44.896 1.00 25.78 122 ALA D CA 1
ATOM 5163 C C . ALA D 1 123 ? 31.102 -38.318 45.894 1.00 27.29 122 ALA D C 1
ATOM 5164 O O . ALA D 1 123 ? 30.539 -38.776 46.888 1.00 27.36 122 ALA D O 1
ATOM 5166 N N . ASP D 1 124 ? 31.156 -37.015 45.632 1.00 28.27 123 ASP D N 1
ATOM 5167 C CA . ASP D 1 124 ? 30.562 -36.039 46.540 1.00 28.51 123 ASP D CA 1
ATOM 5168 C C . ASP D 1 124 ? 29.137 -35.654 46.169 1.00 28.63 123 ASP D C 1
ATOM 5169 O O . ASP D 1 124 ? 28.229 -35.730 47.001 1.00 29.97 123 ASP D O 1
ATOM 5174 N N . VAL D 1 125 ? 28.944 -35.239 44.923 1.00 27.68 124 VAL D N 1
ATOM 5175 C CA . VAL D 1 125 ? 27.629 -34.828 44.445 1.00 27.07 124 VAL D CA 1
ATOM 5176 C C . VAL D 1 125 ? 27.002 -35.829 43.477 1.00 25.84 124 VAL D C 1
ATOM 5177 O O . VAL D 1 125 ? 25.847 -35.694 43.089 1.00 24.09 124 VAL D O 1
ATOM 5181 N N . GLY D 1 126 ? 27.773 -36.838 43.102 1.00 26.28 125 GLY D N 1
ATOM 5182 C CA . GLY D 1 126 ? 27.283 -37.839 42.179 1.00 27.22 125 GLY D CA 1
ATOM 5183 C C . GLY D 1 126 ? 27.182 -37.252 40.788 1.00 28.09 125 GLY D C 1
ATOM 5184 O O . GLY D 1 126 ? 28.000 -36.413 40.416 1.00 27.58 125 GLY D O 1
ATOM 5185 N N . ARG D 1 127 ? 26.193 -37.709 40.019 1.00 28.58 126 ARG D N 1
ATOM 5186 C CA . ARG D 1 127 ? 25.954 -37.201 38.676 1.00 29.39 126 ARG D CA 1
ATOM 5187 C C . ARG D 1 127 ? 25.508 -35.757 38.860 1.00 29.11 126 ARG D C 1
ATOM 5188 O O . ARG D 1 127 ? 24.975 -35.408 39.908 1.00 29.55 126 ARG D O 1
ATOM 5196 N N . LEU D 1 128 ? 25.723 -34.913 37.857 1.00 29.77 127 LEU D N 1
ATOM 5197 C CA . LEU D 1 128 ? 25.343 -33.509 37.978 1.00 28.42 127 LEU D CA 1
ATOM 5198 C C . LEU D 1 128 ? 25.755 -32.699 36.770 1.00 27.48 127 LEU D C 1
ATOM 5199 O O . LEU D 1 128 ? 26.913 -32.711 36.377 1.00 28.08 127 LEU D O 1
ATOM 5204 N N . ILE D 1 129 ? 24.796 -31.995 36.187 1.00 27.74 128 ILE D N 1
ATOM 5205 C CA . ILE D 1 129 ? 25.048 -31.152 35.024 1.00 27.59 128 ILE D CA 1
ATOM 5206 C C . ILE D 1 129 ? 24.804 -29.680 35.412 1.00 28.03 128 ILE D C 1
ATOM 5207 O O . ILE D 1 129 ? 23.669 -29.274 35.687 1.00 27.42 128 ILE D O 1
ATOM 5212 N N . PHE D 1 130 ? 25.868 -28.886 35.461 1.00 27.96 129 PHE D N 1
ATOM 5213 C CA . PHE D 1 130 ? 25.704 -27.481 35.793 1.00 28.11 129 PHE D CA 1
ATOM 5214 C C . PHE D 1 130 ? 25.650 -26.651 34.520 1.00 28.73 129 PHE D C 1
ATOM 5215 O O . PHE D 1 130 ? 26.009 -27.130 33.440 1.00 30.33 129 PHE D O 1
ATOM 5223 N N . SER D 1 131 ? 25.181 -25.418 34.628 1.00 29.15 130 SER D N 1
ATOM 5224 C CA . SER D 1 131 ? 25.093 -24.575 33.447 1.00 31.24 130 SER D CA 1
ATOM 5225 C C . SER D 1 131 ? 25.558 -23.174 33.732 1.00 32.42 130 SER D C 1
ATOM 5226 O O . SER D 1 131 ? 25.112 -22.546 34.693 1.00 31.32 130 SER D O 1
ATOM 5229 N N . GLY D 1 132 ? 26.451 -22.682 32.883 1.00 34.14 131 GLY D N 1
ATOM 5230 C CA . GLY D 1 132 ? 26.947 -21.331 33.043 1.00 34.26 131 GLY D CA 1
ATOM 5231 C C . GLY D 1 132 ? 26.851 -20.594 31.727 1.00 34.98 131 GLY D C 1
ATOM 5232 O O . GLY D 1 132 ? 26.205 -21.065 30.785 1.00 33.48 131 GLY D O 1
ATOM 5233 N N . GLU D 1 133 ? 27.497 -19.431 31.678 1.00 36.57 132 GLU D N 1
ATOM 5234 C CA . GLU D 1 133 ? 27.557 -18.578 30.488 1.00 37.87 132 GLU D CA 1
ATOM 5235 C C . GLU D 1 133 ? 29.035 -18.393 30.149 1.00 37.80 132 GLU D C 1
ATOM 5236 O O . GLU D 1 133 ? 29.872 -18.325 31.046 1.00 39.31 132 GLU D O 1
ATOM 5242 N N . ALA D 1 134 ? 29.366 -18.306 28.869 1.00 37.12 133 ALA D N 1
ATOM 5243 C CA . ALA D 1 134 ? 30.756 -18.098 28.490 1.00 37.70 133 ALA D CA 1
ATOM 5244 C C . ALA D 1 134 ? 31.166 -16.688 28.900 1.00 38.79 133 ALA D C 1
ATOM 5245 O O . ALA D 1 134 ? 30.348 -15.765 28.908 1.00 38.83 133 ALA D O 1
ATOM 5247 N N . LEU D 1 135 ? 32.434 -16.530 29.257 1.00 39.75 134 LEU D N 1
ATOM 5248 C CA . LEU D 1 135 ? 32.969 -15.235 29.646 1.00 39.09 134 LEU D CA 1
ATOM 5249 C C . LEU D 1 135 ? 34.078 -14.880 28.674 1.00 39.60 134 LEU D C 1
ATOM 5250 O O . LEU D 1 135 ? 33.819 -14.219 27.673 1.00 40.34 134 LEU D O 1
ATOM 5255 N N . THR D 1 136 ? 35.305 -15.319 28.962 1.00 40.21 135 THR D N 1
ATOM 5256 C CA . THR D 1 136 ? 36.452 -15.065 28.082 1.00 40.28 135 THR D CA 1
ATOM 5257 C C . THR D 1 136 ? 37.577 -16.046 28.352 1.00 39.78 135 THR D C 1
ATOM 5258 O O . THR D 1 136 ? 37.694 -16.569 29.444 1.00 40.58 135 THR D O 1
ATOM 5262 N N . TYR D 1 137 ? 38.399 -16.298 27.345 1.00 40.80 136 TYR D N 1
ATOM 5263 C CA . TYR D 1 137 ? 39.543 -17.193 27.477 1.00 40.96 136 TYR D CA 1
ATOM 5264 C C . TYR D 1 137 ? 40.610 -16.431 28.277 1.00 40.15 136 TYR D C 1
ATOM 5265 O O . TYR D 1 137 ? 40.564 -15.205 28.365 1.00 39.04 136 TYR D O 1
ATOM 5274 N N . LYS D 1 138 ? 41.548 -17.159 28.875 1.00 39.20 137 LYS D N 1
ATOM 5275 C CA . LYS D 1 138 ? 42.616 -16.549 29.656 1.00 39.05 137 LYS D CA 1
ATOM 5276 C C . LYS D 1 138 ? 43.959 -17.151 29.255 1.00 39.80 137 LYS D C 1
ATOM 5277 O O . LYS D 1 138 ? 44.051 -18.342 28.960 1.00 38.96 137 LYS D O 1
ATOM 5283 N N . ASP D 1 139 ? 44.998 -16.323 29.228 1.00 40.21 138 ASP D N 1
ATOM 5284 C CA . ASP D 1 139 ? 46.336 -16.804 28.903 1.00 39.98 138 ASP D CA 1
ATOM 5285 C C . ASP D 1 139 ? 46.921 -17.408 30.183 1.00 37.80 138 ASP D C 1
ATOM 5286 O O . ASP D 1 139 ? 47.562 -18.448 30.165 1.00 37.57 138 ASP D O 1
ATOM 5291 N N . ILE D 1 140 ? 46.686 -16.744 31.302 1.00 36.32 139 ILE D N 1
ATOM 5292 C CA . ILE D 1 140 ? 47.163 -17.238 32.573 1.00 34.60 139 ILE D CA 1
ATOM 5293 C C . ILE D 1 140 ? 46.210 -16.783 33.651 1.00 32.29 139 ILE D C 1
ATOM 5294 O O . ILE D 1 140 ? 45.731 -15.653 33.643 1.00 29.45 139 ILE D O 1
ATOM 5299 N N . VAL D 1 141 ? 45.908 -17.697 34.558 1.00 31.12 140 VAL D N 1
ATOM 5300 C CA . VAL D 1 141 ? 45.025 -17.388 35.657 1.00 32.64 140 VAL D CA 1
ATOM 5301 C C . VAL D 1 141 ? 45.789 -17.741 36.928 1.00 32.96 140 VAL D C 1
ATOM 5302 O O . VAL D 1 141 ? 46.252 -18.876 37.106 1.00 33.71 140 VAL D O 1
ATOM 5306 N N . VAL D 1 142 ? 45.960 -16.741 37.784 1.00 31.45 141 VAL D N 1
ATOM 5307 C CA . VAL D 1 142 ? 46.648 -16.927 39.046 1.00 30.26 141 VAL D CA 1
ATOM 5308 C C . VAL D 1 142 ? 45.628 -17.363 40.072 1.00 28.20 141 VAL D C 1
ATOM 5309 O O . VAL D 1 142 ? 44.680 -16.647 40.364 1.00 27.05 141 VAL D O 1
ATOM 5313 N N . LEU D 1 143 ? 45.824 -18.554 40.605 1.00 28.64 142 LEU D N 1
ATOM 5314 C CA . LEU D 1 143 ? 44.903 -19.093 41.583 1.00 31.02 142 LEU D CA 1
ATOM 5315 C C . LEU D 1 143 ? 45.068 -18.445 42.955 1.00 32.68 142 LEU D C 1
ATOM 5316 O O . LEU D 1 143 ? 45.971 -17.637 43.185 1.00 32.94 142 LEU D O 1
ATOM 5321 N N . MET D 1 144 ? 44.176 -18.830 43.861 1.00 34.82 143 MET D N 1
ATOM 5322 C CA . MET D 1 144 ? 44.141 -18.332 45.232 1.00 35.45 143 MET D CA 1
ATOM 5323 C C . MET D 1 144 ? 45.346 -18.784 46.046 1.00 36.33 143 MET D C 1
ATOM 5324 O O . MET D 1 144 ? 45.701 -18.158 47.043 1.00 38.95 143 MET D O 1
ATOM 5329 N N . ASP D 1 145 ? 45.971 -19.880 45.640 1.00 36.06 144 ASP D N 1
ATOM 5330 C CA . ASP D 1 145 ? 47.136 -20.348 46.361 1.00 35.67 144 ASP D CA 1
ATOM 5331 C C . ASP D 1 145 ? 48.370 -19.837 45.636 1.00 36.45 144 ASP D C 1
ATOM 5332 O O . ASP D 1 145 ? 49.466 -20.372 45.788 1.00 37.90 144 ASP D O 1
ATOM 5337 N N . GLY D 1 146 ? 48.181 -18.782 44.849 1.00 35.49 145 GLY D N 1
ATOM 5338 C CA . GLY D 1 146 ? 49.284 -18.196 44.114 1.00 32.74 145 GLY D CA 1
ATOM 5339 C C . GLY D 1 146 ? 49.815 -19.050 42.979 1.00 32.85 145 GLY D C 1
ATOM 5340 O O . GLY D 1 146 ? 50.828 -18.707 42.367 1.00 31.69 145 GLY D O 1
ATOM 5341 N N . ASP D 1 147 ? 49.144 -20.159 42.679 1.00 32.17 146 ASP D N 1
ATOM 5342 C CA . ASP D 1 147 ? 49.603 -21.023 41.597 1.00 32.50 146 ASP D CA 1
ATOM 5343 C C . ASP D 1 147 ? 49.274 -20.426 40.205 1.00 32.06 146 ASP D C 1
ATOM 5344 O O . ASP D 1 147 ? 48.535 -19.445 40.082 1.00 30.61 146 ASP D O 1
ATOM 5349 N N . THR D 1 148 ? 49.822 -21.032 39.157 1.00 31.79 147 THR D N 1
ATOM 5350 C CA . THR D 1 148 ? 49.594 -20.561 37.792 1.00 31.82 147 THR D CA 1
ATOM 5351 C C . THR D 1 148 ? 49.067 -21.671 36.861 1.00 30.31 147 THR D C 1
ATOM 5352 O O . THR D 1 148 ? 49.624 -22.771 36.826 1.00 30.58 147 THR D O 1
ATOM 5356 N N . MET D 1 149 ? 47.995 -21.376 36.119 1.00 28.46 148 MET D N 1
ATOM 5357 C CA . MET D 1 149 ? 47.394 -22.332 35.173 1.00 26.78 148 MET D CA 1
ATOM 5358 C C . MET D 1 149 ? 47.186 -21.662 33.824 1.00 25.26 148 MET D C 1
ATOM 5359 O O . MET D 1 149 ? 46.401 -20.731 33.708 1.00 26.54 148 MET D O 1
ATOM 5364 N N . PRO D 1 150 ? 47.867 -22.147 32.778 1.00 24.77 149 PRO D N 1
ATOM 5365 C CA . PRO D 1 150 ? 47.770 -21.595 31.427 1.00 24.52 149 PRO D CA 1
ATOM 5366 C C . PRO D 1 150 ? 46.595 -22.130 30.606 1.00 24.31 149 PRO D C 1
ATOM 5367 O O . PRO D 1 150 ? 46.069 -23.201 30.896 1.00 25.56 149 PRO D O 1
ATOM 5371 N N . GLY D 1 151 ? 46.211 -21.369 29.580 1.00 23.79 150 GLY D N 1
ATOM 5372 C CA . GLY D 1 151 ? 45.131 -21.745 28.671 1.00 24.16 150 GLY D CA 1
ATOM 5373 C C . GLY D 1 151 ? 43.796 -22.134 29.269 1.00 24.80 150 GLY D C 1
ATOM 5374 O O . GLY D 1 151 ? 43.383 -23.286 29.175 1.00 23.88 150 GLY D O 1
ATOM 5375 N N . LEU D 1 152 ? 43.101 -21.174 29.864 1.00 26.22 151 LEU D N 1
ATOM 5376 C CA . LEU D 1 152 ? 41.816 -21.465 30.481 1.00 27.85 151 LEU D CA 1
ATOM 5377 C C . LEU D 1 152 ? 40.676 -20.693 29.845 1.00 28.89 151 LEU D C 1
ATOM 5378 O O . LEU D 1 152 ? 40.907 -19.746 29.093 1.00 29.68 151 LEU D O 1
ATOM 5383 N N . PHE D 1 153 ? 39.449 -21.117 30.156 1.00 29.43 152 PHE D N 1
ATOM 5384 C CA . PHE D 1 153 ? 38.221 -20.490 29.661 1.00 28.68 152 PHE D CA 1
ATOM 5385 C C . PHE D 1 153 ? 37.258 -20.280 30.826 1.00 28.44 152 PHE D C 1
ATOM 5386 O O . PHE D 1 153 ? 36.751 -21.236 31.406 1.00 29.87 152 PHE D O 1
ATOM 5394 N N . ALA D 1 154 ? 37.006 -19.023 31.169 1.00 29.10 153 ALA D N 1
ATOM 5395 C CA . ALA D 1 154 ? 36.125 -18.690 32.290 1.00 28.95 153 ALA D CA 1
ATOM 5396 C C . ALA D 1 154 ? 34.643 -18.719 31.937 1.00 29.09 153 ALA D C 1
ATOM 5397 O O . ALA D 1 154 ? 34.247 -18.511 30.786 1.00 27.43 153 ALA D O 1
ATOM 5399 N N . TYR D 1 155 ? 33.822 -18.977 32.948 1.00 29.54 154 TYR D N 1
ATOM 5400 C CA . TYR D 1 155 ? 32.389 -19.027 32.748 1.00 29.01 154 TYR D CA 1
ATOM 5401 C C . TYR D 1 155 ? 31.607 -18.771 34.009 1.00 29.49 154 TYR D C 1
ATOM 5402 O O . TYR D 1 155 ? 31.843 -19.396 35.034 1.00 30.82 154 TYR D O 1
ATOM 5411 N N . LYS D 1 156 ? 30.688 -17.820 33.933 1.00 30.34 155 LYS D N 1
ATOM 5412 C CA . LYS D 1 156 ? 29.848 -17.522 35.068 1.00 31.36 155 LYS D CA 1
ATOM 5413 C C . LYS D 1 156 ? 29.157 -18.853 35.295 1.00 31.68 155 LYS D C 1
ATOM 5414 O O . LYS D 1 156 ? 28.478 -19.371 34.410 1.00 32.97 155 LYS D O 1
ATOM 5417 N N . ALA D 1 157 ? 29.363 -19.427 36.468 1.00 32.02 156 ALA D N 1
ATOM 5418 C CA . ALA D 1 157 ? 28.766 -20.709 36.776 1.00 31.85 156 ALA D CA 1
ATOM 5419 C C . ALA D 1 157 ? 29.091 -21.069 38.215 1.00 32.02 156 ALA D C 1
ATOM 5420 O O . ALA D 1 157 ? 30.171 -20.756 38.705 1.00 33.57 156 ALA D O 1
ATOM 5422 N N . ALA D 1 158 ? 28.153 -21.713 38.898 1.00 31.67 157 ALA D N 1
ATOM 5423 C CA . ALA D 1 158 ? 28.374 -22.111 40.282 1.00 31.35 157 ALA D CA 1
ATOM 5424 C C . ALA D 1 158 ? 29.022 -23.491 40.325 1.00 31.44 157 ALA D C 1
ATOM 5425 O O . ALA D 1 158 ? 28.367 -24.504 40.088 1.00 30.74 157 ALA D O 1
ATOM 5427 N N . THR D 1 159 ? 30.314 -23.524 40.632 1.00 31.70 158 THR D N 1
ATOM 5428 C CA . THR D 1 159 ? 31.052 -24.780 40.691 1.00 32.68 158 THR D CA 1
ATOM 5429 C C . THR D 1 159 ? 31.583 -25.038 42.095 1.00 32.54 158 THR D C 1
ATOM 5430 O O . THR D 1 159 ? 31.788 -24.102 42.863 1.00 33.20 158 THR D O 1
ATOM 5434 N N . ARG D 1 160 ? 31.813 -26.302 42.435 1.00 32.58 159 ARG D N 1
ATOM 5435 C CA . ARG D 1 160 ? 32.314 -26.639 43.769 1.00 32.32 159 ARG D CA 1
ATOM 5436 C C . ARG D 1 160 ? 33.586 -27.469 43.725 1.00 32.14 159 ARG D C 1
ATOM 5437 O O . ARG D 1 160 ? 33.934 -28.047 42.693 1.00 32.56 159 ARG D O 1
ATOM 5445 N N . ALA D 1 161 ? 34.282 -27.529 44.853 1.00 31.38 160 ALA D N 1
ATOM 5446 C CA . ALA D 1 161 ? 35.504 -28.315 44.928 1.00 31.42 160 ALA D CA 1
ATOM 5447 C C . ALA D 1 161 ? 35.109 -29.758 44.646 1.00 31.65 160 ALA D C 1
ATOM 5448 O O . ALA D 1 161 ? 34.152 -30.269 45.229 1.00 34.12 160 ALA D O 1
ATOM 5450 N N . GLY D 1 162 ? 35.834 -30.409 43.747 1.00 30.87 161 GLY D N 1
ATOM 5451 C CA . GLY D 1 162 ? 35.522 -31.785 43.410 1.00 29.37 161 GLY D CA 1
ATOM 5452 C C . GLY D 1 162 ? 35.021 -31.912 41.983 1.00 28.48 161 GLY D C 1
ATOM 5453 O O . GLY D 1 162 ? 34.833 -33.025 41.482 1.00 28.71 161 GLY D O 1
ATOM 5454 N N . TYR D 1 163 ? 34.805 -30.768 41.334 1.00 25.99 162 TYR D N 1
ATOM 5455 C CA . TYR D 1 163 ? 34.328 -30.726 39.954 1.00 24.37 162 TYR D CA 1
ATOM 5456 C C . TYR D 1 163 ? 35.483 -30.866 38.967 1.00 22.75 162 TYR D C 1
ATOM 5457 O O . TYR D 1 163 ? 35.280 -31.090 37.775 1.00 18.21 162 TYR D O 1
ATOM 5466 N N . ALA D 1 164 ? 36.699 -30.723 39.475 1.00 22.92 163 ALA D N 1
ATOM 5467 C CA . ALA D 1 164 ? 37.886 -30.847 38.640 1.00 23.21 163 ALA D CA 1
ATOM 5468 C C . ALA D 1 164 ? 37.809 -32.112 37.781 1.00 22.60 163 ALA D C 1
ATOM 5469 O O . ALA D 1 164 ? 37.476 -33.185 38.273 1.00 21.57 163 ALA D O 1
ATOM 5471 N N . GLY D 1 165 ? 38.103 -31.977 36.493 1.00 22.19 164 GLY D N 1
ATOM 5472 C CA . GLY D 1 165 ? 38.073 -33.131 35.618 1.00 21.89 164 GLY D CA 1
ATOM 5473 C C . GLY D 1 165 ? 36.790 -33.264 34.830 1.00 21.54 164 GLY D C 1
ATOM 5474 O O . GLY D 1 165 ? 36.759 -33.899 33.777 1.00 22.29 164 GLY D O 1
ATOM 5475 N N . GLY D 1 166 ? 35.717 -32.686 35.351 1.00 20.59 165 GLY D N 1
ATOM 5476 C CA . GLY D 1 166 ? 34.455 -32.752 34.646 1.00 18.82 165 GLY D CA 1
ATOM 5477 C C . GLY D 1 166 ? 34.617 -32.073 33.310 1.00 18.29 165 GLY D C 1
ATOM 5478 O O . GLY D 1 166 ? 35.337 -31.089 33.198 1.00 19.01 165 GLY D O 1
ATOM 5479 N N . ALA D 1 167 ? 33.972 -32.602 32.283 1.00 19.45 166 ALA D N 1
ATOM 5480 C CA . ALA D 1 167 ? 34.064 -31.996 30.966 1.00 19.44 166 ALA D CA 1
ATOM 5481 C C . ALA D 1 167 ? 33.157 -30.762 30.867 1.00 20.11 166 ALA D C 1
ATOM 5482 O O . ALA D 1 167 ? 32.093 -30.724 31.471 1.00 21.30 166 ALA D O 1
ATOM 5484 N N . VAL D 1 168 ? 33.590 -29.749 30.119 1.00 20.50 167 VAL D N 1
ATOM 5485 C CA . VAL D 1 168 ? 32.796 -28.539 29.912 1.00 19.97 167 VAL D CA 1
ATOM 5486 C C . VAL D 1 168 ? 32.440 -28.437 28.415 1.00 21.32 167 VAL D C 1
ATOM 5487 O O . VAL D 1 168 ? 33.287 -28.668 27.547 1.00 21.61 167 VAL D O 1
ATOM 5491 N N . LEU D 1 169 ? 31.181 -28.111 28.119 1.00 21.78 168 LEU D N 1
ATOM 5492 C CA . LEU D 1 169 ? 30.711 -28.002 26.735 1.00 19.83 168 LEU D CA 1
ATOM 5493 C C . LEU D 1 169 ? 30.048 -26.657 26.439 1.00 20.56 168 LEU D C 1
ATOM 5494 O O . LEU D 1 169 ? 29.504 -26.004 27.331 1.00 21.61 168 LEU D O 1
ATOM 5499 N N . ALA D 1 170 ? 30.107 -26.254 25.173 1.00 22.59 169 ALA D N 1
ATOM 5500 C CA . ALA D 1 170 ? 29.500 -25.011 24.679 1.00 23.49 169 ALA D CA 1
ATOM 5501 C C . ALA D 1 170 ? 28.997 -25.334 23.280 1.00 24.83 169 ALA D C 1
ATOM 5502 O O . ALA D 1 170 ? 28.936 -26.498 22.888 1.00 25.58 169 ALA D O 1
ATOM 5504 N N . LYS D 1 171 ? 28.635 -24.320 22.513 1.00 27.00 170 LYS D N 1
ATOM 5505 C CA . LYS D 1 171 ? 28.160 -24.590 21.163 1.00 28.22 170 LYS D CA 1
ATOM 5506 C C . LYS D 1 171 ? 29.042 -23.948 20.101 1.00 28.29 170 LYS D C 1
ATOM 5507 O O . LYS D 1 171 ? 29.468 -22.806 20.250 1.00 28.08 170 LYS D O 1
ATOM 5509 N N . ASP D 1 172 ? 29.347 -24.704 19.052 1.00 30.30 171 ASP D N 1
ATOM 5510 C CA . ASP D 1 172 ? 30.126 -24.176 17.931 1.00 34.62 171 ASP D CA 1
ATOM 5511 C C . ASP D 1 172 ? 29.175 -24.190 16.737 1.00 37.22 171 ASP D C 1
ATOM 5512 O O . ASP D 1 172 ? 28.972 -25.230 16.100 1.00 36.92 171 ASP D O 1
ATOM 5517 N N . GLY D 1 173 ? 28.600 -23.026 16.443 1.00 39.71 172 GLY D N 1
ATOM 5518 C CA . GLY D 1 173 ? 27.633 -22.932 15.373 1.00 43.12 172 GLY D CA 1
ATOM 5519 C C . GLY D 1 173 ? 26.442 -23.732 15.863 1.00 45.33 172 GLY D C 1
ATOM 5520 O O . GLY D 1 173 ? 25.843 -23.417 16.895 1.00 46.32 172 GLY D O 1
ATOM 5521 N N . ALA D 1 174 ? 26.099 -24.776 15.122 1.00 47.07 173 ALA D N 1
ATOM 5522 C CA . ALA D 1 174 ? 25.010 -25.656 15.511 1.00 48.18 173 ALA D CA 1
ATOM 5523 C C . ALA D 1 174 ? 25.652 -26.697 16.425 1.00 48.08 173 ALA D C 1
ATOM 5524 O O . ALA D 1 174 ? 25.303 -26.809 17.603 1.00 49.17 173 ALA D O 1
ATOM 5526 N N . ASP D 1 175 ? 26.616 -27.428 15.865 1.00 46.94 174 ASP D N 1
ATOM 5527 C CA . ASP D 1 175 ? 27.356 -28.477 16.571 1.00 45.42 174 ASP D CA 1
ATOM 5528 C C . ASP D 1 175 ? 27.917 -28.100 17.957 1.00 43.71 174 ASP D C 1
ATOM 5529 O O . ASP D 1 175 ? 28.481 -27.021 18.155 1.00 44.07 174 ASP D O 1
ATOM 5531 N N . THR D 1 176 ? 27.750 -29.014 18.907 1.00 41.03 175 THR D N 1
ATOM 5532 C CA . THR D 1 176 ? 28.236 -28.842 20.273 1.00 38.23 175 THR D CA 1
ATOM 5533 C C . THR D 1 176 ? 29.637 -29.461 20.382 1.00 35.92 175 THR D C 1
ATOM 5534 O O . THR D 1 176 ? 29.978 -30.378 19.627 1.00 35.61 175 THR D O 1
ATOM 5538 N N . PHE D 1 177 ? 30.451 -28.966 21.310 1.00 31.81 176 PHE D N 1
ATOM 5539 C CA . PHE D 1 177 ? 31.793 -29.511 21.459 1.00 28.39 176 PHE D CA 1
ATOM 5540 C C . PHE D 1 177 ? 32.314 -29.386 22.879 1.00 25.17 176 PHE D C 1
ATOM 5541 O O . PHE D 1 177 ? 31.669 -28.794 23.735 1.00 21.56 176 PHE D O 1
ATOM 5549 N N . ILE D 1 178 ? 33.492 -29.961 23.103 1.00 24.82 177 ILE D N 1
ATOM 5550 C CA . ILE D 1 178 ? 34.151 -29.950 24.404 1.00 24.83 177 ILE D CA 1
ATOM 5551 C C . ILE D 1 178 ? 35.309 -28.941 24.429 1.00 25.36 177 ILE D C 1
ATOM 5552 O O . ILE D 1 178 ? 36.262 -29.030 23.645 1.00 25.31 177 ILE D O 1
ATOM 5557 N N . VAL D 1 179 ? 35.191 -27.981 25.340 1.00 23.75 178 VAL D N 1
ATOM 5558 C CA . VAL D 1 179 ? 36.157 -26.917 25.534 1.00 21.98 178 VAL D CA 1
ATOM 5559 C C . VAL D 1 179 ? 37.396 -27.447 26.225 1.00 22.64 178 VAL D C 1
ATOM 5560 O O . VAL D 1 179 ? 38.516 -27.220 25.790 1.00 23.60 178 VAL D O 1
ATOM 5564 N N . GLY D 1 180 ? 37.168 -28.152 27.321 1.00 24.14 179 GLY D N 1
ATOM 5565 C CA . GLY D 1 180 ? 38.241 -28.712 28.114 1.00 22.68 179 GLY D CA 1
ATOM 5566 C C . GLY D 1 180 ? 37.615 -29.222 29.402 1.00 22.96 179 GLY D C 1
ATOM 5567 O O . GLY D 1 180 ? 36.388 -29.362 29.493 1.00 22.47 179 GLY D O 1
ATOM 5568 N N . THR D 1 181 ? 38.453 -29.464 30.406 1.00 20.72 180 THR D N 1
ATOM 5569 C CA . THR D 1 181 ? 38.017 -29.994 31.693 1.00 17.35 180 THR D CA 1
ATOM 5570 C C . THR D 1 181 ? 38.160 -28.987 32.843 1.00 17.06 180 THR D C 1
ATOM 5571 O O . THR D 1 181 ? 39.152 -28.270 32.938 1.00 16.10 180 THR D O 1
ATOM 5575 N N . HIS D 1 182 ? 37.169 -28.950 33.727 1.00 16.70 181 HIS D N 1
ATOM 5576 C CA . HIS D 1 182 ? 37.188 -28.023 34.851 1.00 16.19 181 HIS D CA 1
ATOM 5577 C C . HIS D 1 182 ? 38.480 -28.128 35.692 1.00 16.69 181 HIS D C 1
ATOM 5578 O O . HIS D 1 182 ? 39.029 -29.214 35.880 1.00 16.30 181 HIS D O 1
ATOM 5585 N N . SER D 1 183 ? 38.960 -26.987 36.188 1.00 16.49 182 SER D N 1
ATOM 5586 C CA . SER D 1 183 ? 40.186 -26.935 36.987 1.00 16.53 182 SER D CA 1
ATOM 5587 C C . SER D 1 183 ? 40.048 -26.128 38.296 1.00 17.25 182 SER D C 1
ATOM 5588 O O . SER D 1 183 ? 40.311 -26.644 39.390 1.00 15.35 182 SER D O 1
ATOM 5591 N N . ALA D 1 184 ? 39.649 -24.861 38.170 1.00 16.76 183 ALA D N 1
ATOM 5592 C CA . ALA D 1 184 ? 39.490 -23.988 39.321 1.00 16.44 183 ALA D CA 1
ATOM 5593 C C . ALA D 1 184 ? 38.180 -23.220 39.276 1.00 18.03 183 ALA D C 1
ATOM 5594 O O . ALA D 1 184 ? 37.504 -23.194 38.249 1.00 18.05 183 ALA D O 1
ATOM 5596 N N . GLY D 1 185 ? 37.829 -22.591 40.395 1.00 19.53 184 GLY D N 1
ATOM 5597 C CA . GLY D 1 185 ? 36.597 -21.823 40.469 1.00 23.15 184 GLY D CA 1
ATOM 5598 C C . GLY D 1 185 ? 36.529 -20.935 41.701 1.00 25.84 184 GLY D C 1
ATOM 5599 O O . GLY D 1 185 ? 37.435 -20.945 42.539 1.00 26.98 184 GLY D O 1
ATOM 5600 N N . GLY D 1 186 ? 35.458 -20.153 41.815 1.00 26.68 185 GLY D N 1
ATOM 5601 C CA . GLY D 1 186 ? 35.311 -19.278 42.965 1.00 26.53 185 GLY D CA 1
ATOM 5602 C C . GLY D 1 186 ? 34.702 -17.931 42.628 1.00 27.84 185 GLY D C 1
ATOM 5603 O O . GLY D 1 186 ? 34.987 -17.358 41.578 1.00 28.22 185 GLY D O 1
ATOM 5604 N N . ASN D 1 187 ? 33.849 -17.437 43.520 1.00 29.43 186 ASN D N 1
ATOM 5605 C CA . ASN D 1 187 ? 33.195 -16.138 43.360 1.00 30.83 186 ASN D CA 1
ATOM 5606 C C . ASN D 1 187 ? 32.050 -16.162 42.339 1.00 30.47 186 ASN D C 1
ATOM 5607 O O . ASN D 1 187 ? 31.537 -15.116 41.932 1.00 30.92 186 ASN D O 1
ATOM 5612 N N . GLY D 1 188 ? 31.644 -17.357 41.929 1.00 29.38 187 GLY D N 1
ATOM 5613 C CA . GLY D 1 188 ? 30.562 -17.467 40.970 1.00 28.01 187 GLY D CA 1
ATOM 5614 C C . GLY D 1 188 ? 31.054 -17.680 39.554 1.00 27.58 187 GLY D C 1
ATOM 5615 O O . GLY D 1 188 ? 30.265 -17.745 38.619 1.00 28.55 187 GLY D O 1
ATOM 5616 N N . VAL D 1 189 ? 32.365 -17.781 39.388 1.00 25.78 188 VAL D N 1
ATOM 5617 C CA . VAL D 1 189 ? 32.937 -18.001 38.077 1.00 23.67 188 VAL D CA 1
ATOM 5618 C C . VAL D 1 189 ? 33.802 -19.246 38.137 1.00 23.90 188 VAL D C 1
ATOM 5619 O O . VAL D 1 189 ? 34.438 -19.515 39.165 1.00 23.42 188 VAL D O 1
ATOM 5623 N N . GLY D 1 190 ? 33.821 -19.997 37.034 1.00 23.01 189 GLY D N 1
ATOM 5624 C CA . GLY D 1 190 ? 34.605 -21.216 36.960 1.00 22.66 189 GLY D CA 1
ATOM 5625 C C . GLY D 1 190 ? 35.594 -21.195 35.812 1.00 24.48 189 GLY D C 1
ATOM 5626 O O . GLY D 1 190 ? 35.401 -20.465 34.828 1.00 24.71 189 GLY D O 1
ATOM 5627 N N . TYR D 1 191 ? 36.654 -21.999 35.931 1.00 24.27 190 TYR D N 1
ATOM 5628 C CA . TYR D 1 191 ? 37.699 -22.070 34.906 1.00 22.92 190 TYR D CA 1
ATOM 5629 C C . TYR D 1 191 ? 38.013 -23.496 34.522 1.00 22.71 190 TYR D C 1
ATOM 5630 O O . TYR D 1 191 ? 38.275 -24.330 35.394 1.00 22.35 190 TYR D O 1
ATOM 5639 N N . CYS D 1 192 ? 38.005 -23.765 33.218 1.00 22.74 191 CYS D N 1
ATOM 5640 C CA . CYS D 1 192 ? 38.304 -25.098 32.723 1.00 23.85 191 CYS D CA 1
ATOM 5641 C C . CYS D 1 192 ? 39.581 -25.071 31.900 1.00 23.16 191 CYS D C 1
ATOM 5642 O O . CYS D 1 192 ? 39.846 -24.120 31.174 1.00 22.71 191 CYS D O 1
ATOM 5645 N N . SER D 1 193 ? 40.384 -26.116 32.047 1.00 22.76 192 SER D N 1
ATOM 5646 C CA . SER D 1 193 ? 41.631 -26.220 31.327 1.00 24.98 192 SER D CA 1
ATOM 5647 C C . SER D 1 193 ? 41.313 -26.567 29.875 1.00 27.42 192 SER D C 1
ATOM 5648 O O . SER D 1 193 ? 40.789 -27.651 29.585 1.00 29.26 192 SER D O 1
ATOM 5651 N N . CYS D 1 194 ? 41.621 -25.644 28.966 1.00 28.01 193 CYS D N 1
ATOM 5652 C CA . CYS D 1 194 ? 41.357 -25.858 27.547 1.00 28.20 193 CYS D CA 1
ATOM 5653 C C . CYS D 1 194 ? 42.290 -26.882 26.938 1.00 28.48 193 CYS D C 1
ATOM 5654 O O . CYS D 1 194 ? 43.485 -26.884 27.204 1.00 28.74 193 CYS D O 1
ATOM 5657 N N . VAL D 1 195 ? 41.715 -27.744 26.107 1.00 29.83 194 VAL D N 1
ATOM 5658 C CA . VAL D 1 195 ? 42.429 -28.812 25.420 1.00 30.29 194 VAL D CA 1
ATOM 5659 C C . VAL D 1 195 ? 42.029 -28.792 23.946 1.00 32.77 194 VAL D C 1
ATOM 5660 O O . VAL D 1 195 ? 40.835 -28.802 23.613 1.00 31.21 194 VAL D O 1
ATOM 5664 N N . SER D 1 196 ? 43.028 -28.771 23.068 1.00 35.61 195 SER D N 1
ATOM 5665 C CA . SER D 1 196 ? 42.787 -28.755 21.623 1.00 36.70 195 SER D CA 1
ATOM 5666 C C . SER D 1 196 ? 42.416 -30.130 21.082 1.00 38.09 195 SER D C 1
ATOM 5667 O O . SER D 1 196 ? 42.613 -31.152 21.752 1.00 36.52 195 SER D O 1
ATOM 5670 N N . ARG D 1 197 ? 41.906 -30.147 19.850 1.00 40.24 196 ARG D N 1
ATOM 5671 C CA . ARG D 1 197 ? 41.509 -31.393 19.198 1.00 41.89 196 ARG D CA 1
ATOM 5672 C C . ARG D 1 197 ? 42.761 -32.141 18.759 1.00 43.01 196 ARG D C 1
ATOM 5673 O O . ARG D 1 197 ? 42.843 -33.358 18.906 1.00 43.35 196 ARG D O 1
ATOM 5681 N N . SER D 1 198 ? 43.739 -31.416 18.225 1.00 44.05 197 SER D N 1
ATOM 5682 C CA . SER D 1 198 ? 44.986 -32.049 17.812 1.00 46.60 197 SER D CA 1
ATOM 5683 C C . SER D 1 198 ? 45.711 -32.514 19.065 1.00 47.58 197 SER D C 1
ATOM 5684 O O . SER D 1 198 ? 46.339 -33.572 19.073 1.00 48.79 197 SER D O 1
ATOM 5687 N N . MET D 1 199 ? 45.619 -31.709 20.121 1.00 48.12 198 MET D N 1
ATOM 5688 C CA . MET D 1 199 ? 46.259 -32.021 21.391 1.00 49.30 198 MET D CA 1
ATOM 5689 C C . MET D 1 199 ? 45.911 -33.437 21.819 1.00 49.72 198 MET D C 1
ATOM 5690 O O . MET D 1 199 ? 46.668 -34.076 22.546 1.00 51.29 198 MET D O 1
ATOM 5692 N N . LEU D 1 200 ? 44.760 -33.924 21.370 1.00 48.67 199 LEU D N 1
ATOM 5693 C CA . LEU D 1 200 ? 44.337 -35.274 21.695 1.00 47.56 199 LEU D CA 1
ATOM 5694 C C . LEU D 1 200 ? 44.650 -36.263 20.562 1.00 48.19 199 LEU D C 1
ATOM 5695 O O . LEU D 1 200 ? 44.935 -37.431 20.832 1.00 48.25 199 LEU D O 1
ATOM 5700 N N . GLN D 1 201 ? 44.610 -35.798 19.308 1.00 48.10 200 GLN D N 1
ATOM 5701 C CA . GLN D 1 201 ? 44.901 -36.653 18.148 1.00 47.43 200 GLN D CA 1
ATOM 5702 C C . GLN D 1 201 ? 46.385 -37.016 18.172 1.00 47.18 200 GLN D C 1
ATOM 5703 O O . GLN D 1 201 ? 46.782 -38.105 17.733 1.00 46.84 200 GLN D O 1
ATOM 5709 N N . LYS D 1 202 ? 47.190 -36.090 18.695 1.00 46.47 201 LYS D N 1
ATOM 5710 C CA . LYS D 1 202 ? 48.645 -36.244 18.794 1.00 46.36 201 LYS D CA 1
ATOM 5711 C C . LYS D 1 202 ? 49.070 -37.192 19.902 1.00 46.22 201 LYS D C 1
ATOM 5712 O O . LYS D 1 202 ? 50.013 -37.963 19.742 1.00 45.44 201 LYS D O 1
ATOM 5714 N N . MET D 1 203 ? 48.380 -37.126 21.031 1.00 47.27 202 MET D N 1
ATOM 5715 C CA . MET D 1 203 ? 48.705 -37.990 22.152 1.00 48.73 202 MET D CA 1
ATOM 5716 C C . MET D 1 203 ? 48.102 -39.358 21.870 1.00 48.92 202 MET D C 1
ATOM 5717 O O . MET D 1 203 ? 48.576 -40.384 22.354 1.00 50.01 202 MET D O 1
ATOM 5722 N N . LYS D 1 204 ? 47.050 -39.355 21.067 1.00 49.13 203 LYS D N 1
ATOM 5723 C CA . LYS D 1 204 ? 46.349 -40.571 20.695 1.00 49.13 203 LYS D CA 1
ATOM 5724 C C . LYS D 1 204 ? 47.252 -41.496 19.887 1.00 51.22 203 LYS D C 1
ATOM 5725 O O . LYS D 1 204 ? 47.299 -42.701 20.133 1.00 51.99 203 LYS D O 1
ATOM 5731 N N . ALA D 1 205 ? 47.966 -40.925 18.919 1.00 52.72 204 ALA D N 1
ATOM 5732 C CA . ALA D 1 205 ? 48.870 -41.697 18.071 1.00 54.11 204 ALA D CA 1
ATOM 5733 C C . ALA D 1 205 ? 50.050 -42.195 18.885 1.00 54.44 204 ALA D C 1
ATOM 5734 O O . ALA D 1 205 ? 50.475 -43.335 18.739 1.00 53.86 204 ALA D O 1
ATOM 5736 N N . HIS D 1 206 ? 50.571 -41.327 19.746 1.00 56.11 205 HIS D N 1
ATOM 5737 C CA . HIS D 1 206 ? 51.708 -41.662 20.606 1.00 57.23 205 HIS D CA 1
ATOM 5738 C C . HIS D 1 206 ? 51.432 -42.935 21.400 1.00 56.71 205 HIS D C 1
ATOM 5739 O O . HIS D 1 206 ? 52.362 -43.647 21.776 1.00 57.10 205 HIS D O 1
ATOM 5746 N N . VAL D 1 207 ? 50.153 -43.217 21.648 1.00 55.96 206 VAL D N 1
ATOM 5747 C CA . VAL D 1 207 ? 49.761 -44.403 22.407 1.00 54.83 206 VAL D CA 1
ATOM 5748 C C . VAL D 1 207 ? 48.730 -45.240 21.644 1.00 54.26 206 VAL D C 1
ATOM 5749 O O . VAL D 1 207 ? 48.473 -46.381 22.085 1.00 52.97 206 VAL D O 1
ATOM 5756 N N . ALA E 2 2 ? 13.803 13.024 20.555 1.00 42.49 2 ALA E N 1
ATOM 5757 C CA . ALA E 2 2 ? 15.093 12.533 20.049 1.00 38.17 2 ALA E CA 1
ATOM 5758 C C . ALA E 2 2 ? 14.848 11.149 19.443 1.00 36.37 2 ALA E C 1
ATOM 5759 O O . ALA E 2 2 ? 14.573 10.175 20.161 1.00 36.18 2 ALA E O 1
ATOM 5761 N N . PRO E 2 3 ? 14.948 11.048 18.111 1.00 34.29 3 PRO E N 1
ATOM 5762 C CA . PRO E 2 3 ? 14.733 9.795 17.389 1.00 33.38 3 PRO E CA 1
ATOM 5763 C C . PRO E 2 3 ? 15.650 8.664 17.851 1.00 31.93 3 PRO E C 1
ATOM 5764 O O . PRO E 2 3 ? 16.822 8.876 18.161 1.00 30.22 3 PRO E O 1
ATOM 5768 N N . ALA E 2 4 ? 15.105 7.456 17.891 1.00 31.37 4 ALA E N 1
ATOM 5769 C CA . ALA E 2 4 ? 15.882 6.293 18.279 1.00 30.23 4 ALA E CA 1
ATOM 5770 C C . ALA E 2 4 ? 16.069 5.447 17.027 1.00 30.08 4 ALA E C 1
ATOM 5771 O O . ALA E 2 4 ? 15.226 5.470 16.124 1.00 28.95 4 ALA E O 1
ATOM 5773 N N . LYS E 2 5 ? 17.183 4.720 16.973 1.00 29.37 5 LYS E N 1
ATOM 5774 C CA . LYS E 2 5 ? 17.473 3.836 15.852 1.00 27.92 5 LYS E CA 1
ATOM 5775 C C . LYS E 2 5 ? 16.279 2.888 15.797 1.00 27.64 5 LYS E C 1
ATOM 5776 O O . LYS E 2 5 ? 15.894 2.318 16.822 1.00 26.34 5 LYS E O 1
ATOM 5782 N N . GLU E 2 6 ? 15.680 2.708 14.627 1.00 27.40 6 GLU E N 1
ATOM 5783 C CA . GLU E 2 6 ? 14.526 1.839 14.574 1.00 28.78 6 GLU E CA 1
ATOM 5784 C C . GLU E 2 6 ? 14.760 0.404 14.156 1.00 29.52 6 GLU E C 1
ATOM 5785 O O . GLU E 2 6 ? 13.987 -0.179 13.404 1.00 29.14 6 GLU E O 1
ATOM 5791 N N . LEU E 2 7 ? 15.853 -0.157 14.657 1.00 30.58 7 LEU E N 1
ATOM 5792 C CA . LEU E 2 7 ? 16.171 -1.560 14.444 1.00 31.42 7 LEU E CA 1
ATOM 5793 C C . LEU E 2 7 ? 15.379 -2.186 15.594 1.00 32.47 7 LEU E C 1
ATOM 5794 O O . LEU E 2 7 ? 15.102 -1.497 16.582 1.00 32.51 7 LEU E O 1
ATOM 5799 N N . LEU E 2 8 ? 14.994 -3.458 15.488 1.00 33.33 8 LEU E N 1
ATOM 5800 C CA . LEU E 2 8 ? 14.240 -4.082 16.583 1.00 33.63 8 LEU E CA 1
ATOM 5801 C C . LEU E 2 8 ? 15.094 -4.965 17.493 1.00 33.80 8 LEU E C 1
ATOM 5802 O O . LEU E 2 8 ? 15.410 -6.113 17.161 1.00 31.24 8 LEU E O 1
ATOM 5807 N N . ASN E 2 9 ? 15.447 -4.410 18.651 1.00 34.85 9 ASN E N 1
ATOM 5808 C CA . ASN E 2 9 ? 16.268 -5.103 19.636 1.00 36.96 9 ASN E CA 1
ATOM 5809 C C . ASN E 2 9 ? 15.493 -5.841 20.719 1.00 37.61 9 ASN E C 1
ATOM 5810 O O . ASN E 2 9 ? 14.437 -5.393 21.166 1.00 37.58 9 ASN E O 1
ATOM 5815 N N . PHE E 2 10 ? 16.046 -6.975 21.137 1.00 37.67 10 PHE E N 1
ATOM 5816 C CA . PHE E 2 10 ? 15.456 -7.793 22.182 1.00 37.67 10 PHE E CA 1
ATOM 5817 C C . PHE E 2 10 ? 16.477 -7.903 23.316 1.00 37.47 10 PHE E C 1
ATOM 5818 O O . PHE E 2 10 ? 16.053 -8.165 24.459 1.00 37.44 10 PHE E O 1
ATOM 5829 N N . ALA F 2 2 ? 49.492 19.513 -0.599 1.00 34.48 2 ALA F N 1
ATOM 5830 C CA . ALA F 2 2 ? 48.388 18.683 -0.133 1.00 33.05 2 ALA F CA 1
ATOM 5831 C C . ALA F 2 2 ? 48.896 17.239 -0.104 1.00 31.35 2 ALA F C 1
ATOM 5832 O O . ALA F 2 2 ? 49.249 16.669 -1.133 1.00 31.02 2 ALA F O 1
ATOM 5834 N N . PRO F 2 3 ? 48.954 16.629 1.090 1.00 32.09 3 PRO F N 1
ATOM 5835 C CA . PRO F 2 3 ? 49.429 15.241 1.202 1.00 32.09 3 PRO F CA 1
ATOM 5836 C C . PRO F 2 3 ? 48.535 14.254 0.455 1.00 31.66 3 PRO F C 1
ATOM 5837 O O . PRO F 2 3 ? 47.310 14.409 0.414 1.00 33.88 3 PRO F O 1
ATOM 5841 N N . ALA F 2 4 ? 49.138 13.222 -0.116 1.00 30.71 4 ALA F N 1
ATOM 5842 C CA . ALA F 2 4 ? 48.366 12.216 -0.843 1.00 30.42 4 ALA F CA 1
ATOM 5843 C C . ALA F 2 4 ? 48.455 10.899 -0.090 1.00 28.97 4 ALA F C 1
ATOM 5844 O O . ALA F 2 4 ? 49.465 10.614 0.540 1.00 29.51 4 ALA F O 1
ATOM 5846 N N . LYS F 2 5 ? 47.390 10.111 -0.134 1.00 28.47 5 LYS F N 1
ATOM 5847 C CA . LYS F 2 5 ? 47.396 8.816 0.524 1.00 29.12 5 LYS F CA 1
ATOM 5848 C C . LYS F 2 5 ? 48.648 8.098 -0.009 1.00 30.32 5 LYS F C 1
ATOM 5849 O O . LYS F 2 5 ? 48.874 8.062 -1.224 1.00 31.08 5 LYS F O 1
ATOM 5855 N N . GLU F 2 6 ? 49.464 7.523 0.869 1.00 30.55 6 GLU F N 1
ATOM 5856 C CA . GLU F 2 6 ? 50.676 6.888 0.383 1.00 31.41 6 GLU F CA 1
ATOM 5857 C C . GLU F 2 6 ? 50.698 5.386 0.214 1.00 31.47 6 GLU F C 1
ATOM 5858 O O . GLU F 2 6 ? 51.683 4.717 0.522 1.00 31.69 6 GLU F O 1
ATOM 5864 N N . LEU F 2 7 ? 49.589 4.866 -0.289 1.00 31.59 7 LEU F N 1
ATOM 5865 C CA . LEU F 2 7 ? 49.469 3.458 -0.620 1.00 32.27 7 LEU F CA 1
ATOM 5866 C C . LEU F 2 7 ? 50.050 3.478 -2.034 1.00 33.47 7 LEU F C 1
ATOM 5867 O O . LEU F 2 7 ? 50.096 4.534 -2.657 1.00 34.57 7 LEU F O 1
ATOM 5872 N N . LEU F 2 8 ? 50.508 2.352 -2.558 1.00 34.19 8 LEU F N 1
ATOM 5873 C CA . LEU F 2 8 ? 51.045 2.384 -3.911 1.00 34.44 8 LEU F CA 1
ATOM 5874 C C . LEU F 2 8 ? 50.025 1.829 -4.891 1.00 35.96 8 LEU F C 1
ATOM 5875 O O . LEU F 2 8 ? 49.722 0.641 -4.873 1.00 36.78 8 LEU F O 1
ATOM 5880 N N . ASN F 2 9 ? 49.481 2.701 -5.736 1.00 38.28 9 ASN F N 1
ATOM 5881 C CA . ASN F 2 9 ? 48.490 2.288 -6.731 1.00 39.35 9 ASN F CA 1
ATOM 5882 C C . ASN F 2 9 ? 49.086 2.116 -8.126 1.00 39.77 9 ASN F C 1
ATOM 5883 O O . ASN F 2 9 ? 50.075 2.755 -8.481 1.00 39.66 9 ASN F O 1
ATOM 5888 N N . PHE F 2 10 ? 48.475 1.239 -8.912 1.00 40.55 10 PHE F N 1
ATOM 5889 C CA . PHE F 2 10 ? 48.920 0.999 -10.276 1.00 41.52 10 PHE F CA 1
ATOM 5890 C C . PHE F 2 10 ? 47.758 1.243 -11.245 1.00 41.89 10 PHE F C 1
ATOM 5891 O O . PHE F 2 10 ? 48.017 1.368 -12.464 1.00 41.71 10 PHE F O 1
ATOM 5902 N N . ALA G 2 2 ? 38.983 17.015 63.050 1.00 37.37 2 ALA G N 1
ATOM 5903 C CA . ALA G 2 2 ? 40.197 16.463 62.459 1.00 35.68 2 ALA G CA 1
ATOM 5904 C C . ALA G 2 2 ? 39.911 15.090 61.866 1.00 35.26 2 ALA G C 1
ATOM 5905 O O . ALA G 2 2 ? 39.590 14.140 62.582 1.00 36.63 2 ALA G O 1
ATOM 5907 N N . PRO G 2 3 ? 40.045 14.967 60.535 1.00 34.40 3 PRO G N 1
ATOM 5908 C CA . PRO G 2 3 ? 39.787 13.699 59.853 1.00 33.35 3 PRO G CA 1
ATOM 5909 C C . PRO G 2 3 ? 40.704 12.572 60.361 1.00 32.53 3 PRO G C 1
ATOM 5910 O O . PRO G 2 3 ? 41.858 12.810 60.731 1.00 30.45 3 PRO G O 1
ATOM 5914 N N . ALA G 2 4 ? 40.176 11.355 60.427 1.00 31.47 4 ALA G N 1
ATOM 5915 C CA . ALA G 2 4 ? 40.987 10.233 60.881 1.00 31.36 4 ALA G CA 1
ATOM 5916 C C . ALA G 2 4 ? 41.251 9.367 59.669 1.00 31.26 4 ALA G C 1
ATOM 5917 O O . ALA G 2 4 ? 40.533 9.472 58.684 1.00 32.72 4 ALA G O 1
ATOM 5919 N N . LYS G 2 5 ? 42.283 8.531 59.730 1.00 30.29 5 LYS G N 1
ATOM 5920 C CA . LYS G 2 5 ? 42.585 7.636 58.623 1.00 30.41 5 LYS G CA 1
ATOM 5921 C C . LYS G 2 5 ? 41.398 6.678 58.511 1.00 30.41 5 LYS G C 1
ATOM 5922 O O . LYS G 2 5 ? 41.019 6.036 59.488 1.00 30.29 5 LYS G O 1
ATOM 5928 N N . GLU G 2 6 ? 40.794 6.571 57.336 1.00 31.22 6 GLU G N 1
ATOM 5929 C CA . GLU G 2 6 ? 39.637 5.700 57.234 1.00 33.31 6 GLU G CA 1
ATOM 5930 C C . GLU G 2 6 ? 39.876 4.261 56.807 1.00 33.62 6 GLU G C 1
ATOM 5931 O O . GLU G 2 6 ? 39.129 3.690 56.011 1.00 33.89 6 GLU G O 1
ATOM 5937 N N . LEU G 2 7 ? 40.935 3.684 57.357 1.00 33.70 7 LEU G N 1
ATOM 5938 C CA . LEU G 2 7 ? 41.247 2.285 57.137 1.00 33.41 7 LEU G CA 1
ATOM 5939 C C . LEU G 2 7 ? 40.420 1.682 58.268 1.00 33.06 7 LEU G C 1
ATOM 5940 O O . LEU G 2 7 ? 40.084 2.394 59.210 1.00 32.77 7 LEU G O 1
ATOM 5945 N N . LEU G 2 8 ? 40.066 0.405 58.192 1.00 33.69 8 LEU G N 1
ATOM 5946 C CA . LEU G 2 8 ? 39.291 -0.189 59.284 1.00 34.77 8 LEU G CA 1
ATOM 5947 C C . LEU G 2 8 ? 40.177 -1.032 60.217 1.00 35.44 8 LEU G C 1
ATOM 5948 O O . LEU G 2 8 ? 40.589 -2.151 59.876 1.00 33.91 8 LEU G O 1
ATOM 5953 N N . ASN G 2 9 ? 40.466 -0.476 61.395 1.00 36.00 9 ASN G N 1
ATOM 5954 C CA . ASN G 2 9 ? 41.317 -1.132 62.390 1.00 37.41 9 ASN G CA 1
ATOM 5955 C C . ASN G 2 9 ? 40.567 -1.889 63.481 1.00 38.54 9 ASN G C 1
ATOM 5956 O O . ASN G 2 9 ? 39.532 -1.434 63.968 1.00 39.35 9 ASN G O 1
ATOM 5961 N N . PHE G 2 10 ? 41.105 -3.037 63.876 1.00 38.35 10 PHE G N 1
ATOM 5962 C CA . PHE G 2 10 ? 40.495 -3.818 64.940 1.00 39.15 10 PHE G CA 1
ATOM 5963 C C . PHE G 2 10 ? 41.471 -3.903 66.105 1.00 38.94 10 PHE G C 1
ATOM 5964 O O . PHE G 2 10 ? 41.004 -4.227 67.213 1.00 39.31 10 PHE G O 1
ATOM 5975 N N . ALA H 2 2 ? 39.643 -14.560 43.720 1.00 31.36 2 ALA H N 1
ATOM 5976 C CA . ALA H 2 2 ? 40.736 -15.371 43.209 1.00 30.18 2 ALA H CA 1
ATOM 5977 C C . ALA H 2 2 ? 40.281 -16.831 43.210 1.00 28.44 2 ALA H C 1
ATOM 5978 O O . ALA H 2 2 ? 40.056 -17.419 44.271 1.00 26.85 2 ALA H O 1
ATOM 5980 N N . PRO H 2 3 ? 40.159 -17.443 42.019 1.00 28.09 3 PRO H N 1
ATOM 5981 C CA . PRO H 2 3 ? 39.730 -18.838 41.872 1.00 28.26 3 PRO H CA 1
ATOM 5982 C C . PRO H 2 3 ? 40.639 -19.825 42.609 1.00 27.54 3 PRO H C 1
ATOM 5983 O O . PRO H 2 3 ? 41.856 -19.667 42.637 1.00 29.20 3 PRO H O 1
ATOM 5987 N N . ALA H 2 4 ? 40.045 -20.844 43.209 1.00 26.19 4 ALA H N 1
ATOM 5988 C CA . ALA H 2 4 ? 40.815 -21.850 43.916 1.00 25.86 4 ALA H CA 1
ATOM 5989 C C . ALA H 2 4 ? 40.727 -23.120 43.093 1.00 26.66 4 ALA H C 1
ATOM 5990 O O . ALA H 2 4 ? 39.714 -23.364 42.452 1.00 28.45 4 ALA H O 1
ATOM 5992 N N . LYS H 2 5 ? 41.785 -23.920 43.088 1.00 27.20 5 LYS H N 1
ATOM 5993 C CA . LYS H 2 5 ? 41.754 -25.179 42.360 1.00 29.16 5 LYS H CA 1
ATOM 5994 C C . LYS H 2 5 ? 40.484 -25.882 42.851 1.00 29.54 5 LYS H C 1
ATOM 5995 O O . LYS H 2 5 ? 40.226 -25.905 44.058 1.00 31.42 5 LYS H O 1
ATOM 6001 N N . GLU H 2 6 ? 39.678 -26.448 41.956 1.00 29.57 6 GLU H N 1
ATOM 6002 C CA . GLU H 2 6 ? 38.470 -27.092 42.449 1.00 30.42 6 GLU H CA 1
ATOM 6003 C C . GLU H 2 6 ? 38.442 -28.596 42.520 1.00 29.58 6 GLU H C 1
ATOM 6004 O O . GLU H 2 6 ? 37.495 -29.233 42.085 1.00 30.00 6 GLU H O 1
ATOM 6010 N N . LEU H 2 7 ? 39.512 -29.146 43.076 1.00 29.41 7 LEU H N 1
ATOM 6011 C CA . LEU H 2 7 ? 39.631 -30.565 43.341 1.00 30.79 7 LEU H CA 1
ATOM 6012 C C . LEU H 2 7 ? 39.092 -30.586 44.781 1.00 32.53 7 LEU H C 1
ATOM 6013 O O . LEU H 2 7 ? 39.126 -29.557 45.443 1.00 34.22 7 LEU H O 1
ATOM 6018 N N . LEU H 2 8 ? 38.587 -31.705 45.285 1.00 33.57 8 LEU H N 1
ATOM 6019 C CA . LEU H 2 8 ? 38.074 -31.695 46.659 1.00 34.11 8 LEU H CA 1
ATOM 6020 C C . LEU H 2 8 ? 39.067 -32.269 47.654 1.00 34.35 8 LEU H C 1
ATOM 6021 O O . LEU H 2 8 ? 39.295 -33.473 47.684 1.00 34.94 8 LEU H O 1
ATOM 6026 N N . ASN H 2 9 ? 39.648 -31.403 48.477 1.00 35.88 9 ASN H N 1
ATOM 6027 C CA . ASN H 2 9 ? 40.634 -31.834 49.469 1.00 36.89 9 ASN H CA 1
ATOM 6028 C C . ASN H 2 9 ? 40.106 -32.030 50.885 1.00 37.97 9 ASN H C 1
ATOM 6029 O O . ASN H 2 9 ? 39.218 -31.306 51.341 1.00 37.90 9 ASN H O 1
ATOM 6034 N N . PHE H 2 10 ? 40.671 -33.015 51.581 1.00 39.22 10 PHE H N 1
ATOM 6035 C CA . PHE H 2 10 ? 40.287 -33.310 52.958 1.00 40.76 10 PHE H CA 1
ATOM 6036 C C . PHE H 2 10 ? 41.488 -33.121 53.891 1.00 41.37 10 PHE H C 1
ATOM 6037 O O . PHE H 2 10 ? 41.281 -33.145 55.127 1.00 41.67 10 PHE H O 1
#

Radius of gyration: 30.18 Å; Cα contacts (8 Å, |Δi|>4): 2353; chains: 8; bounding box: 62×76×77 Å

B-factor: mean 32.03, std 9.67, range [1.53, 65.05]

CATH classification: 2.40.10.10 (+1 more: 2.40.10.10)

Nearest PDB structures (foldseek):
  2wv5-assembly4_C  TM=9.979E-01  e=5.587E-37  Foot-and-mouth disease virus (strain A10-61)
  2j92-assembly1_A  TM=9.876E-01  e=2.699E-35  Foot-and-mouth disease virus (strain A10-61)
  2wv4-assembly1_B  TM=9.974E-01  e=2.983E-33  Foot-and-mouth disease virus (strain A10-61)
  5hm2-assembly5_E  TM=9.764E-01  e=3.471E-31  Foot-and-mouth disease virus SAT 2
  2j92-assembly2_B  TM=9.568E-01  e=7.132E-29  Foot-and-mouth disease virus (strain A10-61)

Foldseek 3Di:
DVLVQFLQQKWKKFFAAPNDTDATAIWTDAWFQKTKFFQCVVVDDGQWMATNNDTDGPVFWDKAWDWDDFPHDIHTARTIMIGGPDDDIGDNHLVQAAADCLDDFFFKKKWWGAYPPPGTDIKIWTWHAWDAKDQDPVRRIHGGKTKTFIDDDGRSFNTWMWTQNDVGIGTQATWHDDDDRMTIGGGDHSVNVVVVVVVD/DVQVQFLQQKWKKFFAAPNDTDATAIWTAAWFQKTWFFQCVVVDDGAWMATNNDTDGPVFWDKAWDWDDFPHDIDTARTIMIGGPDDDIGDNHLVQAAADQDDDWQFKKWKWHAYPPPGTDIWIWGWHAWDQWDQDPVRDIHGIKTKTFTDDDGNHFNIWMWTDSDVRIGTQATWHDDDDRMTIGTGAHSVNCVVVVVVD/DVLVQFLQQKWWKFFAAPNDTDATAIWTDAWFQKTKFFQCVVVDDGAWMATRNDTDGPVQWDKAWDWDDFPHDIHTARIIMIHGPDDDIGDNHLVQAAADPLDDWFFKKKWWGAYPPPGTDIKIWTWHAWDQKDQDPVRDIHGTKTKTFIDDDGNHWNIWMWTCNPPGIGTQATWHADDDRMTIGGGDHSVNVVVVVVVD/DVLVQQLQQKWKKFFAAPNDTDATAIWTHAWFQKTWFFQCVVVDDGAWMATNNDTDGPVFWDKAWDWDDFPHDIDTARTIMIHGPDDDIGPNPLVQFAADQDDDFFFKKWWFAAYPPPGTDIWIWGWHAWDQWDQDPVRDIHGTKTKTQTDDDGNHFNIWMWGARPPHIGTQATWHDDDPRMTIGGGAHSVNCVVVVVVD/DDDDPDDDD/DDDDPDDDD/DDDPPDDDD/DDDPPDDDD

Organism: Foot-and-mouth disease virus (strain A10/Holland/1961 serotype A) (NCBI:txid12112)

Sequence (836 aa):
DLQKMVMGNTKPVELILDGKTVAICCATGVFGTAYLVPRHLFAEKYDKIMLDGRAMTDSDYRVFEFEIKVKGQDMLSDAALMVLHRGNKVRDITKHFRDTARMKKGTPVVGVVNNADVGRLIFSGEALTYKDIVVLMDGDTMPGLFAYKAATRAGYAGGAVLAKDGADTFIVGTHSAGGNGVGYCSCVSRSMLQKMKAHVDLQKMVMGNTKPVELILDGKTVAICCATGVFGTAYLVPRHLFAEKYDKIMLDGRAMTDSDYRVFEFEIKVKGQDMLSDAALMVLHRGNKVRDITKHFRDTARMKKGTPVVGVVNNADVGRLIFSGEALTYKDIVVLMDGDTMPGLFAYKAATRAGYAGGAVLAKDGADTFIVGTHSAGGNGVGYCSCVSRSMLQKMKAHVDLQKMVMGNTKPVELILDGKTVAICCATGVFGTAYLVPRHLFAEKYDKIMLDGRAMTDSDYRVFEFEIKVKGQDMLSDAALMVLHRGNKVRDITKHFRDTARMKKGTPVVGVVNNADVGRLIFSGEALTYKDIVVLMDGDTMPGLFAYKAATRAGYAGGAVLAKDGADTFIVGTHSAGGNGVGYCSCVSRSMLQKMKAHVDLQKMVMGNTKPVELILDGKTVAICCATGVFGTAYLVPRHLFAEKYDKIMLDGRAMTDSDYRVFEFEIKVKGQDMLSDAALMVLHRGNKVRDITKHFRDTARMKKGTPVVGVVNNADVGRLIFSGEALTYKDIVVLMDGDTMPGLFAYKAATRAGYAGGAVLAKDGADTFIVGTHSAGGNGVGYCSCVSRSMLQKMKAHVAPAKELLNFAPAKELLNFAPAKELLNFAPAKELLNF

InterPro domains:
  IPR000199 Peptidase C3A/C3B, picornaviral [PF00548] (1678-1833)
  IPR000605 Helicase, superfamily 3, single-stranded DNA/RNA virus [PF00910] (1213-1315)
  IPR001205 RNA-directed RNA polymerase, C-terminal domain [PF00680] (1891-2307)
  IPR001676 Picornavirus capsid [PF00073] (311-474)
  IPR001676 Picornavirus capsid [PF00073] (535-689)
  IPR001676 Picornavirus capsid [PF00073] (723-863)
  IPR004004 Helicase/polymerase/peptidase polyprotein, Calicivirus-type [PR00918] (1207-1227)
  IPR004004 Helicase/polymerase/peptidase polyprotein, Calicivirus-type [PR00918] (1807-1821)
  IPR004004 Helicase/polymerase/peptidase polyprotein, Calicivirus-type [PR00918] (2197-2208)
  IPR004080 Foot-and-mouth disease virus VP1 coat [PR01542] (737-756)
  IPR004080 Foot-and-mouth disease virus VP1 coat [PR01542] (759-780)
  IPR004080 Foot-and-mouth disease virus VP1 coat [PR01542] (795-819)
  IPR004080 Foot-and-mouth disease virus VP1 coat [PR01542] (822-842)
  IPR004080 Foot-and-mouth disease virus VP1 coat [PR01542] (843-861)
  IPR004080 Foot-and-mouth disease virus VP1 coat [PR01542] (868-889)
  IPR004080 Foot-and-mouth disease virus VP1 coat [PR01542] (890-903)
  IPR004080 Foot-and-mouth disease virus VP1 coat [PR01542] (903-920)
  IPR004080 Foot-and-mouth disease virus VP1 coat [PR01542] (923-937)
  IPR007094 RNA-directed RNA polymerase, catalytic domain [PS50507] (2096-2214)
  IPR008739 Peptidase C28, foot-and-mouth virus L-proteinase [PF05408] (1-201)

Solvent-accessible surface area: 33153 Å² total; per-residue (Å²): 118,18,82,76,80,0,30,37,6,0,40,24,2,20,0,33,43,60,80,54,59,34,0,13,0,0,0,0,0,0,12,34,25,0,12,0,0,2,57,14,0,49,83,58,63,23,52,20,0,48,6,80,56,90,68,4,67,74,45,46,12,27,54,46,60,18,70,41,85,14,90,67,21,24,10,21,1,10,0,0,0,1,13,8,88,93,36,137,84,26,53,70,0,1,128,37,0,60,69,113,71,42,29,60,163,41,25,98,2,32,0,0,0,11,3,65,55,51,34,150,51,66,16,86,17,103,1,50,58,103,78,93,57,12,88,3,128,84,62,66,39,8,0,4,0,11,0,0,45,10,88,26,123,39,0,9,0,0,2,1,0,4,1,36,48,67,119,38,69,4,1,15,0,3,1,1,0,7,20,156,56,29,0,20,0,0,31,8,43,65,63,30,0,69,67,26,68,78,50,88,122,23,76,81,80,0,24,37,5,0,42,25,2,20,0,33,39,122,79,51,60,35,0,13,0,0,0,0,0,0,13,35,25,0,14,0,0,1,50,14,1,40,65,52,97,38,71,20,0,47,7,79,57,86,70,4,67,52,41,51,12,46,52,50,60,23,94,42,82,5,81,71,42,68,3,13,1,8,0,0,0,2,12,8,99,76,40,138,83,24,52,64,1,3,127,37,0,45,38,31,53,88,32,66,148,37,32,91,4,40,0,0,0,18,2,68,59,47,32,133,48,71,14,90,12,106,0,41,67,105,92,84,49,13,96,5,132,74,58,36,16,5,0,3,0,1,2,0,50,12,85,25,135,36,0,7,0,0,1,0,0,6,0,24,38,60,115,50,56,8,0,8,0,3,1,1,0,2,23,153,57,30,0,23,0,0,29,9,39,24,23,24,0,66,70,27,69,79,113,80,121,21,78,76,82,0,26,36,6,0,41,28,0,20,0,32,56,121,80,55,58,34,0,12,0,0,0,0,0,0,9,36,23,0,12,1,0,0,65,15,0,49,82,59,73,43,73,20,0,47,6,47,34,17,62,4,70,86,91,49,13,54,55,52,84,17,118,43,84,15,94,73,137,90,44,58,0,7,0,0,0,0,12,7,106,66,19,44,83,22,52,29,0,0,70,38,0,55,75,99,68,55,31,60,154,35,36,91,2,36,0,1,0,10,6,66,51,48,35,138,51,61,16,86,22,94,1,53,67,98,85,87,74,14,91,2,133,78,56,67,46,8,0,3,0,7,1,0,52,11,84,24,127,40,0,9,0,0,2,0,0,6,0,30,41,73,110,50,53,6,1,13,0,1,1,0,0,4,27,167,49,26,0,22,0,0,34,8,45,36,58,30,0,39,62,32,25,72,129,98,120,17,78,79,82,0,28,41,5,1,47,28,2,21,0,34,39,121,75,54,62,34,0,13,0,0,0,0,0,0,17,36,26,0,13,0,0,2,72,16,1,54,80,57,162,38,73,18,0,46,6,78,56,89,72,4,66,91,91,50,13,54,53,46,80,22,118,46,80,8,91,73,137,85,39,54,1,8,0,0,0,1,14,8,108,91,41,140,82,24,55,63,0,2,120,36,0,53,84,91,58,82,107,84,148,24,11,84,2,38,0,0,0,15,2,66,68,41,30,142,49,70,22,90,10,97,5,41,59,127,71,78,63,2,4,0,81,80,35,56,46,7,0,6,0,23,3,0,47,9,85,20,134,40,0,9,0,0,2,0,0,6,11,49,47,76,106,58,56,7,1,18,0,3,2,1,0,2,28,143,47,26,0,21,0,0,35,11,39,66,61,26,0,84,70,26,68,91,131,93,102,13,27,59,13,7,35,83,153,97,16,27,56,16,6,33,80,155,107,16,30,55,15,7,37,84,155,36,9,27,55,14,7,33,83,154